Protein 6I4R (pdb70)

B-factor: mean 33.24, std 13.09, range [15.34, 131.92]

Radius of gyration: 30.03 Å; Cα contacts (8 Å, |Δi|>4): 2431; chains: 2; bounding box: 61×95×76 Å

GO terms:
  GO:0045254 pyruvate dehydrogenase complex (C, IDA)
  GO:0004148 dihydrolipoyl dehydrogenase (NADH) activity (F, IDA)
  GO:0006086 pyruvate decarboxylation to acetyl-CoA (P, IC)
  GO:0005634 nucleus (C, IDA)
  GO:0005739 mitochondrion (C, IDA)
  GO:0045252 oxoglutarate dehydrogenase complex (C, IDA)
  GO:0006086 pyruvate decarboxylation to acetyl-CoA (P, IDA)
  GO:0004148 dihydrolipoyl dehydrogenase (NADH) activity (F, EXP)
  GO:0005739 mitochondrion (C, TAS)
  GO:0004148 dihydrolipoyl dehydrogenase (NADH) activity (F, TAS)
  GO:0160157 branched-chain alpha-ketoacid dehydrogenase complex (C, IDA)
  GO:0160167 oxoadipate dehydrogenase complex (C, IDA)
  GO:0120552 branched-chain alpha-keto acid decarboxylation to branched-chain acyl-CoA (P, IDA)
  GO:0004148 dihydrolipoyl dehydrogenase (NADH) activity (F, IMP)
  GO:0019477 L-lysine catabolic process (P, IMP)
  GO:0120551 2-oxoglutarate decarboxylation to succinyl-CoA (P, IMP)
  GO:0005739 mitochondrion (C, HTP)
  GO:0005759 mitochondrial matrix (C, TAS)
  GO:0005515 protein binding (F, IPI)
  GO:0005654 nucleoplasm (C, IDA)

Sequence (953 aa):
QPIDADVTVIGSGPGGYVAAIKAAQLGFKTVCIEKNETLGGTCCLLNVGCCIPSKALLNNNSHYYHMMAHGKDFASRGIEMSEVRLNLDKMMEQKSTAVKALTGGIAHHLFKQNKVVHVNGYGKITGKNQVTATKADGGTQVIDTKNILIATGSEVTPFPGITIDEDTIVSSTGALSLKKVPEKMVVIGAGVIGVVELGSVWQRLGADVTAVEFLGHVGGVGIDMMEISKNFQRILQKQGFKFKLNTKVTGATKKSDGKIDVSIEAASGGKAEVITCDVLLVCCIGRRPFTKNLGLEELGIELDPRGRIPVNTRFQTKIPNIYAIGDVVAGPMLAHKAEDDEGIICVEGMAGGAVHIDYNCVPSVIYTHPEVAWVGKSEEQLKEEGIEYKVGKFPFAANSRAKTNADTDGMMVKILGQKSTDRVLGAHILGPGAGEMVNEAALALEEYGASCEDIIARVCCHAHPTLSEAFGEANLAASFGKSSINFVLFQGPGADQPIDDADVTVIGSGPGGYVAAIKAAQLGFKTVCIEKNETLGGTCCLLNVGCCIPSKALLNNSHYYHMMAHGKDFASRGIEMSEVRLNLDKMMEQKSTAVKALTGGIAHLFKQNKVVHVNGYGKITGKNQVTATKADGGTQVIDTKNILIATGSEVTPFPGITIDEDTIVSSTGALSLKKVPEKMVVIGAGVIGVELGSVWQRLGADVTAVEFLGHVGGVGIDMMEISKNFQRRILQKQGFKFKLNTKVTGATKKSDGKIDVSIEAASGGKAEVITCDVLLVCCIGRRPFTKNLGLEELGIELDPRGRIPVNTRFQTKIPNIYAIGDVVAGPMLAHKAEDDEGIICVEGMAGGAVHHIDYNCVPSVIYTHPEVAWVGKSEEQLKEEGIEYKVGKFPFAANSRAKTNNADTDGMMVKILGQKSTDRVLGAHILGPGAGEMVNEAALALEYGASCEDIIARVCHAHPTLSEAFGEANLAASFGKSSINF

Nearest PDB structures (foldseek):
  6i4r-assembly1_A  TM=1.002E+00  e=0.000E+00  Homo sapiens
  6i4p-assembly1_A  TM=1.002E+00  e=3.011E-103  Homo sapiens
  6i4t-assembly1_A  TM=1.001E+00  e=1.750E-102  Homo sapiens
  6i4s-assembly1_A  TM=1.002E+00  e=5.998E-102  Homo sapiens
  6i4u-assembly1_A  TM=1.001E+00  e=1.939E-101  Homo sapiens

InterPro domains:
  IPR001100 Pyridine nucleotide-disulphide oxidoreductase, class I [PIRSF000350] (37-497)
  IPR004099 Pyridine nucleotide-disulphide oxidoreductase, dimerisation domain [PF02852] (389-497)
  IPR006258 Dihydrolipoamide dehydrogenase [TIGR01350] (42-502)
  IPR012999 Pyridine nucleotide-disulphide oxidoreductase, class I, active site [PS00076] (77-87)
  IPR016156 FAD/NAD-linked reductase, dimerisation domain superfamily [G3DSA:3.30.390.30] (386-509)
  IPR016156 FAD/NAD-linked reductase, dimerisation domain superfamily [SSF55424] (385-501)
  IPR023753 FAD/NAD(P)-binding domain [PF07992] (43-370)
  IPR036188 FAD/NAD(P)-binding domain superfamily [G3DSA:3.50.50.60] (43-371)
  IPR036188 FAD/NAD(P)-binding domain superfamily [G3DSA:3.50.50.60] (188-313)
  IPR036188 FAD/NAD(P)-binding domain superfamily [SSF51905] (39-408)
  IPR050151 Class-I pyridine nucleotide-disulfide oxidoreductase [PTHR22912] (41-503)

Solvent-accessible surface area: 36906 Å² total; per-residue (Å²): 201,82,38,99,8,36,0,0,0,9,11,1,12,21,5,0,23,0,0,0,0,3,0,20,26,61,65,42,104,2,0,0,1,14,101,74,172,63,6,1,16,48,10,12,42,55,16,26,2,4,9,19,0,0,4,29,0,0,30,31,19,79,27,4,104,33,184,33,0,53,48,9,0,0,72,36,76,74,19,137,47,50,20,104,68,0,24,88,19,16,59,85,4,22,162,42,24,11,42,30,9,33,99,13,3,155,80,19,162,10,60,84,10,76,6,75,5,89,3,65,25,102,66,57,0,22,0,59,90,122,130,48,35,89,34,44,0,50,5,137,25,0,0,0,11,30,20,15,60,35,32,66,32,116,84,10,96,46,68,82,102,33,0,0,4,13,56,11,0,6,59,18,175,161,42,5,135,65,0,0,0,7,5,1,21,46,71,1,0,5,2,0,1,0,0,36,26,10,60,6,61,1,12,0,2,26,109,95,40,36,0,1,24,146,35,8,1,76,50,3,1,124,31,0,33,184,33,0,81,192,58,33,1,96,27,66,34,85,16,84,11,71,19,22,84,92,69,133,104,40,79,0,37,0,42,3,52,24,25,119,49,44,162,79,65,90,22,46,1,34,15,0,0,1,18,74,34,60,101,20,38,22,137,100,4,10,12,168,152,41,33,7,137,79,38,146,168,19,41,1,76,48,77,98,116,10,44,7,150,29,77,18,0,15,0,1,3,29,0,5,50,32,47,74,57,14,10,1,9,34,24,0,0,20,10,0,0,23,15,33,61,70,36,71,10,151,43,70,89,55,4,12,0,25,16,0,19,2,49,2,23,0,1,19,2,15,50,3,30,62,66,0,134,149,91,62,50,127,31,50,60,2,94,3,30,0,57,24,4,22,35,0,66,1,31,58,36,44,56,13,39,0,2,0,0,0,58,122,96,80,24,123,8,31,0,0,1,0,0,0,14,24,0,0,34,10,0,1,8,1,0,1,0,21,73,83,25,1,24,0,78,54,0,23,110,5,7,13,0,30,1,0,16,3,27,0,0,6,18,0,0,26,16,6,35,83,56,110,5,3,33,129,146,55,106,22,4,74,65,31,81,131,105,24,93,7,36,0,0,0,9,10,0,12,22,4,1,26,0,0,0,0,4,0,20,26,57,65,41,93,2,0,0,2,13,100,74,170,59,5,2,17,49,9,12,43,54,16,25,2,5,9,21,0,0,6,30,0,0,32,46,19,95,14,3,106,32,182,39,0,54,48,3,0,0,75,40,73,75,20,140,47,49,20,105,68,0,24,88,18,16,61,86,2,22,163,42,24,12,41,29,8,52,113,12,5,133,84,19,139,1,17,26,0,36,7,70,5,98,6,66,24,127,70,65,0,24,0,66,9,106,92,57,25,73,1,54,0,89,2,141,25,0,0,0,11,30,20,15,34,39,31,73,32,117,81,12,96,48,65,80,103,38,4,0,4,13,55,11,0,6,58,17,174,160,42,4,133,88,2,4,0,8,6,1,23,48,72,1,0,5,3,0,1,0,0,35,25,10,60,6,58,0,21,0,2,26,114,94,44,37,0,1,26,142,36,4,0,72,45,3,1,91,28,0,34,113,28,0,78,175,59,33,2,100,26,68,36,85,16,59,16,70,21,25,85,117,73,132,97,49,75,0,36,0,40,2,50,24,29,117,39,44,157,80,65,89,31,36,0,33,16,0,0,1,18,76,33,58,96,20,33,23,111,118,5,12,14,169,164,33,33,5,136,77,38,144,171,20,38,2,71,48,75,116,84,9,38,6,153,14,91,30,0,16,0,1,3,27,0,5,54,35,52,75,54,13,9,0,8,34,22,0,0,22,15,0,0,24,6,34,55,67,32,81,7,156,44,76,89,53,3,12,0,24,16,0,17,3,51,1,20,0,0,21,2,17,53,4,30,71,56,2,138,140,87,61,68,100,37,52,60,2,96,3,30,0,58,24,5,21,39,1,72,1,27,64,31,43,61,13,38,0,2,0,0,0,38,117,98,88,21,122,5,31,0,0,1,0,0,0,9,24,0,0,33,14,0,0,4,2,0,0,1,14,82,62,23,0,22,0,79,52,0,24,115,7,5,12,0,32,1,0,19,3,27,0,2,6,17,0,0,27,15,6,36,83,56,112,5,2,33,136

Structure (mmCIF, N/CA/C/O backbone):
data_6I4R
#
_entry.id   6I4R
#
_cell.length_a   118.380
_cell.length_b   169.641
_cell.length_c   62.009
_cell.angle_alpha   90.000
_cell.angle_beta   90.000
_cell.angle_gamma   90.000
#
_symmetry.space_group_name_H-M   'P 21 21 2'
#
loop_
_entity.id
_entity.type
_entity.pdbx_description
1 polymer 'Dihydrolipoyl dehydrogenase, mitochondrial'
2 non-polymer 'FLAVIN-ADENINE DINUCLEOTIDE'
3 non-polymer 'SULFATE ION'
4 non-polymer 2-[BIS-(2-HYDROXY-ETHYL)-AMINO]-2-HYDROXYMETHYL-PROPANE-1,3-DIOL
5 water water
#
loop_
_atom_site.group_PDB
_atom_site.id
_atom_site.type_symbol
_atom_site.label_atom_id
_atom_site.label_alt_id
_atom_site.label_comp_id
_atom_site.label_asym_id
_atom_site.label_entity_id
_atom_site.label_seq_id
_atom_site.pdbx_PDB_ins_code
_atom_site.Cartn_x
_atom_site.Cartn_y
_atom_site.Cartn_z
_atom_site.occupancy
_atom_site.B_iso_or_equiv
_atom_site.auth_seq_id
_atom_site.auth_comp_id
_atom_site.auth_asym_id
_atom_site.auth_atom_id
_atom_site.pdbx_PDB_model_num
ATOM 1 N N . GLN A 1 25 ? 42.332 33.838 39.743 1.00 78.06 3 GLN A N 1
ATOM 2 C CA . GLN A 1 25 ? 41.586 32.617 39.523 1.00 55.81 3 GLN A CA 1
ATOM 3 C C . GLN A 1 25 ? 42.176 31.576 38.567 1.00 36.32 3 GLN A C 1
ATOM 4 O O . GLN A 1 25 ? 41.459 30.662 38.147 1.00 41.74 3 GLN A O 1
ATOM 17 N N . PRO A 1 26 ? 43.458 31.673 38.219 1.00 42.95 4 PRO A N 1
ATOM 18 C CA . PRO A 1 26 ? 44.037 30.650 37.343 1.00 45.26 4 PRO A CA 1
ATOM 19 C C . PRO A 1 26 ? 44.181 29.314 38.052 1.00 37.82 4 PRO A C 1
ATOM 20 O O . PRO A 1 26 ? 44.296 29.242 39.279 1.00 49.36 4 PRO A O 1
ATOM 31 N N . ILE A 1 27 ? 44.177 28.250 37.248 1.00 30.38 5 ILE A N 1
ATOM 32 C CA . ILE A 1 27 ? 44.450 26.896 37.707 1.00 29.37 5 ILE A CA 1
ATOM 33 C C . ILE A 1 27 ? 45.890 26.603 37.323 1.00 30.22 5 ILE A C 1
ATOM 34 O O . ILE A 1 27 ? 46.351 27.015 36.250 1.00 34.25 5 ILE A O 1
ATOM 50 N N . ASP A 1 28 ? 46.613 25.922 38.200 1.00 32.16 6 ASP A N 1
ATOM 51 C CA . ASP A 1 28 ? 47.951 25.436 37.889 1.00 31.79 6 ASP A CA 1
ATOM 52 C C . ASP A 1 28 ? 47.849 23.945 37.596 1.00 32.27 6 ASP A C 1
ATOM 53 O O . ASP A 1 28 ? 47.109 23.227 38.273 1.00 37.46 6 ASP A O 1
ATOM 62 N N . ALA A 1 29 ? 48.566 23.482 36.571 1.00 26.03 7 ALA A N 1
ATOM 63 C CA . ALA A 1 29 ? 48.504 22.077 36.197 1.00 24.84 7 ALA A CA 1
ATOM 64 C C . ALA A 1 29 ? 49.860 21.593 35.708 1.00 26.05 7 ALA A C 1
ATOM 65 O O . ALA A 1 29 ? 50.710 22.383 35.289 1.00 26.09 7 ALA A O 1
ATOM 72 N N . ASP A 1 30 ? 50.055 20.267 35.779 1.00 24.42 8 ASP A N 1
ATOM 73 C CA . ASP A 1 30 ? 51.209 19.642 35.140 1.00 23.02 8 ASP A CA 1
ATOM 74 C C . ASP A 1 30 ? 50.925 19.310 33.678 1.00 23.17 8 ASP A C 1
ATOM 75 O O . ASP A 1 30 ? 51.803 19.452 32.821 1.00 23.52 8 ASP A O 1
ATOM 84 N N . VAL A 1 31 ? 49.719 18.827 33.385 1.00 22.34 9 VAL A N 1
ATOM 85 C CA . VAL A 1 31 ? 49.342 18.419 32.036 1.00 21.80 9 VAL A CA 1
ATOM 86 C C . VAL A 1 31 ? 47.947 18.956 31.752 1.00 23.37 9 VAL A C 1
ATOM 87 O O . VAL A 1 31 ? 47.010 18.686 32.512 1.00 24.31 9 VAL A O 1
ATOM 100 N N . THR A 1 32 ? 47.806 19.707 30.659 1.00 21.26 10 THR A N 1
ATOM 101 C CA . THR A 1 32 ? 46.514 20.212 30.212 1.00 18.83 10 THR A CA 1
ATOM 102 C C . THR A 1 32 ? 46.202 19.605 28.853 1.00 18.72 10 THR A C 1
ATOM 103 O O . THR A 1 32 ? 46.923 19.853 27.878 1.00 20.18 10 THR A O 1
ATOM 114 N N . VAL A 1 33 ? 45.126 18.827 28.792 1.00 20.74 11 VAL A N 1
ATOM 115 C CA . VAL A 1 33 ? 44.698 18.143 27.581 1.00 20.29 11 VAL A CA 1
ATOM 116 C C . VAL A 1 33 ? 43.574 18.943 26.942 1.00 19.46 11 VAL A C 1
ATOM 117 O O . VAL A 1 33 ? 42.561 19.232 27.592 1.00 20.55 11 VAL A O 1
ATOM 130 N N . ILE A 1 34 ? 43.737 19.280 25.666 1.00 17.01 12 ILE A N 1
ATOM 131 C CA . ILE A 1 34 ? 42.714 19.989 24.906 1.00 19.02 12 ILE A CA 1
ATOM 132 C C . ILE A 1 34 ? 41.980 18.965 24.041 1.00 20.42 12 ILE A C 1
ATOM 133 O O . ILE A 1 34 ? 42.514 18.489 23.037 1.00 19.82 12 ILE A O 1
ATOM 149 N N . GLY A 1 35 ? 40.757 18.634 24.418 1.00 19.56 13 GLY A N 1
ATOM 150 C CA . GLY A 1 35 ? 39.932 17.635 23.755 1.00 18.73 13 GLY A CA 1
ATOM 151 C C . GLY A 1 35 ? 39.691 16.410 24.622 1.00 21.08 13 GLY A C 1
ATOM 152 O O . GLY A 1 35 ? 40.587 15.951 25.341 1.00 18.70 13 GLY A O 1
ATOM 156 N N . SER A 1 36 ? 38.469 15.858 24.545 1.00 19.66 14 SER A N 1
ATOM 157 C CA . SER A 1 36 ? 38.091 14.713 25.369 1.00 18.44 14 SER A CA 1
ATOM 158 C C . SER A 1 36 ? 37.626 13.509 24.556 1.00 17.45 14 SER A C 1
ATOM 159 O O . SER A 1 36 ? 36.843 12.695 25.065 1.00 19.03 14 SER A O 1
ATOM 167 N N . GLY A 1 37 ? 38.088 13.358 23.320 1.00 18.54 15 GLY A N 1
ATOM 168 C CA . GLY A 1 37 ? 37.840 12.158 22.564 1.00 19.48 15 GLY A CA 1
ATOM 169 C C . GLY A 1 37 ? 38.679 10.991 23.046 1.00 18.55 15 GLY A C 1
ATOM 170 O O . GLY A 1 37 ? 39.379 11.074 24.063 1.00 20.02 15 GLY A O 1
ATOM 174 N N . PRO A 1 38 ? 38.626 9.881 22.310 1.00 17.40 16 PRO A N 1
ATOM 175 C CA . PRO A 1 38 ? 39.425 8.699 22.672 1.00 22.22 16 PRO A CA 1
ATOM 176 C C . PRO A 1 38 ? 40.866 9.004 23.053 1.00 22.64 16 PRO A C 1
ATOM 177 O O . PRO A 1 38 ? 41.386 8.443 24.021 1.00 22.38 16 PRO A O 1
ATOM 188 N N . GLY A 1 39 ? 41.523 9.893 22.312 1.00 18.79 17 GLY A N 1
ATOM 189 C CA . GLY A 1 39 ? 42.897 10.226 22.646 1.00 20.60 17 GLY A CA 1
ATOM 190 C C . GLY A 1 39 ? 43.000 11.067 23.907 1.00 19.74 17 GLY A C 1
ATOM 191 O O . GLY A 1 39 ? 43.741 10.731 24.833 1.00 18.47 17 GLY A O 1
ATOM 195 N N . GLY A 1 40 ? 42.226 12.152 23.972 1.00 19.08 18 GLY A N 1
ATOM 196 C CA . GLY A 1 40 ? 42.366 13.099 25.063 1.00 18.43 18 GLY A CA 1
ATOM 197 C C . GLY A 1 40 ? 41.850 12.588 26.393 1.00 17.60 18 GLY A C 1
ATOM 198 O O . GLY A 1 40 ? 42.486 12.805 27.430 1.00 18.22 18 GLY A O 1
ATOM 202 N N . TYR A 1 41 ? 40.678 11.940 26.408 1.00 17.93 19 TYR A N 1
ATOM 203 C CA . TYR A 1 41 ? 40.122 11.523 27.698 1.00 17.11 19 TYR A CA 1
ATOM 204 C C . TYR A 1 41 ? 40.959 10.400 28.310 1.00 17.58 19 TYR A C 1
ATOM 205 O O . TYR A 1 41 ? 41.177 10.371 29.526 1.00 19.59 19 TYR A O 1
ATOM 223 N N . VAL A 1 42 ? 41.474 9.493 27.478 1.00 18.53 20 VAL A N 1
ATOM 224 C CA . VAL A 1 42 ? 42.336 8.427 27.979 1.00 17.86 20 VAL A CA 1
ATOM 225 C C . VAL A 1 42 ? 43.682 8.985 28.434 1.00 17.87 20 VAL A C 1
ATOM 226 O O . VAL A 1 42 ? 44.201 8.603 29.491 1.00 18.66 20 VAL A O 1
ATOM 239 N N . ALA A 1 43 ? 44.275 9.883 27.643 1.00 18.85 21 ALA A N 1
ATOM 240 C CA . ALA A 1 43 ? 45.516 10.526 28.060 1.00 18.78 21 ALA A CA 1
ATOM 241 C C . ALA A 1 43 ? 45.339 11.235 29.398 1.00 17.71 21 ALA A C 1
ATOM 242 O O . ALA A 1 43 ? 46.224 11.183 30.255 1.00 19.09 21 ALA A O 1
ATOM 249 N N . ALA A 1 44 ? 44.205 11.912 29.595 1.00 18.08 22 ALA A N 1
ATOM 250 C CA . ALA A 1 44 ? 43.981 12.624 30.843 1.00 20.50 22 ALA A CA 1
ATOM 251 C C . ALA A 1 44 ? 43.916 11.653 32.015 1.00 18.37 22 ALA A C 1
ATOM 252 O O . ALA A 1 44 ? 44.539 11.881 33.053 1.00 20.74 22 ALA A O 1
ATOM 259 N N . ILE A 1 45 ? 43.171 10.553 31.864 1.00 19.02 23 ILE A N 1
ATOM 260 C CA . ILE A 1 45 ? 43.061 9.563 32.936 1.00 19.71 23 ILE A CA 1
ATOM 261 C C . ILE A 1 45 ? 44.424 8.968 33.249 1.00 18.29 23 ILE A C 1
ATOM 262 O O . ILE A 1 45 ? 44.816 8.850 34.412 1.00 20.67 23 ILE A O 1
ATOM 278 N N . LYS A 1 46 ? 45.167 8.577 32.214 1.00 19.23 24 LYS A N 1
ATOM 279 C CA . LYS A 1 46 ? 46.461 7.946 32.449 1.00 20.79 24 LYS A CA 1
ATOM 280 C C . LYS A 1 46 ? 47.443 8.920 33.083 1.00 21.02 24 LYS A C 1
ATOM 281 O O . LYS A 1 46 ? 48.192 8.554 33.994 1.00 22.20 24 LYS A O 1
ATOM 300 N N . ALA A 1 47 ? 47.444 10.171 32.632 1.00 20.61 25 ALA A N 1
ATOM 301 C CA . ALA A 1 47 ? 48.322 11.174 33.230 1.00 20.49 25 ALA A CA 1
ATOM 302 C C . ALA A 1 47 ? 48.050 11.322 34.719 1.00 19.61 25 ALA A C 1
ATOM 303 O O . ALA A 1 47 ? 48.978 11.345 35.535 1.00 23.43 25 ALA A O 1
ATOM 310 N N . ALA A 1 48 ? 46.773 11.394 35.093 1.00 20.24 26 ALA A N 1
ATOM 311 C CA . ALA A 1 48 ? 46.419 11.492 36.502 1.00 23.81 26 ALA A CA 1
ATOM 312 C C . ALA A 1 48 ? 46.868 10.251 37.262 1.00 23.26 26 ALA A C 1
ATOM 313 O O . ALA A 1 48 ? 47.357 10.352 38.391 1.00 24.37 26 ALA A O 1
ATOM 320 N N . GLN A 1 49 ? 46.727 9.070 36.650 1.00 23.81 27 GLN A N 1
ATOM 321 C CA . GLN A 1 49 ? 47.133 7.841 37.319 1.00 23.50 27 GLN A CA 1
ATOM 322 C C . GLN A 1 49 ? 48.641 7.770 37.505 1.00 24.16 27 GLN A C 1
ATOM 323 O O . GLN A 1 49 ? 49.119 7.076 38.408 1.00 28.71 27 GLN A O 1
ATOM 337 N N . LEU A 1 50 ? 49.400 8.463 36.660 1.00 24.25 28 LEU A N 1
ATOM 338 C CA . LEU A 1 50 ? 50.846 8.542 36.796 1.00 24.37 28 LEU A CA 1
ATOM 339 C C . LEU A 1 50 ? 51.284 9.629 37.775 1.00 26.89 28 LEU A C 1
ATOM 340 O O . LEU A 1 50 ? 52.487 9.766 38.018 1.00 32.25 28 LEU A O 1
ATOM 356 N N . GLY A 1 51 ? 50.351 10.413 38.320 1.00 26.74 29 GLY A N 1
ATOM 357 C CA . GLY A 1 51 ? 50.673 11.391 39.333 1.00 27.05 29 GLY A CA 1
ATOM 358 C C . GLY A 1 51 ? 50.699 12.830 38.874 1.00 27.82 29 GLY A C 1
ATOM 359 O O . GLY A 1 51 ? 51.009 13.707 39.679 1.00 29.11 29 GLY A O 1
ATOM 363 N N . PHE A 1 52 ? 50.377 13.101 37.619 1.00 24.17 30 PHE A N 1
ATOM 364 C CA . PHE A 1 52 ? 50.356 14.462 37.119 1.00 22.60 30 PHE A CA 1
ATOM 365 C C . PHE A 1 52 ? 49.064 15.148 37.553 1.00 23.40 30 PHE A C 1
ATOM 366 O O . PHE A 1 52 ? 47.989 14.544 37.516 1.00 24.34 30 PHE A O 1
ATOM 383 N N . LYS A 1 53 ? 49.166 16.415 37.960 1.00 23.98 31 LYS A N 1
ATOM 384 C CA . LYS A 1 53 ? 47.970 17.231 38.135 1.00 22.36 31 LYS A CA 1
ATOM 385 C C . LYS A 1 53 ? 47.412 17.573 36.757 1.00 24.83 31 LYS A C 1
ATOM 386 O O . LYS A 1 53 ? 48.069 18.258 35.968 1.00 24.18 31 LYS A O 1
ATOM 405 N N . THR A 1 54 ? 46.211 17.077 36.455 1.00 20.71 32 THR A N 1
ATOM 406 C CA . THR A 1 54 ? 45.724 17.004 35.084 1.00 20.56 32 THR A CA 1
ATOM 407 C C . THR A 1 54 ? 44.408 17.749 34.899 1.00 21.90 32 THR A C 1
ATOM 408 O O . THR A 1 54 ? 43.490 17.626 35.720 1.00 23.10 32 THR A O 1
ATOM 419 N N . VAL A 1 55 ? 44.336 18.506 33.798 1.00 22.48 33 VAL A N 1
ATOM 420 C CA . VAL A 1 55 ? 43.152 19.242 33.372 1.00 21.70 33 VAL A CA 1
ATOM 421 C C . VAL A 1 55 ? 42.785 18.783 31.968 1.00 21.65 33 VAL A C 1
ATOM 422 O O . VAL A 1 55 ? 43.670 18.574 31.132 1.00 22.42 33 VAL A O 1
ATOM 435 N N . CYS A 1 56 ? 41.487 18.618 31.712 1.00 21.44 34 CYS A N 1
ATOM 436 C CA . CYS A 1 56 ? 40.982 18.329 30.373 1.00 19.34 34 CYS A CA 1
ATOM 437 C C . CYS A 1 56 ? 39.940 19.375 29.989 1.00 19.70 34 CYS A C 1
ATOM 438 O O . CYS A 1 56 ? 38.966 19.583 30.716 1.00 20.83 34 CYS A O 1
ATOM 446 N N . ILE A 1 57 ? 40.155 20.032 28.849 1.00 20.41 35 ILE A N 1
ATOM 447 C CA . ILE A 1 57 ? 39.283 21.079 28.323 1.00 20.58 35 ILE A CA 1
ATOM 448 C C . ILE A 1 57 ? 38.469 20.489 27.179 1.00 23.51 35 ILE A C 1
ATOM 449 O O . ILE A 1 57 ? 39.030 19.851 26.278 1.00 22.47 35 ILE A O 1
ATOM 465 N N . GLU A 1 58 ? 37.152 20.699 27.204 1.00 20.60 36 GLU A N 1
ATOM 466 C CA . GLU A 1 58 ? 36.275 20.242 26.127 1.00 20.40 36 GLU A CA 1
ATOM 467 C C . GLU A 1 58 ? 35.250 21.319 25.793 1.00 21.04 36 GLU A C 1
ATOM 468 O O . GLU A 1 58 ? 34.603 21.853 26.697 1.00 22.19 36 GLU A O 1
ATOM 480 N N . LYS A 1 59 ? 35.078 21.616 24.496 1.00 21.27 37 LYS A N 1
ATOM 481 C CA . LYS A 1 59 ? 34.148 22.670 24.092 1.00 21.69 37 LYS A CA 1
ATOM 482 C C . LYS A 1 59 ? 32.705 22.182 23.990 1.00 22.02 37 LYS A C 1
ATOM 483 O O . LYS A 1 59 ? 31.776 22.983 24.138 1.00 26.71 37 LYS A O 1
ATOM 502 N N . ASN A 1 60 ? 32.487 20.898 23.718 1.00 21.24 38 ASN A N 1
ATOM 503 C CA . ASN A 1 60 ? 31.137 20.382 23.523 1.00 24.80 38 ASN A CA 1
ATOM 504 C C . ASN A 1 60 ? 30.467 20.096 24.873 1.00 26.56 38 ASN A C 1
ATOM 505 O O . ASN A 1 60 ? 31.108 20.083 25.926 1.00 24.77 38 ASN A O 1
ATOM 516 N N . GLU A 1 61 ? 29.158 19.821 24.824 1.00 28.10 39 GLU A N 1
ATOM 517 C CA . GLU A 1 61 ? 28.363 19.661 26.037 1.00 31.11 39 GLU A CA 1
ATOM 518 C C . GLU A 1 61 ? 28.641 18.356 26.770 1.00 26.11 39 GLU A C 1
ATOM 519 O O . GLU A 1 61 ? 28.370 18.269 27.975 1.00 30.31 39 GLU A O 1
ATOM 531 N N . THR A 1 62 ? 29.151 17.338 26.078 1.00 26.97 40 THR A N 1
ATOM 532 C CA . THR A 1 62 ? 29.516 16.080 26.708 1.00 24.35 40 THR A CA 1
ATOM 533 C C . THR A 1 62 ? 30.957 15.741 26.353 1.00 21.19 40 THR A C 1
ATOM 534 O O . THR A 1 62 ? 31.535 16.290 25.414 1.00 25.42 40 THR A O 1
ATOM 545 N N . LEU A 1 63 ? 31.523 14.813 27.116 1.00 22.29 41 LEU A N 1
ATOM 546 C CA . LEU A 1 63 ? 32.852 14.268 26.879 1.00 21.04 41 LEU A CA 1
ATOM 547 C C . LEU A 1 63 ? 32.765 13.101 25.895 1.00 24.71 41 LEU A C 1
ATOM 548 O O . LEU A 1 63 ? 31.685 12.591 25.596 1.00 22.67 41 LEU A O 1
ATOM 564 N N . GLY A 1 64 ? 33.922 12.685 25.379 1.00 20.57 42 GLY A N 1
ATOM 565 C CA . GLY A 1 64 ? 34.022 11.490 24.566 1.00 20.31 42 GLY A CA 1
ATOM 566 C C . GLY A 1 64 ? 34.278 11.730 23.098 1.00 19.73 42 GLY A C 1
ATOM 567 O O . GLY A 1 64 ? 34.533 10.761 22.367 1.00 21.07 42 GLY A O 1
ATOM 571 N N . GLY A 1 65 ? 34.213 12.970 22.642 1.00 20.00 43 GLY A N 1
ATOM 572 C CA . GLY A 1 65 ? 34.639 13.302 21.303 1.00 18.20 43 GLY A CA 1
ATOM 573 C C . GLY A 1 65 ? 33.763 12.751 20.189 1.00 18.17 43 GLY A C 1
ATOM 574 O O . GLY A 1 65 ? 32.590 12.421 20.359 1.00 19.94 43 GLY A O 1
ATOM 578 N N . THR A 1 66 ? 34.385 12.666 19.012 1.00 20.02 44 THR A N 1
ATOM 579 C CA . THR A 1 66 ? 33.690 12.203 17.820 1.00 18.33 44 THR A CA 1
ATOM 580 C C . THR A 1 66 ? 33.211 10.770 17.999 1.00 19.38 44 THR A C 1
ATOM 581 O O . THR A 1 66 ? 32.057 10.447 17.708 1.00 20.61 44 THR A O 1
ATOM 592 N N . CYS A 1 67 ? 34.079 9.910 18.522 1.00 19.80 45 CYS A N 1
ATOM 593 C CA A CYS A 1 67 ? 33.765 8.489 18.598 0.73 20.21 45 CYS A CA 1
ATOM 594 C CA B CYS A 1 67 ? 33.776 8.484 18.614 0.27 20.25 45 CYS A CA 1
ATOM 595 C C . CYS A 1 67 ? 32.506 8.247 19.411 1.00 22.93 45 CYS A C 1
ATOM 596 O O . CYS A 1 67 ? 31.593 7.558 18.955 1.00 21.06 45 CYS A O 1
ATOM 608 N N . LEU A 1 68 ? 32.417 8.810 20.614 1.00 20.77 46 LEU A N 1
ATOM 609 C CA A LEU A 1 68 ? 31.287 8.493 21.474 0.43 20.04 46 LEU A CA 1
ATOM 610 C CA B LEU A 1 68 ? 31.284 8.501 21.483 0.57 18.09 46 LEU A CA 1
ATOM 611 C C . LEU A 1 68 ? 30.013 9.203 21.029 1.00 21.32 46 LEU A C 1
ATOM 612 O O . LEU A 1 68 ? 28.924 8.626 21.089 1.00 22.96 46 LEU A O 1
ATOM 640 N N . ASN A 1 69 ? 30.121 10.441 20.559 1.00 20.30 47 ASN A N 1
ATOM 641 C CA . ASN A 1 69 ? 28.919 11.247 20.354 1.00 19.80 47 ASN A CA 1
ATOM 642 C C . ASN A 1 69 ? 28.342 11.187 18.943 1.00 19.95 47 ASN A C 1
ATOM 643 O O . ASN A 1 69 ? 27.117 11.214 18.796 1.00 24.47 47 ASN A O 1
ATOM 654 N N . VAL A 1 70 ? 29.175 11.107 17.903 1.00 21.43 48 VAL A N 1
ATOM 655 C CA . VAL A 1 70 ? 28.671 11.124 16.533 1.00 21.94 48 VAL A CA 1
ATOM 656 C C . VAL A 1 70 ? 29.433 10.133 15.663 1.00 22.18 48 VAL A C 1
ATOM 657 O O . VAL A 1 70 ? 29.492 10.281 14.439 1.00 22.90 48 VAL A O 1
ATOM 670 N N . GLY A 1 71 ? 30.027 9.118 16.283 1.00 20.18 49 GLY A N 1
ATOM 671 C CA . GLY A 1 71 ? 30.936 8.236 15.575 1.00 19.67 49 GLY A CA 1
ATOM 672 C C . GLY A 1 71 ? 30.758 6.754 15.830 1.00 19.84 49 GLY A C 1
ATOM 673 O O . GLY A 1 71 ? 29.698 6.188 15.539 1.00 21.70 49 GLY A O 1
ATOM 677 N N . CYS A 1 72 ? 31.805 6.131 16.384 1.00 19.73 50 CYS A N 1
ATOM 678 C CA A CYS A 1 72 ? 31.811 4.683 16.566 0.73 21.60 50 CYS A CA 1
ATOM 679 C CA B CYS A 1 72 ? 31.806 4.681 16.559 0.27 20.24 50 CYS A CA 1
ATOM 680 C C . CYS A 1 72 ? 30.553 4.204 17.276 1.00 21.05 50 CYS A C 1
ATOM 681 O O . CYS A 1 72 ? 29.906 3.238 16.846 1.00 20.59 50 CYS A O 1
ATOM 693 N N . ILE A 1 73 ? 30.205 4.841 18.387 1.00 19.58 51 ILE A N 1
ATOM 694 C CA . ILE A 1 73 ? 29.182 4.292 19.271 1.00 19.84 51 ILE A CA 1
ATOM 695 C C . ILE A 1 73 ? 27.801 4.341 18.633 1.00 19.51 51 ILE A C 1
ATOM 696 O O . ILE A 1 73 ? 27.153 3.297 18.528 1.00 20.40 51 ILE A O 1
ATOM 712 N N . PRO A 1 74 ? 27.300 5.497 18.197 1.00 18.93 52 PRO A N 1
ATOM 713 C CA . PRO A 1 74 ? 25.980 5.492 17.545 1.00 19.01 52 PRO A CA 1
ATOM 714 C C . PRO A 1 74 ? 25.938 4.667 16.267 1.00 20.64 52 PRO A C 1
ATOM 715 O O . PRO A 1 74 ? 24.915 4.025 15.998 1.00 21.82 52 PRO A O 1
ATOM 726 N N . SER A 1 75 ? 27.020 4.631 15.481 1.00 19.90 53 SER A N 1
ATOM 727 C CA . SER A 1 75 ? 27.013 3.810 14.272 1.00 19.25 53 SER A CA 1
ATOM 728 C C . SER A 1 75 ? 26.927 2.321 14.605 1.00 19.70 53 SER A C 1
ATOM 729 O O . SER A 1 75 ? 26.135 1.594 13.996 1.00 20.08 53 SER A O 1
ATOM 737 N N . LYS A 1 76 ? 27.712 1.845 15.575 1.00 19.44 54 LYS A N 1
ATOM 738 C CA . LYS A 1 76 ? 27.649 0.430 15.925 1.00 19.56 54 LYS A CA 1
ATOM 739 C C . LYS A 1 76 ? 26.292 0.055 16.528 1.00 19.38 54 LYS A C 1
ATOM 740 O O . LYS A 1 76 ? 25.805 -1.056 16.295 1.00 20.65 54 LYS A O 1
ATOM 759 N N . ALA A 1 77 ? 25.657 0.962 17.274 1.00 19.81 55 ALA A N 1
ATOM 760 C CA . ALA A 1 77 ? 24.334 0.679 17.822 1.00 19.36 55 ALA A CA 1
ATOM 761 C C . ALA A 1 77 ? 23.316 0.477 16.712 1.00 21.66 55 ALA A C 1
ATOM 762 O O . ALA A 1 77 ? 22.515 -0.459 16.765 1.00 21.82 55 ALA A O 1
ATOM 769 N N . LEU A 1 78 ? 23.326 1.346 15.700 1.00 20.29 56 LEU A N 1
ATOM 770 C CA . LEU A 1 78 ? 22.385 1.204 14.595 1.00 20.74 56 LEU A CA 1
ATOM 771 C C . LEU A 1 78 ? 22.718 0.004 13.725 1.00 19.27 56 LEU A C 1
ATOM 772 O O . LEU A 1 78 ? 21.808 -0.631 13.182 1.00 21.80 56 LEU A O 1
ATOM 788 N N . LEU A 1 79 ? 24.003 -0.332 13.580 1.00 19.89 57 LEU A N 1
ATOM 789 C CA . LEU A 1 79 ? 24.364 -1.544 12.847 1.00 19.65 57 LEU A CA 1
ATOM 790 C C . LEU A 1 79 ? 23.816 -2.786 13.557 1.00 23.29 57 LEU A C 1
ATOM 791 O O . LEU A 1 79 ? 23.241 -3.678 12.924 1.00 23.08 57 LEU A O 1
ATOM 807 N N . ASN A 1 80 ? 23.979 -2.850 14.881 1.00 21.17 58 ASN A N 1
ATOM 808 C CA A ASN A 1 80 ? 23.449 -3.973 15.650 0.49 20.16 58 ASN A CA 1
ATOM 809 C CA B ASN A 1 80 ? 23.457 -3.987 15.635 0.51 20.16 58 ASN A CA 1
ATOM 810 C C . ASN A 1 80 ? 21.943 -4.075 15.500 1.00 23.00 58 ASN A C 1
ATOM 811 O O . ASN A 1 80 ? 21.408 -5.130 15.150 1.00 22.98 58 ASN A O 1
ATOM 831 N N . ASN A 1 81 ? 21.237 -2.970 15.766 1.00 22.36 59 ASN A N 1
ATOM 832 C CA . ASN A 1 81 ? 19.780 -2.988 15.769 1.00 22.79 59 ASN A CA 1
ATOM 833 C C . ASN A 1 81 ? 19.224 -3.282 14.382 1.00 23.87 59 ASN A C 1
ATOM 834 O O . ASN A 1 81 ? 18.244 -4.024 14.246 1.00 25.45 59 ASN A O 1
ATOM 845 N N . SER A 1 82 ? 19.823 -2.698 13.342 1.00 23.05 60 SER A N 1
ATOM 846 C CA . SER A 1 82 ? 19.340 -2.936 11.986 1.00 22.49 60 SER A CA 1
ATOM 847 C C . SER A 1 82 ? 19.640 -4.358 11.520 1.00 22.22 60 SER A C 1
ATOM 848 O O . SER A 1 82 ? 18.865 -4.922 10.738 1.00 24.35 60 SER A O 1
ATOM 856 N N . HIS A 1 83 ? 20.748 -4.956 11.980 1.00 23.61 61 HIS A N 1
ATOM 857 C CA . HIS A 1 83 ? 21.004 -6.363 11.682 1.00 24.14 61 HIS A CA 1
ATOM 858 C C . HIS A 1 83 ? 19.923 -7.255 12.284 1.00 25.70 61 HIS A C 1
ATOM 859 O O . HIS A 1 83 ? 19.417 -8.168 11.624 1.00 25.63 61 HIS A O 1
ATOM 873 N N . TYR A 1 84 ? 19.571 -7.024 13.549 1.00 23.43 62 TYR A N 1
ATOM 874 C CA . TYR A 1 84 ? 18.540 -7.842 14.180 1.00 24.57 62 TYR A CA 1
ATOM 875 C C . TYR A 1 84 ? 17.176 -7.611 13.532 1.00 26.02 62 TYR A C 1
ATOM 876 O O . TYR A 1 84 ? 16.390 -8.554 13.382 1.00 27.82 62 TYR A O 1
ATOM 894 N N . TYR A 1 85 ? 16.883 -6.377 13.117 1.00 25.59 63 TYR A N 1
ATOM 895 C CA . TYR A 1 85 ? 15.658 -6.135 12.361 1.00 25.51 63 TYR A CA 1
ATOM 896 C C . TYR A 1 85 ? 15.631 -6.991 11.097 1.00 26.13 63 TYR A C 1
ATOM 897 O O . TYR A 1 85 ? 14.617 -7.626 10.781 1.00 27.99 63 TYR A O 1
ATOM 915 N N . HIS A 1 86 ? 16.754 -7.032 10.373 1.00 27.53 64 HIS A N 1
ATOM 916 C CA . HIS A 1 86 ? 16.866 -7.846 9.166 1.00 26.57 64 HIS A CA 1
ATOM 917 C C . HIS A 1 86 ? 16.692 -9.334 9.460 1.00 28.14 64 HIS A C 1
ATOM 918 O O . HIS A 1 86 ? 16.029 -10.042 8.696 1.00 30.61 64 HIS A O 1
ATOM 932 N N . MET A 1 87 ? 17.281 -9.830 10.555 1.00 28.34 65 MET A N 1
ATOM 933 C CA A MET A 1 87 ? 17.141 -11.250 10.867 0.67 27.28 65 MET A CA 1
ATOM 934 C CA B MET A 1 87 ? 17.141 -11.249 10.879 0.33 34.70 65 MET A CA 1
ATOM 935 C C . MET A 1 87 ? 15.686 -11.603 11.146 1.00 32.05 65 MET A C 1
ATOM 936 O O . MET A 1 87 ? 15.215 -12.675 10.748 1.00 31.36 65 MET A O 1
ATOM 963 N N . ALA A 1 88 ? 14.951 -10.715 11.824 1.00 28.52 66 ALA A N 1
ATOM 964 C CA . ALA A 1 88 ? 13.570 -10.983 12.208 1.00 29.64 66 ALA A CA 1
ATOM 965 C C . ALA A 1 88 ? 12.617 -10.791 11.036 1.00 32.08 66 ALA A C 1
ATOM 966 O O . ALA A 1 88 ? 11.719 -11.613 10.819 1.00 34.96 66 ALA A O 1
ATOM 973 N N . HIS A 1 89 ? 12.801 -9.704 10.279 1.00 31.92 67 HIS A N 1
ATOM 974 C CA . HIS A 1 89 ? 11.898 -9.320 9.199 1.00 34.35 67 HIS A CA 1
ATOM 975 C C . HIS A 1 89 ? 12.112 -10.156 7.948 1.00 36.22 67 HIS A C 1
ATOM 976 O O . HIS A 1 89 ? 11.163 -10.369 7.183 1.00 38.87 67 HIS A O 1
ATOM 990 N N . GLY A 1 90 ? 13.329 -10.653 7.741 1.00 35.31 68 GLY A N 1
ATOM 991 C CA . GLY A 1 90 ? 13.625 -11.454 6.574 1.00 37.26 68 GLY A CA 1
ATOM 992 C C . GLY A 1 90 ? 13.460 -12.935 6.836 1.00 35.10 68 GLY A C 1
ATOM 993 O O . GLY A 1 90 ? 12.549 -13.343 7.563 1.00 38.62 68 GLY A O 1
ATOM 997 N N . LYS A 1 91 ? 14.347 -13.748 6.259 1.00 37.67 69 LYS A N 1
ATOM 998 C CA . LYS A 1 91 ? 14.181 -15.194 6.277 1.00 35.52 69 LYS A CA 1
ATOM 999 C C . LYS A 1 91 ? 14.863 -15.882 7.454 1.00 35.68 69 LYS A C 1
ATOM 1000 O O . LYS A 1 91 ? 14.555 -17.046 7.732 1.00 36.03 69 LYS A O 1
ATOM 1019 N N . ASP A 1 92 ? 15.786 -15.210 8.143 1.00 34.27 70 ASP A N 1
ATOM 1020 C CA . ASP A 1 92 ? 16.693 -15.929 9.031 1.00 29.78 70 ASP A CA 1
ATOM 1021 C C . ASP A 1 92 ? 15.960 -16.571 10.204 1.00 30.66 70 ASP A C 1
ATOM 1022 O O . ASP A 1 92 ? 16.090 -17.778 10.446 1.00 32.78 70 ASP A O 1
ATOM 1031 N N . PHE A 1 93 ? 15.209 -15.778 10.971 1.00 29.94 71 PHE A N 1
ATOM 1032 C CA . PHE A 1 93 ? 14.585 -16.324 12.172 1.00 31.59 71 PHE A CA 1
ATOM 1033 C C . PHE A 1 93 ? 13.580 -17.415 11.822 1.00 32.41 71 PHE A C 1
ATOM 1034 O O . PHE A 1 93 ? 13.480 -18.424 12.529 1.00 31.64 71 PHE A O 1
ATOM 1051 N N . ALA A 1 94 ? 12.837 -17.240 10.728 1.00 36.33 72 ALA A N 1
ATOM 1052 C CA . ALA A 1 94 ? 11.887 -18.267 10.318 1.00 33.71 72 ALA A CA 1
ATOM 1053 C C . ALA A 1 94 ? 12.590 -19.596 10.071 1.00 36.28 72 ALA A C 1
ATOM 1054 O O . ALA A 1 94 ? 12.044 -20.661 10.384 1.00 36.05 72 ALA A O 1
ATOM 1061 N N . SER A 1 95 ? 13.810 -19.556 9.528 1.00 34.15 73 SER A N 1
ATOM 1062 C CA . SER A 1 95 ? 14.547 -20.782 9.244 1.00 34.01 73 SER A CA 1
ATOM 1063 C C . SER A 1 95 ? 14.991 -21.496 10.512 1.00 31.56 73 SER A C 1
ATOM 1064 O O . SER A 1 95 ? 15.342 -22.681 10.449 1.00 33.64 73 SER A O 1
ATOM 1072 N N . ARG A 1 96 ? 14.973 -20.807 11.652 1.00 32.19 74 ARG A N 1
ATOM 1073 C CA . ARG A 1 96 ? 15.363 -21.388 12.928 1.00 31.76 74 ARG A CA 1
ATOM 1074 C C . ARG A 1 96 ? 14.171 -21.784 13.785 1.00 32.17 74 ARG A C 1
ATOM 1075 O O . ARG A 1 96 ? 14.352 -22.133 14.956 1.00 34.08 74 ARG A O 1
ATOM 1096 N N . GLY A 1 97 ? 12.960 -21.702 13.249 1.00 32.15 75 GLY A N 1
ATOM 1097 C CA . GLY A 1 97 ? 11.782 -22.022 14.023 1.00 34.64 75 GLY A CA 1
ATOM 1098 C C . GLY A 1 97 ? 11.276 -20.915 14.913 1.00 33.98 75 GLY A C 1
ATOM 1099 O O . GLY A 1 97 ? 10.528 -21.187 15.854 1.00 33.94 75 GLY A O 1
ATOM 1103 N N . ILE A 1 98 ? 11.657 -19.677 14.649 1.00 32.37 76 ILE A N 1
ATOM 1104 C CA . ILE A 1 98 ? 11.202 -18.517 15.411 1.00 33.08 76 ILE A CA 1
ATOM 1105 C C . ILE A 1 98 ? 10.217 -17.793 14.500 1.00 33.37 76 ILE A C 1
ATOM 1106 O O . ILE A 1 98 ? 10.616 -17.069 13.580 1.00 33.15 76 ILE A O 1
ATOM 1122 N N . GLU A 1 99 ? 8.924 -18.001 14.733 1.00 35.45 77 GLU A N 1
ATOM 1123 C CA . GLU A 1 99 ? 7.885 -17.582 13.800 1.00 40.67 77 GLU A CA 1
ATOM 1124 C C . GLU A 1 99 ? 7.147 -16.373 14.348 1.00 42.07 77 GLU A C 1
ATOM 1125 O O . GLU A 1 99 ? 6.737 -16.361 15.511 1.00 42.02 77 GLU A O 1
ATOM 1137 N N . MET A 1 100 ? 6.986 -15.357 13.511 1.00 46.39 78 MET A N 1
ATOM 1138 C CA . MET A 1 100 ? 6.433 -14.087 13.957 1.00 63.00 78 MET A CA 1
ATOM 1139 C C . MET A 1 100 ? 5.456 -13.626 12.887 1.00 57.33 78 MET A C 1
ATOM 1140 O O . MET A 1 100 ? 5.758 -13.690 11.692 1.00 63.90 78 MET A O 1
ATOM 1154 N N . SER A 1 101 ? 4.276 -13.185 13.327 1.00 64.10 79 SER A N 1
ATOM 1155 C CA . SER A 1 101 ? 3.201 -12.861 12.394 1.00 90.19 79 SER A CA 1
ATOM 1156 C C . SER A 1 101 ? 3.515 -11.599 11.606 1.00 104.90 79 SER A C 1
ATOM 1157 O O . SER A 1 101 ? 3.401 -11.575 10.377 1.00 71.40 79 SER A O 1
ATOM 1165 N N . GLU A 1 102 ? 3.891 -10.538 12.302 1.00 43.82 80 GLU A N 1
ATOM 1166 C CA . GLU A 1 102 ? 4.189 -9.256 11.691 1.00 43.43 80 GLU A CA 1
ATOM 1167 C C . GLU A 1 102 ? 5.451 -8.757 12.371 1.00 50.44 80 GLU A C 1
ATOM 1168 O O . GLU A 1 102 ? 5.610 -8.922 13.582 1.00 64.44 80 GLU A O 1
ATOM 1180 N N . VAL A 1 103 ? 6.362 -8.193 11.589 1.00 38.23 81 VAL A N 1
ATOM 1181 C CA . VAL A 1 103 ? 7.544 -7.526 12.120 1.00 35.30 81 VAL A CA 1
ATOM 1182 C C . VAL A 1 103 ? 7.524 -6.100 11.590 1.00 37.46 81 VAL A C 1
ATOM 1183 O O . VAL A 1 103 ? 7.508 -5.886 10.371 1.00 40.20 81 VAL A O 1
ATOM 1196 N N . ARG A 1 104 ? 7.509 -5.133 12.501 1.00 35.36 82 ARG A N 1
ATOM 1197 C CA . ARG A 1 104 ? 7.416 -3.725 12.158 1.00 35.15 82 ARG A CA 1
ATOM 1198 C C . ARG A 1 104 ? 8.589 -2.972 12.768 1.00 33.76 82 ARG A C 1
ATOM 1199 O O . ARG A 1 104 ? 9.061 -3.302 13.863 1.00 33.53 82 ARG A O 1
ATOM 1220 N N . LEU A 1 105 ? 9.052 -1.955 12.050 1.00 33.51 83 LEU A N 1
ATOM 1221 C CA . LEU A 1 105 ? 10.101 -1.075 12.537 1.00 32.79 83 LEU A CA 1
ATOM 1222 C C . LEU A 1 105 ? 9.477 0.096 13.285 1.00 32.71 83 LEU A C 1
ATOM 1223 O O . LEU A 1 105 ? 8.550 0.736 12.780 1.00 35.05 83 LEU A O 1
ATOM 1239 N N . ASN A 1 106 ? 9.982 0.366 14.485 1.00 31.94 84 ASN A N 1
ATOM 1240 C CA . ASN A 1 106 ? 9.686 1.588 15.231 1.00 32.09 84 ASN A CA 1
ATOM 1241 C C . ASN A 1 106 ? 11.003 2.361 15.272 1.00 32.00 84 ASN A C 1
ATOM 1242 O O . ASN A 1 106 ? 11.841 2.139 16.145 1.00 29.97 84 ASN A O 1
ATOM 1253 N N . LEU A 1 107 ? 11.187 3.270 14.312 1.00 30.96 85 LEU A N 1
ATOM 1254 C CA . LEU A 1 107 ? 12.476 3.943 14.175 1.00 29.89 85 LEU A CA 1
ATOM 1255 C C . LEU A 1 107 ? 12.770 4.846 15.369 1.00 29.45 85 LEU A C 1
ATOM 1256 O O . LEU A 1 107 ? 13.928 4.968 15.784 1.00 28.42 85 LEU A O 1
ATOM 1272 N N . ASP A 1 108 ? 11.741 5.487 15.934 1.00 30.30 86 ASP A N 1
ATOM 1273 C CA . ASP A 1 108 ? 11.959 6.334 17.101 1.00 30.03 86 ASP A CA 1
ATOM 1274 C C . ASP A 1 108 ? 12.547 5.527 18.250 1.00 33.71 86 ASP A C 1
ATOM 1275 O O . ASP A 1 108 ? 13.468 5.986 18.937 1.00 30.48 86 ASP A O 1
ATOM 1284 N N . LYS A 1 109 ? 12.021 4.318 18.473 1.00 29.69 87 LYS A N 1
ATOM 1285 C CA . LYS A 1 109 ? 12.517 3.470 19.551 1.00 29.15 87 LYS A CA 1
ATOM 1286 C C . LYS A 1 109 ? 13.923 2.962 19.254 1.00 27.92 87 LYS A C 1
ATOM 1287 O O . LYS A 1 109 ? 14.766 2.888 20.157 1.00 28.01 87 LYS A O 1
ATOM 1306 N N . MET A 1 110 ? 14.197 2.607 17.997 1.00 27.76 88 MET A N 1
ATOM 1307 C CA . MET A 1 110 ? 15.538 2.173 17.629 1.00 26.70 88 MET A CA 1
ATOM 1308 C C . MET A 1 110 ? 16.554 3.276 17.883 1.00 25.96 88 MET A C 1
ATOM 1309 O O . MET A 1 110 ? 17.661 3.011 18.358 1.00 25.08 88 MET A O 1
ATOM 1323 N N . MET A 1 111 ? 16.201 4.519 17.547 1.00 26.35 89 MET A N 1
ATOM 1324 C CA . MET A 1 111 ? 17.066 5.663 17.812 1.00 25.78 89 MET A CA 1
ATOM 1325 C C . MET A 1 111 ? 17.195 5.931 19.305 1.00 26.91 89 MET A C 1
ATOM 1326 O O . MET A 1 111 ? 18.239 6.403 19.759 1.00 25.12 89 MET A O 1
ATOM 1340 N N . GLU A 1 112 ? 16.154 5.633 20.082 1.00 26.72 90 GLU A N 1
ATOM 1341 C CA . GLU A 1 112 ? 16.240 5.791 21.529 1.00 28.20 90 GLU A CA 1
ATOM 1342 C C . GLU A 1 112 ? 17.259 4.830 22.131 1.00 25.50 90 GLU A C 1
ATOM 1343 O O . GLU A 1 112 ? 18.023 5.216 23.022 1.00 26.94 90 GLU A O 1
ATOM 1355 N N . GLN A 1 113 ? 17.296 3.578 21.662 1.00 26.15 91 GLN A N 1
ATOM 1356 C CA . GLN A 1 113 ? 18.292 2.640 22.172 1.00 25.42 91 GLN A CA 1
ATOM 1357 C C . GLN A 1 113 ? 19.699 3.160 21.900 1.00 26.51 91 GLN A C 1
ATOM 1358 O O . GLN A 1 113 ? 20.569 3.114 22.777 1.00 24.89 91 GLN A O 1
ATOM 1372 N N . LYS A 1 114 ? 19.931 3.679 20.691 1.00 23.48 92 LYS A N 1
ATOM 1373 C CA . LYS A 1 114 ? 21.204 4.306 20.351 1.00 24.83 92 LYS A CA 1
ATOM 1374 C C . LYS A 1 114 ? 21.547 5.423 21.332 1.00 25.00 92 LYS A C 1
ATOM 1375 O O . LYS A 1 114 ? 22.646 5.458 21.896 1.00 24.72 92 LYS A O 1
ATOM 1394 N N . SER A 1 115 ? 20.606 6.342 21.552 1.00 25.69 93 SER A N 1
ATOM 1395 C CA . SER A 1 115 ? 20.869 7.505 22.396 1.00 23.81 93 SER A CA 1
ATOM 1396 C C . SER A 1 115 ? 21.124 7.110 23.848 1.00 27.44 93 SER A C 1
ATOM 1397 O O . SER A 1 115 ? 21.941 7.735 24.535 1.00 27.42 93 SER A O 1
ATOM 1405 N N . THR A 1 116 ? 20.421 6.089 24.340 1.00 27.07 94 THR A N 1
ATOM 1406 C CA . THR A 1 116 ? 20.631 5.620 25.709 1.00 28.03 94 THR A CA 1
ATOM 1407 C C . THR A 1 116 ? 22.056 5.127 25.907 1.00 28.75 94 THR A C 1
ATOM 1408 O O . THR A 1 116 ? 22.681 5.403 26.938 1.00 26.89 94 THR A O 1
ATOM 1419 N N . ALA A 1 117 ? 22.585 4.388 24.929 1.00 25.07 95 ALA A N 1
ATOM 1420 C CA . ALA A 1 117 ? 23.956 3.903 25.019 1.00 26.86 95 ALA A CA 1
ATOM 1421 C C . ALA A 1 117 ? 24.948 5.056 25.016 1.00 23.78 95 ALA A C 1
ATOM 1422 O O . ALA A 1 117 ? 25.912 5.055 25.790 1.00 26.83 95 ALA A O 1
ATOM 1429 N N . VAL A 1 118 ? 24.733 6.050 24.149 1.00 23.83 96 VAL A N 1
ATOM 1430 C CA . VAL A 1 118 ? 25.644 7.190 24.096 1.00 23.07 96 VAL A CA 1
ATOM 1431 C C . VAL A 1 118 ? 25.624 7.938 25.425 1.00 26.18 96 VAL A C 1
ATOM 1432 O O . VAL A 1 118 ? 26.676 8.300 25.971 1.00 24.98 96 VAL A O 1
ATOM 1445 N N . LYS A 1 119 ? 24.423 8.180 25.969 1.00 25.87 97 LYS A N 1
ATOM 1446 C CA . LYS A 1 119 ? 24.318 8.912 27.228 1.00 23.63 97 LYS A CA 1
ATOM 1447 C C . LYS A 1 119 ? 25.030 8.181 28.361 1.00 26.59 97 LYS A C 1
ATOM 1448 O O . LYS A 1 119 ? 25.723 8.804 29.170 1.00 27.79 97 LYS A O 1
ATOM 1467 N N . ALA A 1 120 ? 24.857 6.863 28.450 1.00 26.87 98 ALA A N 1
ATOM 1468 C CA . ALA A 1 120 ? 25.491 6.105 29.525 1.00 25.39 98 ALA A CA 1
ATOM 1469 C C . ALA A 1 120 ? 27.007 6.192 29.441 1.00 24.53 98 ALA A C 1
ATOM 1470 O O . ALA A 1 120 ? 27.688 6.349 30.461 1.00 29.68 98 ALA A O 1
ATOM 1477 N N . LEU A 1 121 ? 27.557 6.077 28.233 1.00 23.88 99 LEU A N 1
ATOM 1478 C CA . LEU A 1 121 ? 29.005 6.062 28.088 1.00 22.53 99 LEU A CA 1
ATOM 1479 C C . LEU A 1 121 ? 29.597 7.453 28.278 1.00 22.90 99 LEU A C 1
ATOM 1480 O O . LEU A 1 121 ? 30.685 7.585 28.849 1.00 23.43 99 LEU A O 1
ATOM 1496 N N . THR A 1 122 ? 28.894 8.506 27.835 1.00 25.56 100 THR A N 1
ATOM 1497 C CA . THR A 1 122 ? 29.397 9.855 28.091 1.00 24.67 100 THR A CA 1
ATOM 1498 C C . THR A 1 122 ? 29.371 10.178 29.582 1.00 23.69 100 THR A C 1
ATOM 1499 O O . THR A 1 122 ? 30.310 10.791 30.104 1.00 26.20 100 THR A O 1
ATOM 1510 N N . GLY A 1 123 ? 28.313 9.770 30.288 1.00 25.91 101 GLY A N 1
ATOM 1511 C CA . GLY A 1 123 ? 28.304 9.914 31.733 1.00 28.90 101 GLY A CA 1
ATOM 1512 C C . GLY A 1 123 ? 29.391 9.099 32.409 1.00 29.96 101 GLY A C 1
ATOM 1513 O O . GLY A 1 123 ? 29.927 9.504 33.446 1.00 29.66 101 GLY A O 1
ATOM 1517 N N . GLY A 1 124 ? 29.735 7.947 31.833 1.00 25.21 102 GLY A N 1
ATOM 1518 C CA . GLY A 1 124 ? 30.814 7.146 32.387 1.00 26.81 102 GLY A CA 1
ATOM 1519 C C . GLY A 1 124 ? 32.147 7.869 32.369 1.00 25.90 102 GLY A C 1
ATOM 1520 O O . GLY A 1 124 ? 32.941 7.754 33.306 1.00 25.45 102 GLY A O 1
ATOM 1524 N N . ILE A 1 125 ? 32.422 8.613 31.294 1.00 24.86 103 ILE A N 1
ATOM 1525 C CA . ILE A 1 125 ? 33.669 9.370 31.229 1.00 20.96 103 ILE A CA 1
ATOM 1526 C C . ILE A 1 125 ? 33.689 10.453 32.300 1.00 24.85 103 ILE A C 1
ATOM 1527 O O . ILE A 1 125 ? 34.709 10.661 32.974 1.00 24.13 103 ILE A O 1
ATOM 1543 N N . ALA A 1 126 ? 32.564 11.153 32.485 1.00 24.93 104 ALA A N 1
ATOM 1544 C CA . ALA A 1 126 ? 32.519 12.162 33.535 1.00 22.35 104 ALA A CA 1
ATOM 1545 C C . ALA A 1 126 ? 32.816 11.531 34.888 1.00 25.12 104 ALA A C 1
ATOM 1546 O O . ALA A 1 126 ? 33.525 12.120 35.717 1.00 26.29 104 ALA A O 1
ATOM 1553 N N . HIS A 1 127 ? 32.307 10.321 35.128 1.00 23.04 105 HIS A N 1
ATOM 1554 C CA A HIS A 1 127 ? 32.596 9.705 36.414 0.64 22.99 105 HIS A CA 1
ATOM 1555 C CA B HIS A 1 127 ? 32.580 9.689 36.410 0.36 22.99 105 HIS A CA 1
ATOM 1556 C C . HIS A 1 127 ? 34.067 9.337 36.535 1.00 23.39 105 HIS A C 1
ATOM 1557 O O . HIS A 1 127 ? 34.669 9.498 37.606 1.00 24.85 105 HIS A O 1
ATOM 1581 N N . LEU A 1 128 ? 34.664 8.821 35.457 1.00 23.04 106 LEU A N 1
ATOM 1582 C CA . LEU A 1 128 ? 36.066 8.415 35.488 1.00 21.23 106 LEU A CA 1
ATOM 1583 C C . LEU A 1 128 ? 36.981 9.605 35.743 1.00 21.53 106 LEU A C 1
ATOM 1584 O O . LEU A 1 128 ? 38.001 9.473 36.426 1.00 24.03 106 LEU A O 1
ATOM 1600 N N . PHE A 1 129 ? 36.647 10.769 35.187 1.00 22.67 107 PHE A N 1
ATOM 1601 C CA . PHE A 1 129 ? 37.417 11.973 35.481 1.00 24.64 107 PHE A CA 1
ATOM 1602 C C . PHE A 1 129 ? 37.366 12.297 36.976 1.00 22.82 107 PHE A C 1
ATOM 1603 O O . PHE A 1 129 ? 38.396 12.589 37.592 1.00 25.07 107 PHE A O 1
ATOM 1620 N N . LYS A 1 130 ? 36.178 12.218 37.589 1.00 23.42 108 LYS A N 1
ATOM 1621 C CA . LYS A 1 130 ? 36.070 12.468 39.027 1.00 24.47 108 LYS A CA 1
ATOM 1622 C C . LYS A 1 130 ? 36.846 11.429 39.828 1.00 24.71 108 LYS A C 1
ATOM 1623 O O . LYS A 1 130 ? 37.561 11.774 40.774 1.00 26.95 108 LYS A O 1
ATOM 1642 N N . GLN A 1 131 ? 36.728 10.150 39.452 1.00 24.30 109 GLN A N 1
ATOM 1643 C CA . GLN A 1 131 ? 37.409 9.080 40.180 1.00 24.59 109 GLN A CA 1
ATOM 1644 C C . GLN A 1 131 ? 38.921 9.254 40.149 1.00 23.88 109 GLN A C 1
ATOM 1645 O O . GLN A 1 131 ? 39.613 8.898 41.108 1.00 27.75 109 GLN A O 1
ATOM 1659 N N . ASN A 1 132 ? 39.458 9.764 39.043 1.00 24.74 110 ASN A N 1
ATOM 1660 C CA . ASN A 1 132 ? 40.899 9.922 38.870 1.00 24.55 110 ASN A CA 1
ATOM 1661 C C . ASN A 1 132 ? 41.392 11.342 39.138 1.00 31.75 110 ASN A C 1
ATOM 1662 O O . ASN A 1 132 ? 42.568 11.634 38.904 1.00 28.10 110 ASN A O 1
ATOM 1673 N N . LYS A 1 133 ? 40.520 12.230 39.606 1.00 25.21 111 LYS A N 1
ATOM 1674 C CA . LYS A 1 133 ? 40.880 13.600 39.972 1.00 25.63 111 LYS A CA 1
ATOM 1675 C C . LYS A 1 133 ? 41.303 14.443 38.770 1.00 26.32 111 LYS A C 1
ATOM 1676 O O . LYS A 1 133 ? 42.102 15.372 38.907 1.00 28.39 111 LYS A O 1
ATOM 1695 N N . VAL A 1 134 ? 40.768 14.140 37.590 1.00 25.60 112 VAL A N 1
ATOM 1696 C CA . VAL A 1 134 ? 40.958 14.994 36.417 1.00 23.43 112 VAL A CA 1
ATOM 1697 C C . VAL A 1 134 ? 40.010 16.179 36.528 1.00 22.49 112 VAL A C 1
ATOM 1698 O O . VAL A 1 134 ? 38.805 15.996 36.727 1.00 27.04 112 VAL A O 1
ATOM 1711 N N . VAL A 1 135 ? 40.543 17.391 36.397 1.00 24.27 113 VAL A N 1
ATOM 1712 C CA . VAL A 1 135 ? 39.709 18.591 36.417 1.00 25.65 113 VAL A CA 1
ATOM 1713 C C . VAL A 1 135 ? 39.158 18.835 35.016 1.00 22.44 113 VAL A C 1
ATOM 1714 O O . VAL A 1 135 ? 39.920 18.946 34.048 1.00 25.48 113 VAL A O 1
ATOM 1727 N N . HIS A 1 136 ? 37.832 18.942 34.910 1.00 24.37 114 HIS A N 1
ATOM 1728 C CA . HIS A 1 136 ? 37.148 19.158 33.636 1.00 21.78 114 HIS A CA 1
ATOM 1729 C C . HIS A 1 136 ? 36.776 20.631 33.492 1.00 24.69 114 HIS A C 1
ATOM 1730 O O . HIS A 1 136 ? 36.038 21.169 34.321 1.00 26.76 114 HIS A O 1
ATOM 1744 N N . VAL A 1 137 ? 37.312 21.279 32.455 1.00 22.28 115 VAL A N 1
ATOM 1745 C CA . VAL A 1 137 ? 36.999 22.667 32.108 1.00 25.15 115 VAL A CA 1
ATOM 1746 C C . VAL A 1 137 ? 36.179 22.672 30.823 1.00 21.18 115 VAL A C 1
ATOM 1747 O O . VAL A 1 137 ? 36.615 22.132 29.801 1.00 22.28 115 VAL A O 1
ATOM 1760 N N . ASN A 1 138 ? 34.995 23.277 30.868 1.00 25.58 116 ASN A N 1
ATOM 1761 C CA . ASN A 1 138 ? 34.088 23.342 29.719 1.00 27.73 116 ASN A CA 1
ATOM 1762 C C . ASN A 1 138 ? 34.306 24.673 28.996 1.00 29.68 116 ASN A C 1
ATOM 1763 O O . ASN A 1 138 ? 34.046 25.742 29.563 1.00 43.18 116 ASN A O 1
ATOM 1774 N N . GLY A 1 139 ? 34.845 24.606 27.781 1.00 20.78 117 GLY A N 1
ATOM 1775 C CA . GLY A 1 139 ? 35.099 25.805 27.008 1.00 22.48 117 GLY A CA 1
ATOM 1776 C C . GLY A 1 139 ? 35.959 25.503 25.805 1.00 22.98 117 GLY A C 1
ATOM 1777 O O . GLY A 1 139 ? 36.449 24.389 25.626 1.00 23.43 117 GLY A O 1
ATOM 1781 N N . TYR A 1 140 ? 36.160 26.540 24.993 1.00 23.71 118 TYR A N 1
ATOM 1782 C CA . TYR A 1 140 ? 36.985 26.453 23.791 1.00 21.84 118 TYR A CA 1
ATOM 1783 C C . TYR A 1 140 ? 38.414 26.822 24.175 1.00 21.25 118 TYR A C 1
ATOM 1784 O O . TYR A 1 140 ? 38.691 27.966 24.560 1.00 22.87 118 TYR A O 1
ATOM 1802 N N . GLY A 1 141 ? 39.321 25.853 24.073 1.00 21.81 119 GLY A N 1
ATOM 1803 C CA . GLY A 1 141 ? 40.699 26.080 24.482 1.00 22.16 119 GLY A CA 1
ATOM 1804 C C . GLY A 1 141 ? 41.532 26.704 23.372 1.00 23.34 119 GLY A C 1
ATOM 1805 O O . GLY A 1 141 ? 41.440 26.328 22.201 1.00 23.09 119 GLY A O 1
ATOM 1809 N N . LYS A 1 142 ? 42.331 27.695 23.757 1.00 22.80 120 LYS A N 1
ATOM 1810 C CA . LYS A 1 142 ? 43.308 28.327 22.883 1.00 21.56 120 LYS A CA 1
ATOM 1811 C C . LYS A 1 142 ? 44.617 28.393 23.651 1.00 20.73 120 LYS A C 1
ATOM 1812 O O . LYS A 1 142 ? 44.630 28.781 24.824 1.00 24.12 120 LYS A O 1
ATOM 1831 N N . ILE A 1 143 ? 45.710 27.985 23.012 1.00 22.04 121 ILE A N 1
ATOM 1832 C CA . ILE A 1 143 ? 47.019 28.108 23.647 1.00 20.22 121 ILE A CA 1
ATOM 1833 C C . ILE A 1 143 ? 47.432 29.573 23.595 1.00 24.31 121 ILE A C 1
ATOM 1834 O O . ILE A 1 143 ? 47.597 30.138 22.512 1.00 25.91 121 ILE A O 1
ATOM 1850 N N . THR A 1 144 ? 47.600 30.193 24.761 1.00 21.96 122 THR A N 1
ATOM 1851 C CA . THR A 1 144 ? 47.878 31.620 24.850 1.00 21.95 122 THR A CA 1
ATOM 1852 C C . THR A 1 144 ? 49.285 31.923 25.342 1.00 24.69 122 THR A C 1
ATOM 1853 O O . THR A 1 144 ? 49.622 33.096 25.519 1.00 27.80 122 THR A O 1
ATOM 1864 N N . GLY A 1 145 ? 50.106 30.897 25.549 1.00 24.08 123 GLY A N 1
ATOM 1865 C CA . GLY A 1 145 ? 51.522 31.023 25.848 1.00 24.63 123 GLY A CA 1
ATOM 1866 C C . GLY A 1 145 ? 52.116 29.628 25.862 1.00 24.23 123 GLY A C 1
ATOM 1867 O O . GLY A 1 145 ? 51.399 28.623 25.840 1.00 22.60 123 GLY A O 1
ATOM 1871 N N . LYS A 1 146 ? 53.451 29.573 25.889 1.00 25.86 124 LYS A N 1
ATOM 1872 C CA . LYS A 1 146 ? 54.131 28.277 25.892 1.00 26.40 124 LYS A CA 1
ATOM 1873 C C . LYS A 1 146 ? 53.681 27.416 27.063 1.00 23.12 124 LYS A C 1
ATOM 1874 O O . LYS A 1 146 ? 53.657 26.183 26.958 1.00 23.17 124 LYS A O 1
ATOM 1893 N N . ASN A 1 147 ? 53.298 28.048 28.171 1.00 25.72 125 ASN A N 1
ATOM 1894 C CA . ASN A 1 147 ? 52.843 27.346 29.364 1.00 22.86 125 ASN A CA 1
ATOM 1895 C C . ASN A 1 147 ? 51.452 27.796 29.796 1.00 22.91 125 ASN A C 1
ATOM 1896 O O . ASN A 1 147 ? 51.151 27.839 30.993 1.00 23.75 125 ASN A O 1
ATOM 1907 N N . GLN A 1 148 ? 50.582 28.118 28.838 1.00 24.16 126 GLN A N 1
ATOM 1908 C CA . GLN A 1 148 ? 49.270 28.635 29.194 1.00 22.91 126 GLN A CA 1
ATOM 1909 C C . GLN A 1 148 ? 48.216 28.266 28.164 1.00 22.82 126 GLN A C 1
ATOM 1910 O O . GLN A 1 148 ? 48.440 28.409 26.959 1.00 23.62 126 GLN A O 1
ATOM 1924 N N . VAL A 1 149 ? 47.070 27.796 28.652 1.00 21.65 127 VAL A N 1
ATOM 1925 C CA . VAL A 1 149 ? 45.880 27.585 27.838 1.00 20.85 127 VAL A CA 1
ATOM 1926 C C . VAL A 1 149 ? 44.754 28.408 28.448 1.00 24.73 127 VAL A C 1
ATOM 1927 O O . VAL A 1 149 ? 44.580 28.421 29.672 1.00 24.77 127 VAL A O 1
ATOM 1940 N N . THR A 1 150 ? 44.015 29.119 27.607 1.00 23.97 128 THR A N 1
ATOM 1941 C CA . THR A 1 150 ? 42.843 29.873 28.038 1.00 23.59 128 THR A CA 1
ATOM 1942 C C . THR A 1 150 ? 41.603 29.253 27.411 1.00 23.94 128 THR A C 1
ATOM 1943 O O . THR A 1 150 ? 41.530 29.103 26.185 1.00 22.90 128 THR A O 1
ATOM 1954 N N . ALA A 1 151 ? 40.644 28.883 28.255 1.00 23.56 129 ALA A N 1
ATOM 1955 C CA . ALA A 1 151 ? 39.372 28.345 27.799 1.00 21.66 129 ALA A CA 1
ATOM 1956 C C . ALA A 1 151 ? 38.323 29.444 27.869 1.00 24.60 129 ALA A C 1
ATOM 1957 O O . ALA A 1 151 ? 38.144 30.071 28.917 1.00 27.65 129 ALA A O 1
ATOM 1964 N N . THR A 1 152 ? 37.631 29.671 26.761 1.00 24.43 130 THR A N 1
ATOM 1965 C CA . THR A 1 152 ? 36.536 30.625 26.708 1.00 25.02 130 THR A CA 1
ATOM 1966 C C . THR A 1 152 ? 35.218 29.869 26.668 1.00 26.05 130 THR A C 1
ATOM 1967 O O . THR A 1 152 ? 35.003 29.030 25.789 1.00 27.24 130 THR A O 1
ATOM 1978 N N . LYS A 1 153 ? 34.326 30.198 27.587 1.00 28.13 131 LYS A N 1
ATOM 1979 C CA . LYS A 1 153 ? 33.072 29.477 27.691 1.00 30.16 131 LYS A CA 1
ATOM 1980 C C . LYS A 1 153 ? 32.058 30.147 26.775 1.00 32.76 131 LYS A C 1
ATOM 1981 O O . LYS A 1 153 ? 32.320 31.190 26.176 1.00 33.05 131 LYS A O 1
ATOM 2000 N N . ALA A 1 154 ? 30.902 29.506 26.628 1.00 34.61 132 ALA A N 1
ATOM 2001 C CA . ALA A 1 154 ? 29.923 29.985 25.665 1.00 33.61 132 ALA A CA 1
ATOM 2002 C C . ALA A 1 154 ? 29.462 31.401 25.986 1.00 34.09 132 ALA A C 1
ATOM 2003 O O . ALA A 1 154 ? 29.136 32.161 25.067 1.00 44.04 132 ALA A O 1
ATOM 2010 N N . ASP A 1 155 ? 29.446 31.787 27.266 1.00 39.31 133 ASP A N 1
ATOM 2011 C CA . ASP A 1 155 ? 29.011 33.128 27.636 1.00 38.15 133 ASP A CA 1
ATOM 2012 C C . ASP A 1 155 ? 30.152 34.145 27.614 1.00 43.97 133 ASP A C 1
ATOM 2013 O O . ASP A 1 155 ? 29.949 35.294 28.015 1.00 39.30 133 ASP A O 1
ATOM 2022 N N . GLY A 1 156 ? 31.339 33.750 27.164 1.00 37.83 134 GLY A N 1
ATOM 2023 C CA . GLY A 1 156 ? 32.466 34.648 27.094 1.00 33.02 134 GLY A CA 1
ATOM 2024 C C . GLY A 1 156 ? 33.383 34.663 28.296 1.00 32.65 134 GLY A C 1
ATOM 2025 O O . GLY A 1 156 ? 34.465 35.259 28.215 1.00 32.37 134 GLY A O 1
ATOM 2029 N N . GLY A 1 157 ? 33.000 34.046 29.409 1.00 33.22 135 GLY A N 1
ATOM 2030 C CA . GLY A 1 157 ? 33.909 33.974 30.534 1.00 32.48 135 GLY A CA 1
ATOM 2031 C C . GLY A 1 157 ? 35.127 33.141 30.189 1.00 31.16 135 GLY A C 1
ATOM 2032 O O . GLY A 1 157 ? 35.068 32.231 29.363 1.00 32.91 135 GLY A O 1
ATOM 2036 N N . THR A 1 158 ? 36.224 33.417 30.881 1.00 31.57 136 THR A N 1
ATOM 2037 C CA . THR A 1 158 ? 37.486 32.765 30.592 1.00 28.83 136 THR A CA 1
ATOM 2038 C C . THR A 1 158 ? 38.001 32.047 31.830 1.00 30.88 136 THR A C 1
ATOM 2039 O O . THR A 1 158 ? 37.740 32.457 32.965 1.00 31.82 136 THR A O 1
ATOM 2050 N N . GLN A 1 159 ? 38.750 30.976 31.587 1.00 28.81 137 GLN A N 1
ATOM 2051 C CA . GLN A 1 159 ? 39.442 30.229 32.626 1.00 27.50 137 GLN A CA 1
ATOM 2052 C C . GLN A 1 159 ? 40.850 30.000 32.102 1.00 26.48 137 GLN A C 1
ATOM 2053 O O . GLN A 1 159 ? 41.032 29.378 31.049 1.00 26.96 137 GLN A O 1
ATOM 2067 N N . VAL A 1 160 ? 41.832 30.497 32.833 1.00 28.02 138 VAL A N 1
ATOM 2068 C CA . VAL A 1 160 ? 43.240 30.394 32.472 1.00 28.64 138 VAL A CA 1
ATOM 2069 C C . VAL A 1 160 ? 43.836 29.215 33.218 1.00 26.81 138 VAL A C 1
ATOM 2070 O O . VAL A 1 160 ? 43.553 29.014 34.406 1.00 27.38 138 VAL A O 1
ATOM 2083 N N . ILE A 1 161 ? 44.618 28.404 32.509 1.00 24.65 139 ILE A N 1
ATOM 2084 C CA . ILE A 1 161 ? 45.371 27.308 33.104 1.00 24.00 139 ILE A CA 1
ATOM 2085 C C . ILE A 1 161 ? 46.849 27.527 32.800 1.00 22.86 139 ILE A C 1
ATOM 2086 O O . ILE A 1 161 ? 47.254 27.537 31.630 1.00 26.11 139 ILE A O 1
ATOM 2102 N N . ASP A 1 162 ? 47.645 27.721 33.849 1.00 25.01 140 ASP A N 1
ATOM 2103 C CA . ASP A 1 162 ? 49.100 27.783 33.748 1.00 24.11 140 ASP A CA 1
ATOM 2104 C C . ASP A 1 162 ? 49.632 26.369 33.939 1.00 24.54 140 ASP A C 1
ATOM 2105 O O . ASP A 1 162 ? 49.328 25.720 34.947 1.00 26.55 140 ASP A O 1
ATOM 2114 N N . THR A 1 163 ? 50.368 25.867 32.947 1.00 22.22 141 THR A N 1
ATOM 2115 C CA . THR A 1 163 ? 50.593 24.432 32.848 1.00 21.98 141 THR A CA 1
ATOM 2116 C C . THR A 1 163 ? 51.978 24.097 32.321 1.00 25.99 141 THR A C 1
ATOM 2117 O O . THR A 1 163 ? 52.485 24.763 31.415 1.00 24.26 141 THR A O 1
ATOM 2128 N N . LYS A 1 164 ? 52.586 23.054 32.893 1.00 22.81 142 LYS A N 1
ATOM 2129 C CA . LYS A 1 164 ? 53.909 22.646 32.432 1.00 22.36 142 LYS A CA 1
ATOM 2130 C C . LYS A 1 164 ? 53.851 22.082 31.017 1.00 23.09 142 LYS A C 1
ATOM 2131 O O . LYS A 1 164 ? 54.632 22.490 30.145 1.00 24.07 142 LYS A O 1
ATOM 2150 N N . ASN A 1 165 ? 52.914 21.166 30.762 1.00 21.81 143 ASN A N 1
ATOM 2151 C CA . ASN A 1 165 ? 52.785 20.523 29.462 1.00 20.27 143 ASN A CA 1
ATOM 2152 C C . ASN A 1 165 ? 51.390 20.739 28.896 1.00 19.26 143 ASN A C 1
ATOM 2153 O O . ASN A 1 165 ? 50.413 20.861 29.643 1.00 21.43 143 ASN A O 1
ATOM 2164 N N . ILE A 1 166 ? 51.313 20.784 27.567 1.00 20.16 144 ILE A N 1
ATOM 2165 C CA . ILE A 1 166 ? 50.057 20.906 26.843 1.00 20.18 144 ILE A CA 1
ATOM 2166 C C . ILE A 1 166 ? 49.953 19.728 25.888 1.00 21.27 144 ILE A C 1
ATOM 2167 O O . ILE A 1 166 ? 50.905 19.434 25.157 1.00 19.79 144 ILE A O 1
ATOM 2183 N N . LEU A 1 167 ? 48.798 19.061 25.893 1.00 19.50 145 LEU A N 1
ATOM 2184 C CA . LEU A 1 167 ? 48.542 17.934 25.003 1.00 18.16 145 LEU A CA 1
ATOM 2185 C C . LEU A 1 167 ? 47.371 18.283 24.100 1.00 16.25 145 LEU A C 1
ATOM 2186 O O . LEU A 1 167 ? 46.231 18.373 24.561 1.00 18.87 145 LEU A O 1
ATOM 2202 N N . ILE A 1 168 ? 47.662 18.460 22.815 1.00 17.61 146 ILE A N 1
ATOM 2203 C CA . ILE A 1 168 ? 46.652 18.769 21.813 1.00 18.23 146 ILE A CA 1
ATOM 2204 C C . ILE A 1 168 ? 46.011 17.468 21.348 1.00 17.22 146 ILE A C 1
ATOM 2205 O O . ILE A 1 168 ? 46.673 16.619 20.750 1.00 18.32 146 ILE A O 1
ATOM 2221 N N . ALA A 1 169 ? 44.712 17.331 21.584 1.00 16.97 147 ALA A N 1
ATOM 2222 C CA . ALA A 1 169 ? 43.946 16.167 21.150 1.00 18.65 147 ALA A CA 1
ATOM 2223 C C . ALA A 1 169 ? 42.627 16.638 20.549 1.00 18.19 147 ALA A C 1
ATOM 2224 O O . ALA A 1 169 ? 41.548 16.159 20.895 1.00 18.40 147 ALA A O 1
ATOM 2231 N N . THR A 1 170 ? 42.714 17.584 19.625 1.00 16.77 148 THR A N 1
ATOM 2232 C CA . THR A 1 170 ? 41.550 18.280 19.093 1.00 17.23 148 THR A CA 1
ATOM 2233 C C . THR A 1 170 ? 40.861 17.538 17.952 1.00 19.05 148 THR A C 1
ATOM 2234 O O . THR A 1 170 ? 39.815 18.005 17.481 1.00 19.23 148 THR A O 1
ATOM 2245 N N . GLY A 1 171 ? 41.388 16.403 17.508 1.00 17.33 149 GLY A N 1
ATOM 2246 C CA . GLY A 1 171 ? 40.618 15.505 16.680 1.00 18.00 149 GLY A CA 1
ATOM 2247 C C . GLY A 1 171 ? 40.402 15.894 15.238 1.00 17.46 149 GLY A C 1
ATOM 2248 O O . GLY A 1 171 ? 41.298 16.450 14.598 1.00 18.30 149 GLY A O 1
ATOM 2252 N N . SER A 1 172 ? 39.212 15.605 14.720 1.00 18.65 150 SER A N 1
ATOM 2253 C CA . SER A 1 172 ? 38.927 15.735 13.301 1.00 16.36 150 SER A CA 1
ATOM 2254 C C . SER A 1 172 ? 37.554 16.347 13.072 1.00 19.16 150 SER A C 1
ATOM 2255 O O . SER A 1 172 ? 36.769 16.545 14.002 1.00 20.47 150 SER A O 1
ATOM 2263 N N . GLU A 1 173 ? 37.280 16.635 11.798 1.00 21.00 151 GLU A N 1
ATOM 2264 C CA . GLU A 1 173 ? 35.984 17.097 11.315 1.00 20.93 151 GLU A CA 1
ATOM 2265 C C . GLU A 1 173 ? 35.729 16.423 9.970 1.00 21.12 151 GLU A C 1
ATOM 2266 O O . GLU A 1 173 ? 36.621 15.797 9.387 1.00 20.89 151 GLU A O 1
ATOM 2278 N N . VAL A 1 174 ? 34.490 16.535 9.486 1.00 19.55 152 VAL A N 1
ATOM 2279 C CA . VAL A 1 174 ? 34.142 16.025 8.163 1.00 19.59 152 VAL A CA 1
ATOM 2280 C C . VAL A 1 174 ? 34.851 16.829 7.083 1.00 20.56 152 VAL A C 1
ATOM 2281 O O . VAL A 1 174 ? 34.936 18.065 7.154 1.00 21.05 152 VAL A O 1
ATOM 2294 N N . THR A 1 175 ? 35.338 16.135 6.056 1.00 21.46 153 THR A N 1
ATOM 2295 C CA . THR A 1 175 ? 35.905 16.810 4.896 1.00 22.13 153 THR A CA 1
ATOM 2296 C C . THR A 1 175 ? 34.782 17.251 3.966 1.00 22.59 153 THR A C 1
ATOM 2297 O O . THR A 1 175 ? 34.015 16.399 3.499 1.00 23.67 153 THR A O 1
ATOM 2308 N N . PRO A 1 176 ? 34.645 18.541 3.678 1.00 23.57 154 PRO A N 1
ATOM 2309 C CA . PRO A 1 176 ? 33.566 18.983 2.789 1.00 22.56 154 PRO A CA 1
ATOM 2310 C C . PRO A 1 176 ? 33.835 18.591 1.344 1.00 23.83 154 PRO A C 1
ATOM 2311 O O . PRO A 1 176 ? 34.979 18.460 0.907 1.00 27.79 154 PRO A O 1
ATOM 2322 N N . PHE A 1 177 ? 32.749 18.482 0.582 1.00 25.90 155 PHE A N 1
ATOM 2323 C CA . PHE A 1 177 ? 32.823 18.193 -0.842 1.00 26.58 155 PHE A CA 1
ATOM 2324 C C . PHE A 1 177 ? 32.676 19.507 -1.584 1.00 29.11 155 PHE A C 1
ATOM 2325 O O . PHE A 1 177 ? 31.643 20.176 -1.435 1.00 28.27 155 PHE A O 1
ATOM 2342 N N . PRO A 1 178 ? 33.671 19.925 -2.364 1.00 32.42 156 PRO A N 1
ATOM 2343 C CA . PRO A 1 178 ? 33.617 21.262 -2.967 1.00 33.36 156 PRO A CA 1
ATOM 2344 C C . PRO A 1 178 ? 32.367 21.445 -3.815 1.00 30.36 156 PRO A C 1
ATOM 2345 O O . PRO A 1 178 ? 32.061 20.635 -4.691 1.00 33.44 156 PRO A O 1
ATOM 2356 N N . GLY A 1 179 ? 31.644 22.530 -3.542 1.00 30.80 157 GLY A N 1
ATOM 2357 C CA . GLY A 1 179 ? 30.451 22.876 -4.282 1.00 30.14 157 GLY A CA 1
ATOM 2358 C C . GLY A 1 179 ? 29.160 22.269 -3.775 1.00 29.89 157 GLY A C 1
ATOM 2359 O O . GLY A 1 179 ? 28.087 22.630 -4.278 1.00 33.71 157 GLY A O 1
ATOM 2363 N N . ILE A 1 180 ? 29.220 21.370 -2.797 1.00 28.49 158 ILE A N 1
ATOM 2364 C CA . ILE A 1 180 ? 28.035 20.779 -2.175 1.00 26.61 158 ILE A CA 1
ATOM 2365 C C . ILE A 1 180 ? 28.019 21.195 -0.710 1.00 30.68 158 ILE A C 1
ATOM 2366 O O . ILE A 1 180 ? 28.970 20.910 0.030 1.00 35.90 158 ILE A O 1
ATOM 2382 N N . THR A 1 181 ? 26.968 21.896 -0.300 1.00 30.35 159 THR A N 1
ATOM 2383 C CA . THR A 1 181 ? 26.840 22.355 1.079 1.00 27.69 159 THR A CA 1
ATOM 2384 C C . THR A 1 181 ? 26.003 21.387 1.908 1.00 26.59 159 THR A C 1
ATOM 2385 O O . THR A 1 181 ? 24.805 21.215 1.658 1.00 29.04 159 THR A O 1
ATOM 2396 N N . ILE A 1 182 ? 26.640 20.790 2.914 1.00 26.75 160 ILE A N 1
ATOM 2397 C CA . ILE A 1 182 ? 25.946 19.965 3.890 1.00 24.22 160 ILE A CA 1
ATOM 2398 C C . ILE A 1 182 ? 25.110 20.865 4.787 1.00 27.54 160 ILE A C 1
ATOM 2399 O O . ILE A 1 182 ? 25.609 21.865 5.316 1.00 29.50 160 ILE A O 1
ATOM 2415 N N . ASP A 1 183 ? 23.816 20.552 4.917 1.00 25.10 161 ASP A N 1
ATOM 2416 C CA . ASP A 1 183 ? 22.945 21.278 5.837 1.00 25.91 161 ASP A CA 1
ATOM 2417 C C . ASP A 1 183 ? 22.354 20.405 6.942 1.00 28.75 161 ASP A C 1
ATOM 2418 O O . ASP A 1 183 ? 21.613 20.922 7.788 1.00 28.86 161 ASP A O 1
ATOM 2427 N N . GLU A 1 184 ? 22.679 19.109 6.975 1.00 23.53 162 GLU A N 1
ATOM 2428 C CA . GLU A 1 184 ? 22.127 18.138 7.925 1.00 24.08 162 GLU A CA 1
ATOM 2429 C C . GLU A 1 184 ? 20.600 18.048 7.858 1.00 28.61 162 GLU A C 1
ATOM 2430 O O . GLU A 1 184 ? 19.958 17.611 8.822 1.00 29.96 162 GLU A O 1
ATOM 2442 N N . ASP A 1 185 ? 20.017 18.439 6.716 1.00 26.48 163 ASP A N 1
ATOM 2443 C CA . ASP A 1 185 ? 18.589 18.287 6.480 1.00 26.29 163 ASP A CA 1
ATOM 2444 C C . ASP A 1 185 ? 18.436 17.241 5.376 1.00 27.72 163 ASP A C 1
ATOM 2445 O O . ASP A 1 185 ? 18.310 16.037 5.683 1.00 27.57 163 ASP A O 1
ATOM 2454 N N . THR A 1 186 ? 18.476 17.627 4.102 1.00 29.57 164 THR A N 1
ATOM 2455 C CA . THR A 1 186 ? 18.472 16.636 3.033 1.00 27.97 164 THR A CA 1
ATOM 2456 C C . THR A 1 186 ? 19.875 16.268 2.548 1.00 26.24 164 THR A C 1
ATOM 2457 O O . THR A 1 186 ? 20.052 15.183 1.980 1.00 27.42 164 THR A O 1
ATOM 2468 N N . ILE A 1 187 ? 20.872 17.124 2.755 1.00 26.23 165 ILE A N 1
ATOM 2469 C CA . ILE A 1 187 ? 22.267 16.778 2.480 1.00 22.72 165 ILE A CA 1
ATOM 2470 C C . ILE A 1 187 ? 22.987 16.677 3.821 1.00 24.84 165 ILE A C 1
ATOM 2471 O O . ILE A 1 187 ? 23.204 17.689 4.503 1.00 24.86 165 ILE A O 1
ATOM 2487 N N . VAL A 1 188 ? 23.350 15.453 4.201 1.00 23.07 166 VAL A N 1
ATOM 2488 C CA . VAL A 1 188 ? 23.817 15.169 5.551 1.00 22.11 166 VAL A CA 1
ATOM 2489 C C . VAL A 1 188 ? 25.263 14.695 5.527 1.00 23.55 166 VAL A C 1
ATOM 2490 O O . VAL A 1 188 ? 25.746 14.151 4.529 1.00 23.38 166 VAL A O 1
ATOM 2503 N N . SER A 1 189 ? 25.961 14.931 6.640 1.00 21.71 167 SER A N 1
ATOM 2504 C CA . SER A 1 189 ? 27.182 14.204 6.943 1.00 21.47 167 SER A CA 1
ATOM 2505 C C . SER A 1 189 ? 26.803 12.946 7.722 1.00 18.95 167 SER A C 1
ATOM 2506 O O . SER A 1 189 ? 25.624 12.663 7.946 1.00 20.93 167 SER A O 1
ATOM 2514 N N . SER A 1 190 ? 27.812 12.191 8.163 1.00 21.57 168 SER A N 1
ATOM 2515 C CA . SER A 1 190 ? 27.554 11.054 9.036 1.00 19.77 168 SER A CA 1
ATOM 2516 C C . SER A 1 190 ? 26.740 11.458 10.260 1.00 19.37 168 SER A C 1
ATOM 2517 O O . SER A 1 190 ? 25.951 10.657 10.767 1.00 20.91 168 SER A O 1
ATOM 2525 N N . THR A 1 191 ? 26.912 12.682 10.756 1.00 19.70 169 THR A N 1
ATOM 2526 C CA . THR A 1 191 ? 26.143 13.105 11.922 1.00 20.43 169 THR A CA 1
ATOM 2527 C C . THR A 1 191 ? 24.651 13.117 11.611 1.00 23.48 169 THR A C 1
ATOM 2528 O O . THR A 1 191 ? 23.850 12.551 12.358 1.00 22.81 169 THR A O 1
ATOM 2539 N N . GLY A 1 192 ? 24.258 13.745 10.504 1.00 21.94 170 GLY A N 1
ATOM 2540 C CA . GLY A 1 192 ? 22.853 13.752 10.130 1.00 19.90 170 GLY A CA 1
ATOM 2541 C C . GLY A 1 192 ? 22.327 12.363 9.811 1.00 19.90 170 GLY A C 1
ATOM 2542 O O . GLY A 1 192 ? 21.193 12.021 10.157 1.00 23.44 170 GLY A O 1
ATOM 2546 N N . ALA A 1 193 ? 23.155 11.539 9.163 1.00 21.49 171 ALA A N 1
ATOM 2547 C CA . ALA A 1 193 ? 22.731 10.196 8.777 1.00 22.55 171 ALA A CA 1
ATOM 2548 C C . ALA A 1 193 ? 22.449 9.308 9.983 1.00 22.71 171 ALA A C 1
ATOM 2549 O O . ALA A 1 193 ? 21.654 8.364 9.880 1.00 23.56 171 ALA A O 1
ATOM 2556 N N . LEU A 1 194 ? 23.104 9.567 11.121 1.00 21.54 172 LEU A N 1
ATOM 2557 C CA . LEU A 1 194 ? 22.888 8.779 12.328 1.00 22.95 172 LEU A CA 1
ATOM 2558 C C . LEU A 1 194 ? 21.596 9.131 13.058 1.00 21.68 172 LEU A C 1
ATOM 2559 O O . LEU A 1 194 ? 21.225 8.412 13.992 1.00 21.85 172 LEU A O 1
ATOM 2575 N N . SER A 1 195 ? 20.906 10.203 12.656 1.00 20.84 173 SER A N 1
ATOM 2576 C CA . SER A 1 195 ? 19.722 10.664 13.375 1.00 23.20 173 SER A CA 1
ATOM 2577 C C . SER A 1 195 ? 18.545 10.992 12.455 1.00 26.46 173 SER A C 1
ATOM 2578 O O . SER A 1 195 ? 17.649 11.738 12.860 1.00 27.15 173 SER A O 1
ATOM 2586 N N . LEU A 1 196 ? 18.513 10.459 11.234 1.00 24.07 174 LEU A N 1
ATOM 2587 C CA . LEU A 1 196 ? 17.373 10.708 10.356 1.00 25.52 174 LEU A CA 1
ATOM 2588 C C . LEU A 1 196 ? 16.078 10.334 11.069 1.00 27.13 174 LEU A C 1
ATOM 2589 O O . LEU A 1 196 ? 16.019 9.344 11.803 1.00 27.70 174 LEU A O 1
ATOM 2605 N N . LYS A 1 197 ? 15.033 11.125 10.840 1.00 28.28 175 LYS A N 1
ATOM 2606 C CA . LYS A 1 197 ? 13.759 10.936 11.525 1.00 30.74 175 LYS A CA 1
ATOM 2607 C C . LYS A 1 197 ? 12.838 9.945 10.820 1.00 33.61 175 LYS A C 1
ATOM 2608 O O . LYS A 1 197 ? 11.843 9.516 11.414 1.00 36.83 175 LYS A O 1
ATOM 2627 N N . LYS A 1 198 ? 13.128 9.588 9.574 1.00 29.86 176 LYS A N 1
ATOM 2628 C CA . LYS A 1 198 ? 12.354 8.588 8.856 1.00 27.10 176 LYS A CA 1
ATOM 2629 C C . LYS A 1 198 ? 13.296 7.875 7.901 1.00 26.04 176 LYS A C 1
ATOM 2630 O O . LYS A 1 198 ? 14.350 8.398 7.536 1.00 25.30 176 LYS A O 1
ATOM 2649 N N . VAL A 1 199 ? 12.914 6.668 7.506 1.00 27.02 177 VAL A N 1
ATOM 2650 C CA . VAL A 1 199 ? 13.701 5.921 6.529 1.00 28.56 177 VAL A CA 1
ATOM 2651 C C . VAL A 1 199 ? 13.532 6.618 5.182 1.00 25.97 177 VAL A C 1
ATOM 2652 O O . VAL A 1 199 ? 12.398 6.740 4.698 1.00 29.05 177 VAL A O 1
ATOM 2665 N N . PRO A 1 200 ? 14.605 7.086 4.539 1.00 26.49 178 PRO A N 1
ATOM 2666 C CA . PRO A 1 200 ? 14.431 7.722 3.226 1.00 31.92 178 PRO A CA 1
ATOM 2667 C C . PRO A 1 200 ? 14.029 6.698 2.177 1.00 30.16 178 PRO A C 1
ATOM 2668 O O . PRO A 1 200 ? 14.466 5.546 2.211 1.00 30.97 178 PRO A O 1
ATOM 2679 N N . GLU A 1 201 ? 13.181 7.118 1.236 1.00 30.14 179 GLU A N 1
ATOM 2680 C CA . GLU A 1 201 ? 12.819 6.219 0.145 1.00 27.78 179 GLU A CA 1
ATOM 2681 C C . GLU A 1 201 ? 14.043 5.897 -0.704 1.00 33.09 179 GLU A C 1
ATOM 2682 O O . GLU A 1 201 ? 14.287 4.737 -1.046 1.00 30.27 179 GLU A O 1
ATOM 2694 N N . LYS A 1 202 ? 14.836 6.915 -1.043 1.00 28.96 180 LYS A N 1
ATOM 2695 C CA . LYS A 1 202 ? 16.059 6.713 -1.812 1.00 28.79 180 LYS A CA 1
ATOM 2696 C C . LYS A 1 202 ? 17.184 7.543 -1.218 1.00 27.97 180 LYS A C 1
ATOM 2697 O O . LYS A 1 202 ? 16.997 8.725 -0.918 1.00 30.12 180 LYS A O 1
ATOM 2716 N N . MET A 1 203 ? 18.351 6.923 -1.068 1.00 26.41 181 MET A N 1
ATOM 2717 C CA . MET A 1 203 ? 19.532 7.574 -0.511 1.00 26.88 181 MET A CA 1
ATOM 2718 C C . MET A 1 203 ? 20.740 7.316 -1.397 1.00 30.60 181 MET A C 1
ATOM 2719 O O . MET A 1 203 ? 20.954 6.194 -1.869 1.00 28.54 181 MET A O 1
ATOM 2733 N N . VAL A 1 204 ? 21.520 8.365 -1.623 1.00 25.60 182 VAL A N 1
ATOM 2734 C CA . VAL A 1 204 ? 22.799 8.273 -2.312 1.00 25.73 182 VAL A CA 1
ATOM 2735 C C . VAL A 1 204 ? 23.902 8.605 -1.316 1.00 25.29 182 VAL A C 1
ATOM 2736 O O . VAL A 1 204 ? 23.769 9.534 -0.511 1.00 24.20 182 VAL A O 1
ATOM 2749 N N . VAL A 1 205 ? 24.965 7.808 -1.339 1.00 23.11 183 VAL A N 1
ATOM 2750 C CA . VAL A 1 205 ? 26.124 7.983 -0.472 1.00 21.68 183 VAL A CA 1
ATOM 2751 C C . VAL A 1 205 ? 27.312 8.339 -1.358 1.00 26.04 183 VAL A C 1
ATOM 2752 O O . VAL A 1 205 ? 27.661 7.581 -2.272 1.00 25.56 183 VAL A O 1
ATOM 2765 N N . ILE A 1 206 ? 27.940 9.483 -1.094 1.00 21.94 184 ILE A N 1
ATOM 2766 C CA . ILE A 1 206 ? 29.178 9.850 -1.778 1.00 23.31 184 ILE A CA 1
ATOM 2767 C C . ILE A 1 206 ? 30.345 9.340 -0.943 1.00 22.15 184 ILE A C 1
ATOM 2768 O O . ILE A 1 206 ? 30.615 9.866 0.140 1.00 23.61 184 ILE A O 1
ATOM 2784 N N . GLY A 1 207 ? 31.027 8.313 -1.447 1.00 23.47 185 GLY A N 1
ATOM 2785 C CA . GLY A 1 207 ? 32.172 7.743 -0.760 1.00 23.59 185 GLY A CA 1
ATOM 2786 C C . GLY A 1 207 ? 31.869 6.348 -0.263 1.00 28.41 185 GLY A C 1
ATOM 2787 O O . GLY A 1 207 ? 31.014 6.181 0.612 1.00 26.82 185 GLY A O 1
ATOM 2791 N N . ALA A 1 208 ? 32.544 5.338 -0.809 1.00 24.13 186 ALA A N 1
ATOM 2792 C CA . ALA A 1 208 ? 32.332 3.953 -0.389 1.00 24.81 186 ALA A CA 1
ATOM 2793 C C . ALA A 1 208 ? 33.439 3.442 0.532 1.00 19.90 186 ALA A C 1
ATOM 2794 O O . ALA A 1 208 ? 33.858 2.290 0.437 1.00 23.47 186 ALA A O 1
ATOM 2801 N N . GLY A 1 209 ? 33.930 4.298 1.420 1.00 21.56 187 GLY A N 1
ATOM 2802 C CA . GLY A 1 209 ? 34.821 3.888 2.480 1.00 24.13 187 GLY A CA 1
ATOM 2803 C C . GLY A 1 209 ? 34.071 3.241 3.633 1.00 20.21 187 GLY A C 1
ATOM 2804 O O . GLY A 1 209 ? 32.890 2.904 3.545 1.00 23.40 187 GLY A O 1
ATOM 2808 N N . VAL A 1 210 ? 34.789 3.086 4.748 1.00 20.42 188 VAL A N 1
ATOM 2809 C CA . VAL A 1 210 ? 34.245 2.357 5.892 1.00 22.45 188 VAL A CA 1
ATOM 2810 C C . VAL A 1 210 ? 32.962 3.016 6.396 1.00 17.92 188 VAL A C 1
ATOM 2811 O O . VAL A 1 210 ? 31.936 2.352 6.579 1.00 21.17 188 VAL A O 1
ATOM 2824 N N . ILE A 1 211 ? 33.000 4.328 6.635 1.00 19.61 189 ILE A N 1
ATOM 2825 C CA . ILE A 1 211 ? 31.828 5.024 7.165 1.00 19.32 189 ILE A CA 1
ATOM 2826 C C . ILE A 1 211 ? 30.662 4.940 6.190 1.00 20.77 189 ILE A C 1
ATOM 2827 O O . ILE A 1 211 ? 29.520 4.682 6.588 1.00 22.55 189 ILE A O 1
ATOM 2843 N N . GLY A 1 212 ? 30.928 5.160 4.903 1.00 22.83 190 GLY A N 1
ATOM 2844 C CA . GLY A 1 212 ? 29.864 5.136 3.917 1.00 23.80 190 GLY A CA 1
ATOM 2845 C C . GLY A 1 212 ? 29.210 3.779 3.763 1.00 23.97 190 GLY A C 1
ATOM 2846 O O . GLY A 1 212 ? 27.989 3.688 3.607 1.00 24.05 190 GLY A O 1
ATOM 2850 N N . VAL A 1 213 ? 30.000 2.702 3.788 1.00 24.15 191 VAL A N 1
ATOM 2851 C CA A VAL A 1 213 ? 29.399 1.381 3.638 0.50 22.45 191 VAL A CA 1
ATOM 2852 C CA B VAL A 1 213 ? 29.425 1.370 3.652 0.50 23.91 191 VAL A CA 1
ATOM 2853 C C . VAL A 1 213 ? 28.626 1.002 4.896 1.00 20.64 191 VAL A C 1
ATOM 2854 O O . VAL A 1 213 ? 27.560 0.381 4.812 1.00 23.99 191 VAL A O 1
ATOM 2879 N N . GLU A 1 214 ? 29.117 1.392 6.080 1.00 19.53 192 GLU A N 1
ATOM 2880 C CA . GLU A 1 214 ? 28.381 1.092 7.306 1.00 18.02 192 GLU A CA 1
ATOM 2881 C C . GLU A 1 214 ? 27.034 1.811 7.318 1.00 21.64 192 GLU A C 1
ATOM 2882 O O . GLU A 1 214 ? 25.991 1.194 7.559 1.00 20.41 192 GLU A O 1
ATOM 2894 N N . LEU A 1 215 ? 27.031 3.124 7.068 1.00 19.59 193 LEU A N 1
ATOM 2895 C CA . LEU A 1 215 ? 25.776 3.870 7.163 1.00 20.14 193 LEU A CA 1
ATOM 2896 C C . LEU A 1 215 ? 24.832 3.520 6.015 1.00 18.85 193 LEU A C 1
ATOM 2897 O O . LEU A 1 215 ? 23.607 3.473 6.193 1.00 22.37 193 LEU A O 1
ATOM 2913 N N . GLY A 1 216 ? 25.379 3.273 4.825 1.00 20.48 194 GLY A N 1
ATOM 2914 C CA . GLY A 1 216 ? 24.547 2.797 3.736 1.00 22.32 194 GLY A CA 1
ATOM 2915 C C . GLY A 1 216 ? 23.862 1.484 4.061 1.00 21.96 194 GLY A C 1
ATOM 2916 O O . GLY A 1 216 ? 22.673 1.305 3.785 1.00 23.90 194 GLY A O 1
ATOM 2920 N N . SER A 1 217 ? 24.592 0.560 4.684 1.00 22.86 195 SER A N 1
ATOM 2921 C CA . SER A 1 217 ? 24.011 -0.738 5.004 1.00 22.88 195 SER A CA 1
ATOM 2922 C C . SER A 1 217 ? 22.906 -0.609 6.045 1.00 22.88 195 SER A C 1
ATOM 2923 O O . SER A 1 217 ? 21.864 -1.262 5.925 1.00 23.71 195 SER A O 1
ATOM 2931 N N . VAL A 1 218 ? 23.109 0.237 7.061 1.00 21.79 196 VAL A N 1
ATOM 2932 C CA . VAL A 1 218 ? 22.060 0.496 8.046 1.00 19.78 196 VAL A CA 1
ATOM 2933 C C . VAL A 1 218 ? 20.751 0.852 7.348 1.00 19.73 196 VAL A C 1
ATOM 2934 O O . VAL A 1 218 ? 19.712 0.218 7.563 1.00 22.94 196 VAL A O 1
ATOM 2947 N N . TRP A 1 219 ? 20.773 1.900 6.519 1.00 19.85 197 TRP A N 1
ATOM 2948 C CA . TRP A 1 219 ? 19.537 2.414 5.917 1.00 22.06 197 TRP A CA 1
ATOM 2949 C C . TRP A 1 219 ? 18.980 1.452 4.873 1.00 23.04 197 TRP A C 1
ATOM 2950 O O . TRP A 1 219 ? 17.759 1.335 4.741 1.00 25.99 197 TRP A O 1
ATOM 2971 N N . GLN A 1 220 ? 19.844 0.710 4.173 1.00 24.29 198 GLN A N 1
ATOM 2972 C CA . GLN A 1 220 ? 19.367 -0.326 3.258 1.00 24.38 198 GLN A CA 1
ATOM 2973 C C . GLN A 1 220 ? 18.574 -1.396 4.001 1.00 24.06 198 GLN A C 1
ATOM 2974 O O . GLN A 1 220 ? 17.508 -1.821 3.538 1.00 25.98 198 GLN A O 1
ATOM 2988 N N . ARG A 1 221 ? 19.080 -1.849 5.152 1.00 24.29 199 ARG A N 1
ATOM 2989 C CA . ARG A 1 221 ? 18.366 -2.857 5.928 1.00 24.54 199 ARG A CA 1
ATOM 2990 C C . ARG A 1 221 ? 17.008 -2.346 6.394 1.00 25.29 199 ARG A C 1
ATOM 2991 O O . ARG A 1 221 ? 16.037 -3.109 6.461 1.00 30.53 199 ARG A O 1
ATOM 3012 N N . LEU A 1 222 ? 16.925 -1.066 6.737 1.00 25.45 200 LEU A N 1
ATOM 3013 C CA . LEU A 1 222 ? 15.699 -0.487 7.270 1.00 30.03 200 LEU A CA 1
ATOM 3014 C C . LEU A 1 222 ? 14.689 -0.121 6.190 1.00 30.27 200 LEU A C 1
ATOM 3015 O O . LEU A 1 222 ? 13.566 0.273 6.531 1.00 31.02 200 LEU A O 1
ATOM 3031 N N . GLY A 1 223 ? 15.047 -0.248 4.911 1.00 26.64 201 GLY A N 1
ATOM 3032 C CA . GLY A 1 223 ? 14.069 -0.121 3.849 1.00 28.23 201 GLY A CA 1
ATOM 3033 C C . GLY A 1 223 ? 14.409 0.853 2.741 1.00 31.47 201 GLY A C 1
ATOM 3034 O O . GLY A 1 223 ? 13.673 0.948 1.753 1.00 33.24 201 GLY A O 1
ATOM 3038 N N . ALA A 1 224 ? 15.525 1.564 2.864 1.00 28.95 202 ALA A N 1
ATOM 3039 C CA . ALA A 1 224 ? 15.885 2.561 1.864 1.00 27.88 202 ALA A CA 1
ATOM 3040 C C . ALA A 1 224 ? 16.514 1.905 0.638 1.00 29.05 202 ALA A C 1
ATOM 3041 O O . ALA A 1 224 ? 17.177 0.869 0.727 1.00 29.63 202 ALA A O 1
ATOM 3048 N N . ASP A 1 225 ? 16.295 2.530 -0.516 1.00 32.25 203 ASP A N 1
ATOM 3049 C CA . ASP A 1 225 ? 16.982 2.193 -1.760 1.00 27.67 203 ASP A CA 1
ATOM 3050 C C . ASP A 1 225 ? 18.299 2.961 -1.747 1.00 29.63 203 ASP A C 1
ATOM 3051 O O . ASP A 1 225 ? 18.304 4.194 -1.812 1.00 30.87 203 ASP A O 1
ATOM 3060 N N . VAL A 1 226 ? 19.413 2.235 -1.645 1.00 28.22 204 VAL A N 1
ATOM 3061 C CA . VAL A 1 226 ? 20.714 2.838 -1.369 1.00 24.42 204 VAL A CA 1
ATOM 3062 C C . VAL A 1 226 ? 21.688 2.567 -2.504 1.00 25.38 204 VAL A C 1
ATOM 3063 O O . VAL A 1 226 ? 21.851 1.419 -2.933 1.00 26.94 204 VAL A O 1
ATOM 3076 N N . THR A 1 227 ? 22.378 3.622 -2.942 1.00 27.59 205 THR A N 1
ATOM 3077 C CA . THR A 1 227 ? 23.482 3.538 -3.887 1.00 27.94 205 THR A CA 1
ATOM 3078 C C . THR A 1 227 ? 24.651 4.347 -3.348 1.00 25.23 205 THR A C 1
ATOM 3079 O O . THR A 1 227 ? 24.472 5.505 -2.967 1.00 25.74 205 THR A O 1
ATOM 3090 N N . ALA A 1 228 ? 25.842 3.756 -3.340 1.00 25.55 206 ALA A N 1
ATOM 3091 C CA . ALA A 1 228 ? 27.061 4.479 -3.002 1.00 24.85 206 ALA A CA 1
ATOM 3092 C C . ALA A 1 228 ? 27.848 4.757 -4.277 1.00 26.17 206 ALA A C 1
ATOM 3093 O O . ALA A 1 228 ? 28.035 3.859 -5.106 1.00 27.79 206 ALA A O 1
ATOM 3100 N N . VAL A 1 229 ? 28.309 5.997 -4.419 1.00 23.44 207 VAL A N 1
ATOM 3101 C CA . VAL A 1 229 ? 29.076 6.455 -5.574 1.00 23.99 207 VAL A CA 1
ATOM 3102 C C . VAL A 1 229 ? 30.503 6.708 -5.113 1.00 27.73 207 VAL A C 1
ATOM 3103 O O . VAL A 1 229 ? 30.721 7.422 -4.127 1.00 28.65 207 VAL A O 1
ATOM 3116 N N . GLU A 1 230 ? 31.473 6.124 -5.822 1.00 28.48 208 GLU A N 1
ATOM 3117 C CA . GLU A 1 230 ? 32.869 6.143 -5.393 1.00 25.17 208 GLU A CA 1
ATOM 3118 C C . GLU A 1 230 ? 33.779 6.386 -6.587 1.00 28.67 208 GLU A C 1
ATOM 3119 O O . GLU A 1 230 ? 33.639 5.732 -7.624 1.00 28.12 208 GLU A O 1
ATOM 3131 N N . PHE A 1 231 ? 34.722 7.317 -6.420 1.00 27.67 209 PHE A N 1
ATOM 3132 C CA . PHE A 1 231 ? 35.649 7.675 -7.491 1.00 27.52 209 PHE A CA 1
ATOM 3133 C C . PHE A 1 231 ? 36.640 6.553 -7.780 1.00 30.83 209 PHE A C 1
ATOM 3134 O O . PHE A 1 231 ? 37.033 6.347 -8.932 1.00 35.85 209 PHE A O 1
ATOM 3151 N N . LEU A 1 232 ? 37.074 5.832 -6.749 1.00 29.51 210 LEU A N 1
ATOM 3152 C CA . LEU A 1 232 ? 38.030 4.752 -6.929 1.00 29.63 210 LEU A CA 1
ATOM 3153 C C . LEU A 1 232 ? 37.305 3.481 -7.373 1.00 32.88 210 LEU A C 1
ATOM 3154 O O . LEU A 1 232 ? 36.078 3.445 -7.506 1.00 30.44 210 LEU A O 1
ATOM 3170 N N . GLY A 1 233 ? 38.076 2.422 -7.604 1.00 30.63 211 GLY A N 1
ATOM 3171 C CA . GLY A 1 233 ? 37.559 1.179 -8.134 1.00 32.11 211 GLY A CA 1
ATOM 3172 C C . GLY A 1 233 ? 37.262 0.090 -7.131 1.00 29.04 211 GLY A C 1
ATOM 3173 O O . GLY A 1 233 ? 37.059 -1.060 -7.542 1.00 31.77 211 GLY A O 1
ATOM 3177 N N . HIS A 1 234 ? 37.214 0.403 -5.838 1.00 28.93 212 HIS A N 1
ATOM 3178 C CA . HIS A 1 234 ? 36.939 -0.602 -4.822 1.00 29.28 212 HIS A CA 1
ATOM 3179 C C . HIS A 1 234 ? 36.284 0.060 -3.618 1.00 27.63 212 HIS A C 1
ATOM 3180 O O . HIS A 1 234 ? 36.348 1.279 -3.444 1.00 26.62 212 HIS A O 1
ATOM 3195 N N . VAL A 1 235 ? 35.647 -0.771 -2.777 1.00 25.63 213 VAL A N 1
ATOM 3196 C CA . VAL A 1 235 ? 34.988 -0.308 -1.559 1.00 27.49 213 VAL A CA 1
ATOM 3197 C C . VAL A 1 235 ? 35.831 -0.665 -0.342 1.00 26.42 213 VAL A C 1
ATOM 3198 O O . VAL A 1 235 ? 36.595 -1.636 -0.344 1.00 26.97 213 VAL A O 1
ATOM 3211 N N . GLY A 1 236 ? 35.685 0.139 0.714 1.00 26.76 214 GLY A N 1
ATOM 3212 C CA . GLY A 1 236 ? 36.288 -0.153 1.997 1.00 27.97 214 GLY A CA 1
ATOM 3213 C C . GLY A 1 236 ? 37.474 0.706 2.357 1.00 26.53 214 GLY A C 1
ATOM 3214 O O . GLY A 1 236 ? 38.066 0.496 3.423 1.00 26.86 214 GLY A O 1
ATOM 3218 N N . GLY A 1 237 ? 37.839 1.659 1.526 1.00 26.41 215 GLY A N 1
ATOM 3219 C CA . GLY A 1 237 ? 38.838 2.627 1.914 1.00 27.46 215 GLY A CA 1
ATOM 3220 C C . GLY A 1 237 ? 40.261 2.184 1.658 1.00 32.89 215 GLY A C 1
ATOM 3221 O O . GLY A 1 237 ? 40.559 1.189 0.985 1.00 28.36 215 GLY A O 1
ATOM 3225 N N . VAL A 1 238 ? 41.167 2.982 2.225 1.00 29.51 216 VAL A N 1
ATOM 3226 C CA . VAL A 1 238 ? 42.586 2.799 1.989 1.00 30.04 216 VAL A CA 1
ATOM 3227 C C . VAL A 1 238 ? 43.091 1.592 2.758 1.00 30.92 216 VAL A C 1
ATOM 3228 O O . VAL A 1 238 ? 42.727 1.366 3.919 1.00 36.49 216 VAL A O 1
ATOM 3241 N N . GLY A 1 239 ? 43.925 0.797 2.096 1.00 33.94 217 GLY A N 1
ATOM 3242 C CA . GLY A 1 239 ? 44.637 -0.267 2.752 1.00 38.01 217 GLY A CA 1
ATOM 3243 C C . GLY A 1 239 ? 43.932 -1.607 2.777 1.00 28.22 217 GLY A C 1
ATOM 3244 O O . GLY A 1 239 ? 44.580 -2.620 3.078 1.00 28.74 217 GLY A O 1
ATOM 3248 N N . ILE A 1 240 ? 42.636 -1.658 2.464 1.00 25.65 218 ILE A N 1
ATOM 3249 C CA . ILE A 1 240 ? 41.944 -2.937 2.387 1.00 24.11 218 ILE A CA 1
ATOM 3250 C C . ILE A 1 240 ? 42.546 -3.782 1.274 1.00 25.29 218 ILE A C 1
ATOM 3251 O O . ILE A 1 240 ? 42.891 -3.275 0.198 1.00 26.88 218 ILE A O 1
ATOM 3267 N N . ASP A 1 241 ? 42.700 -5.077 1.542 1.00 22.42 219 ASP A N 1
ATOM 3268 C CA . ASP A 1 241 ? 43.171 -6.006 0.520 1.00 21.45 219 ASP A CA 1
ATOM 3269 C C . ASP A 1 241 ? 42.161 -6.072 -0.624 1.00 23.88 219 ASP A C 1
ATOM 3270 O O . ASP A 1 241 ? 40.949 -6.105 -0.396 1.00 25.47 219 ASP A O 1
ATOM 3279 N N . MET A 1 242 ? 42.667 -6.102 -1.865 1.00 26.68 220 MET A N 1
ATOM 3280 C CA A MET A 1 242 ? 41.769 -5.963 -3.007 0.39 38.25 220 MET A CA 1
ATOM 3281 C CA B MET A 1 242 ? 41.799 -5.981 -3.037 0.61 22.94 220 MET A CA 1
ATOM 3282 C C . MET A 1 242 ? 40.890 -7.198 -3.190 1.00 30.44 220 MET A C 1
ATOM 3283 O O . MET A 1 242 ? 39.711 -7.064 -3.532 1.00 28.20 220 MET A O 1
ATOM 3310 N N . GLU A 1 243 ? 41.425 -8.403 -2.967 1.00 28.50 221 GLU A N 1
ATOM 3311 C CA . GLU A 1 243 ? 40.590 -9.601 -3.069 1.00 28.26 221 GLU A CA 1
ATOM 3312 C C . GLU A 1 243 ? 39.465 -9.566 -2.038 1.00 28.30 221 GLU A C 1
ATOM 3313 O O . GLU A 1 243 ? 38.297 -9.817 -2.361 1.00 27.11 221 GLU A O 1
ATOM 3325 N N . ILE A 1 244 ? 39.806 -9.256 -0.787 1.00 25.19 222 ILE A N 1
ATOM 3326 C CA . ILE A 1 244 ? 38.801 -9.095 0.260 1.00 23.42 222 ILE A CA 1
ATOM 3327 C C . ILE A 1 244 ? 37.755 -8.063 -0.154 1.00 28.26 222 ILE A C 1
ATOM 3328 O O . ILE A 1 244 ? 36.547 -8.290 -0.015 1.00 25.87 222 ILE A O 1
ATOM 3344 N N . SER A 1 245 ? 38.206 -6.919 -0.676 1.00 23.04 223 SER A N 1
ATOM 3345 C CA . SER A 1 245 ? 37.282 -5.846 -1.038 1.00 21.39 223 SER A CA 1
ATOM 3346 C C . SER A 1 245 ? 36.317 -6.272 -2.138 1.00 26.50 223 SER A C 1
ATOM 3347 O O . SER A 1 245 ? 35.124 -5.950 -2.086 1.00 26.69 223 SER A O 1
ATOM 3355 N N . LYS A 1 246 ? 36.812 -6.977 -3.156 1.00 26.11 224 LYS A N 1
ATOM 3356 C CA . LYS A 1 246 ? 35.937 -7.423 -4.238 1.00 26.85 224 LYS A CA 1
ATOM 3357 C C . LYS A 1 246 ? 34.897 -8.419 -3.736 1.00 25.60 224 LYS A C 1
ATOM 3358 O O . LYS A 1 246 ? 33.719 -8.339 -4.107 1.00 30.01 224 LYS A O 1
ATOM 3377 N N . ASN A 1 247 ? 35.310 -9.372 -2.894 1.00 26.16 225 ASN A N 1
ATOM 3378 C CA . ASN A 1 247 ? 34.359 -10.361 -2.389 1.00 25.89 225 ASN A CA 1
ATOM 3379 C C . ASN A 1 247 ? 33.333 -9.710 -1.466 1.00 25.96 225 ASN A C 1
ATOM 3380 O O . ASN A 1 247 ? 32.158 -10.092 -1.462 1.00 29.16 225 ASN A O 1
ATOM 3391 N N . PHE A 1 248 ? 33.767 -8.726 -0.679 1.00 24.90 226 PHE A N 1
ATOM 3392 C CA . PHE A 1 248 ? 32.876 -7.978 0.204 1.00 23.91 226 PHE A CA 1
ATOM 3393 C C . PHE A 1 248 ? 31.823 -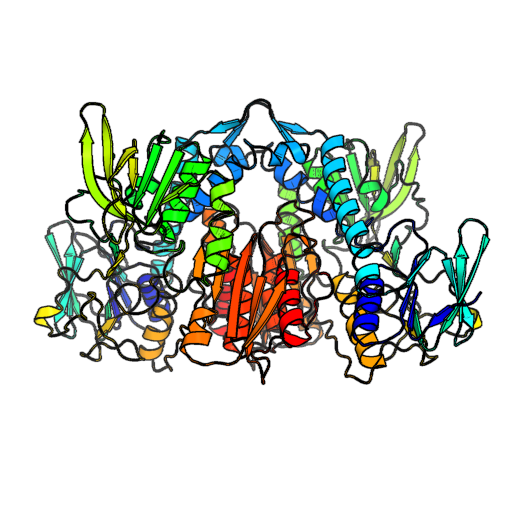7.236 -0.600 1.00 26.17 226 PHE A C 1
ATOM 3394 O O . PHE A 1 248 ? 30.625 -7.325 -0.307 1.00 24.81 226 PHE A O 1
ATOM 3411 N N . GLN A 1 249 ? 32.253 -6.514 -1.636 1.00 24.56 227 GLN A N 1
ATOM 3412 C CA . GLN A 1 249 ? 31.310 -5.806 -2.489 1.00 25.52 227 GLN A CA 1
ATOM 3413 C C . GLN A 1 249 ? 30.272 -6.751 -3.082 1.00 25.97 227 GLN A C 1
ATOM 3414 O O . GLN A 1 249 ? 29.088 -6.411 -3.151 1.00 28.00 227 GLN A O 1
ATOM 3428 N N . ARG A 1 250 ? 30.694 -7.929 -3.543 1.00 28.51 228 ARG A N 1
ATOM 3429 C CA . ARG A 1 250 ? 29.748 -8.856 -4.155 1.00 31.98 228 ARG A CA 1
ATOM 3430 C C . ARG A 1 250 ? 28.693 -9.297 -3.151 1.00 27.31 228 ARG A C 1
ATOM 3431 O O . ARG A 1 250 ? 27.508 -9.398 -3.489 1.00 30.24 228 ARG A O 1
ATOM 3452 N N . ILE A 1 251 ? 29.101 -9.539 -1.904 1.00 28.49 229 ILE A N 1
ATOM 3453 C CA . ILE A 1 251 ? 28.143 -9.937 -0.878 1.00 27.11 229 ILE A CA 1
ATOM 3454 C C . ILE A 1 251 ? 27.160 -8.805 -0.595 1.00 25.97 229 ILE A C 1
ATOM 3455 O O . ILE A 1 251 ? 25.949 -9.030 -0.483 1.00 27.96 229 ILE A O 1
ATOM 3471 N N . LEU A 1 252 ? 27.659 -7.571 -0.486 1.00 25.80 230 LEU A N 1
ATOM 3472 C CA . LEU A 1 252 ? 26.780 -6.437 -0.214 1.00 25.69 230 LEU A CA 1
ATOM 3473 C C . LEU A 1 252 ? 25.795 -6.214 -1.356 1.00 28.96 230 LEU A C 1
ATOM 3474 O O . LEU A 1 252 ? 24.626 -5.887 -1.123 1.00 27.22 230 LEU A O 1
ATOM 3490 N N . GLN A 1 253 ? 26.247 -6.381 -2.599 1.00 27.98 231 GLN A N 1
ATOM 3491 C CA . GLN A 1 253 ? 25.338 -6.247 -3.733 1.00 30.94 231 GLN A CA 1
ATOM 3492 C C . GLN A 1 253 ? 24.218 -7.280 -3.676 1.00 30.72 231 GLN A C 1
ATOM 3493 O O . GLN A 1 253 ? 23.066 -6.966 -3.991 1.00 32.75 231 GLN A O 1
ATOM 3507 N N . LYS A 1 254 ? 24.527 -8.515 -3.277 1.00 31.46 232 LYS A N 1
ATOM 3508 C CA . LYS A 1 254 ? 23.471 -9.518 -3.163 1.00 30.71 232 LYS A CA 1
ATOM 3509 C C . LYS A 1 254 ? 22.467 -9.148 -2.077 1.00 31.75 232 LYS A C 1
ATOM 3510 O O . LYS A 1 254 ? 21.290 -9.521 -2.169 1.00 37.59 232 LYS A O 1
ATOM 3529 N N . GLN A 1 255 ? 22.907 -8.406 -1.055 1.00 29.50 233 GLN A N 1
ATOM 3530 C CA . GLN A 1 255 ? 21.998 -7.910 -0.029 1.00 29.23 233 GLN A CA 1
ATOM 3531 C C . GLN A 1 255 ? 21.066 -6.823 -0.553 1.00 33.27 233 GLN A C 1
ATOM 3532 O O . GLN A 1 255 ? 20.000 -6.605 0.036 1.00 36.79 233 GLN A O 1
ATOM 3546 N N . GLY A 1 256 ? 21.441 -6.139 -1.633 1.00 29.19 234 GLY A N 1
ATOM 3547 C CA . GLY A 1 256 ? 20.644 -5.056 -2.189 1.00 29.51 234 GLY A CA 1
ATOM 3548 C C . GLY A 1 256 ? 21.331 -3.702 -2.209 1.00 32.03 234 GLY A C 1
ATOM 3549 O O . GLY A 1 256 ? 20.760 -2.747 -2.752 1.00 32.76 234 GLY A O 1
ATOM 3553 N N . PHE A 1 257 ? 22.541 -3.587 -1.668 1.00 27.65 235 PHE A N 1
ATOM 3554 C CA . PHE A 1 257 ? 23.308 -2.345 -1.647 1.00 26.90 235 PHE A CA 1
ATOM 3555 C C . PHE A 1 257 ? 23.924 -2.149 -3.025 1.00 30.42 235 PHE A C 1
ATOM 3556 O O . PHE A 1 257 ? 24.712 -2.985 -3.478 1.00 32.30 235 PHE A O 1
ATOM 3573 N N . LYS A 1 258 ? 23.563 -1.069 -3.702 1.00 27.07 236 LYS A N 1
ATOM 3574 C CA . LYS A 1 258 ? 24.074 -0.824 -5.041 1.00 29.93 236 LYS A CA 1
ATOM 3575 C C . LYS A 1 258 ? 25.294 0.089 -4.998 1.00 27.95 236 LYS A C 1
ATOM 3576 O O . LYS A 1 258 ? 25.437 0.927 -4.102 1.00 27.35 236 LYS A O 1
ATOM 3595 N N . PHE A 1 259 ? 26.173 -0.077 -5.991 1.00 28.74 237 PHE A N 1
ATOM 3596 C CA . PHE A 1 259 ? 27.404 0.695 -6.077 1.00 27.75 237 PHE A CA 1
ATOM 3597 C C . PHE A 1 259 ? 27.615 1.213 -7.491 1.00 31.26 237 PHE A C 1
ATOM 3598 O O . PHE A 1 259 ? 27.362 0.506 -8.468 1.00 32.66 237 PHE A O 1
ATOM 3615 N N . LYS A 1 260 ? 28.088 2.449 -7.590 1.00 29.26 238 LYS A N 1
ATOM 3616 C CA . LYS A 1 260 ? 28.619 3.016 -8.831 1.00 31.24 238 LYS A CA 1
ATOM 3617 C C . LYS A 1 260 ? 30.081 3.365 -8.550 1.00 31.78 238 LYS A C 1
ATOM 3618 O O . LYS A 1 260 ? 30.390 4.452 -8.057 1.00 30.78 238 LYS A O 1
ATOM 3637 N N . LEU A 1 261 ? 30.983 2.439 -8.857 1.00 32.17 239 LEU A N 1
ATOM 3638 C CA . LEU A 1 261 ? 32.407 2.662 -8.662 1.00 29.82 239 LEU A CA 1
ATOM 3639 C C . LEU A 1 261 ? 32.988 3.364 -9.886 1.00 29.22 239 LEU A C 1
ATOM 3640 O O . LEU A 1 261 ? 32.332 3.508 -10.917 1.00 32.03 239 LEU A O 1
ATOM 3656 N N . ASN A 1 262 ? 34.232 3.821 -9.758 1.00 30.41 240 ASN A N 1
ATOM 3657 C CA . ASN A 1 262 ? 34.900 4.530 -10.849 1.00 28.57 240 ASN A CA 1
ATOM 3658 C C . ASN A 1 262 ? 34.010 5.649 -11.384 1.00 30.81 240 ASN A C 1
ATOM 3659 O O . ASN A 1 262 ? 33.882 5.850 -12.592 1.00 33.20 240 ASN A O 1
ATOM 3670 N N . THR A 1 263 ? 33.383 6.382 -10.468 1.00 29.35 241 THR A N 1
ATOM 3671 C CA . THR A 1 263 ? 32.378 7.381 -10.805 1.00 30.02 241 THR A CA 1
ATOM 3672 C C . THR A 1 263 ? 32.649 8.648 -10.007 1.00 32.30 241 THR A C 1
ATOM 3673 O O . THR A 1 263 ? 32.891 8.588 -8.796 1.00 28.46 241 THR A O 1
ATOM 3684 N N . LYS A 1 264 ? 32.583 9.791 -10.686 1.00 31.17 242 LYS A N 1
ATOM 3685 C CA . LYS A 1 264 ? 32.807 11.094 -10.081 1.00 29.24 242 LYS A CA 1
ATOM 3686 C C . LYS A 1 264 ? 31.476 11.814 -9.918 1.00 29.07 242 LYS A C 1
ATOM 3687 O O . LYS A 1 264 ? 30.609 11.736 -10.794 1.00 34.99 242 LYS A O 1
ATOM 3706 N N . VAL A 1 265 ? 31.317 12.521 -8.800 1.00 30.28 243 VAL A N 1
ATOM 3707 C CA . VAL A 1 265 ? 30.182 13.416 -8.615 1.00 29.56 243 VAL A CA 1
ATOM 3708 C C . VAL A 1 265 ? 30.627 14.816 -9.007 1.00 34.28 243 VAL A C 1
ATOM 3709 O O . VAL A 1 265 ? 31.647 15.311 -8.514 1.00 33.85 243 VAL A O 1
ATOM 3722 N N . THR A 1 266 ? 29.874 15.459 -9.895 1.00 31.23 244 THR A N 1
ATOM 3723 C CA . THR A 1 266 ? 30.217 16.818 -10.287 1.00 33.27 244 THR A CA 1
ATOM 3724 C C . THR A 1 266 ? 29.414 17.871 -9.538 1.00 36.34 244 THR A C 1
ATOM 3725 O O . THR A 1 266 ? 29.815 19.037 -9.527 1.00 41.13 244 THR A O 1
ATOM 3736 N N . GLY A 1 267 ? 28.330 17.487 -8.881 1.00 31.77 245 GLY A N 1
ATOM 3737 C CA . GLY A 1 267 ? 27.521 18.450 -8.170 1.00 29.46 245 GLY A CA 1
ATOM 3738 C C . GLY A 1 267 ? 26.213 17.836 -7.739 1.00 30.59 245 GLY A C 1
ATOM 3739 O O . GLY A 1 267 ? 25.855 16.720 -8.125 1.00 29.80 245 GLY A O 1
ATOM 3743 N N . ALA A 1 268 ? 25.499 18.597 -6.917 1.00 29.07 246 ALA A N 1
ATOM 3744 C CA . ALA A 1 268 ? 24.188 18.192 -6.439 1.00 28.80 246 ALA A CA 1
ATOM 3745 C C . ALA A 1 268 ? 23.362 19.448 -6.232 1.00 27.99 246 ALA A C 1
ATOM 3746 O O . ALA A 1 268 ? 23.855 20.440 -5.686 1.00 34.97 246 ALA A O 1
ATOM 3753 N N . THR A 1 269 ? 22.087 19.369 -6.599 1.00 28.10 247 THR A N 1
ATOM 3754 C CA . THR A 1 269 ? 21.194 20.517 -6.569 1.00 27.89 247 THR A CA 1
ATOM 3755 C C . THR A 1 269 ? 20.056 20.209 -5.611 1.00 30.34 247 THR A C 1
ATOM 3756 O O . THR A 1 269 ? 19.370 19.189 -5.763 1.00 32.55 247 THR A O 1
ATOM 3767 N N . LYS A 1 270 ? 19.866 21.086 -4.625 1.00 30.44 248 LYS A N 1
ATOM 3768 C CA . LYS A 1 270 ? 18.704 21.025 -3.748 1.00 30.95 248 LYS A CA 1
ATOM 3769 C C . LYS A 1 270 ? 17.519 21.610 -4.508 1.00 32.23 248 LYS A C 1
ATOM 3770 O O . LYS A 1 270 ? 17.565 22.766 -4.947 1.00 32.00 248 LYS A O 1
ATOM 3789 N N . LYS A 1 271 ? 16.459 20.823 -4.648 1.00 32.84 249 LYS A N 1
ATOM 3790 C CA . LYS A 1 271 ? 15.360 21.159 -5.538 1.00 35.82 249 LYS A CA 1
ATOM 3791 C C . LYS A 1 271 ? 14.199 21.747 -4.750 1.00 34.17 249 LYS A C 1
ATOM 3792 O O . LYS A 1 271 ? 14.097 21.589 -3.531 1.00 38.09 249 LYS A O 1
ATOM 3811 N N . SER A 1 272 ? 13.309 22.427 -5.473 1.00 40.79 250 SER A N 1
ATOM 3812 C CA . SER A 1 272 ? 12.188 23.093 -4.824 1.00 40.54 250 SER A CA 1
ATOM 3813 C C . SER A 1 272 ? 11.242 22.097 -4.169 1.00 41.55 250 SER A C 1
ATOM 3814 O O . SER A 1 272 ? 10.624 22.412 -3.144 1.00 46.61 250 SER A O 1
ATOM 3822 N N . ASP A 1 273 ? 11.138 20.886 -4.718 1.00 42.03 251 ASP A N 1
ATOM 3823 C CA . ASP A 1 273 ? 10.273 19.858 -4.149 1.00 43.21 251 ASP A CA 1
ATOM 3824 C C . ASP A 1 273 ? 10.950 19.070 -3.033 1.00 44.45 251 ASP A C 1
ATOM 3825 O O . ASP A 1 273 ? 10.410 18.047 -2.600 1.00 47.12 251 ASP A O 1
ATOM 3834 N N . GLY A 1 274 ? 12.117 19.516 -2.571 1.00 36.72 252 GLY A N 1
ATOM 3835 C CA . GLY A 1 274 ? 12.795 18.884 -1.462 1.00 31.27 252 GLY A CA 1
ATOM 3836 C C . GLY A 1 274 ? 13.719 17.748 -1.822 1.00 32.97 252 GLY A C 1
ATOM 3837 O O . GLY A 1 274 ? 14.458 17.281 -0.949 1.00 35.15 252 GLY A O 1
ATOM 3841 N N . LYS A 1 275 ? 13.688 17.261 -3.058 1.00 32.88 253 LYS A N 1
ATOM 3842 C CA . LYS A 1 275 ? 14.588 16.189 -3.456 1.00 32.56 253 LYS A CA 1
ATOM 3843 C C . LYS A 1 275 ? 15.926 16.764 -3.919 1.00 27.54 253 LYS A C 1
ATOM 3844 O O . LYS A 1 275 ? 16.150 17.977 -3.924 1.00 29.67 253 LYS A O 1
ATOM 3863 N N . ILE A 1 276 ? 16.837 15.871 -4.292 1.00 31.84 254 ILE A N 1
ATOM 3864 C CA . ILE A 1 276 ? 18.201 16.229 -4.658 1.00 29.47 254 ILE A CA 1
ATOM 3865 C C . ILE A 1 276 ? 18.511 15.581 -5.998 1.00 30.18 254 ILE A C 1
ATOM 3866 O O . ILE A 1 276 ? 18.274 14.381 -6.176 1.00 32.00 254 ILE A O 1
ATOM 3882 N N . ASP A 1 277 ? 19.012 16.372 -6.944 1.00 31.87 255 ASP A N 1
ATOM 3883 C CA . ASP A 1 277 ? 19.525 15.851 -8.207 1.00 32.40 255 ASP A CA 1
ATOM 3884 C C . ASP A 1 277 ? 21.049 15.817 -8.133 1.00 33.16 255 ASP A C 1
ATOM 3885 O O . ASP A 1 277 ? 21.688 16.867 -7.966 1.00 32.79 255 ASP A O 1
ATOM 3894 N N . VAL A 1 278 ? 21.627 14.623 -8.285 1.00 31.60 256 VAL A N 1
ATOM 3895 C CA . VAL A 1 278 ? 23.069 14.419 -8.188 1.00 30.23 256 VAL A CA 1
ATOM 3896 C C . VAL A 1 278 ? 23.615 14.170 -9.587 1.00 32.54 256 VAL A C 1
ATOM 3897 O O . VAL A 1 278 ? 23.198 13.218 -10.258 1.00 36.14 256 VAL A O 1
ATOM 3910 N N . SER A 1 279 ? 24.546 15.018 -10.027 1.00 32.21 257 SER A N 1
ATOM 3911 C CA . SER A 1 279 ? 25.185 14.851 -11.326 1.00 29.82 257 SER A CA 1
ATOM 3912 C C . SER A 1 279 ? 26.450 14.014 -11.171 1.00 33.86 257 SER A C 1
ATOM 3913 O O . SER A 1 279 ? 27.313 14.328 -10.343 1.00 30.47 257 SER A O 1
ATOM 3921 N N . ILE A 1 280 ? 26.558 12.958 -11.981 1.00 32.33 258 ILE A N 1
ATOM 3922 C CA . ILE A 1 280 ? 27.682 12.034 -11.926 1.00 29.65 258 ILE A CA 1
ATOM 3923 C C . ILE A 1 280 ? 28.230 11.833 -13.335 1.00 31.26 258 ILE A C 1
ATOM 3924 O O . ILE A 1 280 ? 27.560 12.103 -14.334 1.00 35.91 258 ILE A O 1
ATOM 3940 N N . GLU A 1 281 ? 29.468 11.345 -13.397 1.00 34.46 259 GLU A N 1
ATOM 3941 C CA . GLU A 1 281 ? 30.141 11.037 -14.649 1.00 33.83 259 GLU A CA 1
ATOM 3942 C C . GLU A 1 281 ? 31.103 9.892 -14.371 1.00 33.18 259 GLU A C 1
ATOM 3943 O O . GLU A 1 281 ? 31.477 9.649 -13.219 1.00 33.45 259 GLU A O 1
ATOM 3955 N N . ALA A 1 282 ? 31.519 9.190 -15.424 1.00 40.47 260 ALA A N 1
ATOM 3956 C CA . ALA A 1 282 ? 32.586 8.214 -15.242 1.00 40.63 260 ALA A CA 1
ATOM 3957 C C . ALA A 1 282 ? 33.835 8.921 -14.729 1.00 39.23 260 ALA A C 1
ATOM 3958 O O . ALA A 1 282 ? 34.123 10.057 -15.112 1.00 35.60 260 ALA A O 1
ATOM 3965 N N . ALA A 1 283 ? 34.578 8.247 -13.849 1.00 31.93 261 ALA A N 1
ATOM 3966 C CA . ALA A 1 283 ? 35.757 8.872 -13.262 1.00 30.36 261 ALA A CA 1
ATOM 3967 C C . ALA A 1 283 ? 36.784 9.230 -14.329 1.00 39.00 261 ALA A C 1
ATOM 3968 O O . ALA A 1 283 ? 37.502 10.228 -14.188 1.00 37.14 261 ALA A O 1
ATOM 3975 N N . SER A 1 284 ? 36.859 8.438 -15.405 1.00 35.86 262 SER A N 1
ATOM 3976 C CA . SER A 1 284 ? 37.789 8.679 -16.501 1.00 41.50 262 SER A CA 1
ATOM 3977 C C . SER A 1 284 ? 37.246 9.647 -17.543 1.00 39.32 262 SER A C 1
ATOM 3978 O O . SER A 1 284 ? 38.002 10.066 -18.430 1.00 44.08 262 SER A O 1
ATOM 3986 N N . GLY A 1 285 ? 35.964 10.000 -17.462 1.00 39.86 263 GLY A N 1
ATOM 3987 C CA . GLY A 1 285 ? 35.373 10.961 -18.370 1.00 36.01 263 GLY A CA 1
ATOM 3988 C C . GLY A 1 285 ? 34.156 10.439 -19.106 1.00 42.74 263 GLY A C 1
ATOM 3989 O O . GLY A 1 285 ? 34.110 9.270 -19.500 1.00 46.20 263 GLY A O 1
ATOM 3993 N N . GLY A 1 286 ? 33.165 11.301 -19.300 1.00 42.46 264 GLY A N 1
ATOM 3994 C CA . GLY A 1 286 ? 31.996 10.933 -20.062 1.00 44.04 264 GLY A CA 1
ATOM 3995 C C . GLY A 1 286 ? 30.914 10.292 -19.221 1.00 43.48 264 GLY A C 1
ATOM 3996 O O . GLY A 1 286 ? 30.919 10.315 -17.989 1.00 37.18 264 GLY A O 1
ATOM 4000 N N . LYS A 1 287 ? 29.948 9.717 -19.930 1.00 53.39 265 LYS A N 1
ATOM 4001 C CA . LYS A 1 287 ? 28.841 8.989 -19.317 1.00 44.67 265 LYS A CA 1
ATOM 4002 C C . LYS A 1 287 ? 28.161 9.822 -18.235 1.00 42.85 265 LYS A C 1
ATOM 4003 O O . LYS A 1 287 ? 27.942 9.370 -17.110 1.00 41.60 265 LYS A O 1
ATOM 4022 N N . ALA A 1 288 ? 27.835 11.062 -18.577 1.00 42.16 266 ALA A N 1
ATOM 4023 C CA . ALA A 1 288 ? 27.164 11.931 -17.622 1.00 45.90 266 ALA A CA 1
ATOM 4024 C C . ALA A 1 288 ? 25.726 11.467 -17.421 1.00 41.44 266 ALA A C 1
ATOM 4025 O O . ALA A 1 288 ? 25.033 11.096 -18.375 1.00 44.03 266 ALA A O 1
ATOM 4032 N N . GLU A 1 289 ? 25.292 11.448 -16.164 1.00 39.36 267 GLU A N 1
ATOM 4033 C CA . GLU A 1 289 ? 23.902 11.156 -15.849 1.00 40.77 267 GLU A CA 1
ATOM 4034 C C . GLU A 1 289 ? 23.522 11.895 -14.575 1.00 38.78 267 GLU A C 1
ATOM 4035 O O . GLU A 1 289 ? 24.375 12.401 -13.840 1.00 31.72 267 GLU A O 1
ATOM 4047 N N . VAL A 1 290 ? 22.220 11.927 -14.311 1.00 41.30 268 VAL A N 1
ATOM 4048 C CA . VAL A 1 290 ? 21.656 12.544 -13.120 1.00 37.72 268 VAL A CA 1
ATOM 4049 C C . VAL A 1 290 ? 20.821 11.501 -12.398 1.00 34.41 268 VAL A C 1
ATOM 4050 O O . VAL A 1 290 ? 19.959 10.857 -13.009 1.00 41.40 268 VAL A O 1
ATOM 4063 N N . ILE A 1 291 ? 21.061 11.348 -11.102 1.00 34.13 269 ILE A N 1
ATOM 4064 C CA . ILE A 1 291 ? 20.260 10.475 -10.255 1.00 38.64 269 ILE A CA 1
ATOM 4065 C C . ILE A 1 291 ? 19.630 11.311 -9.151 1.00 44.07 269 ILE A C 1
ATOM 4066 O O . ILE A 1 291 ? 20.250 12.248 -8.635 1.00 41.12 269 ILE A O 1
ATOM 4082 N N . THR A 1 292 ? 18.389 10.980 -8.807 1.00 32.28 270 THR A N 1
ATOM 4083 C CA . THR A 1 292 ? 17.596 11.739 -7.852 1.00 30.63 270 THR A CA 1
ATOM 4084 C C . THR A 1 292 ? 17.464 10.924 -6.575 1.00 36.77 270 THR A C 1
ATOM 4085 O O . THR A 1 292 ? 17.404 9.690 -6.617 1.00 34.78 270 THR A O 1
ATOM 4096 N N . CYS A 1 293 ? 17.457 11.616 -5.439 1.00 28.91 271 CYS A N 1
ATOM 4097 C CA . CYS A 1 293 ? 17.323 10.949 -4.154 1.00 27.92 271 CYS A CA 1
ATOM 4098 C C . CYS A 1 293 ? 16.630 11.875 -3.168 1.00 30.70 271 CYS A C 1
ATOM 4099 O O . CYS A 1 293 ? 16.435 13.063 -3.425 1.00 28.01 271 CYS A O 1
ATOM 4107 N N . ASP A 1 294 ? 16.251 11.303 -2.029 1.00 28.95 272 ASP A N 1
ATOM 4108 C CA . ASP A 1 294 ? 15.634 12.051 -0.943 1.00 29.23 272 ASP A CA 1
ATOM 4109 C C . ASP A 1 294 ? 16.663 12.537 0.064 1.00 28.33 272 ASP A C 1
ATOM 4110 O O . ASP A 1 294 ? 16.489 13.612 0.645 1.00 29.76 272 ASP A O 1
ATOM 4119 N N . VAL A 1 295 ? 17.731 11.763 0.266 1.00 24.81 273 VAL A N 1
ATOM 4120 C CA . VAL A 1 295 ? 18.815 12.115 1.174 1.00 23.78 273 VAL A CA 1
ATOM 4121 C C . VAL A 1 295 ? 20.140 11.819 0.484 1.00 25.44 273 VAL A C 1
ATOM 4122 O O . VAL A 1 295 ? 20.299 10.779 -0.168 1.00 25.00 273 VAL A O 1
ATOM 4135 N N . LEU A 1 296 ? 21.080 12.750 0.616 1.00 23.74 274 LEU A N 1
ATOM 4136 C CA . LEU A 1 296 ? 22.438 12.613 0.110 1.00 22.14 274 LEU A CA 1
ATOM 4137 C C . LEU A 1 296 ? 23.375 12.641 1.309 1.00 23.68 274 LEU A C 1
ATOM 4138 O O . LEU A 1 296 ? 23.406 13.628 2.048 1.00 23.91 274 LEU A O 1
ATOM 4154 N N . LEU A 1 297 ? 24.114 11.557 1.518 1.00 23.45 275 LEU A N 1
ATOM 4155 C CA . LEU A 1 297 ? 25.112 11.463 2.578 1.00 19.76 275 LEU A CA 1
ATOM 4156 C C . LEU A 1 297 ? 26.484 11.688 1.951 1.00 25.72 275 LEU A C 1
ATOM 4157 O O . LEU A 1 297 ? 26.881 10.964 1.030 1.00 25.01 275 LEU A O 1
ATOM 4173 N N . VAL A 1 298 ? 27.186 12.705 2.430 1.00 23.09 276 VAL A N 1
ATOM 4174 C CA . VAL A 1 298 ? 28.496 13.093 1.914 1.00 22.27 276 VAL A CA 1
ATOM 4175 C C . VAL A 1 298 ? 29.538 12.568 2.895 1.00 24.50 276 VAL A C 1
ATOM 4176 O O . VAL A 1 298 ? 29.667 13.084 4.011 1.00 24.99 276 VAL A O 1
ATOM 4189 N N . CYS A 1 299 ? 30.313 11.563 2.475 1.00 22.31 277 CYS A N 1
ATOM 4190 C CA A CYS A 1 299 ? 31.296 10.938 3.382 0.70 22.61 277 CYS A CA 1
ATOM 4191 C CA B CYS A 1 299 ? 31.242 10.849 3.327 0.30 23.38 277 CYS A CA 1
ATOM 4192 C C . CYS A 1 299 ? 32.539 10.539 2.580 1.00 22.21 277 CYS A C 1
ATOM 4193 O O . CYS A 1 299 ? 32.921 9.383 2.426 1.00 24.78 277 CYS A O 1
ATOM 4208 N N . ILE A 1 300 ? 33.234 11.578 2.102 1.00 23.48 278 ILE A N 1
ATOM 4209 C CA . ILE A 1 300 ? 34.451 11.392 1.316 1.00 24.14 278 ILE A CA 1
ATOM 4210 C C . ILE A 1 300 ? 35.716 11.407 2.163 1.00 27.28 278 ILE A C 1
ATOM 4211 O O . ILE A 1 300 ? 36.804 11.124 1.632 1.00 38.01 278 ILE A O 1
ATOM 4227 N N . GLY A 1 301 ? 35.618 11.727 3.445 1.00 27.38 279 GLY A N 1
ATOM 4228 C CA . GLY A 1 301 ? 36.773 11.689 4.316 1.00 26.52 279 GLY A CA 1
ATOM 4229 C C . GLY A 1 301 ? 36.557 12.528 5.556 1.00 24.22 279 GLY A C 1
ATOM 4230 O O . GLY A 1 301 ? 35.518 13.157 5.741 1.00 22.64 279 GLY A O 1
ATOM 4234 N N . ARG A 1 302 ? 37.571 12.490 6.418 1.00 23.92 280 ARG A N 1
ATOM 4235 C CA . ARG A 1 302 ? 37.675 13.350 7.587 1.00 23.31 280 ARG A CA 1
ATOM 4236 C C . ARG A 1 302 ? 39.079 13.938 7.603 1.00 21.56 280 ARG A C 1
ATOM 4237 O O . ARG A 1 302 ? 40.005 13.392 7.000 1.00 25.38 280 ARG A O 1
ATOM 4258 N N . ARG A 1 303 ? 39.241 15.048 8.308 1.00 19.96 281 ARG A N 1
ATOM 4259 C CA . ARG A 1 303 ? 40.496 15.780 8.280 1.00 20.65 281 ARG A CA 1
ATOM 4260 C C . ARG A 1 303 ? 40.794 16.374 9.644 1.00 21.08 281 ARG A C 1
ATOM 4261 O O . ARG A 1 303 ? 39.882 16.588 10.451 1.00 22.56 281 ARG A O 1
ATOM 4282 N N . PRO A 1 304 ? 42.071 16.633 9.937 1.00 23.63 282 PRO A N 1
ATOM 4283 C CA . PRO A 1 304 ? 42.436 17.131 11.271 1.00 20.52 282 PRO A CA 1
ATOM 4284 C C . PRO A 1 304 ? 41.837 18.500 11.569 1.00 21.58 282 PRO A C 1
ATOM 4285 O O . PRO A 1 304 ? 41.742 19.364 10.696 1.00 23.44 282 PRO A O 1
ATOM 4296 N N . PHE A 1 305 ? 41.457 18.700 12.830 1.00 18.96 283 PHE A N 1
ATOM 4297 C CA . PHE A 1 305 ? 40.826 19.934 13.292 1.00 19.55 283 PHE A CA 1
ATOM 4298 C C . PHE A 1 305 ? 41.739 20.651 14.280 1.00 20.30 283 PHE A C 1
ATOM 4299 O O . PHE A 1 305 ? 42.028 20.121 15.362 1.00 20.54 283 PHE A O 1
ATOM 4316 N N . THR A 1 306 ? 42.162 21.875 13.909 1.00 20.59 284 THR A N 1
ATOM 4317 C CA . THR A 1 306 ? 43.028 22.687 14.755 1.00 25.27 284 THR A CA 1
ATOM 4318 C C . THR A 1 306 ? 42.576 24.145 14.804 1.00 25.19 284 THR A C 1
ATOM 4319 O O . THR A 1 306 ? 43.377 25.019 15.149 1.00 24.40 284 THR A O 1
ATOM 4330 N N . LYS A 1 307 ? 41.319 24.426 14.474 1.00 22.41 285 LYS A N 1
ATOM 4331 C CA . LYS A 1 307 ? 40.876 25.798 14.258 1.00 23.18 285 LYS A CA 1
ATOM 4332 C C . LYS A 1 307 ? 40.999 26.633 15.527 1.00 24.56 285 LYS A C 1
ATOM 4333 O O . LYS A 1 307 ? 40.579 26.215 16.609 1.00 25.07 285 LYS A O 1
ATOM 4352 N N . ASN A 1 308 ? 41.617 27.806 15.386 1.00 23.27 286 ASN A N 1
ATOM 4353 C CA . ASN A 1 308 ? 41.644 28.829 16.442 1.00 25.36 286 ASN A CA 1
ATOM 4354 C C . ASN A 1 308 ? 42.253 28.299 17.736 1.00 23.67 286 ASN A C 1
ATOM 4355 O O . ASN A 1 308 ? 41.845 28.658 18.843 1.00 25.57 286 ASN A O 1
ATOM 4366 N N . LEU A 1 309 ? 43.261 27.453 17.579 1.00 24.39 287 LEU A N 1
ATOM 4367 C CA . LEU A 1 309 ? 43.994 26.855 18.682 1.00 21.26 287 LEU A CA 1
ATOM 4368 C C . LEU A 1 309 ? 45.204 27.674 19.114 1.00 21.86 287 LEU A C 1
ATOM 4369 O O . LEU A 1 309 ? 45.749 27.412 20.188 1.00 23.22 287 LEU A O 1
ATOM 4385 N N . GLY A 1 310 ? 45.614 28.666 18.336 1.00 21.89 288 GLY A N 1
ATOM 4386 C CA . GLY A 1 310 ? 46.782 29.463 18.654 1.00 26.82 288 GLY A CA 1
ATOM 4387 C C . GLY A 1 310 ? 48.075 29.001 18.022 1.00 26.99 288 GLY A C 1
ATOM 4388 O O . GLY A 1 310 ? 49.141 29.500 18.399 1.00 25.08 288 GLY A O 1
ATOM 4392 N N . LEU A 1 311 ? 48.019 28.076 17.063 1.00 23.13 289 LEU A N 1
ATOM 4393 C CA . LEU A 1 311 ? 49.244 27.492 16.531 1.00 21.79 289 LEU A CA 1
ATOM 4394 C C . LEU A 1 311 ? 50.055 28.503 15.720 1.00 23.46 289 LEU A C 1
ATOM 4395 O O . LEU A 1 311 ? 51.285 28.529 15.826 1.00 26.05 289 LEU A O 1
ATOM 4411 N N . GLU A 1 312 ? 49.402 29.330 14.893 1.00 24.21 290 GLU A N 1
ATOM 4412 C CA . GLU A 1 312 ? 50.163 30.244 14.046 1.00 26.84 290 GLU A CA 1
ATOM 4413 C C . GLU A 1 312 ? 51.000 31.202 14.889 1.00 31.89 290 GLU A C 1
ATOM 4414 O O . GLU A 1 312 ? 52.171 31.452 14.582 1.00 31.04 290 GLU A O 1
ATOM 4426 N N . GLU A 1 313 ? 50.416 31.745 15.958 1.00 26.29 291 GLU A N 1
ATOM 4427 C CA . GLU A 1 313 ? 51.129 32.686 16.812 1.00 30.54 291 GLU A CA 1
ATOM 4428 C C . GLU A 1 313 ? 52.305 32.030 17.525 1.00 27.46 291 GLU A C 1
ATOM 4429 O O . GLU A 1 313 ? 53.285 32.716 17.847 1.00 31.76 291 GLU A O 1
ATOM 4441 N N . LEU A 1 314 ? 52.219 30.724 17.800 1.00 25.57 292 LEU A N 1
ATOM 4442 C CA . LEU A 1 314 ? 53.318 29.992 18.413 1.00 26.89 292 LEU A CA 1
ATOM 4443 C C . LEU A 1 314 ? 54.391 29.581 17.417 1.00 26.91 292 LEU A C 1
ATOM 4444 O O . LEU A 1 314 ? 55.490 29.189 17.831 1.00 32.26 292 LEU A O 1
ATOM 4460 N N . GLY A 1 315 ? 54.081 29.615 16.125 1.00 25.96 293 GLY A N 1
ATOM 4461 C CA . GLY A 1 315 ? 54.986 29.147 15.098 1.00 27.88 293 GLY A CA 1
ATOM 4462 C C . GLY A 1 315 ? 54.911 27.673 14.779 1.00 26.53 293 GLY A C 1
ATOM 4463 O O . GLY A 1 315 ? 55.805 27.162 14.091 1.00 30.84 293 GLY A O 1
ATOM 4467 N N . ILE A 1 316 ? 53.863 26.984 15.224 1.00 24.69 294 ILE A N 1
ATOM 4468 C CA . ILE A 1 316 ? 53.669 25.564 14.940 1.00 24.04 294 ILE A CA 1
ATOM 4469 C C . ILE A 1 316 ? 52.943 25.459 13.603 1.00 28.71 294 ILE A C 1
ATOM 4470 O O . ILE A 1 316 ? 51.735 25.698 13.513 1.00 32.84 294 ILE A O 1
ATOM 4486 N N . GLU A 1 317 ? 53.687 25.096 12.565 1.00 25.78 295 GLU A N 1
ATOM 4487 C CA . GLU A 1 317 ? 53.143 24.968 11.227 1.00 23.22 295 GLU A CA 1
ATOM 4488 C C . GLU A 1 317 ? 52.546 23.586 11.021 1.00 25.40 295 GLU A C 1
ATOM 4489 O O . GLU A 1 317 ? 52.953 22.608 11.651 1.00 26.75 295 GLU A O 1
ATOM 4501 N N . LEU A 1 318 ? 51.549 23.525 10.150 1.00 24.79 296 LEU A N 1
ATOM 4502 C CA . LEU A 1 318 ? 50.900 22.272 9.799 1.00 20.75 296 LEU A CA 1
ATOM 4503 C C . LEU A 1 318 ? 51.543 21.685 8.545 1.00 21.48 296 LEU A C 1
ATOM 4504 O O . LEU A 1 318 ? 52.164 22.391 7.756 1.00 25.54 296 LEU A O 1
ATOM 4520 N N . ASP A 1 319 ? 51.393 20.375 8.367 1.00 21.68 297 ASP A N 1
ATOM 4521 C CA . ASP A 1 319 ? 51.801 19.728 7.119 1.00 22.67 297 ASP A CA 1
ATOM 4522 C C . ASP A 1 319 ? 50.747 20.008 6.057 1.00 25.63 297 ASP A C 1
ATOM 4523 O O . ASP A 1 319 ? 49.706 20.610 6.337 1.00 25.80 297 ASP A O 1
ATOM 4532 N N . PRO A 1 320 ? 51.013 19.642 4.802 1.00 30.92 298 PRO A N 1
ATOM 4533 C CA . PRO A 1 320 ? 50.086 20.032 3.725 1.00 28.40 298 PRO A CA 1
ATOM 4534 C C . PRO A 1 320 ? 48.698 19.439 3.865 1.00 33.98 298 PRO A C 1
ATOM 4535 O O . PRO A 1 320 ? 47.753 19.966 3.262 1.00 33.64 298 PRO A O 1
ATOM 4546 N N . ARG A 1 321 ? 48.542 18.363 4.635 1.00 27.40 299 ARG A N 1
ATOM 4547 C CA . ARG A 1 321 ? 47.236 17.763 4.866 1.00 26.98 299 ARG A CA 1
ATOM 4548 C C . ARG A 1 321 ? 46.586 18.246 6.158 1.00 24.92 299 ARG A C 1
ATOM 4549 O O . ARG A 1 321 ? 45.544 17.711 6.551 1.00 27.20 299 ARG A O 1
ATOM 4570 N N . GLY A 1 322 ? 47.177 19.233 6.830 1.00 25.10 300 GLY A N 1
ATOM 4571 C CA . GLY A 1 322 ? 46.583 19.812 8.013 1.00 26.02 300 GLY A CA 1
ATOM 4572 C C . GLY A 1 322 ? 46.955 19.167 9.328 1.00 21.84 300 GLY A C 1
ATOM 4573 O O . GLY A 1 322 ? 46.412 19.568 10.369 1.00 22.54 300 GLY A O 1
ATOM 4577 N N . ARG A 1 323 ? 47.851 18.184 9.324 1.00 21.21 301 ARG A N 1
ATOM 4578 C CA . ARG A 1 323 ? 48.261 17.526 10.558 1.00 20.65 301 ARG A CA 1
ATOM 4579 C C . ARG A 1 323 ? 49.373 18.315 11.247 1.00 20.26 301 ARG A C 1
ATOM 4580 O O . ARG A 1 323 ? 50.122 19.059 10.610 1.00 21.76 301 ARG A O 1
ATOM 4601 N N . ILE A 1 324 ? 49.481 18.136 12.559 1.00 20.35 302 ILE A N 1
ATOM 4602 C CA . ILE A 1 324 ? 50.554 18.734 13.346 1.00 20.14 302 ILE A CA 1
ATOM 4603 C C . ILE A 1 324 ? 51.744 17.772 13.307 1.00 22.09 302 ILE A C 1
ATOM 4604 O O . ILE A 1 324 ? 51.598 16.620 13.752 1.00 20.94 302 ILE A O 1
ATOM 4620 N N . PRO A 1 325 ? 52.902 18.185 12.795 1.00 20.10 303 PRO A N 1
ATOM 4621 C CA . PRO A 1 325 ? 54.068 17.291 12.825 1.00 20.10 303 PRO A CA 1
ATOM 4622 C C . PRO A 1 325 ? 54.570 17.094 14.248 1.00 20.74 303 PRO A C 1
ATOM 4623 O O . PRO A 1 325 ? 54.692 18.051 15.015 1.00 20.94 303 PRO A O 1
ATOM 4634 N N . VAL A 1 326 ? 54.885 15.841 14.594 1.00 19.82 304 VAL A N 1
ATOM 4635 C CA . VAL A 1 326 ? 55.378 15.510 15.928 1.00 20.23 304 VAL A CA 1
ATOM 4636 C C . VAL A 1 326 ? 56.529 14.512 15.821 1.00 19.46 304 VAL A C 1
ATOM 4637 O O . VAL A 1 326 ? 56.695 13.824 14.810 1.00 21.03 304 VAL A O 1
ATOM 4650 N N . ASN A 1 327 ? 57.324 14.434 16.899 1.00 18.97 305 ASN A N 1
ATOM 4651 C CA . ASN A 1 327 ? 58.463 13.524 16.978 1.00 18.15 305 ASN A CA 1
ATOM 4652 C C . ASN A 1 327 ? 58.009 12.212 17.626 1.00 19.23 305 ASN A C 1
ATOM 4653 O O . ASN A 1 327 ? 56.814 11.975 17.816 1.00 19.38 305 ASN A O 1
ATOM 4664 N N . THR A 1 328 ? 58.948 11.314 17.949 1.00 18.85 306 THR A N 1
ATOM 4665 C CA . THR A 1 328 ? 58.543 9.995 18.430 1.00 19.03 306 THR A CA 1
ATOM 4666 C C . THR A 1 328 ? 58.007 9.997 19.857 1.00 20.71 306 THR A C 1
ATOM 4667 O O . THR A 1 328 ? 57.469 8.976 20.292 1.00 21.68 306 THR A O 1
ATOM 4678 N N . ARG A 1 329 ? 58.157 11.098 20.593 1.00 19.36 307 ARG A N 1
ATOM 4679 C CA . ARG A 1 329 ? 57.508 11.291 21.888 1.00 18.89 307 ARG A CA 1
ATOM 4680 C C . ARG A 1 329 ? 56.218 12.101 21.755 1.00 17.93 307 ARG A C 1
ATOM 4681 O O . ARG A 1 329 ? 55.628 12.493 22.767 1.00 19.57 307 ARG A O 1
ATOM 4702 N N . PHE A 1 330 ? 55.781 12.362 20.515 1.00 18.79 308 PHE A N 1
ATOM 4703 C CA . PHE A 1 330 ? 54.605 13.165 20.194 1.00 18.48 308 PHE A CA 1
ATOM 4704 C C . PHE A 1 330 ? 54.775 14.636 20.544 1.00 20.14 308 PHE A C 1
ATOM 4705 O O . PHE A 1 330 ? 53.789 15.358 20.675 1.00 20.91 308 PHE A O 1
ATOM 4722 N N . GLN A 1 331 ? 56.018 15.101 20.664 1.00 18.73 309 GLN A N 1
ATOM 4723 C CA . GLN A 1 331 ? 56.272 16.512 20.874 1.00 19.04 309 GLN A CA 1
ATOM 4724 C C . GLN A 1 331 ? 56.190 17.276 19.552 1.00 19.94 309 GLN A C 1
ATOM 4725 O O . GLN A 1 331 ? 56.715 16.819 18.527 1.00 19.85 309 GLN A O 1
ATOM 4739 N N . THR A 1 332 ? 55.522 18.434 19.577 1.00 19.18 310 THR A N 1
ATOM 4740 C CA . THR A 1 332 ? 55.658 19.398 18.494 1.00 19.50 310 THR A CA 1
ATOM 4741 C C . THR A 1 332 ? 57.050 20.041 18.551 1.00 20.11 310 THR A C 1
ATOM 4742 O O . THR A 1 332 ? 57.887 19.700 19.388 1.00 21.70 310 THR A O 1
ATOM 4753 N N . LYS A 1 333 ? 57.298 21.006 17.665 1.00 20.53 311 LYS A N 1
ATOM 4754 C CA . LYS A 1 333 ? 58.578 21.714 17.686 1.00 22.55 311 LYS A CA 1
ATOM 4755 C C . LYS A 1 333 ? 58.791 22.497 18.980 1.00 21.58 311 LYS A C 1
ATOM 4756 O O . LYS A 1 333 ? 59.937 22.837 19.298 1.00 26.63 311 LYS A O 1
ATOM 4775 N N . ILE A 1 334 ? 57.730 22.778 19.731 1.00 22.15 312 ILE A N 1
ATOM 4776 C CA . ILE A 1 334 ? 57.849 23.321 21.086 1.00 21.34 312 ILE A CA 1
ATOM 4777 C C . ILE A 1 334 ? 57.730 22.145 22.037 1.00 22.54 312 ILE A C 1
ATOM 4778 O O . ILE A 1 334 ? 56.650 21.532 22.126 1.00 21.39 312 ILE A O 1
ATOM 4794 N N . PRO A 1 335 ? 58.806 21.748 22.739 1.00 21.03 313 PRO A N 1
ATOM 4795 C CA . PRO A 1 335 ? 58.893 20.371 23.251 1.00 21.43 313 PRO A CA 1
ATOM 4796 C C . PRO A 1 335 ? 58.001 20.050 24.443 1.00 21.13 313 PRO A C 1
ATOM 4797 O O . PRO A 1 335 ? 57.908 18.867 24.799 1.00 21.83 313 PRO A O 1
ATOM 4808 N N . ASN A 1 336 ? 57.372 21.035 25.077 1.00 20.65 314 ASN A N 1
ATOM 4809 C CA . ASN A 1 336 ? 56.400 20.769 26.126 1.00 20.92 314 ASN A CA 1
ATOM 4810 C C . ASN A 1 336 ? 54.975 20.784 25.593 1.00 19.89 314 ASN A C 1
ATOM 4811 O O . ASN A 1 336 ? 54.027 20.627 26.370 1.00 21.85 314 ASN A O 1
ATOM 4822 N N . ILE A 1 337 ? 54.809 20.960 24.282 1.00 19.69 315 ILE A N 1
ATOM 4823 C CA . ILE A 1 337 ? 53.508 20.941 23.618 1.00 20.39 315 ILE A CA 1
ATOM 4824 C C . ILE A 1 337 ? 53.481 19.722 22.703 1.00 19.93 315 ILE A C 1
ATOM 4825 O O . ILE A 1 337 ? 54.350 19.568 21.831 1.00 19.84 315 ILE A O 1
ATOM 4841 N N . TYR A 1 338 ? 52.479 18.862 22.909 1.00 18.58 316 TYR A N 1
ATOM 4842 C CA . TYR A 1 338 ? 52.370 17.551 22.292 1.00 18.23 316 TYR A CA 1
ATOM 4843 C C . TYR A 1 338 ? 51.085 17.480 21.472 1.00 18.14 316 TYR A C 1
ATOM 4844 O O . TYR A 1 338 ? 50.186 18.301 21.630 1.00 18.02 316 TYR A O 1
ATOM 4862 N N . ALA A 1 339 ? 51.002 16.491 20.582 1.00 17.87 317 ALA A N 1
ATOM 4863 C CA . ALA A 1 339 ? 49.773 16.240 19.829 1.00 17.49 317 ALA A CA 1
ATOM 4864 C C . ALA A 1 339 ? 49.626 14.748 19.520 1.00 17.17 317 ALA A C 1
ATOM 4865 O O . ALA A 1 339 ? 50.616 14.064 19.241 1.00 19.40 317 ALA A O 1
ATOM 4872 N N . ILE A 1 340 ? 48.379 14.252 19.562 1.00 17.23 318 ILE A N 1
ATOM 4873 C CA . ILE A 1 340 ? 48.064 12.832 19.375 1.00 16.67 318 ILE A CA 1
ATOM 4874 C C . ILE A 1 340 ? 46.735 12.691 18.637 1.00 19.06 318 ILE A C 1
ATOM 4875 O O . ILE A 1 340 ? 45.950 13.631 18.531 1.00 19.21 318 ILE A O 1
ATOM 4891 N N . GLY A 1 341 ? 46.477 11.482 18.145 1.00 19.30 319 GLY A N 1
ATOM 4892 C CA . GLY A 1 341 ? 45.155 11.151 17.633 1.00 18.64 319 GLY A CA 1
ATOM 4893 C C . GLY A 1 341 ? 44.906 11.604 16.205 1.00 18.59 319 GLY A C 1
ATOM 4894 O O . GLY A 1 341 ? 45.812 11.638 15.370 1.00 18.50 319 GLY A O 1
ATOM 4898 N N . ASP A 1 342 ? 43.640 11.938 15.926 1.00 18.75 320 ASP A N 1
ATOM 4899 C CA . ASP A 1 342 ? 43.231 12.304 14.576 1.00 17.00 320 ASP A CA 1
ATOM 4900 C C . ASP A 1 342 ? 43.890 13.594 14.084 1.00 19.17 320 ASP A C 1
ATOM 4901 O O . ASP A 1 342 ? 43.812 13.889 12.891 1.00 20.71 320 ASP A O 1
ATOM 4910 N N . VAL A 1 343 ? 44.524 14.379 14.967 1.00 18.50 321 VAL A N 1
ATOM 4911 C CA . VAL A 1 343 ? 45.201 15.620 14.567 1.00 20.38 321 VAL A CA 1
ATOM 4912 C C . VAL A 1 343 ? 46.619 15.378 14.086 1.00 19.50 321 VAL A C 1
ATOM 4913 O O . VAL A 1 343 ? 47.218 16.289 13.511 1.00 21.36 321 VAL A O 1
ATOM 4926 N N . VAL A 1 344 ? 47.151 14.166 14.256 1.00 19.19 322 VAL A N 1
ATOM 4927 C CA . VAL A 1 344 ? 48.475 13.821 13.735 1.00 20.58 322 VAL A CA 1
ATOM 4928 C C . VAL A 1 344 ? 48.379 12.687 12.714 1.00 20.89 322 VAL A C 1
ATOM 4929 O O . VAL A 1 344 ? 47.298 12.136 12.480 1.00 21.64 322 VAL A O 1
ATOM 4942 N N . ALA A 1 345 ? 49.511 12.337 12.102 1.00 22.15 323 ALA A N 1
ATOM 4943 C CA . ALA A 1 345 ? 49.574 11.334 11.052 1.00 21.47 323 ALA A CA 1
ATOM 4944 C C . ALA A 1 345 ? 49.230 9.947 11.599 1.00 24.01 323 ALA A C 1
ATOM 4945 O O . ALA A 1 345 ? 49.229 9.701 12.812 1.00 20.82 323 ALA A O 1
ATOM 4952 N N . GLY A 1 346 ? 48.957 9.026 10.676 1.00 23.32 324 GLY A N 1
ATOM 4953 C CA . GLY A 1 346 ? 48.584 7.681 11.023 1.00 23.04 324 GLY A CA 1
ATOM 4954 C C . GLY A 1 346 ? 47.104 7.408 10.840 1.00 21.65 324 GLY A C 1
ATOM 4955 O O . GLY A 1 346 ? 46.319 8.297 10.508 1.00 21.94 324 GLY A O 1
ATOM 4959 N N . PRO A 1 347 ? 46.697 6.157 11.048 1.00 19.17 325 PRO A N 1
ATOM 4960 C CA . PRO A 1 347 ? 45.289 5.790 10.832 1.00 18.82 325 PRO A CA 1
ATOM 4961 C C . PRO A 1 347 ? 44.363 6.558 11.766 1.00 19.76 325 PRO A C 1
ATOM 4962 O O . PRO A 1 347 ? 44.588 6.620 12.978 1.00 20.29 325 PRO A O 1
ATOM 4973 N N . MET A 1 348 ? 43.287 7.106 11.197 1.00 19.48 326 MET A N 1
ATOM 4974 C CA . MET A 1 348 ? 42.333 7.913 11.956 1.00 18.79 326 MET A CA 1
ATOM 4975 C C . MET A 1 348 ? 41.303 6.971 12.575 1.00 18.91 326 MET A C 1
ATOM 4976 O O . MET A 1 348 ? 40.195 6.781 12.069 1.00 22.71 326 MET A O 1
ATOM 4990 N N . LEU A 1 349 ? 41.702 6.361 13.702 1.00 19.28 327 LEU A N 1
ATOM 4991 C CA . LEU A 1 349 ? 40.923 5.340 14.392 1.00 18.69 327 LEU A CA 1
ATOM 4992 C C . LEU A 1 349 ? 40.983 5.596 15.893 1.00 18.03 327 LEU A C 1
ATOM 4993 O O . LEU A 1 349 ? 41.962 6.149 16.405 1.00 19.53 327 LEU A O 1
ATOM 5009 N N . ALA A 1 350 ? 39.929 5.163 16.594 1.00 17.45 328 ALA A N 1
ATOM 5010 C CA . ALA A 1 350 ? 39.794 5.447 18.021 1.00 16.95 328 ALA A CA 1
ATOM 5011 C C . ALA A 1 350 ? 40.862 4.741 18.860 1.00 18.69 328 ALA A C 1
ATOM 5012 O O . ALA A 1 350 ? 41.419 5.333 19.791 1.00 19.13 328 ALA A O 1
ATOM 5019 N N . HIS A 1 351 ? 41.127 3.458 18.590 1.00 18.28 329 HIS A N 1
ATOM 5020 C CA . HIS A 1 351 ? 42.127 2.734 19.382 1.00 16.50 329 HIS A CA 1
ATOM 5021 C C . HIS A 1 351 ? 43.541 3.240 19.107 1.00 16.90 329 HIS A C 1
ATOM 5022 O O . HIS A 1 351 ? 44.408 3.162 19.984 1.00 19.07 329 HIS A O 1
ATOM 5036 N N . LYS A 1 352 ? 43.793 3.756 17.901 1.00 18.21 330 LYS A N 1
ATOM 5037 C CA . LYS A 1 352 ? 45.073 4.398 17.612 1.00 17.22 330 LYS A CA 1
ATOM 5038 C C . LYS A 1 352 ? 45.248 5.662 18.451 1.00 19.02 330 LYS A C 1
ATOM 5039 O O . LYS A 1 352 ? 46.291 5.860 19.084 1.00 17.60 330 LYS A O 1
ATOM 5058 N N . ALA A 1 353 ? 44.214 6.511 18.498 1.00 17.61 331 ALA A N 1
ATOM 5059 C CA . ALA A 1 353 ? 44.294 7.730 19.296 1.00 16.43 331 ALA A CA 1
ATOM 5060 C C . ALA A 1 353 ? 44.486 7.411 20.771 1.00 18.58 331 ALA A C 1
ATOM 5061 O O . ALA A 1 353 ? 45.299 8.051 21.450 1.00 18.65 331 ALA A O 1
ATOM 5068 N N . GLU A 1 354 ? 43.744 6.430 21.284 1.00 17.31 332 GLU A N 1
ATOM 5069 C CA . GLU A 1 354 ? 43.871 6.038 22.682 1.00 17.09 332 GLU A CA 1
ATOM 5070 C C . GLU A 1 354 ? 45.291 5.603 23.020 1.00 18.14 332 GLU A C 1
ATOM 5071 O O . GLU A 1 354 ? 45.861 6.031 24.028 1.00 19.51 332 GLU A O 1
ATOM 5083 N N . ASP A 1 355 ? 45.876 4.744 22.197 1.00 18.19 333 ASP A N 1
ATOM 5084 C CA A ASP A 1 355 ? 47.212 4.249 22.503 0.72 20.43 333 ASP A CA 1
ATOM 5085 C CA B ASP A 1 355 ? 47.212 4.245 22.487 0.28 20.59 333 ASP A CA 1
ATOM 5086 C C . ASP A 1 355 ? 48.247 5.359 22.401 1.00 19.49 333 ASP A C 1
ATOM 5087 O O . ASP A 1 355 ? 49.186 5.400 23.198 1.00 19.82 333 ASP A O 1
ATOM 5102 N N . GLU A 1 356 ? 48.083 6.281 21.444 1.00 17.14 334 GLU A N 1
ATOM 5103 C CA . GLU A 1 356 ? 48.980 7.431 21.386 1.00 18.79 334 GLU A CA 1
ATOM 5104 C C . GLU A 1 356 ? 48.873 8.279 22.652 1.00 20.79 334 GLU A C 1
ATOM 5105 O O . GLU A 1 356 ? 49.890 8.757 23.179 1.00 19.24 334 GLU A O 1
ATOM 5117 N N . GLY A 1 357 ? 47.651 8.478 23.161 1.00 19.47 335 GLY A N 1
ATOM 5118 C CA . GLY A 1 357 ? 47.492 9.233 24.396 1.00 19.51 335 GLY A CA 1
ATOM 5119 C C . GLY A 1 357 ? 48.218 8.588 25.565 1.00 20.17 335 GLY A C 1
ATOM 5120 O O . GLY A 1 357 ? 48.905 9.261 26.339 1.00 21.94 335 GLY A O 1
ATOM 5124 N N . ILE A 1 358 ? 48.066 7.270 25.711 1.00 18.63 336 ILE A N 1
ATOM 5125 C CA . ILE A 1 358 ? 48.714 6.559 26.810 1.00 19.27 336 ILE A CA 1
ATOM 5126 C C . ILE A 1 358 ? 50.229 6.692 26.721 1.00 19.64 336 ILE A C 1
ATOM 5127 O O . ILE A 1 358 ? 50.897 7.072 27.692 1.00 20.28 336 ILE A O 1
ATOM 5143 N N . ILE A 1 359 ? 50.804 6.355 25.563 1.00 19.38 337 ILE A N 1
ATOM 5144 C CA . ILE A 1 359 ? 52.264 6.349 25.471 1.00 19.13 337 ILE A CA 1
ATOM 5145 C C . ILE A 1 359 ? 52.836 7.761 25.532 1.00 18.36 337 ILE A C 1
ATOM 5146 O O . ILE A 1 359 ? 53.952 7.964 26.024 1.00 20.31 337 ILE A O 1
ATOM 5162 N N . CYS A 1 360 ? 52.098 8.755 25.042 1.00 18.11 338 CYS A N 1
ATOM 5163 C CA . CYS A 1 360 ? 52.581 10.126 25.132 1.00 21.05 338 CYS A CA 1
ATOM 5164 C C . CYS A 1 360 ? 52.771 10.541 26.586 1.00 19.61 338 CYS A C 1
ATOM 5165 O O . CYS A 1 360 ? 53.824 11.067 26.957 1.00 19.55 338 CYS A O 1
ATOM 5173 N N . VAL A 1 361 ? 51.773 10.291 27.436 1.00 18.54 339 VAL A N 1
ATOM 5174 C CA . VAL A 1 361 ? 51.912 10.687 28.833 1.00 21.23 339 VAL A CA 1
ATOM 5175 C C . VAL A 1 361 ? 52.922 9.804 29.572 1.00 18.97 339 VAL A C 1
ATOM 5176 O O . VAL A 1 361 ? 53.606 10.280 30.485 1.00 21.00 339 VAL A O 1
ATOM 5189 N N . GLU A 1 362 ? 53.056 8.528 29.196 1.00 20.50 340 GLU A N 1
ATOM 5190 C CA . GLU A 1 362 ? 54.116 7.699 29.773 1.00 20.23 340 GLU A CA 1
ATOM 5191 C C . GLU A 1 362 ? 55.492 8.259 29.427 1.00 20.51 340 GLU A C 1
ATOM 5192 O O . GLU A 1 362 ? 56.410 8.227 30.252 1.00 23.09 340 GLU A O 1
ATOM 5204 N N . GLY A 1 363 ? 55.649 8.773 28.205 1.00 21.42 341 GLY A N 1
ATOM 5205 C CA . GLY A 1 363 ? 56.886 9.438 27.830 1.00 19.60 341 GLY A CA 1
ATOM 5206 C C . GLY A 1 363 ? 57.148 10.711 28.612 1.00 20.98 341 GLY A C 1
ATOM 5207 O O . GLY A 1 363 ? 58.298 11.005 28.954 1.00 22.20 341 GLY A O 1
ATOM 5211 N N . MET A 1 364 ? 56.099 11.505 28.870 1.00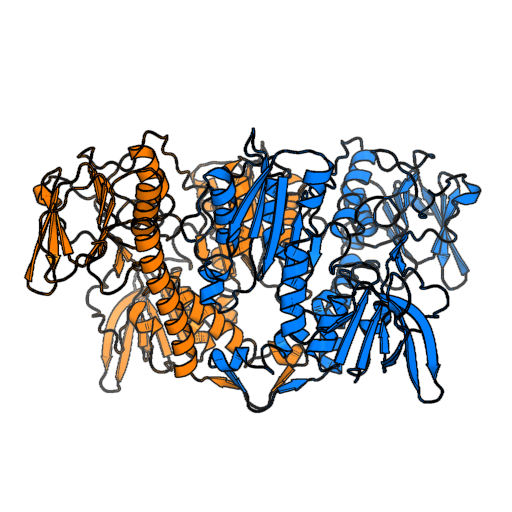 21.24 342 MET A N 1
ATOM 5212 C CA . MET A 1 364 ? 56.281 12.692 29.692 1.00 20.18 342 MET A CA 1
ATOM 5213 C C . MET A 1 364 ? 56.874 12.337 31.047 1.00 21.57 342 MET A C 1
ATOM 5214 O O . MET A 1 364 ? 57.625 13.129 31.627 1.00 25.52 342 MET A O 1
ATOM 5228 N N . ALA A 1 365 ? 56.532 11.165 31.568 1.00 22.49 343 ALA A N 1
ATOM 5229 C CA . ALA A 1 365 ? 57.033 10.686 32.847 1.00 21.66 343 ALA A CA 1
ATOM 5230 C C . ALA A 1 365 ? 58.384 9.995 32.726 1.00 29.48 343 ALA A C 1
ATOM 5231 O O . ALA A 1 365 ? 58.882 9.463 33.725 1.00 30.14 343 ALA A O 1
ATOM 5238 N N . GLY A 1 366 ? 58.966 9.961 31.528 1.00 22.53 344 GLY A N 1
ATOM 5239 C CA . GLY A 1 366 ? 60.312 9.475 31.327 1.00 24.42 344 GLY A CA 1
ATOM 5240 C C . GLY A 1 366 ? 60.413 8.104 30.699 1.00 25.86 344 GLY A C 1
ATOM 5241 O O . GLY A 1 366 ? 61.535 7.628 30.462 1.00 26.40 344 GLY A O 1
ATOM 5245 N N . GLY A 1 367 ? 59.285 7.468 30.405 1.00 23.41 345 GLY A N 1
ATOM 5246 C CA . GLY A 1 367 ? 59.288 6.115 29.898 1.00 22.97 345 GLY A CA 1
ATOM 5247 C C . GLY A 1 367 ? 59.403 6.033 28.389 1.00 25.78 345 GLY A C 1
ATOM 5248 O O . GLY A 1 367 ? 59.353 7.030 27.675 1.00 23.73 345 GLY A O 1
ATOM 5252 N N . ALA A 1 368 ? 59.514 4.798 27.910 1.00 27.73 346 ALA A N 1
ATOM 5253 C CA . ALA A 1 368 ? 59.580 4.534 26.484 1.00 21.15 346 ALA A CA 1
ATOM 5254 C C . ALA A 1 368 ? 58.231 4.802 25.822 1.00 24.58 346 ALA A C 1
ATOM 5255 O O . ALA A 1 368 ? 57.176 4.763 26.458 1.00 27.38 346 ALA A O 1
ATOM 5262 N N . VAL A 1 369 ? 58.284 5.061 24.516 1.00 24.56 347 VAL A N 1
ATOM 5263 C CA . VAL A 1 369 ? 57.117 5.432 23.722 1.00 22.64 347 VAL A CA 1
ATOM 5264 C C . VAL A 1 369 ? 57.120 4.623 22.432 1.00 29.45 347 VAL A C 1
ATOM 5265 O O . VAL A 1 369 ? 57.923 4.895 21.527 1.00 27.04 347 VAL A O 1
ATOM 5278 N N . HIS A 1 370 ? 56.194 3.667 22.320 1.00 28.46 348 HIS A N 1
ATOM 5279 C CA . HIS A 1 370 ? 56.152 2.801 21.148 1.00 26.04 348 HIS A CA 1
ATOM 5280 C C . HIS A 1 370 ? 54.729 2.513 20.695 1.00 21.81 348 HIS A C 1
ATOM 5281 O O . HIS A 1 370 ? 53.895 2.087 21.493 1.00 26.91 348 HIS A O 1
ATOM 5295 N N . ILE A 1 371 ? 54.469 2.748 19.410 1.00 27.28 349 ILE A N 1
ATOM 5296 C CA . ILE A 1 371 ? 53.289 2.243 18.711 1.00 27.97 349 ILE A CA 1
ATOM 5297 C C . ILE A 1 371 ? 53.739 1.805 17.317 1.00 24.23 349 ILE A C 1
ATOM 5298 O O . ILE A 1 371 ? 54.576 2.462 16.688 1.00 28.40 349 ILE A O 1
ATOM 5314 N N . ASP A 1 372 ? 53.223 0.669 16.868 1.00 27.55 350 ASP A N 1
ATOM 5315 C CA . ASP A 1 372 ? 53.524 0.091 15.556 1.00 25.41 350 ASP A CA 1
ATOM 5316 C C . ASP A 1 372 ? 52.230 0.157 14.749 1.00 22.33 350 ASP A C 1
ATOM 5317 O O . ASP A 1 372 ? 51.318 -0.641 14.959 1.00 25.21 350 ASP A O 1
ATOM 5326 N N . TYR A 1 373 ? 52.156 1.102 13.812 1.00 26.49 351 TYR A N 1
ATOM 5327 C CA . TYR A 1 373 ? 50.928 1.275 13.039 1.00 23.96 351 TYR A CA 1
ATOM 5328 C C . TYR A 1 373 ? 50.635 0.061 12.162 1.00 24.42 351 TYR A C 1
ATOM 5329 O O . TYR A 1 373 ? 49.478 -0.151 11.788 1.00 25.63 351 TYR A O 1
ATOM 5347 N N . ASN A 1 374 ? 51.643 -0.761 11.856 1.00 22.77 352 ASN A N 1
ATOM 5348 C CA . ASN A 1 374 ? 51.405 -2.010 11.138 1.00 22.76 352 ASN A CA 1
ATOM 5349 C C . ASN A 1 374 ? 50.645 -3.030 11.977 1.00 23.52 352 ASN A C 1
ATOM 5350 O O . ASN A 1 374 ? 50.095 -3.982 11.419 1.00 25.48 352 ASN A O 1
ATOM 5361 N N . CYS A 1 375 ? 50.570 -2.830 13.290 1.00 22.93 353 CYS A N 1
ATOM 5362 C CA . CYS A 1 375 ? 49.850 -3.725 14.184 1.00 23.10 353 CYS A CA 1
ATOM 5363 C C . CYS A 1 375 ? 48.521 -3.139 14.655 1.00 20.49 353 CYS A C 1
ATOM 5364 O O . CYS A 1 375 ? 47.888 -3.700 15.556 1.00 20.73 353 CYS A O 1
ATOM 5372 N N . VAL A 1 376 ? 48.078 -2.037 14.052 1.00 20.95 354 VAL A N 1
ATOM 5373 C CA . VAL A 1 376 ? 46.815 -1.405 14.398 1.00 21.30 354 VAL A CA 1
ATOM 5374 C C . VAL A 1 376 ? 45.734 -1.997 13.490 1.00 19.33 354 VAL A C 1
ATOM 5375 O O . VAL A 1 376 ? 45.806 -1.807 12.271 1.00 20.95 354 VAL A O 1
ATOM 5388 N N . PRO A 1 377 ? 44.732 -2.680 14.034 1.00 18.03 355 PRO A N 1
ATOM 5389 C CA . PRO A 1 377 ? 43.711 -3.307 13.184 1.00 21.66 355 PRO A CA 1
ATOM 5390 C C . PRO A 1 377 ? 42.677 -2.313 12.673 1.00 19.79 355 PRO A C 1
ATOM 5391 O O . PRO A 1 377 ? 42.469 -1.240 13.237 1.00 20.77 355 PRO A O 1
ATOM 5402 N N . SER A 1 378 ? 42.021 -2.706 11.579 1.00 20.04 356 SER A N 1
ATOM 5403 C CA . SER A 1 378 ? 40.874 -1.998 11.032 1.00 19.08 356 SER A CA 1
ATOM 5404 C C . SER A 1 378 ? 39.669 -2.929 11.021 1.00 19.81 356 SER A C 1
ATOM 5405 O O . SER A 1 378 ? 39.803 -4.114 10.716 1.00 20.32 356 SER A O 1
ATOM 5413 N N . VAL A 1 379 ? 38.486 -2.384 11.311 1.00 20.29 357 VAL A N 1
ATOM 5414 C CA . VAL A 1 379 ? 37.257 -3.168 11.331 1.00 19.37 357 VAL A CA 1
ATOM 5415 C C . VAL A 1 379 ? 36.137 -2.423 10.621 1.00 19.25 357 VAL A C 1
ATOM 5416 O O . VAL A 1 379 ? 35.966 -1.213 10.802 1.00 20.03 357 VAL A O 1
ATOM 5429 N N . ILE A 1 380 ? 35.343 -3.165 9.850 1.00 19.01 358 ILE A N 1
ATOM 5430 C CA . ILE A 1 380 ? 34.096 -2.689 9.257 1.00 19.87 358 ILE A CA 1
ATOM 5431 C C . ILE A 1 380 ? 32.985 -3.536 9.868 1.00 20.13 358 ILE A C 1
ATOM 5432 O O . ILE A 1 380 ? 33.004 -4.769 9.736 1.00 19.78 358 ILE A O 1
ATOM 5448 N N . TYR A 1 381 ? 32.012 -2.886 10.518 1.00 18.18 359 TYR A N 1
ATOM 5449 C CA . TYR A 1 381 ? 31.038 -3.583 11.353 1.00 20.09 359 TYR A CA 1
ATOM 5450 C C . TYR A 1 381 ? 29.727 -3.881 10.620 1.00 21.69 359 TYR A C 1
ATOM 5451 O O . TYR A 1 381 ? 28.659 -3.945 11.242 1.00 21.40 359 TYR A O 1
ATOM 5469 N N . THR A 1 382 ? 29.799 -4.073 9.306 1.00 20.60 360 THR A N 1
ATOM 5470 C CA . THR A 1 382 ? 28.696 -4.615 8.527 1.00 19.64 360 THR A CA 1
ATOM 5471 C C . THR A 1 382 ? 28.456 -6.076 8.916 1.00 21.27 360 THR A C 1
ATOM 5472 O O . THR A 1 382 ? 29.084 -6.617 9.824 1.00 21.61 360 THR A O 1
ATOM 5483 N N . HIS A 1 383 ? 27.509 -6.715 8.239 1.00 21.93 361 HIS A N 1
ATOM 5484 C CA . HIS A 1 383 ? 27.313 -8.162 8.332 1.00 23.18 361 HIS A CA 1
ATOM 5485 C C . HIS A 1 383 ? 27.273 -8.701 6.908 1.00 21.63 361 HIS A C 1
ATOM 5486 O O . HIS A 1 383 ? 26.276 -8.481 6.193 1.00 27.16 361 HIS A O 1
ATOM 5500 N N . PRO A 1 384 ? 28.314 -9.416 6.452 1.00 25.11 362 PRO A N 1
ATOM 5501 C CA . PRO A 1 384 ? 29.495 -9.834 7.222 1.00 23.35 362 PRO A CA 1
ATOM 5502 C C . PRO A 1 384 ? 30.407 -8.676 7.631 1.00 21.79 362 PRO A C 1
ATOM 5503 O O . PRO A 1 384 ? 30.415 -7.625 6.997 1.00 22.91 362 PRO A O 1
ATOM 5514 N N . GLU A 1 385 ? 31.148 -8.891 8.713 1.00 21.64 363 GLU A N 1
ATOM 5515 C CA . GLU A 1 385 ? 32.174 -7.951 9.121 1.00 19.89 363 GLU A CA 1
ATOM 5516 C C . GLU A 1 385 ? 33.412 -8.127 8.241 1.00 20.92 363 GLU A C 1
ATOM 5517 O O . GLU A 1 385 ? 33.594 -9.137 7.559 1.00 21.58 363 GLU A O 1
ATOM 5529 N N . VAL A 1 386 ? 34.253 -7.100 8.238 1.00 18.57 364 VAL A N 1
ATOM 5530 C CA . VAL A 1 386 ? 35.563 -7.139 7.597 1.00 19.20 364 VAL A CA 1
ATOM 5531 C C . VAL A 1 386 ? 36.580 -6.623 8.606 1.00 21.08 364 VAL A C 1
ATOM 5532 O O . VAL A 1 386 ? 36.313 -5.648 9.321 1.00 20.66 364 VAL A O 1
ATOM 5545 N N . ALA A 1 387 ? 37.725 -7.293 8.705 1.00 18.39 365 ALA A N 1
ATOM 5546 C CA . ALA A 1 387 ? 38.763 -6.798 9.596 1.00 18.95 365 ALA A CA 1
ATOM 5547 C C . ALA A 1 387 ? 40.129 -7.240 9.094 1.00 19.95 365 ALA A C 1
ATOM 5548 O O . ALA A 1 387 ? 40.266 -8.303 8.478 1.00 20.64 365 ALA A O 1
ATOM 5555 N N . TRP A 1 388 ? 41.133 -6.392 9.335 1.00 17.84 366 TRP A N 1
ATOM 5556 C CA . TRP A 1 388 ? 42.474 -6.738 8.888 1.00 18.67 366 TRP A CA 1
ATOM 5557 C C . TRP A 1 388 ? 43.532 -6.031 9.720 1.00 21.20 366 TRP A C 1
ATOM 5558 O O . TRP A 1 388 ? 43.270 -5.026 10.375 1.00 20.17 366 TRP A O 1
ATOM 5579 N N . VAL A 1 389 ? 44.741 -6.590 9.683 1.00 20.46 367 VAL A N 1
ATOM 5580 C CA . VAL A 1 389 ? 45.908 -6.023 10.351 1.00 17.84 367 VAL A CA 1
ATOM 5581 C C . VAL A 1 389 ? 47.153 -6.477 9.590 1.00 21.48 367 VAL A C 1
ATOM 5582 O O . VAL A 1 389 ? 47.180 -7.555 8.982 1.00 21.20 367 VAL A O 1
ATOM 5595 N N . GLY A 1 390 ? 48.179 -5.623 9.597 1.00 20.00 368 GLY A N 1
ATOM 5596 C CA . GLY A 1 390 ? 49.368 -5.888 8.802 1.00 21.03 368 GLY A CA 1
ATOM 5597 C C . GLY A 1 390 ? 49.220 -5.443 7.351 1.00 22.50 368 GLY A C 1
ATOM 5598 O O . GLY A 1 390 ? 48.487 -4.501 7.031 1.00 26.39 368 GLY A O 1
ATOM 5602 N N . LYS A 1 391 ? 49.901 -6.169 6.457 1.00 22.02 369 LYS A N 1
ATOM 5603 C CA . LYS A 1 391 ? 50.024 -5.777 5.058 1.00 23.79 369 LYS A CA 1
ATOM 5604 C C . LYS A 1 391 ? 49.045 -6.524 4.159 1.00 23.98 369 LYS A C 1
ATOM 5605 O O . LYS A 1 391 ? 48.781 -7.709 4.366 1.00 22.80 369 LYS A O 1
ATOM 5624 N N . SER A 1 392 ? 48.533 -5.823 3.144 1.00 22.29 370 SER A N 1
ATOM 5625 C CA . SER A 1 392 ? 47.738 -6.427 2.085 1.00 24.32 370 SER A CA 1
ATOM 5626 C C . SER A 1 392 ? 48.650 -7.043 1.023 1.00 24.26 370 SER A C 1
ATOM 5627 O O . SER A 1 392 ? 49.864 -6.825 1.008 1.00 24.23 370 SER A O 1
ATOM 5635 N N . GLU A 1 393 ? 48.049 -7.809 0.105 1.00 25.30 371 GLU A N 1
ATOM 5636 C CA . GLU A 1 393 ? 48.829 -8.354 -1.002 1.00 25.81 371 GLU A CA 1
ATOM 5637 C C . GLU A 1 393 ? 49.424 -7.245 -1.854 1.00 27.31 371 GLU A C 1
ATOM 5638 O O . GLU A 1 393 ? 50.564 -7.349 -2.320 1.00 30.67 371 GLU A O 1
ATOM 5650 N N . GLU A 1 394 ? 48.658 -6.179 -2.081 1.00 29.36 372 GLU A N 1
ATOM 5651 C CA . GLU A 1 394 ? 49.150 -5.084 -2.905 1.00 32.91 372 GLU A CA 1
ATOM 5652 C C . GLU A 1 394 ? 50.343 -4.400 -2.251 1.00 30.08 372 GLU A C 1
ATOM 5653 O O . GLU A 1 394 ? 51.305 -4.025 -2.934 1.00 34.34 372 GLU A O 1
ATOM 5665 N N . GLN A 1 395 ? 50.309 -4.244 -0.926 1.00 29.62 373 GLN A N 1
ATOM 5666 C CA . GLN A 1 395 ? 51.438 -3.633 -0.238 1.00 27.07 373 GLN A CA 1
ATOM 5667 C C . GLN A 1 395 ? 52.684 -4.503 -0.339 1.00 38.29 373 GLN A C 1
ATOM 5668 O O . GLN A 1 395 ? 53.784 -3.996 -0.582 1.00 34.68 373 GLN A O 1
ATOM 5682 N N . LEU A 1 396 ? 52.543 -5.810 -0.128 1.00 29.42 374 LEU A N 1
ATOM 5683 C CA . LEU A 1 396 ? 53.704 -6.689 -0.215 1.00 29.69 374 LEU A CA 1
ATOM 5684 C C . LEU A 1 396 ? 54.305 -6.663 -1.615 1.00 36.39 374 LEU A C 1
ATOM 5685 O O . LEU A 1 396 ? 55.531 -6.652 -1.769 1.00 36.97 374 LEU A O 1
ATOM 5701 N N . LYS A 1 397 ? 53.459 -6.647 -2.650 1.00 37.60 375 LYS A N 1
ATOM 5702 C CA . LYS A 1 397 ? 53.975 -6.609 -4.013 1.00 37.55 375 LYS A CA 1
ATOM 5703 C C . LYS A 1 397 ? 54.755 -5.326 -4.270 1.00 40.09 375 LYS A C 1
ATOM 5704 O O . LYS A 1 397 ? 55.814 -5.351 -4.909 1.00 39.95 375 LYS A O 1
ATOM 5723 N N . GLU A 1 398 ? 54.242 -4.187 -3.793 1.00 36.86 376 GLU A N 1
ATOM 5724 C CA . GLU A 1 398 ? 54.931 -2.928 -4.026 1.00 39.78 376 GLU A CA 1
ATOM 5725 C C . GLU A 1 398 ? 56.270 -2.890 -3.303 1.00 60.21 376 GLU A C 1
ATOM 5726 O O . GLU A 1 398 ? 57.235 -2.307 -3.813 1.00 44.25 376 GLU A O 1
ATOM 5738 N N . GLU A 1 399 ? 56.357 -3.531 -2.136 1.00 38.78 377 GLU A N 1
ATOM 5739 C CA . GLU A 1 399 ? 57.593 -3.572 -1.369 1.00 40.79 377 GLU A CA 1
ATOM 5740 C C . GLU A 1 399 ? 58.536 -4.673 -1.840 1.00 42.71 377 GLU A C 1
ATOM 5741 O O . GLU A 1 399 ? 59.668 -4.744 -1.351 1.00 44.85 377 GLU A O 1
ATOM 5753 N N . GLY A 1 400 ? 58.110 -5.507 -2.787 1.00 39.89 378 GLY A N 1
ATOM 5754 C CA . GLY A 1 400 ? 58.971 -6.546 -3.317 1.00 39.38 378 GLY A CA 1
ATOM 5755 C C . GLY A 1 400 ? 59.214 -7.716 -2.387 1.00 40.23 378 GLY A C 1
ATOM 5756 O O . GLY A 1 400 ? 60.238 -8.395 -2.512 1.00 46.12 378 GLY A O 1
ATOM 5760 N N . ILE A 1 401 ? 58.288 -7.987 -1.475 1.00 42.66 379 ILE A N 1
ATOM 5761 C CA . ILE A 1 401 ? 58.444 -9.043 -0.482 1.00 41.13 379 ILE A CA 1
ATOM 5762 C C . ILE A 1 401 ? 57.926 -10.355 -1.056 1.00 40.94 379 ILE A C 1
ATOM 5763 O O . ILE A 1 401 ? 56.833 -10.405 -1.636 1.00 55.21 379 ILE A O 1
ATOM 5779 N N . GLU A 1 402 ? 58.720 -11.416 -0.910 1.00 38.06 380 GLU A N 1
ATOM 5780 C CA . GLU A 1 402 ? 58.317 -12.742 -1.360 1.00 39.20 380 GLU A CA 1
ATOM 5781 C C . GLU A 1 402 ? 57.474 -13.400 -0.278 1.00 50.81 380 GLU A C 1
ATOM 5782 O O . GLU A 1 402 ? 57.978 -13.705 0.808 1.00 43.25 380 GLU A O 1
ATOM 5794 N N . TYR A 1 403 ? 56.212 -13.679 -0.591 1.00 37.69 381 TYR A N 1
ATOM 5795 C CA . TYR A 1 403 ? 55.259 -14.141 0.407 1.00 31.02 381 TYR A CA 1
ATOM 5796 C C . TYR A 1 403 ? 54.474 -15.328 -0.138 1.00 30.68 381 TYR A C 1
ATOM 5797 O O . TYR A 1 403 ? 54.493 -15.634 -1.335 1.00 35.44 381 TYR A O 1
ATOM 5815 N N . LYS A 1 404 ? 53.796 -16.004 0.782 1.00 28.97 382 LYS A N 1
ATOM 5816 C CA . LYS A 1 404 ? 52.904 -17.109 0.481 1.00 26.44 382 LYS A CA 1
ATOM 5817 C C . LYS A 1 404 ? 51.541 -16.802 1.080 1.00 26.16 382 LYS A C 1
ATOM 5818 O O . LYS A 1 404 ? 51.391 -15.910 1.917 1.00 28.26 382 LYS A O 1
ATOM 5837 N N . VAL A 1 405 ? 50.538 -17.544 0.618 1.00 26.21 383 VAL A N 1
ATOM 5838 C CA . VAL A 1 405 ? 49.143 -17.265 0.936 1.00 24.71 383 VAL A CA 1
ATOM 5839 C C . VAL A 1 405 ? 48.487 -18.517 1.500 1.00 24.06 383 VAL A C 1
ATOM 5840 O O . VAL A 1 405 ? 48.660 -19.613 0.957 1.00 27.00 383 VAL A O 1
ATOM 5853 N N . GLY A 1 406 ? 47.729 -18.354 2.577 1.00 21.97 384 GLY A N 1
ATOM 5854 C CA . GLY A 1 406 ? 46.830 -19.383 3.058 1.00 23.30 384 GLY A CA 1
ATOM 5855 C C . GLY A 1 406 ? 45.412 -18.858 3.184 1.00 25.71 384 GLY A C 1
ATOM 5856 O O . GLY A 1 406 ? 45.202 -17.760 3.714 1.00 23.55 384 GLY A O 1
ATOM 5860 N N . LYS A 1 407 ? 44.428 -19.621 2.702 1.00 24.12 385 LYS A N 1
ATOM 5861 C CA . LYS A 1 407 ? 43.033 -19.211 2.778 1.00 23.62 385 LYS A CA 1
ATOM 5862 C C . LYS A 1 407 ? 42.194 -20.333 3.371 1.00 23.56 385 LYS A C 1
ATOM 5863 O O . LYS A 1 407 ? 42.452 -21.508 3.109 1.00 26.05 385 LYS A O 1
ATOM 5882 N N . PHE A 1 408 ? 41.166 -19.963 4.147 1.00 21.59 386 PHE A N 1
ATOM 5883 C CA . PHE A 1 408 ? 40.219 -20.938 4.666 1.00 22.21 386 PHE A CA 1
ATOM 5884 C C . PHE A 1 408 ? 38.820 -20.335 4.672 1.00 22.90 386 PHE A C 1
ATOM 5885 O O . PHE A 1 408 ? 38.608 -19.278 5.278 1.00 21.64 386 PHE A O 1
ATOM 5902 N N . PRO A 1 409 ? 37.840 -20.978 4.036 1.00 20.31 387 PRO A N 1
ATOM 5903 C CA . PRO A 1 409 ? 36.494 -20.392 3.963 1.00 21.03 387 PRO A CA 1
ATOM 5904 C C . PRO A 1 409 ? 35.648 -20.710 5.188 1.00 24.18 387 PRO A C 1
ATOM 5905 O O . PRO A 1 409 ? 35.712 -21.808 5.747 1.00 22.45 387 PRO A O 1
ATOM 5916 N N . PHE A 1 410 ? 34.825 -19.739 5.598 1.00 22.24 388 PHE A N 1
ATOM 5917 C CA . PHE A 1 410 ? 33.940 -19.976 6.737 1.00 20.90 388 PHE A CA 1
ATOM 5918 C C . PHE A 1 410 ? 32.913 -21.070 6.461 1.00 21.81 388 PHE A C 1
ATOM 5919 O O . PHE A 1 410 ? 32.404 -21.676 7.408 1.00 22.71 388 PHE A O 1
ATOM 5936 N N . ALA A 1 411 ? 32.620 -21.365 5.194 1.00 21.99 389 ALA A N 1
ATOM 5937 C CA . ALA A 1 411 ? 31.720 -22.468 4.881 1.00 23.99 389 ALA A CA 1
ATOM 5938 C C . ALA A 1 411 ? 32.239 -23.803 5.400 1.00 24.36 389 ALA A C 1
ATOM 5939 O O . ALA A 1 411 ? 31.451 -24.730 5.579 1.00 28.04 389 ALA A O 1
ATOM 5946 N N . ALA A 1 412 ? 33.537 -23.921 5.653 1.00 21.30 390 ALA A N 1
ATOM 5947 C CA . ALA A 1 412 ? 34.122 -25.150 6.171 1.00 22.41 390 ALA A CA 1
ATOM 5948 C C . ALA A 1 412 ? 34.377 -25.101 7.675 1.00 21.76 390 ALA A C 1
ATOM 5949 O O . ALA A 1 412 ? 34.905 -26.065 8.232 1.00 23.19 390 ALA A O 1
ATOM 5956 N N . ASN A 1 413 ? 34.014 -24.005 8.337 1.00 21.35 391 ASN A N 1
ATOM 5957 C CA . ASN A 1 413 ? 34.203 -23.844 9.777 1.00 21.26 391 ASN A CA 1
ATOM 5958 C C . ASN A 1 413 ? 32.976 -24.360 10.517 1.00 20.97 391 ASN A C 1
ATOM 5959 O O . ASN A 1 413 ? 31.841 -24.053 10.139 1.00 22.79 391 ASN A O 1
ATOM 5970 N N . SER A 1 414 ? 33.206 -25.124 11.588 1.00 21.67 392 SER A N 1
ATOM 5971 C CA . SER A 1 414 ? 32.092 -25.802 12.246 1.00 21.17 392 SER A CA 1
ATOM 5972 C C . SER A 1 414 ? 31.153 -24.824 12.952 1.00 21.47 392 SER A C 1
ATOM 5973 O O . SER A 1 414 ? 29.931 -25.017 12.937 1.00 24.23 392 SER A O 1
ATOM 5981 N N . ARG A 1 415 ? 31.691 -23.789 13.610 1.00 21.89 393 ARG A N 1
ATOM 5982 C CA . ARG A 1 415 ? 30.804 -22.856 14.306 1.00 21.99 393 ARG A CA 1
ATOM 5983 C C . ARG A 1 415 ? 29.966 -22.053 13.318 1.00 21.75 393 ARG A C 1
ATOM 5984 O O . ARG A 1 415 ? 28.758 -21.877 13.515 1.00 23.58 393 ARG A O 1
ATOM 6005 N N . ALA A 1 416 ? 30.593 -21.569 12.244 1.00 22.41 394 ALA A N 1
ATOM 6006 C CA . ALA A 1 416 ? 29.860 -20.835 11.224 1.00 22.39 394 ALA A CA 1
ATOM 6007 C C . ALA A 1 416 ? 28.767 -21.700 10.605 1.00 25.11 394 ALA A C 1
ATOM 6008 O O . ALA A 1 416 ? 27.639 -21.237 10.413 1.00 24.01 394 ALA A O 1
ATOM 6015 N N . LYS A 1 417 ? 29.075 -22.960 10.293 1.00 21.67 395 LYS A N 1
ATOM 6016 C CA . LYS A 1 417 ? 28.077 -23.840 9.688 1.00 23.11 395 LYS A CA 1
ATOM 6017 C C . LYS A 1 417 ? 26.958 -24.154 10.674 1.00 23.82 395 LYS A C 1
ATOM 6018 O O . LYS A 1 417 ? 25.782 -24.185 10.299 1.00 27.44 395 LYS A O 1
ATOM 6037 N N . THR A 1 418 ? 27.305 -24.371 11.944 1.00 24.15 396 THR A N 1
ATOM 6038 C CA . THR A 1 418 ? 26.292 -24.646 12.956 1.00 25.80 396 THR A CA 1
ATOM 6039 C C . THR A 1 418 ? 25.351 -23.465 13.118 1.00 26.46 396 THR A C 1
ATOM 6040 O O . THR A 1 418 ? 24.151 -23.643 13.364 1.00 28.44 396 THR A O 1
ATOM 6051 N N . ASN A 1 419 ? 25.886 -22.250 12.998 1.00 27.69 397 ASN A N 1
ATOM 6052 C CA . ASN A 1 419 ? 25.092 -21.040 13.115 1.00 26.26 397 ASN A CA 1
ATOM 6053 C C . ASN A 1 419 ? 24.366 -20.688 11.821 1.00 27.58 397 ASN A C 1
ATOM 6054 O O . ASN A 1 419 ? 23.556 -19.755 11.819 1.00 31.26 397 ASN A O 1
ATOM 6065 N N . ALA A 1 420 ? 24.645 -21.410 10.734 1.00 26.34 398 ALA A N 1
ATOM 6066 C CA . ALA A 1 420 ? 24.111 -21.108 9.405 1.00 26.72 398 ALA A CA 1
ATOM 6067 C C . ALA A 1 420 ? 24.427 -19.671 8.989 1.00 33.49 398 ALA A C 1
ATOM 6068 O O . ALA A 1 420 ? 23.556 -18.911 8.565 1.00 33.51 398 ALA A O 1
ATOM 6075 N N . ASP A 1 421 ? 25.708 -19.307 9.107 1.00 27.11 399 ASP A N 1
ATOM 6076 C CA . ASP A 1 421 ? 26.205 -17.960 8.834 1.00 31.02 399 ASP A CA 1
ATOM 6077 C C . ASP A 1 421 ? 27.626 -18.136 8.290 1.00 23.97 399 ASP A C 1
ATOM 6078 O O . ASP A 1 421 ? 28.610 -18.073 9.028 1.00 26.40 399 ASP A O 1
ATOM 6087 N N . THR A 1 422 ? 27.733 -18.375 6.976 1.00 28.84 400 THR A N 1
ATOM 6088 C CA . THR A 1 422 ? 28.963 -18.921 6.405 1.00 32.18 400 THR A CA 1
ATOM 6089 C C . THR A 1 422 ? 29.618 -18.063 5.318 1.00 29.05 400 THR A C 1
ATOM 6090 O O . THR A 1 422 ? 30.494 -18.566 4.605 1.00 29.57 400 THR A O 1
ATOM 6101 N N . ASP A 1 423 ? 29.258 -16.785 5.181 1.00 28.82 401 ASP A N 1
ATOM 6102 C CA . ASP A 1 423 ? 29.919 -15.941 4.191 1.00 33.29 401 ASP A CA 1
ATOM 6103 C C . ASP A 1 423 ? 31.410 -15.803 4.519 1.00 22.18 401 ASP A C 1
ATOM 6104 O O . ASP A 1 423 ? 31.787 -15.663 5.686 1.00 27.98 401 ASP A O 1
ATOM 6113 N N . GLY A 1 424 ? 32.258 -15.769 3.495 1.00 23.14 402 GLY A N 1
ATOM 6114 C CA . GLY A 1 424 ? 33.606 -15.210 3.631 1.00 22.66 402 GLY A CA 1
ATOM 6115 C C . GLY A 1 424 ? 34.736 -16.194 3.880 1.00 21.69 402 GLY A C 1
ATOM 6116 O O . GLY A 1 424 ? 34.615 -17.402 3.673 1.00 23.61 402 GLY A O 1
ATOM 6120 N N . MET A 1 425 ? 35.874 -15.642 4.327 1.00 21.06 403 MET A N 1
ATOM 6121 C CA A MET A 1 425 ? 37.075 -16.444 4.527 0.30 22.61 403 MET A CA 1
ATOM 6122 C CA B MET A 1 425 ? 37.092 -16.426 4.492 0.70 22.00 403 MET A CA 1
ATOM 6123 C C . MET A 1 425 ? 38.085 -15.682 5.368 1.00 20.07 403 MET A C 1
ATOM 6124 O O . MET A 1 425 ? 37.936 -14.484 5.632 1.00 20.22 403 MET A O 1
ATOM 6151 N N . VAL A 1 426 ? 39.113 -16.415 5.813 1.00 22.08 404 VAL A N 1
ATOM 6152 C CA . VAL A 1 426 ? 40.312 -15.850 6.425 1.00 19.07 404 VAL A CA 1
ATOM 6153 C C . VAL A 1 426 ? 41.437 -15.997 5.407 1.00 22.59 404 VAL A C 1
ATOM 6154 O O . VAL A 1 426 ? 41.614 -17.077 4.832 1.00 21.96 404 VAL A O 1
ATOM 6167 N N . LYS A 1 427 ? 42.188 -14.921 5.173 1.00 20.16 405 LYS A N 1
ATOM 6168 C CA . LYS A 1 427 ? 43.347 -14.935 4.285 1.00 20.78 405 LYS A CA 1
ATOM 6169 C C . LYS A 1 427 ? 44.583 -14.488 5.058 1.00 21.92 405 LYS A C 1
ATOM 6170 O O . LYS A 1 427 ? 44.593 -13.399 5.644 1.00 21.78 405 LYS A O 1
ATOM 6189 N N . ILE A 1 428 ? 45.624 -15.321 5.041 1.00 22.09 406 ILE A N 1
ATOM 6190 C CA . ILE A 1 428 ? 46.884 -15.052 5.730 1.00 22.73 406 ILE A CA 1
ATOM 6191 C C . ILE A 1 428 ? 47.988 -14.896 4.691 1.00 20.83 406 ILE A C 1
ATOM 6192 O O . ILE A 1 428 ? 48.092 -15.704 3.763 1.00 23.71 406 ILE A O 1
ATOM 6208 N N . LEU A 1 429 ? 48.822 -13.876 4.860 1.00 21.77 407 LEU A N 1
ATOM 6209 C CA . LEU A 1 429 ? 50.023 -13.662 4.054 1.00 21.36 407 LEU A CA 1
ATOM 6210 C C . LEU A 1 429 ? 51.232 -13.909 4.954 1.00 22.93 407 LEU A C 1
ATOM 6211 O O . LEU A 1 429 ? 51.339 -13.314 6.029 1.00 22.29 407 LEU A O 1
ATOM 6227 N N . GLY A 1 430 ? 52.123 -14.802 4.525 1.00 25.97 408 GLY A N 1
ATOM 6228 C CA . GLY A 1 430 ? 53.303 -15.146 5.301 1.00 26.93 408 GLY A CA 1
ATOM 6229 C C . GLY A 1 430 ? 54.591 -14.993 4.511 1.00 26.50 408 GLY A C 1
ATOM 6230 O O . GLY A 1 430 ? 54.593 -15.071 3.282 1.00 28.82 408 GLY A O 1
ATOM 6234 N N . GLN A 1 431 ? 55.685 -14.719 5.229 1.00 26.30 409 GLN A N 1
ATOM 6235 C CA . GLN A 1 431 ? 56.999 -14.591 4.598 1.00 28.07 409 GLN A CA 1
ATOM 6236 C C . GLN A 1 431 ? 57.577 -15.964 4.253 1.00 32.52 409 GLN A C 1
ATOM 6237 O O . GLN A 1 431 ? 57.585 -16.870 5.090 1.00 31.81 409 GLN A O 1
ATOM 6251 N N . LYS A 1 432 ? 58.084 -16.107 3.025 1.00 33.90 410 LYS A N 1
ATOM 6252 C CA . LYS A 1 432 ? 58.534 -17.411 2.554 1.00 33.02 410 LYS A CA 1
ATOM 6253 C C . LYS A 1 432 ? 59.738 -17.919 3.338 1.00 30.72 410 LYS A C 1
ATOM 6254 O O . LYS A 1 432 ? 59.822 -19.112 3.646 1.00 35.34 410 LYS A O 1
ATOM 6273 N N . SER A 1 433 ? 60.687 -17.045 3.665 1.00 34.71 411 SER A N 1
ATOM 6274 C CA . SER A 1 433 ? 61.949 -17.526 4.215 1.00 39.86 411 SER A CA 1
ATOM 6275 C C . SER A 1 433 ? 61.838 -17.897 5.685 1.00 42.25 411 SER A C 1
ATOM 6276 O O . SER A 1 433 ? 62.571 -18.777 6.151 1.00 42.75 411 SER A O 1
ATOM 6284 N N . THR A 1 434 ? 60.966 -17.222 6.429 1.00 31.98 412 THR A N 1
ATOM 6285 C CA . THR A 1 434 ? 60.897 -17.353 7.874 1.00 31.71 412 THR A CA 1
ATOM 6286 C C . THR A 1 434 ? 59.551 -17.813 8.420 1.00 31.48 412 THR A C 1
ATOM 6287 O O . THR A 1 434 ? 59.441 -18.028 9.634 1.00 31.05 412 THR A O 1
ATOM 6298 N N . ASP A 1 435 ? 58.512 -17.894 7.593 1.00 29.18 413 ASP A N 1
ATOM 6299 C CA . ASP A 1 435 ? 57.158 -18.233 8.025 1.00 25.87 413 ASP A CA 1
ATOM 6300 C C . ASP A 1 435 ? 56.516 -17.138 8.873 1.00 25.56 413 ASP A C 1
ATOM 6301 O O . ASP A 1 435 ? 55.503 -17.399 9.533 1.00 25.56 413 ASP A O 1
ATOM 6310 N N . ARG A 1 436 ? 57.070 -15.931 8.882 1.00 24.56 414 ARG A N 1
ATOM 6311 C CA . ARG A 1 436 ? 56.487 -14.846 9.663 1.00 24.88 414 ARG A CA 1
ATOM 6312 C C . ARG A 1 436 ? 55.136 -14.424 9.101 1.00 22.68 414 ARG A C 1
ATOM 6313 O O . ARG A 1 436 ? 54.987 -14.256 7.888 1.00 25.75 414 ARG A O 1
ATOM 6334 N N . VAL A 1 437 ? 54.151 -14.240 9.979 1.00 21.86 415 VAL A N 1
ATOM 6335 C CA . VAL A 1 437 ? 52.876 -13.665 9.561 1.00 21.09 415 VAL A CA 1
ATOM 6336 C C . VAL A 1 437 ? 53.111 -12.212 9.161 1.00 23.24 415 VAL A C 1
ATOM 6337 O O . VAL A 1 437 ? 53.611 -11.415 9.959 1.00 26.24 415 VAL A O 1
ATOM 6350 N N . LEU A 1 438 ? 52.730 -11.853 7.937 1.00 20.77 416 LEU A N 1
ATOM 6351 C CA . LEU A 1 438 ? 52.876 -10.481 7.463 1.00 20.10 416 LEU A CA 1
ATOM 6352 C C . LEU A 1 438 ? 51.560 -9.721 7.421 1.00 20.80 416 LEU A C 1
ATOM 6353 O O . LEU A 1 438 ? 51.568 -8.495 7.506 1.00 22.58 416 LEU A O 1
ATOM 6369 N N . GLY A 1 439 ? 50.433 -10.425 7.293 1.00 21.74 417 GLY A N 1
ATOM 6370 C CA . GLY A 1 439 ? 49.132 -9.786 7.274 1.00 22.67 417 GLY A CA 1
ATOM 6371 C C . GLY A 1 439 ? 48.006 -10.787 7.425 1.00 19.94 417 GLY A C 1
ATOM 6372 O O . GLY A 1 439 ? 48.115 -11.936 6.991 1.00 21.46 417 GLY A O 1
ATOM 6376 N N . ALA A 1 440 ? 46.914 -10.349 8.046 1.00 19.93 418 ALA A N 1
ATOM 6377 C CA . ALA A 1 440 ? 45.743 -11.178 8.286 1.00 19.01 418 ALA A CA 1
ATOM 6378 C C . ALA A 1 440 ? 44.505 -10.407 7.855 1.00 19.38 418 ALA A C 1
ATOM 6379 O O . ALA A 1 440 ? 44.335 -9.244 8.228 1.00 19.94 418 ALA A O 1
ATOM 6386 N N . HIS A 1 441 ? 43.630 -11.063 7.094 1.00 20.92 419 HIS A N 1
ATOM 6387 C CA . HIS A 1 441 ? 42.480 -10.408 6.473 1.00 20.76 419 HIS A CA 1
ATOM 6388 C C . HIS A 1 441 ? 41.270 -11.315 6.620 1.00 22.22 419 HIS A C 1
ATOM 6389 O O . HIS A 1 441 ? 41.302 -12.475 6.197 1.00 23.04 419 HIS A O 1
ATOM 6403 N N . ILE A 1 442 ? 40.211 -10.791 7.231 1.00 19.05 420 ILE A N 1
ATOM 6404 C CA . ILE A 1 442 ? 39.062 -11.593 7.628 1.00 19.25 420 ILE A CA 1
ATOM 6405 C C . ILE A 1 442 ? 37.796 -10.954 7.078 1.00 22.41 420 ILE A C 1
ATOM 6406 O O . ILE A 1 442 ? 37.515 -9.781 7.357 1.00 21.13 420 ILE A O 1
ATOM 6422 N N . LEU A 1 443 ? 37.020 -11.732 6.324 1.00 20.36 421 LEU A N 1
ATOM 6423 C CA . LEU A 1 443 ? 35.713 -11.334 5.810 1.00 19.75 421 LEU A CA 1
ATOM 6424 C C . LEU A 1 443 ? 34.731 -12.403 6.267 1.00 22.92 421 LEU A C 1
ATOM 6425 O O . LEU A 1 443 ? 34.857 -13.569 5.872 1.00 22.06 421 LEU A O 1
ATOM 6441 N N . GLY A 1 444 ? 33.794 -12.034 7.137 1.00 21.91 422 GLY A N 1
ATOM 6442 C CA . GLY A 1 444 ? 32.853 -13.006 7.622 1.00 23.37 422 GLY A CA 1
ATOM 6443 C C . GLY A 1 444 ? 32.419 -12.799 9.051 1.00 22.52 422 GLY A C 1
ATOM 6444 O O . GLY A 1 444 ? 32.674 -11.761 9.664 1.00 23.05 422 GLY A O 1
ATOM 6448 N N . PRO A 1 445 ? 31.734 -13.798 9.607 1.00 26.22 423 PRO A N 1
ATOM 6449 C CA . PRO A 1 445 ? 31.268 -13.687 10.994 1.00 31.40 423 PRO A CA 1
ATOM 6450 C C . PRO A 1 445 ? 32.429 -13.500 11.960 1.00 22.61 423 PRO A C 1
ATOM 6451 O O . PRO A 1 445 ? 33.476 -14.139 11.839 1.00 25.97 423 PRO A O 1
ATOM 6462 N N . GLY A 1 446 ? 32.232 -12.603 12.921 1.00 25.60 424 GLY A N 1
ATOM 6463 C CA . GLY A 1 446 ? 33.159 -12.448 14.021 1.00 20.43 424 GLY A CA 1
ATOM 6464 C C . GLY A 1 446 ? 34.484 -11.811 13.676 1.00 19.26 424 GLY A C 1
ATOM 6465 O O . GLY A 1 446 ? 35.404 -11.864 14.492 1.00 19.15 424 GLY A O 1
ATOM 6469 N N . ALA A 1 447 ? 34.614 -11.215 12.490 1.00 19.21 425 ALA A N 1
ATOM 6470 C CA . ALA A 1 447 ? 35.896 -10.671 12.055 1.00 17.48 425 ALA A CA 1
ATOM 6471 C C . ALA A 1 447 ? 36.429 -9.626 13.029 1.00 18.90 425 ALA A C 1
ATOM 6472 O O . ALA A 1 447 ? 37.639 -9.566 13.279 1.00 18.97 425 ALA A O 1
ATOM 6479 N N . GLY A 1 448 ? 35.546 -8.772 13.559 1.00 17.36 426 GLY A N 1
ATOM 6480 C CA . GLY A 1 448 ? 35.994 -7.686 14.415 1.00 20.76 426 GLY A CA 1
ATOM 6481 C C . GLY A 1 448 ? 36.658 -8.159 15.694 1.00 19.19 426 GLY A C 1
ATOM 6482 O O . GLY A 1 448 ? 37.651 -7.571 16.139 1.00 20.67 426 GLY A O 1
ATOM 6486 N N . GLU A 1 449 ? 36.117 -9.212 16.319 1.00 17.92 427 GLU A N 1
ATOM 6487 C CA . GLU A 1 449 ? 36.775 -9.737 17.508 1.00 18.65 427 GLU A CA 1
ATOM 6488 C C . GLU A 1 449 ? 38.000 -10.572 17.132 1.00 16.93 427 GLU A C 1
ATOM 6489 O O . GLU A 1 449 ? 39.016 -10.539 17.838 1.00 18.01 427 GLU A O 1
ATOM 6501 N N . MET A 1 450 ? 37.918 -11.320 16.026 1.00 16.42 428 MET A N 1
ATOM 6502 C CA . MET A 1 450 ? 38.992 -12.230 15.645 1.00 16.97 428 MET A CA 1
ATOM 6503 C C . MET A 1 450 ? 40.282 -11.488 15.319 1.00 19.50 428 MET A C 1
ATOM 6504 O O . MET A 1 450 ? 41.373 -12.015 15.554 1.00 18.47 428 MET A O 1
ATOM 6518 N N . VAL A 1 451 ? 40.184 -10.275 14.769 1.00 17.53 429 VAL A N 1
ATOM 6519 C CA . VAL A 1 451 ? 41.373 -9.537 14.367 1.00 18.50 429 VAL A CA 1
ATOM 6520 C C . VAL A 1 451 ? 42.268 -9.207 15.552 1.00 17.18 429 VAL A C 1
ATOM 6521 O O . VAL A 1 451 ? 43.450 -8.894 15.366 1.00 20.10 429 VAL A O 1
ATOM 6534 N N . ASN A 1 452 ? 41.737 -9.259 16.775 1.00 17.86 430 ASN A N 1
ATOM 6535 C CA . ASN A 1 452 ? 42.562 -8.937 17.931 1.00 18.25 430 ASN A CA 1
ATOM 6536 C C . ASN A 1 452 ? 43.523 -10.066 18.277 1.00 17.79 430 ASN A C 1
ATOM 6537 O O . ASN A 1 452 ? 44.652 -9.805 18.712 1.00 18.75 430 ASN A O 1
ATOM 6548 N N . GLU A 1 453 ? 43.121 -11.323 18.054 1.00 18.37 431 GLU A N 1
ATOM 6549 C CA . GLU A 1 453 ? 44.093 -12.408 18.128 1.00 20.46 431 GLU A CA 1
ATOM 6550 C C . GLU A 1 453 ? 45.195 -12.193 17.095 1.00 18.23 431 GLU A C 1
ATOM 6551 O O . GLU A 1 453 ? 46.381 -12.400 17.382 1.00 19.26 431 GLU A O 1
ATOM 6563 N N . ALA A 1 454 ? 44.822 -11.751 15.887 1.00 16.99 432 ALA A N 1
ATOM 6564 C CA . ALA A 1 454 ? 45.814 -11.452 14.854 1.00 16.13 432 ALA A CA 1
ATOM 6565 C C . ALA A 1 454 ? 46.733 -10.303 15.265 1.00 18.30 432 ALA A C 1
ATOM 6566 O O . ALA A 1 454 ? 47.932 -10.330 14.971 1.00 20.36 432 ALA A O 1
ATOM 6573 N N . ALA A 1 455 ? 46.182 -9.264 15.906 1.00 18.76 433 ALA A N 1
ATOM 6574 C CA . ALA A 1 455 ? 47.014 -8.144 16.342 1.00 18.58 433 ALA A CA 1
ATOM 6575 C C . ALA A 1 455 ? 48.051 -8.590 17.369 1.00 19.24 433 ALA A C 1
ATOM 6576 O O . ALA A 1 455 ? 49.208 -8.160 17.319 1.00 20.57 433 ALA A O 1
ATOM 6583 N N . LEU A 1 456 ? 47.656 -9.444 18.315 1.00 18.65 434 LEU A N 1
ATOM 6584 C CA . LEU A 1 456 ? 48.622 -10.010 19.252 1.00 19.30 434 LEU A CA 1
ATOM 6585 C C . LEU A 1 456 ? 49.692 -10.796 18.511 1.00 19.49 434 LEU A C 1
ATOM 6586 O O . LEU A 1 456 ? 50.878 -10.703 18.833 1.00 19.67 434 LEU A O 1
ATOM 6602 N N . ALA A 1 457 ? 49.287 -11.583 17.518 1.00 17.78 435 ALA A N 1
ATOM 6603 C CA . ALA A 1 457 ? 50.240 -12.371 16.750 1.00 19.26 435 ALA A CA 1
ATOM 6604 C C . ALA A 1 457 ? 51.255 -11.476 16.049 1.00 20.85 435 ALA A C 1
ATOM 6605 O O . ALA A 1 457 ? 52.462 -11.735 16.107 1.00 20.44 435 ALA A O 1
ATOM 6612 N N . LEU A 1 458 ? 50.790 -10.399 15.405 1.00 19.43 436 LEU A N 1
ATOM 6613 C CA . LEU A 1 458 ? 51.718 -9.495 14.730 1.00 20.02 436 LEU A CA 1
ATOM 6614 C C . LEU A 1 458 ? 52.626 -8.788 15.734 1.00 18.97 436 LEU A C 1
ATOM 6615 O O . LEU A 1 458 ? 53.824 -8.624 15.481 1.00 22.36 436 LEU A O 1
ATOM 6631 N N . GLU A 1 459 ? 52.076 -8.337 16.867 1.00 19.22 437 GLU A N 1
ATOM 6632 C CA A GLU A 1 459 ? 52.912 -7.691 17.875 0.51 20.91 437 GLU A CA 1
ATOM 6633 C CA B GLU A 1 459 ? 52.910 -7.692 17.881 0.49 20.86 437 GLU A CA 1
ATOM 6634 C C . GLU A 1 459 ? 54.038 -8.614 18.328 1.00 19.31 437 GLU A C 1
ATOM 6635 O O . GLU A 1 459 ? 55.172 -8.169 18.527 1.00 21.25 437 GLU A O 1
ATOM 6655 N N . TYR A 1 460 ? 53.747 -9.907 18.500 1.00 19.50 438 TYR A N 1
ATOM 6656 C CA . TYR A 1 460 ? 54.727 -10.872 18.987 1.00 20.48 438 TYR A CA 1
ATOM 6657 C C . TYR A 1 460 ? 55.650 -11.405 17.898 1.00 21.54 438 TYR A C 1
ATOM 6658 O O . TYR A 1 460 ? 56.557 -12.170 18.220 1.00 20.88 438 TYR A O 1
ATOM 6676 N N . GLY A 1 461 ? 55.450 -11.030 16.639 1.00 19.73 439 GLY A N 1
ATOM 6677 C CA . GLY A 1 461 ? 56.262 -11.585 15.571 1.00 23.21 439 GLY A CA 1
ATOM 6678 C C . GLY A 1 461 ? 55.989 -13.050 15.310 1.00 22.84 439 GLY A C 1
ATOM 6679 O O . GLY A 1 461 ? 56.917 -13.809 14.995 1.00 23.12 439 GLY A O 1
ATOM 6683 N N . ALA A 1 462 ? 54.729 -13.458 15.406 1.00 21.32 440 ALA A N 1
ATOM 6684 C CA . ALA A 1 462 ? 54.373 -14.861 15.303 1.00 19.52 440 ALA A CA 1
ATOM 6685 C C . ALA A 1 462 ? 54.653 -15.411 13.914 1.00 22.59 440 ALA A C 1
ATOM 6686 O O . ALA A 1 462 ? 54.594 -14.695 12.913 1.00 21.67 440 ALA A O 1
ATOM 6693 N N . SER A 1 463 ? 54.907 -16.711 13.858 1.00 20.63 441 SER A N 1
ATOM 6694 C CA . SER A 1 463 ? 54.958 -17.427 12.599 1.00 20.81 441 SER A CA 1
ATOM 6695 C C . SER A 1 463 ? 53.577 -18.008 12.324 1.00 21.07 441 SER A C 1
ATOM 6696 O O . SER A 1 463 ? 52.752 -18.159 13.228 1.00 20.93 441 SER A O 1
ATOM 6704 N N . CYS A 1 464 ? 53.332 -18.344 11.058 1.00 21.82 442 CYS A N 1
ATOM 6705 C CA . CYS A 1 464 ? 52.088 -19.017 10.702 1.00 21.15 442 CYS A CA 1
ATOM 6706 C C . CYS A 1 464 ? 51.949 -20.338 11.448 1.00 20.73 442 CYS A C 1
ATOM 6707 O O . CYS A 1 464 ? 50.851 -20.702 11.891 1.00 21.74 442 CYS A O 1
ATOM 6715 N N . GLU A 1 465 ? 53.057 -21.072 11.588 1.00 23.78 443 GLU A N 1
ATOM 6716 C CA . GLU A 1 465 ? 53.034 -22.326 12.331 1.00 23.58 443 GLU A CA 1
ATOM 6717 C C . GLU A 1 465 ? 52.610 -22.114 13.778 1.00 23.79 443 GLU A C 1
ATOM 6718 O O . GLU A 1 465 ? 51.857 -22.925 14.334 1.00 22.92 443 GLU A O 1
ATOM 6730 N N . ASP A 1 466 ? 53.115 -21.055 14.417 1.00 22.93 444 ASP A N 1
ATOM 6731 C CA . ASP A 1 466 ? 52.728 -20.776 15.796 1.00 21.10 444 ASP A CA 1
ATOM 6732 C C . ASP A 1 466 ? 51.207 -20.763 15.935 1.00 23.58 444 ASP A C 1
ATOM 6733 O O . ASP A 1 466 ? 50.638 -21.375 16.845 1.00 25.14 444 ASP A O 1
ATOM 6742 N N . ILE A 1 467 ? 50.533 -20.013 15.061 1.00 23.13 445 ILE A N 1
ATOM 6743 C CA A ILE A 1 467 ? 49.086 -19.864 15.169 0.44 22.96 445 ILE A CA 1
ATOM 6744 C CA B ILE A 1 467 ? 49.085 -19.862 15.158 0.56 22.80 445 ILE A CA 1
ATOM 6745 C C . ILE A 1 467 ? 48.389 -21.181 14.857 1.00 21.49 445 ILE A C 1
ATOM 6746 O O . ILE A 1 467 ? 47.400 -21.536 15.506 1.00 21.32 445 ILE A O 1
ATOM 6777 N N . ALA A 1 468 ? 48.901 -21.930 13.878 1.00 20.87 446 ALA A N 1
ATOM 6778 C CA . ALA A 1 468 ? 48.305 -23.217 13.553 1.00 24.35 446 ALA A CA 1
ATOM 6779 C C . ALA A 1 468 ? 48.321 -24.157 14.752 1.00 23.95 446 ALA A C 1
ATOM 6780 O O . ALA A 1 468 ? 47.418 -24.985 14.904 1.00 24.36 446 ALA A O 1
ATOM 6787 N N . ARG A 1 469 ? 49.331 -24.041 15.615 1.00 23.25 447 ARG A N 1
ATOM 6788 C CA . ARG A 1 469 ? 49.518 -24.953 16.738 1.00 23.00 447 ARG A CA 1
ATOM 6789 C C . ARG A 1 469 ? 48.848 -24.489 18.022 1.00 26.40 447 ARG A C 1
ATOM 6790 O O . ARG A 1 469 ? 48.851 -25.235 19.002 1.00 28.78 447 ARG A O 1
ATOM 6811 N N . VAL A 1 470 ? 48.224 -23.314 18.032 1.00 21.94 448 VAL A N 1
ATOM 6812 C CA . VAL A 1 470 ? 47.387 -22.933 19.159 1.00 24.11 448 VAL A CA 1
ATOM 6813 C C . VAL A 1 470 ? 46.202 -23.883 19.221 1.00 23.95 448 VAL A C 1
ATOM 6814 O O . VAL A 1 470 ? 45.620 -24.255 18.192 1.00 24.98 448 VAL A O 1
ATOM 6827 N N A CYS A 1 471 ? 45.819 -24.272 20.432 0.72 23.63 449 CYS A N 1
ATOM 6828 N N B CYS A 1 471 ? 45.859 -24.311 20.439 0.28 22.75 449 CYS A N 1
ATOM 6829 C CA A CYS A 1 471 ? 44.696 -25.194 20.602 0.72 23.93 449 CYS A CA 1
ATOM 6830 C CA B CYS A 1 471 ? 44.684 -25.149 20.674 0.28 21.15 449 CYS A CA 1
ATOM 6831 C C A CYS A 1 471 ? 43.377 -24.416 20.650 0.72 24.48 449 CYS A C 1
ATOM 6832 C C B CYS A 1 471 ? 43.453 -24.246 20.692 0.28 25.77 449 CYS A C 1
ATOM 6833 O O A CYS A 1 471 ? 42.688 -24.341 21.672 0.72 21.37 449 CYS A O 1
ATOM 6834 O O B CYS A 1 471 ? 42.899 -23.906 21.741 0.28 24.54 449 CYS A O 1
ATOM 6849 N N . HIS A 1 472 ? 43.027 -23.835 19.500 1.00 23.21 450 HIS A N 1
ATOM 6850 C CA . HIS A 1 472 ? 41.792 -23.064 19.387 1.00 21.39 450 HIS A CA 1
ATOM 6851 C C . HIS A 1 472 ? 40.604 -23.916 19.817 1.00 21.35 450 HIS A C 1
ATOM 6852 O O . HIS A 1 472 ? 40.479 -25.070 19.407 1.00 20.51 450 HIS A O 1
ATOM 6867 N N . ALA A 1 473 ? 39.722 -23.344 20.632 1.00 22.35 451 ALA A N 1
ATOM 6868 C CA . ALA A 1 473 ? 38.580 -24.102 21.121 1.00 20.57 451 ALA A CA 1
ATOM 6869 C C . ALA A 1 473 ? 37.687 -24.535 19.964 1.00 20.04 451 ALA A C 1
ATOM 6870 O O . ALA A 1 473 ? 37.539 -23.829 18.969 1.00 20.85 451 ALA A O 1
ATOM 6877 N N . HIS A 1 474 ? 37.087 -25.709 20.109 1.00 21.06 452 HIS A N 1
ATOM 6878 C CA . HIS A 1 474 ? 36.156 -26.242 19.123 1.00 20.83 452 HIS A CA 1
ATOM 6879 C C . HIS A 1 474 ? 34.763 -26.319 19.718 1.00 29.13 452 HIS A C 1
ATOM 6880 O O . HIS A 1 474 ? 34.608 -26.836 20.833 1.00 31.99 452 HIS A O 1
ATOM 6894 N N . PRO A 1 475 ? 33.725 -25.824 19.027 1.00 23.77 453 PRO A N 1
ATOM 6895 C CA . PRO A 1 475 ? 33.748 -25.149 17.727 1.00 21.16 453 PRO A CA 1
ATOM 6896 C C . PRO A 1 475 ? 33.823 -23.632 17.909 1.00 21.09 453 PRO A C 1
ATOM 6897 O O . PRO A 1 475 ? 32.992 -23.086 18.635 1.00 23.93 453 PRO A O 1
ATOM 6908 N N . THR A 1 476 ? 34.808 -22.968 17.306 1.00 20.04 454 THR A N 1
ATOM 6909 C CA . THR A 1 476 ? 34.850 -21.514 17.316 1.00 18.25 454 THR A CA 1
ATOM 6910 C C . THR A 1 476 ? 35.237 -21.003 15.929 1.00 20.02 454 THR A C 1
ATOM 6911 O O . THR A 1 476 ? 35.846 -21.716 15.122 1.00 19.91 454 THR A O 1
ATOM 6922 N N . LEU A 1 477 ? 34.854 -19.752 15.655 1.00 18.38 455 LEU A N 1
ATOM 6923 C CA . LEU A 1 477 ? 35.269 -19.097 14.421 1.00 19.17 455 LEU A CA 1
ATOM 6924 C C . LEU A 1 477 ? 36.786 -18.981 14.356 1.00 17.35 455 LEU A C 1
ATOM 6925 O O . LEU A 1 477 ? 37.366 -19.023 13.266 1.00 19.44 455 LEU A O 1
ATOM 6941 N N . SER A 1 478 ? 37.441 -18.844 15.519 1.00 19.23 456 SER A N 1
ATOM 6942 C CA . SER A 1 478 ? 38.896 -18.719 15.569 1.00 20.40 456 SER A CA 1
ATOM 6943 C C . SER A 1 478 ? 39.598 -19.902 14.916 1.00 18.89 456 SER A C 1
ATOM 6944 O O . SER A 1 478 ? 40.727 -19.756 14.439 1.00 19.32 456 SER A O 1
ATOM 6952 N N . GLU A 1 479 ? 38.948 -21.066 14.861 1.00 20.24 457 GLU A N 1
ATOM 6953 C CA . GLU A 1 479 ? 39.566 -22.208 14.206 1.00 20.08 457 GLU A CA 1
ATOM 6954 C C . GLU A 1 479 ? 39.871 -21.917 12.741 1.00 19.25 457 GLU A C 1
ATOM 6955 O O . GLU A 1 479 ? 40.819 -22.481 12.185 1.00 20.83 457 GLU A O 1
ATOM 6967 N N . ALA A 1 480 ? 39.084 -21.050 12.096 1.00 20.28 458 ALA A N 1
ATOM 6968 C CA . ALA A 1 480 ? 39.370 -20.686 10.711 1.00 20.28 458 ALA A CA 1
ATOM 6969 C C . ALA A 1 480 ? 40.661 -19.880 10.596 1.00 19.59 458 ALA A C 1
ATOM 6970 O O . ALA A 1 480 ? 41.380 -20.003 9.600 1.00 19.23 458 ALA A O 1
ATOM 6977 N N . PHE A 1 481 ? 40.956 -19.045 11.597 1.00 19.82 459 PHE A N 1
ATOM 6978 C CA . PHE A 1 481 ? 42.231 -18.334 11.669 1.00 19.00 459 PHE A CA 1
ATOM 6979 C C . PHE A 1 481 ? 43.382 -19.323 11.812 1.00 20.77 459 PHE A C 1
ATOM 6980 O O . PHE A 1 481 ? 44.387 -19.219 11.102 1.00 19.90 459 PHE A O 1
ATOM 6997 N N . GLY A 1 482 ? 43.227 -20.324 12.680 1.00 19.43 460 GLY A N 1
ATOM 6998 C CA . GLY A 1 482 ? 44.223 -21.379 12.768 1.00 18.05 460 GLY A CA 1
ATOM 6999 C C . GLY A 1 482 ? 44.417 -22.125 11.462 1.00 20.14 460 GLY A C 1
ATOM 7000 O O . GLY A 1 482 ? 45.548 -22.393 11.052 1.00 21.00 460 GLY A O 1
ATOM 7004 N N . GLU A 1 483 ? 43.314 -22.481 10.795 1.00 21.25 461 GLU A N 1
ATOM 7005 C CA . GLU A 1 483 ? 43.401 -23.272 9.572 1.00 22.38 461 GLU A CA 1
ATOM 7006 C C . GLU A 1 483 ? 44.052 -22.498 8.431 1.00 18.83 461 GLU A C 1
ATOM 7007 O O . GLU A 1 483 ? 44.776 -23.084 7.619 1.00 21.15 461 GLU A O 1
ATOM 7019 N N . ALA A 1 484 ? 43.765 -21.203 8.312 1.00 18.99 462 ALA A N 1
ATOM 7020 C CA . ALA A 1 484 ? 44.377 -20.414 7.250 1.00 21.54 462 ALA A CA 1
ATOM 7021 C C . ALA A 1 484 ? 45.873 -20.274 7.481 1.00 19.02 462 ALA A C 1
ATOM 7022 O O . ALA A 1 484 ? 46.658 -20.309 6.528 1.00 21.94 462 ALA A O 1
ATOM 7029 N N . ASN A 1 485 ? 46.291 -20.150 8.743 1.00 20.65 463 ASN A N 1
ATOM 7030 C CA . ASN A 1 485 ? 47.716 -20.145 9.059 1.00 19.76 463 ASN A CA 1
ATOM 7031 C C . ASN A 1 485 ? 48.359 -21.503 8.785 1.00 20.24 463 ASN A C 1
ATOM 7032 O O . ASN A 1 485 ? 49.505 -21.566 8.325 1.00 23.13 463 ASN A O 1
ATOM 7043 N N . LEU A 1 486 ? 47.648 -22.598 9.067 1.00 20.53 464 LEU A N 1
ATOM 7044 C CA . LEU A 1 486 ? 48.167 -23.923 8.738 1.00 23.44 464 LEU A CA 1
ATOM 7045 C C . LEU A 1 486 ? 48.367 -24.079 7.240 1.00 22.36 464 LEU A C 1
ATOM 7046 O O . LEU A 1 486 ? 49.395 -24.601 6.801 1.00 24.03 464 LEU A O 1
ATOM 7062 N N . ALA A 1 487 ? 47.406 -23.617 6.440 1.00 21.68 465 ALA A N 1
ATOM 7063 C CA . ALA A 1 487 ? 47.564 -23.656 4.993 1.00 25.00 465 ALA A CA 1
ATOM 7064 C C . ALA A 1 487 ? 48.784 -22.859 4.548 1.00 22.82 465 ALA A C 1
ATOM 7065 O O . ALA A 1 487 ? 49.529 -23.299 3.663 1.00 26.12 465 ALA A O 1
ATOM 7072 N N . ALA A 1 488 ? 49.005 -21.681 5.144 1.00 23.04 466 ALA A N 1
ATOM 7073 C CA . ALA A 1 488 ? 50.158 -20.871 4.759 1.00 24.97 466 ALA A CA 1
ATOM 7074 C C . ALA A 1 488 ? 51.473 -21.538 5.155 1.00 29.60 466 ALA A C 1
ATOM 7075 O O . ALA A 1 488 ? 52.458 -21.476 4.404 1.00 31.10 466 ALA A O 1
ATOM 7082 N N . SER A 1 489 ? 51.505 -22.190 6.324 1.00 26.51 467 SER A N 1
ATOM 7083 C CA . SER A 1 489 ? 52.744 -22.747 6.855 1.00 26.06 467 SER A CA 1
ATOM 7084 C C . SER A 1 489 ? 53.082 -24.090 6.220 1.00 28.98 467 SER A C 1
ATOM 7085 O O . SER A 1 489 ? 54.206 -24.303 5.755 1.00 30.60 467 SER A O 1
ATOM 7093 N N . PHE A 1 490 ? 52.124 -25.013 6.221 1.00 26.37 468 PHE A N 1
ATOM 7094 C CA . PHE A 1 490 ? 52.339 -26.386 5.786 1.00 27.01 468 PHE A CA 1
ATOM 7095 C C . PHE A 1 490 ? 51.924 -26.614 4.344 1.00 25.13 468 PHE A C 1
ATOM 7096 O O . PHE A 1 490 ? 52.446 -27.533 3.707 1.00 30.09 468 PHE A O 1
ATOM 7113 N N . GLY A 1 491 ? 51.020 -25.790 3.815 1.00 27.85 469 GLY A N 1
ATOM 7114 C CA . GLY A 1 491 ? 50.547 -25.906 2.456 1.00 25.16 469 GLY A CA 1
ATOM 7115 C C . GLY A 1 491 ? 49.116 -26.380 2.338 1.00 31.39 469 GLY A C 1
ATOM 7116 O O . GLY A 1 491 ? 48.492 -26.170 1.285 1.00 33.90 469 GLY A O 1
ATOM 7120 N N . LYS A 1 492 ? 48.579 -27.010 3.384 1.00 27.57 470 LYS A N 1
ATOM 7121 C CA . LYS A 1 492 ? 47.247 -27.586 3.346 1.00 27.73 470 LYS A CA 1
ATOM 7122 C C . LYS A 1 492 ? 46.603 -27.435 4.717 1.00 25.65 470 LYS A C 1
ATOM 7123 O O . LYS A 1 492 ? 47.265 -27.641 5.738 1.00 26.19 470 LYS A O 1
ATOM 7142 N N . SER A 1 493 ? 45.315 -27.100 4.738 1.00 23.32 471 SER A N 1
ATOM 7143 C CA A SER A 1 493 ? 44.526 -27.136 5.957 0.57 21.51 471 SER A CA 1
ATOM 7144 C CA B SER A 1 493 ? 44.559 -27.144 5.978 0.43 21.13 471 SER A CA 1
ATOM 7145 C C . SER A 1 493 ? 44.044 -28.566 6.218 1.00 22.03 471 SER A C 1
ATOM 7146 O O . SER A 1 493 ? 44.231 -29.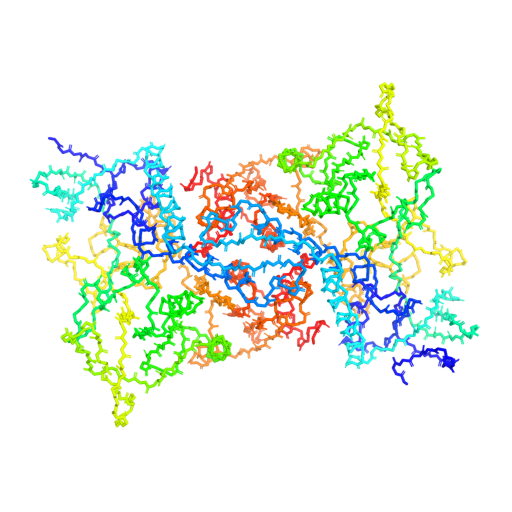477 5.401 1.00 25.20 471 SER A O 1
ATOM 7161 N N . ILE A 1 494 ? 43.394 -28.759 7.370 1.00 25.50 472 ILE A N 1
ATOM 7162 C CA . ILE A 1 494 ? 42.775 -30.046 7.687 1.00 23.27 472 ILE A CA 1
ATOM 7163 C C . ILE A 1 494 ? 41.395 -30.158 7.042 1.00 25.39 472 ILE A C 1
ATOM 7164 O O . ILE A 1 494 ? 41.066 -31.163 6.408 1.00 23.48 472 ILE A O 1
ATOM 7180 N N . ASN A 1 495 ? 40.550 -29.149 7.231 1.00 24.51 473 ASN A N 1
ATOM 7181 C CA . ASN A 1 495 ? 39.127 -29.245 6.931 1.00 24.22 473 ASN A CA 1
ATOM 7182 C C . ASN A 1 495 ? 38.736 -28.596 5.611 1.00 25.00 473 ASN A C 1
ATOM 7183 O O . ASN A 1 495 ? 37.539 -28.435 5.345 1.00 25.49 473 ASN A O 1
ATOM 7194 N N . PHE A 1 496 ? 39.705 -28.250 4.772 1.00 24.06 474 PHE A N 1
ATOM 7195 C CA . PHE A 1 496 ? 39.406 -27.792 3.425 1.00 24.76 474 PHE A CA 1
ATOM 7196 C C . PHE A 1 496 ? 40.553 -28.188 2.499 1.00 34.37 474 PHE A C 1
ATOM 7197 O O . PHE A 1 496 ? 41.684 -28.393 2.940 1.00 41.63 474 PHE A O 1
ATOM 7215 N N . VAL B 1 16 ? 39.887 -48.971 -3.746 1.00 60.76 -6 VAL B N 1
ATOM 7216 C CA . VAL B 1 16 ? 38.657 -48.149 -3.497 1.00 38.00 -6 VAL B CA 1
ATOM 7217 C C . VAL B 1 16 ? 38.798 -47.488 -2.137 1.00 49.79 -6 VAL B C 1
ATOM 7218 O O . VAL B 1 16 ? 39.341 -48.075 -1.203 1.00 42.63 -6 VAL B O 1
ATOM 7231 N N . LEU B 1 17 ? 38.296 -46.266 -2.027 1.00 36.57 -5 LEU B N 1
ATOM 7232 C CA . LEU B 1 17 ? 38.456 -45.484 -0.813 1.00 30.28 -5 LEU B CA 1
ATOM 7233 C C . LEU B 1 17 ? 37.330 -45.688 0.188 1.00 31.77 -5 LEU B C 1
ATOM 7234 O O . LEU B 1 17 ? 37.390 -45.119 1.284 1.00 31.27 -5 LEU B O 1
ATOM 7250 N N . PHE B 1 18 ? 36.309 -46.471 -0.154 1.00 30.80 -4 PHE B N 1
ATOM 7251 C CA . PHE B 1 18 ? 35.270 -46.842 0.796 1.00 30.42 -4 PHE B CA 1
ATOM 7252 C C . PHE B 1 18 ? 35.149 -48.357 0.810 1.00 31.23 -4 PHE B C 1
ATOM 7253 O O . PHE B 1 18 ? 34.881 -48.967 -0.227 1.00 34.28 -4 PHE B O 1
ATOM 7270 N N . GLN B 1 19 ? 35.336 -48.957 1.981 1.00 28.92 -3 GLN B N 1
ATOM 7271 C CA . GLN B 1 19 ? 35.311 -50.405 2.157 1.00 28.69 -3 GLN B CA 1
ATOM 7272 C C . GLN B 1 19 ? 34.190 -50.741 3.133 1.00 29.12 -3 GLN B C 1
ATOM 7273 O O . GLN B 1 19 ? 34.406 -50.803 4.344 1.00 29.11 -3 GLN B O 1
ATOM 7287 N N . GLY B 1 20 ? 32.991 -50.953 2.598 1.00 33.49 -2 GLY B N 1
ATOM 7288 C CA . GLY B 1 20 ? 31.843 -51.294 3.400 1.00 34.25 -2 GLY B CA 1
ATOM 7289 C C . GLY B 1 20 ? 31.501 -52.764 3.285 1.00 32.61 -2 GLY B C 1
ATOM 7290 O O . GLY B 1 20 ? 32.335 -53.588 2.892 1.00 35.02 -2 GLY B O 1
ATOM 7294 N N . PRO B 1 21 ? 30.269 -53.128 3.642 1.00 34.68 -1 PRO B N 1
ATOM 7295 C CA . PRO B 1 21 ? 29.854 -54.531 3.512 1.00 32.50 -1 PRO B CA 1
ATOM 7296 C C . PRO B 1 21 ? 30.110 -55.044 2.104 1.00 33.13 -1 PRO B C 1
ATOM 7297 O O . PRO B 1 21 ? 29.833 -54.365 1.115 1.00 39.78 -1 PRO B O 1
ATOM 7308 N N . GLY B 1 22 ? 30.659 -56.248 2.021 1.00 37.81 0 GLY B N 1
ATOM 7309 C CA . GLY B 1 22 ? 30.994 -56.852 0.754 1.00 35.12 0 GLY B CA 1
ATOM 7310 C C . GLY B 1 22 ? 32.420 -56.632 0.298 1.00 37.92 0 GLY B C 1
ATOM 7311 O O . GLY B 1 22 ? 32.901 -57.378 -0.562 1.00 38.45 0 GLY B O 1
ATOM 7315 N N . ALA B 1 23 ? 33.108 -55.631 0.838 1.00 33.90 1 ALA B N 1
ATOM 7316 C CA . ALA B 1 23 ? 34.504 -55.369 0.498 1.00 32.18 1 ALA B CA 1
ATOM 7317 C C . ALA B 1 23 ? 35.342 -55.990 1.609 1.00 31.37 1 ALA B C 1
ATOM 7318 O O . ALA B 1 23 ? 35.442 -55.431 2.704 1.00 33.50 1 ALA B O 1
ATOM 7325 N N . ASP B 1 24 ? 35.943 -57.152 1.335 1.00 31.89 2 ASP B N 1
ATOM 7326 C CA . ASP B 1 24 ? 36.592 -57.915 2.395 1.00 34.80 2 ASP B CA 1
ATOM 7327 C C . ASP B 1 24 ? 37.979 -58.425 2.015 1.00 33.42 2 ASP B C 1
ATOM 7328 O O . ASP B 1 24 ? 38.472 -59.362 2.644 1.00 34.46 2 ASP B O 1
ATOM 7337 N N . GLN B 1 25 ? 38.635 -57.816 1.024 1.00 33.89 3 GLN B N 1
ATOM 7338 C CA . GLN B 1 25 ? 39.998 -58.211 0.705 1.00 32.47 3 GLN B CA 1
ATOM 7339 C C . GLN B 1 25 ? 40.965 -57.669 1.754 1.00 33.06 3 GLN B C 1
ATOM 7340 O O . GLN B 1 25 ? 40.733 -56.598 2.326 1.00 30.32 3 GLN B O 1
ATOM 7354 N N . PRO B 1 26 ? 42.080 -58.359 1.999 1.00 30.79 4 PRO B N 1
ATOM 7355 C CA . PRO B 1 26 ? 43.039 -57.837 2.980 1.00 30.37 4 PRO B CA 1
ATOM 7356 C C . PRO B 1 26 ? 43.648 -56.535 2.477 1.00 30.93 4 PRO B C 1
ATOM 7357 O O . PRO B 1 26 ? 43.933 -56.376 1.286 1.00 38.59 4 PRO B O 1
ATOM 7368 N N . ILE B 1 27 ? 43.844 -55.600 3.412 1.00 34.00 5 ILE B N 1
ATOM 7369 C CA . ILE B 1 27 ? 44.475 -54.310 3.156 1.00 29.82 5 ILE B CA 1
ATOM 7370 C C . ILE B 1 27 ? 45.794 -54.199 3.905 1.00 30.76 5 ILE B C 1
ATOM 7371 O O . ILE B 1 27 ? 45.958 -54.745 5.001 1.00 33.93 5 ILE B O 1
ATOM 7387 N N . ASP B 1 28 ? 46.728 -53.450 3.323 1.00 32.10 6 ASP B N 1
ATOM 7388 C CA A ASP B 1 28 ? 47.964 -53.068 3.989 0.44 34.76 6 ASP B CA 1
ATOM 7389 C CA B ASP B 1 28 ? 47.968 -53.067 3.986 0.56 34.51 6 ASP B CA 1
ATOM 7390 C C . ASP B 1 28 ? 47.956 -51.564 4.227 1.00 36.99 6 ASP B C 1
ATOM 7391 O O . ASP B 1 28 ? 47.451 -50.799 3.398 1.00 34.93 6 ASP B O 1
ATOM 7407 N N . ALA B 1 29 ? 48.521 -51.139 5.358 1.00 28.66 7 ALA B N 1
ATOM 7408 C CA . ALA B 1 29 ? 48.531 -49.722 5.693 1.00 27.24 7 ALA B CA 1
ATOM 7409 C C . ALA B 1 29 ? 49.759 -49.380 6.519 1.00 31.07 7 ALA B C 1
ATOM 7410 O O . ALA B 1 29 ? 50.350 -50.242 7.165 1.00 29.67 7 ALA B O 1
ATOM 7417 N N . ASP B 1 30 ? 50.136 -48.093 6.486 1.00 28.62 8 ASP B N 1
ATOM 7418 C CA . ASP B 1 30 ? 51.142 -47.581 7.410 1.00 27.21 8 ASP B CA 1
ATOM 7419 C C . ASP B 1 30 ? 50.516 -47.174 8.742 1.00 28.58 8 ASP B C 1
ATOM 7420 O O . ASP B 1 30 ? 51.113 -47.386 9.805 1.00 26.55 8 ASP B O 1
ATOM 7429 N N . VAL B 1 31 ? 49.335 -46.555 8.698 1.00 24.56 9 VAL B N 1
ATOM 7430 C CA . VAL B 1 31 ? 48.648 -46.074 9.892 1.00 23.90 9 VAL B CA 1
ATOM 7431 C C . VAL B 1 31 ? 47.181 -46.467 9.788 1.00 25.07 9 VAL B C 1
ATOM 7432 O O . VAL B 1 31 ? 46.513 -46.123 8.806 1.00 27.52 9 VAL B O 1
ATOM 7445 N N . THR B 1 32 ? 46.677 -47.171 10.800 1.00 23.42 10 THR B N 1
ATOM 7446 C CA . THR B 1 32 ? 45.265 -47.518 10.893 1.00 23.83 10 THR B CA 1
ATOM 7447 C C . THR B 1 32 ? 44.686 -46.835 12.121 1.00 22.54 10 THR B C 1
ATOM 7448 O O . THR B 1 32 ? 45.102 -47.123 13.247 1.00 24.45 10 THR B O 1
ATOM 7459 N N . VAL B 1 33 ? 43.735 -45.934 11.896 1.00 23.89 11 VAL B N 1
ATOM 7460 C CA . VAL B 1 33 ? 43.086 -45.176 12.957 1.00 22.81 11 VAL B CA 1
ATOM 7461 C C . VAL B 1 33 ? 41.739 -45.821 13.247 1.00 21.93 11 VAL B C 1
ATOM 7462 O O . VAL B 1 33 ? 40.923 -46.005 12.335 1.00 23.42 11 VAL B O 1
ATOM 7475 N N . ILE B 1 34 ? 41.497 -46.148 14.515 1.00 21.91 12 ILE B N 1
ATOM 7476 C CA . ILE B 1 34 ? 40.229 -46.720 14.950 1.00 22.07 12 ILE B CA 1
ATOM 7477 C C . ILE B 1 34 ? 39.394 -45.619 15.594 1.00 23.06 12 ILE B C 1
ATOM 7478 O O . ILE B 1 34 ? 39.673 -45.188 16.716 1.00 22.17 12 ILE B O 1
ATOM 7494 N N . GLY B 1 35 ? 38.370 -45.167 14.886 1.00 21.76 13 GLY B N 1
ATOM 7495 C CA . GLY B 1 35 ? 37.486 -44.082 15.287 1.00 22.22 13 GLY B CA 1
ATOM 7496 C C . GLY B 1 35 ? 37.620 -42.856 14.398 1.00 21.27 13 GLY B C 1
ATOM 7497 O O . GLY B 1 35 ? 38.722 -42.497 13.968 1.00 21.16 13 GLY B O 1
ATOM 7501 N N . SER B 1 36 ? 36.481 -42.185 14.137 1.00 21.91 14 SER B N 1
ATOM 7502 C CA . SER B 1 36 ? 36.441 -41.019 13.258 1.00 21.23 14 SER B CA 1
ATOM 7503 C C . SER B 1 36 ? 35.915 -39.759 13.947 1.00 21.77 14 SER B C 1
ATOM 7504 O O . SER B 1 36 ? 35.397 -38.860 13.290 1.00 21.85 14 SER B O 1
ATOM 7512 N N . GLY B 1 37 ? 36.045 -39.665 15.262 1.00 20.68 15 GLY B N 1
ATOM 7513 C CA . GLY B 1 37 ? 35.742 -38.439 15.961 1.00 21.15 15 GLY B CA 1
ATOM 7514 C C . GLY B 1 37 ? 36.797 -37.373 15.731 1.00 20.46 15 GLY B C 1
ATOM 7515 O O . GLY B 1 37 ? 37.738 -37.559 14.951 1.00 21.44 15 GLY B O 1
ATOM 7519 N N . PRO B 1 38 ? 36.661 -36.227 16.425 1.00 20.39 16 PRO B N 1
ATOM 7520 C CA . PRO B 1 38 ? 37.639 -35.135 16.278 1.00 23.09 16 PRO B CA 1
ATOM 7521 C C . PRO B 1 38 ? 39.088 -35.587 16.297 1.00 24.54 16 PRO B C 1
ATOM 7522 O O . PRO B 1 38 ? 39.911 -35.080 15.530 1.00 27.62 16 PRO B O 1
ATOM 7533 N N . GLY B 1 39 ? 39.416 -36.519 17.187 1.00 21.35 17 GLY B N 1
ATOM 7534 C CA . GLY B 1 39 ? 40.782 -37.005 17.251 1.00 20.95 17 GLY B CA 1
ATOM 7535 C C . GLY B 1 39 ? 41.128 -37.887 16.066 1.00 21.59 17 GLY B C 1
ATOM 7536 O O . GLY B 1 39 ? 42.138 -37.671 15.387 1.00 21.87 17 GLY B O 1
ATOM 7540 N N . GLY B 1 40 ? 40.280 -38.881 15.789 1.00 21.13 18 GLY B N 1
ATOM 7541 C CA . GLY B 1 40 ? 40.608 -39.867 14.774 1.00 21.90 18 GLY B CA 1
ATOM 7542 C C . GLY B 1 40 ? 40.555 -39.337 13.354 1.00 21.41 18 GLY B C 1
ATOM 7543 O O . GLY B 1 40 ? 41.444 -39.628 12.548 1.00 21.14 18 GLY B O 1
ATOM 7547 N N . TYR B 1 41 ? 39.502 -38.590 13.005 1.00 20.66 19 TYR B N 1
ATOM 7548 C CA . TYR B 1 41 ? 39.380 -38.149 11.612 1.00 20.82 19 TYR B CA 1
ATOM 7549 C C . TYR B 1 41 ? 40.461 -37.129 11.265 1.00 20.84 19 TYR B C 1
ATOM 7550 O O . TYR B 1 41 ? 41.017 -37.154 10.159 1.00 21.49 19 TYR B O 1
ATOM 7568 N N . VAL B 1 42 ? 40.813 -36.261 12.217 1.00 21.19 20 VAL B N 1
ATOM 7569 C CA . VAL B 1 42 ? 41.888 -35.309 11.974 1.00 20.74 20 VAL B CA 1
ATOM 7570 C C . VAL B 1 42 ? 43.230 -36.027 11.894 1.00 23.73 20 VAL B C 1
ATOM 7571 O O . VAL B 1 42 ? 44.058 -35.728 11.024 1.00 21.47 20 VAL B O 1
ATOM 7584 N N . ALA B 1 43 ? 43.474 -36.979 12.795 1.00 21.74 21 ALA B N 1
ATOM 7585 C CA . ALA B 1 43 ? 44.702 -37.766 12.714 1.00 22.89 21 ALA B CA 1
ATOM 7586 C C . ALA B 1 43 ? 44.828 -38.463 11.365 1.00 21.44 21 ALA B C 1
ATOM 7587 O O . ALA B 1 43 ? 45.919 -38.519 10.783 1.00 22.87 21 ALA B O 1
ATOM 7594 N N . ALA B 1 44 ? 43.726 -39.024 10.862 1.00 21.40 22 ALA B N 1
ATOM 7595 C CA . ALA B 1 44 ? 43.774 -39.746 9.594 1.00 22.91 22 ALA B CA 1
ATOM 7596 C C . ALA B 1 44 ? 44.124 -38.811 8.441 1.00 22.12 22 ALA B C 1
ATOM 7597 O O . ALA B 1 44 ? 44.965 -39.136 7.597 1.00 24.13 22 ALA B O 1
ATOM 7604 N N . ILE B 1 45 ? 43.488 -37.638 8.391 1.00 22.58 23 ILE B N 1
ATOM 7605 C CA . ILE B 1 45 ? 43.786 -36.671 7.336 1.00 25.19 23 ILE B CA 1
ATOM 7606 C C . ILE B 1 45 ? 45.242 -36.232 7.420 1.00 23.15 23 ILE B C 1
ATOM 7607 O O . ILE B 1 45 ? 45.956 -36.2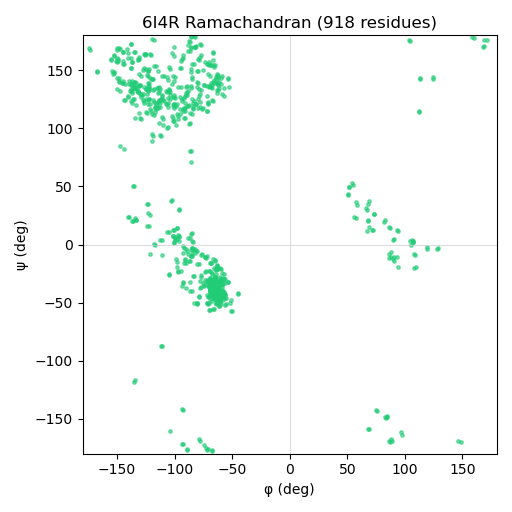00 6.414 1.00 23.44 23 ILE B O 1
ATOM 7623 N N . LYS B 1 46 ? 45.706 -35.877 8.620 1.00 23.14 24 LYS B N 1
ATOM 7624 C CA . LYS B 1 46 ? 47.077 -35.394 8.742 1.00 23.66 24 LYS B CA 1
ATOM 7625 C C . LYS B 1 46 ? 48.074 -36.490 8.391 1.00 23.02 24 LYS B C 1
ATOM 7626 O O . LYS B 1 46 ? 49.085 -36.227 7.735 1.00 25.11 24 LYS B O 1
ATOM 7645 N N . ALA B 1 47 ? 47.810 -37.723 8.824 1.00 23.02 25 ALA B N 1
ATOM 7646 C CA . ALA B 1 47 ? 48.691 -38.832 8.481 1.00 24.38 25 ALA B CA 1
ATOM 7647 C C . ALA B 1 47 ? 48.811 -38.988 6.970 1.00 26.60 25 ALA B C 1
ATOM 7648 O O . ALA B 1 47 ? 49.915 -39.172 6.447 1.00 26.26 25 ALA B O 1
ATOM 7655 N N . ALA B 1 48 ? 47.690 -38.921 6.249 1.00 23.68 26 ALA B N 1
ATOM 7656 C CA . ALA B 1 48 ? 47.748 -39.024 4.795 1.00 26.27 26 ALA B CA 1
ATOM 7657 C C . ALA B 1 48 ? 48.533 -37.863 4.196 1.00 26.36 26 ALA B C 1
ATOM 7658 O O . ALA B 1 48 ? 49.311 -38.054 3.257 1.00 27.03 26 ALA B O 1
ATOM 7665 N N . GLN B 1 49 ? 48.358 -36.654 4.740 1.00 25.55 27 GLN B N 1
ATOM 7666 C CA . GLN B 1 49 ? 49.077 -35.490 4.239 1.00 25.55 27 GLN B CA 1
ATOM 7667 C C . GLN B 1 49 ? 50.572 -35.579 4.509 1.00 30.23 27 GLN B C 1
ATOM 76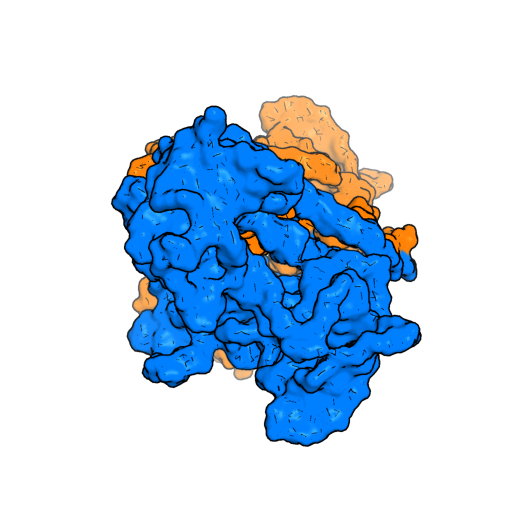68 O O . GLN B 1 49 ? 51.358 -34.952 3.789 1.00 31.09 27 GLN B O 1
ATOM 7682 N N . LEU B 1 50 ? 50.978 -36.338 5.528 1.00 27.61 28 LEU B N 1
ATOM 7683 C CA . LEU B 1 50 ? 52.392 -36.551 5.800 1.00 28.93 28 LEU B CA 1
ATOM 7684 C C . LEU B 1 50 ? 52.994 -37.676 4.961 1.00 30.26 28 LEU B C 1
ATOM 7685 O O . LEU B 1 50 ? 54.206 -37.907 5.046 1.00 34.06 28 LEU B O 1
ATOM 7701 N N . GLY B 1 51 ? 52.187 -38.378 4.161 1.00 29.38 29 GLY B N 1
ATOM 7702 C CA . GLY B 1 51 ? 52.679 -39.401 3.262 1.00 27.52 29 GLY B CA 1
ATOM 7703 C C . GLY B 1 51 ? 52.401 -40.828 3.684 1.00 29.66 29 GLY B C 1
ATOM 7704 O O . GLY B 1 51 ? 52.860 -41.752 3.001 1.00 34.16 29 GLY B O 1
ATOM 7708 N N . PHE B 1 52 ? 51.681 -41.046 4.782 1.00 25.92 30 PHE B N 1
ATOM 7709 C CA . PHE B 1 52 ? 51.355 -42.396 5.220 1.00 25.33 30 PHE B CA 1
ATOM 7710 C C . PHE B 1 52 ? 50.170 -42.950 4.433 1.00 26.78 30 PHE B C 1
ATOM 7711 O O . PHE B 1 52 ? 49.201 -42.237 4.166 1.00 27.20 30 PHE B O 1
ATOM 7728 N N . LYS B 1 53 ? 50.240 -44.236 4.077 1.00 27.99 31 LYS B N 1
ATOM 7729 C CA . LYS B 1 53 ? 49.057 -44.939 3.588 1.00 25.57 31 LYS B CA 1
ATOM 7730 C C . LYS B 1 53 ? 48.124 -45.156 4.774 1.00 28.04 31 LYS B C 1
ATOM 7731 O O . LYS B 1 53 ? 48.472 -45.878 5.715 1.00 28.16 31 LYS B O 1
ATOM 7750 N N . THR B 1 54 ? 46.950 -44.532 4.751 1.00 26.04 32 THR B N 1
ATOM 7751 C CA . THR B 1 54 ? 46.150 -44.373 5.958 1.00 24.99 32 THR B CA 1
ATOM 7752 C C . THR B 1 54 ? 44.758 -44.969 5.800 1.00 27.03 32 THR B C 1
ATOM 7753 O O . THR B 1 54 ? 44.103 -44.785 4.770 1.00 25.86 32 THR B O 1
ATOM 7764 N N . VAL B 1 55 ? 44.323 -45.686 6.839 1.00 25.13 33 VAL B N 1
ATOM 7765 C CA . VAL B 1 55 ? 42.988 -46.268 6.941 1.00 24.00 33 VAL B CA 1
ATOM 7766 C C . VAL B 1 55 ? 42.324 -45.733 8.204 1.00 23.92 33 VAL B C 1
ATOM 7767 O O . VAL B 1 55 ? 42.968 -45.629 9.253 1.00 24.84 33 VAL B O 1
ATOM 7780 N N . CYS B 1 56 ? 41.035 -45.407 8.104 1.00 23.31 34 CYS B N 1
ATOM 7781 C CA . CYS B 1 56 ? 40.229 -45.022 9.261 1.00 22.60 34 CYS B CA 1
ATOM 7782 C C . CYS B 1 56 ? 39.031 -45.959 9.337 1.00 23.43 34 CYS B C 1
ATOM 7783 O O . CYS B 1 56 ? 38.283 -46.094 8.366 1.00 24.05 34 CYS B O 1
ATOM 7791 N N . ILE B 1 57 ? 38.861 -46.615 10.481 1.00 22.79 35 ILE B N 1
ATOM 7792 C CA . ILE B 1 57 ? 37.771 -47.558 10.697 1.00 23.17 35 ILE B CA 1
ATOM 7793 C C . ILE B 1 57 ? 36.728 -46.876 11.569 1.00 24.30 35 ILE B C 1
ATOM 7794 O O . ILE B 1 57 ? 37.054 -46.339 12.635 1.00 24.19 35 ILE B O 1
ATOM 7810 N N . GLU B 1 58 ? 35.469 -46.908 11.135 1.00 23.32 36 GLU B N 1
ATOM 7811 C CA . GLU B 1 58 ? 34.375 -46.328 11.912 1.00 23.22 36 GLU B CA 1
ATOM 7812 C C . GLU B 1 58 ? 33.177 -47.269 11.881 1.00 23.90 36 GLU B C 1
ATOM 7813 O O . GLU B 1 58 ? 32.754 -47.708 10.805 1.00 24.47 36 GLU B O 1
ATOM 7825 N N . LYS B 1 59 ? 32.622 -47.565 13.066 1.00 23.97 37 LYS B N 1
ATOM 7826 C CA . LYS B 1 59 ? 31.512 -48.503 13.168 1.00 24.72 37 LYS B CA 1
ATOM 7827 C C . LYS B 1 59 ? 30.157 -47.860 12.885 1.00 25.40 37 LYS B C 1
ATOM 7828 O O . LYS B 1 59 ? 29.231 -48.555 12.452 1.00 27.62 37 LYS B O 1
ATOM 7847 N N . ASN B 1 60 ? 30.012 -46.561 13.130 1.00 25.13 38 ASN B N 1
ATOM 7848 C CA . ASN B 1 60 ? 28.723 -45.908 12.982 1.00 25.20 38 ASN B CA 1
ATOM 7849 C C . ASN B 1 60 ? 28.460 -45.552 11.517 1.00 25.18 38 ASN B C 1
ATOM 7850 O O . ASN B 1 60 ? 29.341 -45.640 10.656 1.00 28.25 38 ASN B O 1
ATOM 7861 N N . GLU B 1 61 ? 27.219 -45.128 11.243 1.00 31.24 39 GLU B N 1
ATOM 7862 C CA . GLU B 1 61 ? 26.793 -44.877 9.872 1.00 32.30 39 GLU B CA 1
ATOM 7863 C C . GLU B 1 61 ? 27.400 -43.607 9.288 1.00 28.32 39 GLU B C 1
ATOM 7864 O O . GLU B 1 61 ? 27.471 -43.477 8.058 1.00 29.69 39 GLU B O 1
ATOM 7876 N N . THR B 1 62 ? 27.803 -42.658 10.131 1.00 27.11 40 THR B N 1
ATOM 7877 C CA . THR B 1 62 ? 28.448 -41.445 9.666 1.00 28.90 40 THR B CA 1
ATOM 7878 C C . THR B 1 62 ? 29.774 -41.269 10.389 1.00 24.65 40 THR B C 1
ATOM 7879 O O . THR B 1 62 ? 30.031 -41.887 11.425 1.00 27.80 40 THR B O 1
ATOM 7890 N N . LEU B 1 63 ? 30.607 -40.398 9.825 1.00 26.07 41 LEU B N 1
ATOM 7891 C CA . LEU B 1 63 ? 31.877 -40.003 10.418 1.00 24.50 41 LEU B CA 1
ATOM 7892 C C . LEU B 1 63 ? 31.671 -38.816 11.360 1.00 24.50 41 LEU B C 1
ATOM 7893 O O . LEU B 1 63 ? 30.627 -38.164 11.364 1.00 26.64 41 LEU B O 1
ATOM 7909 N N . GLY B 1 64 ? 32.687 -38.542 12.172 1.00 23.84 42 GLY B N 1
ATOM 7910 C CA . GLY B 1 64 ? 32.720 -37.358 13.000 1.00 22.56 42 GLY B CA 1
ATOM 7911 C C . GLY B 1 64 ? 32.527 -37.598 14.479 1.00 22.95 42 GLY B C 1
ATOM 7912 O O . GLY B 1 64 ? 32.671 -36.651 15.262 1.00 22.10 42 GLY B O 1
ATOM 7916 N N . GLY B 1 65 ? 32.190 -38.811 14.881 1.00 21.82 43 GLY B N 1
ATOM 7917 C CA . GLY B 1 65 ? 32.181 -39.151 16.278 1.00 22.23 43 GLY B CA 1
ATOM 7918 C C . GLY B 1 65 ? 31.112 -38.465 17.116 1.00 21.22 43 GLY B C 1
ATOM 7919 O O . GLY B 1 65 ? 30.063 -38.023 16.635 1.00 21.93 43 GLY B O 1
ATOM 7923 N N . THR B 1 66 ? 31.395 -38.432 18.423 1.00 23.77 44 THR B N 1
ATOM 7924 C CA . THR B 1 66 ? 30.460 -37.868 19.389 1.00 22.00 44 THR B CA 1
ATOM 7925 C C . THR B 1 66 ? 30.220 -36.390 19.108 1.00 21.45 44 THR B C 1
ATOM 7926 O O . THR B 1 66 ? 29.077 -35.924 19.071 1.00 22.64 44 THR B O 1
ATOM 7937 N N . CYS B 1 67 ? 31.297 -35.641 18.883 1.00 21.57 45 CYS B N 1
ATOM 7938 C CA A CYS B 1 67 ? 31.176 -34.192 18.751 0.39 24.64 45 CYS B CA 1
ATOM 7939 C CA B CYS B 1 67 ? 31.193 -34.191 18.736 0.61 24.49 45 CYS B CA 1
ATOM 7940 C C . CYS B 1 67 ? 30.237 -33.810 17.613 1.00 22.78 45 CYS B C 1
ATOM 7941 O O . CYS B 1 67 ? 29.325 -33.009 17.802 1.00 22.86 45 CYS B O 1
ATOM 7953 N N . LEU B 1 68 ? 30.424 -34.384 16.430 1.00 21.05 46 LEU B N 1
ATOM 7954 C CA A LEU B 1 68 ? 29.625 -33.957 15.285 0.57 22.66 46 LEU B CA 1
ATOM 7955 C CA B LEU B 1 68 ? 29.624 -33.956 15.286 0.43 23.59 46 LEU B CA 1
ATOM 7956 C C . LEU B 1 68 ? 28.202 -34.494 15.360 1.00 24.86 46 LEU B C 1
ATOM 7957 O O . LEU B 1 68 ? 27.244 -33.777 15.060 1.00 23.28 46 LEU B O 1
ATOM 7985 N N . ASN B 1 69 ? 28.029 -35.736 15.792 1.00 22.64 47 ASN B N 1
ATOM 7986 C CA . ASN B 1 69 ? 26.731 -36.395 15.656 1.00 22.25 47 ASN B CA 1
ATOM 7987 C C . ASN B 1 69 ? 25.785 -36.209 16.840 1.00 24.77 47 ASN B C 1
ATOM 7988 O O . ASN B 1 69 ? 24.575 -36.067 16.630 1.00 25.51 47 ASN B O 1
ATOM 7999 N N . VAL B 1 70 ? 26.294 -36.193 18.069 1.00 23.49 48 VAL B N 1
ATOM 8000 C CA . VAL B 1 70 ? 25.435 -36.102 19.247 1.00 24.46 48 VAL B CA 1
ATOM 8001 C C . VAL B 1 70 ? 26.046 -35.201 20.315 1.00 23.24 48 VAL B C 1
ATOM 8002 O O . VAL B 1 70 ? 25.716 -35.314 21.500 1.00 24.88 48 VAL B O 1
ATOM 8015 N N . GLY B 1 71 ? 26.926 -34.294 19.907 1.00 21.77 49 GLY B N 1
ATOM 8016 C CA . GLY B 1 71 ? 27.701 -33.528 20.861 1.00 22.23 49 GLY B CA 1
ATOM 8017 C C . GLY B 1 71 ? 27.790 -32.043 20.601 1.00 21.02 49 GLY B C 1
ATOM 8018 O O . GLY B 1 71 ? 26.771 -31.345 20.609 1.00 21.24 49 GLY B O 1
ATOM 8022 N N . CYS B 1 72 ? 29.008 -31.560 20.343 1.00 20.75 50 CYS B N 1
ATOM 8023 C CA A CYS B 1 72 ? 29.228 -30.122 20.237 0.39 20.42 50 CYS B CA 1
ATOM 8024 C CA B CYS B 1 72 ? 29.239 -30.122 20.231 0.61 20.42 50 CYS B CA 1
ATOM 8025 C C . CYS B 1 72 ? 28.328 -29.489 19.190 1.00 20.50 50 CYS B C 1
ATOM 8026 O O . CYS B 1 72 ? 27.745 -28.425 19.422 1.00 20.84 50 CYS B O 1
ATOM 8038 N N . ILE B 1 73 ? 28.191 -30.121 18.030 1.00 21.34 51 ILE B N 1
ATOM 8039 C CA . ILE B 1 73 ? 27.528 -29.468 16.904 1.00 21.21 51 ILE B CA 1
ATOM 8040 C C . ILE B 1 73 ? 26.032 -29.321 17.145 1.00 21.41 51 ILE B C 1
ATOM 8041 O O . ILE B 1 73 ? 25.520 -28.195 17.088 1.00 21.51 51 ILE B O 1
ATOM 8057 N N . PRO B 1 74 ? 25.284 -30.390 17.414 1.00 21.52 52 PRO B N 1
ATOM 8058 C CA . PRO B 1 74 ? 23.851 -30.179 17.692 1.00 22.02 52 PRO B CA 1
ATOM 8059 C C . PRO B 1 74 ? 23.592 -29.324 18.925 1.00 21.96 52 PRO B C 1
ATOM 8060 O O . PRO B 1 74 ? 22.641 -28.528 18.918 1.00 22.62 52 PRO B O 1
ATOM 8071 N N . SER B 1 75 ? 24.416 -29.428 19.976 1.00 21.67 53 SER B N 1
ATOM 8072 C CA . SER B 1 75 ? 24.178 -28.607 21.162 1.00 21.73 53 SER B CA 1
ATOM 8073 C C . SER B 1 75 ? 24.375 -27.121 20.865 1.00 21.49 53 SER B C 1
ATOM 8074 O O . SER B 1 75 ? 23.562 -26.289 21.285 1.00 21.73 53 SER B O 1
ATOM 8082 N N . LYS B 1 76 ? 25.449 -26.760 20.150 1.00 21.08 54 LYS B N 1
ATOM 8083 C CA . LYS B 1 76 ? 25.667 -25.352 19.839 1.00 20.94 54 LYS B CA 1
ATOM 8084 C C . LYS B 1 76 ? 24.584 -24.808 18.907 1.00 21.29 54 LYS B C 1
ATOM 8085 O O . LYS B 1 76 ? 24.214 -23.634 19.015 1.00 21.32 54 LYS B O 1
ATOM 8104 N N . ALA B 1 77 ? 24.059 -25.636 17.998 1.00 21.48 55 ALA B N 1
ATOM 8105 C CA . ALA B 1 77 ? 22.982 -25.176 17.129 1.00 23.52 55 ALA B CA 1
ATOM 8106 C C . ALA B 1 77 ? 21.750 -24.804 17.941 1.00 23.13 55 ALA B C 1
ATOM 8107 O O . ALA B 1 77 ? 21.131 -23.762 17.705 1.00 23.11 55 ALA B O 1
ATOM 8114 N N . LEU B 1 78 ? 21.381 -25.645 18.908 1.00 22.92 56 LEU B N 1
ATOM 8115 C CA . LEU B 1 78 ? 20.216 -25.356 19.738 1.00 22.94 56 LEU B CA 1
ATOM 8116 C C . LEU B 1 78 ? 20.479 -24.202 20.702 1.00 22.86 56 LEU B C 1
ATOM 8117 O O . LEU B 1 78 ? 19.554 -23.447 21.024 1.00 23.10 56 LEU B O 1
ATOM 8133 N N . LEU B 1 79 ? 21.716 -24.050 21.188 1.00 22.24 57 LEU B N 1
ATOM 8134 C CA . LEU B 1 79 ? 22.028 -22.896 22.025 1.00 22.15 57 LEU B CA 1
ATOM 8135 C C . LEU B 1 79 ? 21.874 -21.595 21.239 1.00 23.54 57 LEU B C 1
ATOM 8136 O O . LEU B 1 79 ? 21.301 -20.624 21.740 1.00 22.35 57 LEU B O 1
ATOM 8152 N N . ASN B 1 80 ? 22.373 -21.564 20.002 1.00 21.91 58 ASN B N 1
ATOM 8153 C CA . ASN B 1 80 ? 22.246 -20.384 19.151 1.00 21.99 58 ASN B CA 1
ATOM 8154 C C . ASN B 1 80 ? 20.779 -20.069 18.866 1.00 22.54 58 ASN B C 1
ATOM 8155 O O . ASN B 1 80 ? 20.330 -18.934 19.061 1.00 24.69 58 ASN B O 1
ATOM 8166 N N . ASN B 1 81 ? 20.001 -21.077 18.462 1.00 22.88 59 ASN B N 1
ATOM 8167 C CA . ASN B 1 81 ? 18.617 -20.830 18.067 1.00 23.54 59 ASN B CA 1
ATOM 8168 C C . ASN B 1 81 ? 17.757 -20.434 19.263 1.00 26.22 59 ASN B C 1
ATOM 8169 O O . ASN B 1 81 ? 16.903 -19.547 19.155 1.00 25.86 59 ASN B O 1
ATOM 8180 N N . SER B 1 82 ? 17.952 -21.096 20.409 1.00 24.98 60 SER B N 1
ATOM 8181 C CA . SER B 1 82 ? 17.163 -20.777 21.597 1.00 24.13 60 SER B CA 1
ATOM 8182 C C . SER B 1 82 ? 17.521 -19.405 22.158 1.00 23.94 60 SER B C 1
ATOM 8183 O O . SER B 1 82 ? 16.658 -18.729 22.722 1.00 26.36 60 SER B O 1
ATOM 8191 N N . HIS B 1 83 ? 18.775 -18.973 22.018 1.00 23.37 61 HIS B N 1
ATOM 8192 C CA . HIS B 1 83 ? 19.129 -17.613 22.410 1.00 26.06 61 HIS B CA 1
ATOM 8193 C C . HIS B 1 83 ? 18.359 -16.598 21.572 1.00 25.58 61 HIS B C 1
ATOM 8194 O O . HIS B 1 83 ? 17.795 -15.637 22.105 1.00 26.14 61 HIS B O 1
ATOM 8208 N N . TYR B 1 84 ? 18.304 -16.804 20.252 1.00 25.03 62 TYR B N 1
ATOM 8209 C CA . TYR B 1 84 ? 17.564 -15.874 19.403 1.00 24.74 62 TYR B CA 1
ATOM 8210 C C . TYR B 1 84 ? 16.068 -15.922 19.696 1.00 26.14 62 TYR B C 1
ATOM 8211 O O . TYR B 1 84 ? 15.385 -14.895 19.625 1.00 27.48 62 TYR B O 1
ATOM 8229 N N . TYR B 1 85 ? 15.532 -17.100 20.019 1.00 24.93 63 TYR B N 1
ATOM 8230 C CA . TYR B 1 85 ? 14.134 -17.166 20.439 1.00 25.68 63 TYR B CA 1
ATOM 8231 C C . TYR B 1 85 ? 13.896 -16.286 21.663 1.00 29.54 63 TYR B C 1
ATOM 8232 O O . TYR B 1 85 ? 12.922 -15.528 21.726 1.00 28.32 63 TYR B O 1
ATOM 8250 N N . HIS B 1 86 ? 14.794 -16.370 22.645 1.00 27.08 64 HIS B N 1
ATOM 8251 C CA . HIS B 1 86 ? 14.706 -15.536 23.838 1.00 30.20 64 HIS B CA 1
ATOM 8252 C C . HIS B 1 86 ? 14.786 -14.055 23.499 1.00 27.16 64 HIS B C 1
ATOM 8253 O O . HIS B 1 86 ? 14.007 -13.259 24.028 1.00 30.48 64 HIS B O 1
ATOM 8267 N N . MET B 1 87 ? 15.713 -13.663 22.623 1.00 26.74 65 MET B N 1
ATOM 8268 C CA A MET B 1 87 ? 15.824 -12.255 22.256 0.63 25.10 65 MET B CA 1
ATOM 8269 C CA B MET B 1 87 ? 15.820 -12.253 22.269 0.37 25.10 65 MET B CA 1
ATOM 8270 C C . MET B 1 87 ? 14.525 -11.748 21.645 1.00 29.15 65 MET B C 1
ATOM 8271 O O . MET B 1 87 ? 14.095 -10.619 21.915 1.00 29.15 65 MET B O 1
ATOM 8298 N N . ALA B 1 88 ? 13.884 -12.569 20.809 1.00 28.45 66 ALA B N 1
ATOM 8299 C CA . ALA B 1 88 ? 12.694 -12.144 20.079 1.00 31.15 66 ALA B CA 1
ATOM 8300 C C . ALA B 1 88 ? 11.452 -12.168 20.964 1.00 33.71 66 ALA B C 1
ATOM 8301 O O . ALA B 1 88 ? 10.655 -11.223 20.960 1.00 33.97 66 ALA B O 1
ATOM 8308 N N . HIS B 1 89 ? 11.282 -13.250 21.726 1.00 32.40 67 HIS B N 1
ATOM 8309 C CA . HIS B 1 89 ? 10.095 -13.490 22.537 1.00 32.66 67 HIS B CA 1
ATOM 8310 C C . HIS B 1 89 ? 10.095 -12.663 23.810 1.00 41.03 67 HIS B C 1
ATOM 8311 O O . HIS B 1 89 ? 9.021 -12.375 24.356 1.00 38.33 67 HIS B O 1
ATOM 8325 N N . GLY B 1 90 ? 11.274 -12.298 24.302 1.00 40.49 68 GLY B N 1
ATOM 8326 C CA . GLY B 1 90 ? 11.384 -11.517 25.513 1.00 34.84 68 GLY B CA 1
ATOM 8327 C C . GLY B 1 90 ? 11.466 -10.028 25.265 1.00 35.47 68 GLY B C 1
ATOM 8328 O O . GLY B 1 90 ? 10.816 -9.500 24.356 1.00 40.05 68 GLY B O 1
ATOM 8332 N N . LYS B 1 91 ? 12.290 -9.346 26.058 1.00 40.57 69 LYS B N 1
ATOM 8333 C CA . LYS B 1 91 ? 12.312 -7.892 26.052 1.00 41.34 69 LYS B CA 1
ATOM 8334 C C . LYS B 1 91 ? 13.305 -7.297 25.063 1.00 36.86 69 LYS B C 1
ATOM 8335 O O . LYS B 1 91 ? 13.222 -6.096 24.765 1.00 34.87 69 LYS B O 1
ATOM 8354 N N . ASP B 1 92 ? 14.250 -8.087 24.559 1.00 30.73 70 ASP B N 1
ATOM 8355 C CA . ASP B 1 92 ? 15.403 -7.506 23.877 1.00 30.91 70 ASP B CA 1
ATOM 8356 C C . ASP B 1 92 ? 15.018 -6.810 22.575 1.00 35.50 70 ASP B C 1
ATOM 8357 O O . ASP B 1 92 ? 15.343 -5.637 22.370 1.00 32.68 70 ASP B O 1
ATOM 8366 N N . PHE B 1 93 ? 14.351 -7.524 21.662 1.00 30.62 71 PHE B N 1
ATOM 8367 C CA . PHE B 1 93 ? 14.082 -6.945 20.350 1.00 30.14 71 PHE B CA 1
ATOM 8368 C C . PHE B 1 93 ? 13.166 -5.731 20.458 1.00 32.28 71 PHE B C 1
ATOM 8369 O O . PHE B 1 93 ? 13.373 -4.728 19.766 1.00 31.42 71 PHE B O 1
ATOM 8386 N N . ALA B 1 94 ? 12.163 -5.789 21.339 1.00 33.86 72 ALA B N 1
ATOM 8387 C CA . ALA B 1 94 ? 11.279 -4.641 21.526 1.00 30.63 72 ALA B CA 1
ATOM 8388 C C . ALA B 1 94 ? 12.054 -3.407 21.968 1.00 33.25 72 ALA B C 1
ATOM 8389 O O . ALA B 1 94 ? 11.705 -2.285 21.584 1.00 34.31 72 ALA B O 1
ATOM 8396 N N . SER B 1 95 ? 13.105 -3.589 22.769 1.00 33.88 73 SER B N 1
ATOM 8397 C CA . SER B 1 95 ? 13.888 -2.457 23.244 1.00 31.37 73 SER B CA 1
ATOM 8398 C C . SER B 1 95 ? 14.674 -1.792 22.124 1.00 30.89 73 SER B C 1
ATOM 8399 O O . SER B 1 95 ? 15.146 -0.665 22.298 1.00 33.92 73 SER B O 1
ATOM 8407 N N . ARG B 1 96 ? 14.832 -2.465 20.986 1.00 31.79 74 ARG B N 1
ATOM 8408 C CA . ARG B 1 96 ? 15.555 -1.919 19.849 1.00 30.05 74 ARG B CA 1
ATOM 8409 C C . ARG B 1 96 ? 14.633 -1.388 18.761 1.00 29.87 74 ARG B C 1
ATOM 8410 O O . ARG B 1 96 ? 15.110 -1.045 17.674 1.00 32.26 74 ARG B O 1
ATOM 8431 N N . GLY B 1 97 ? 13.329 -1.338 19.010 1.00 29.82 75 GLY B N 1
ATOM 8432 C CA . GLY B 1 97 ? 12.401 -0.884 18.002 1.00 37.52 75 GLY B CA 1
ATOM 8433 C C . GLY B 1 97 ? 11.987 -1.929 16.996 1.00 30.19 75 GLY B C 1
ATOM 8434 O O . GLY B 1 97 ? 11.529 -1.576 15.904 1.00 32.48 75 GLY B O 1
ATOM 8438 N N . ILE B 1 98 ? 12.132 -3.205 17.326 1.00 31.40 76 ILE B N 1
ATOM 8439 C CA . ILE B 1 98 ? 11.738 -4.302 16.453 1.00 31.55 76 ILE B CA 1
ATOM 8440 C C . ILE B 1 98 ? 10.459 -4.876 17.049 1.00 32.41 76 ILE B C 1
ATOM 8441 O O . ILE B 1 98 ? 10.496 -5.625 18.032 1.00 34.71 76 ILE B O 1
ATOM 8457 N N . GLU B 1 99 ? 9.318 -4.516 16.463 1.00 34.09 77 GLU B N 1
ATOM 8458 C CA . GLU B 1 99 ? 8.011 -4.777 17.052 1.00 40.33 77 GLU B CA 1
ATOM 8459 C C . GLU B 1 99 ? 7.332 -5.931 16.334 1.00 37.79 77 GLU B C 1
ATOM 8460 O O . GLU B 1 99 ? 7.300 -5.973 15.100 1.00 41.14 77 GLU B O 1
ATOM 8472 N N . MET B 1 100 ? 6.812 -6.873 17.112 1.00 46.26 78 MET B N 1
ATOM 8473 C CA . MET B 1 100 ? 6.270 -8.109 16.573 1.00 48.65 78 MET B CA 1
ATOM 8474 C C . MET B 1 100 ? 4.986 -8.417 17.322 1.00 52.36 78 MET B C 1
ATOM 8475 O O . MET B 1 100 ? 4.899 -8.200 18.533 1.00 52.91 78 MET B O 1
ATOM 8489 N N . SER B 1 101 ? 3.964 -8.840 16.579 1.00 49.86 79 SER B N 1
ATOM 8490 C CA . SER B 1 101 ? 2.668 -9.089 17.195 1.00 80.45 79 SER B CA 1
ATOM 8491 C C . SER B 1 101 ? 2.719 -10.339 18.063 1.00 87.32 79 SER B C 1
ATOM 8492 O O . SER B 1 101 ? 2.325 -10.317 19.233 1.00 72.70 79 SER B O 1
ATOM 8500 N N . GLU B 1 102 ? 3.206 -11.437 17.500 1.00 45.52 80 GLU B N 1
ATOM 8501 C CA . GLU B 1 102 ? 3.266 -12.729 18.164 1.00 48.87 80 GLU B CA 1
ATOM 8502 C C . GLU B 1 102 ? 4.598 -13.359 17.801 1.00 55.60 80 GLU B C 1
ATOM 8503 O O . GLU B 1 102 ? 5.067 -13.211 16.671 1.00 65.39 80 GLU B O 1
ATOM 8515 N N . VAL B 1 103 ? 5.228 -14.021 18.764 1.00 37.69 81 VAL B N 1
ATOM 8516 C CA . VAL B 1 103 ? 6.424 -14.819 18.514 1.00 37.48 81 VAL B CA 1
ATOM 8517 C C . VAL B 1 103 ? 6.095 -16.234 18.957 1.00 35.64 81 VAL B C 1
ATOM 8518 O O . VAL B 1 103 ? 5.741 -16.457 20.121 1.00 40.60 81 VAL B O 1
ATOM 8531 N N . ARG B 1 104 ? 6.193 -17.183 18.031 1.00 35.33 82 ARG B N 1
ATOM 8532 C CA . ARG B 1 104 ? 5.835 -18.565 18.311 1.00 36.39 82 ARG B CA 1
ATOM 8533 C C . ARG B 1 104 ? 7.020 -19.475 18.024 1.00 33.46 82 ARG B C 1
ATOM 8534 O O . ARG B 1 104 ? 7.785 -19.241 17.079 1.00 33.49 82 ARG B O 1
ATOM 8555 N N . LEU B 1 105 ? 7.154 -20.521 18.830 1.00 31.82 83 LEU B N 1
ATOM 8556 C CA . LEU B 1 105 ? 8.189 -21.520 18.630 1.00 36.38 83 LEU B CA 1
ATOM 8557 C C . LEU B 1 105 ? 7.668 -22.612 17.709 1.00 31.60 83 LEU B C 1
ATOM 8558 O O . LEU B 1 105 ? 6.584 -23.157 17.935 1.00 35.26 83 LEU B O 1
ATOM 8574 N N . ASN B 1 106 ? 8.438 -22.920 16.670 1.00 31.43 84 ASN B N 1
ATOM 8575 C CA . ASN B 1 106 ? 8.209 -24.093 15.832 1.00 31.84 84 ASN B CA 1
ATOM 8576 C C . ASN B 1 106 ? 9.380 -25.028 16.120 1.00 31.03 84 ASN B C 1
ATOM 8577 O O . ASN B 1 106 ? 10.444 -24.919 15.506 1.00 33.44 84 ASN B O 1
ATOM 8588 N N . LEU B 1 107 ? 9.181 -25.943 17.068 1.00 30.68 85 LEU B N 1
ATOM 8589 C CA . LEU B 1 107 ? 10.286 -26.780 17.518 1.00 31.92 85 LEU B CA 1
ATOM 8590 C C . LEU B 1 107 ? 10.756 -27.720 16.414 1.00 29.89 85 LEU B C 1
ATOM 8591 O O . LEU B 1 107 ? 11.962 -27.973 16.284 1.00 29.72 85 LEU B O 1
ATOM 8607 N N . ASP B 1 108 ? 9.828 -28.230 15.593 1.00 31.10 86 ASP B N 1
ATOM 8608 C CA . ASP B 1 108 ? 10.231 -29.100 14.491 1.00 34.30 86 ASP B CA 1
ATOM 8609 C C . ASP B 1 108 ? 11.189 -28.381 13.542 1.00 31.62 86 ASP B C 1
ATOM 8610 O O . ASP B 1 108 ? 12.183 -28.963 13.092 1.00 34.29 86 ASP B O 1
ATOM 8619 N N . LYS B 1 109 ? 10.907 -27.114 13.225 1.00 30.55 87 LYS B N 1
ATOM 8620 C CA . LYS B 1 109 ? 11.769 -26.367 12.319 1.00 30.03 87 LYS B CA 1
ATOM 8621 C C . LYS B 1 109 ? 13.113 -26.063 12.969 1.00 30.43 87 LYS B C 1
ATOM 8622 O O . LYS B 1 109 ? 14.154 -26.130 12.304 1.00 28.34 87 LYS B O 1
ATOM 8641 N N . MET B 1 110 ? 13.113 -25.722 14.264 1.00 28.17 88 MET B N 1
ATOM 8642 C CA . MET B 1 110 ? 14.369 -25.476 14.970 1.00 27.11 88 MET B CA 1
ATOM 8643 C C . MET B 1 110 ? 15.251 -26.720 14.976 1.00 27.92 88 MET B C 1
ATOM 8644 O O . MET B 1 110 ? 16.466 -26.633 14.774 1.00 26.89 88 MET B O 1
ATOM 8658 N N . MET B 1 111 ? 14.654 -27.886 15.216 1.00 27.82 89 MET B N 1
ATOM 8659 C CA . MET B 1 111 ? 15.397 -29.139 15.173 1.00 29.11 89 MET B CA 1
ATOM 8660 C C . MET B 1 111 ? 15.874 -29.455 13.763 1.00 27.02 89 MET B C 1
ATOM 8661 O O . MET B 1 111 ? 16.933 -30.072 13.587 1.00 28.96 89 MET B O 1
ATOM 8675 N N . GLU B 1 112 ? 15.112 -29.034 12.756 1.00 28.62 90 GLU B N 1
ATOM 8676 C CA . GLU B 1 112 ? 15.525 -29.238 11.376 1.00 28.99 90 GLU B CA 1
ATOM 8677 C C . GLU B 1 112 ? 16.785 -28.439 11.051 1.00 30.87 90 GLU B C 1
ATOM 8678 O O . GLU B 1 112 ? 17.678 -28.944 10.360 1.00 29.53 90 GLU B O 1
ATOM 8690 N N . GLN B 1 113 ? 16.886 -27.193 11.534 1.00 29.43 91 GLN B N 1
ATOM 8691 C CA . GLN B 1 113 ? 18.107 -26.420 11.305 1.00 28.07 91 GLN B CA 1
ATOM 8692 C C . GLN B 1 113 ? 19.315 -27.120 11.915 1.00 29.47 91 GLN B C 1
ATOM 8693 O O . GLN B 1 113 ? 20.388 -27.173 11.305 1.00 26.74 91 GLN B O 1
ATOM 8707 N N . LYS B 1 114 ? 19.159 -27.645 13.132 1.00 25.71 92 LYS B N 1
ATOM 8708 C CA . LYS B 1 114 ? 20.200 -28.441 13.775 1.00 24.16 92 LYS B CA 1
ATOM 8709 C C . LYS B 1 114 ? 20.612 -29.622 12.907 1.00 24.37 92 LYS B C 1
ATOM 8710 O O . LYS B 1 114 ? 21.802 -29.822 12.638 1.00 26.23 92 LYS B O 1
ATOM 8729 N N . SER B 1 115 ? 19.636 -30.411 12.453 1.00 27.00 93 SER B N 1
ATOM 8730 C CA . SER B 1 115 ? 19.945 -31.620 11.699 1.00 25.54 93 SER B CA 1
ATOM 8731 C C . SER B 1 115 ? 20.622 -31.297 10.375 1.00 27.49 93 SER B C 1
ATOM 8732 O O . SER B 1 115 ? 21.505 -32.038 9.926 1.00 28.80 93 SER B O 1
ATOM 8740 N N . THR B 1 116 ? 20.213 -30.201 9.729 1.00 27.26 94 THR B N 1
ATOM 8741 C CA . THR B 1 116 ? 20.836 -29.795 8.473 1.00 30.07 94 THR B CA 1
ATOM 8742 C C . THR B 1 116 ? 22.317 -29.506 8.663 1.00 29.74 94 THR B C 1
ATOM 8743 O O . THR B 1 116 ? 23.142 -29.883 7.823 1.00 28.59 94 THR B O 1
ATOM 8754 N N . ALA B 1 117 ? 22.674 -28.834 9.760 1.00 26.67 95 ALA B N 1
ATOM 8755 C CA . ALA B 1 117 ? 24.080 -28.538 10.013 1.00 25.28 95 ALA B CA 1
ATOM 8756 C C . ALA B 1 117 ? 24.880 -29.818 10.208 1.00 26.43 95 ALA B C 1
ATOM 8757 O O . ALA B 1 117 ? 25.979 -29.964 9.662 1.00 26.13 95 ALA B O 1
ATOM 8764 N N . VAL B 1 118 ? 24.340 -30.762 10.984 1.00 23.51 96 VAL B N 1
ATOM 8765 C CA . VAL B 1 118 ? 25.046 -32.012 11.246 1.00 24.50 96 VAL B CA 1
ATOM 8766 C C . VAL B 1 118 ? 25.265 -32.781 9.953 1.00 25.60 96 VAL B C 1
ATOM 8767 O O . VAL B 1 118 ? 26.361 -33.294 9.700 1.00 26.65 96 VAL B O 1
ATOM 8780 N N . LYS B 1 119 ? 24.232 -32.874 9.112 1.00 26.45 97 LYS B N 1
ATOM 8781 C CA . LYS B 1 119 ? 24.355 -33.635 7.873 1.00 27.64 97 LYS B CA 1
ATOM 8782 C C . LYS B 1 119 ? 25.431 -33.049 6.969 1.00 27.72 97 LYS B C 1
ATOM 8783 O O . LYS B 1 119 ? 26.220 -33.787 6.370 1.00 29.22 97 LYS B O 1
ATOM 8802 N N . ALA B 1 120 ? 25.470 -31.721 6.848 1.00 30.37 98 ALA B N 1
ATOM 8803 C CA . ALA B 1 120 ? 26.460 -31.079 5.990 1.00 24.96 98 ALA B CA 1
ATOM 8804 C C . ALA B 1 120 ? 27.874 -31.362 6.477 1.00 26.87 98 ALA B C 1
ATOM 8805 O O . ALA B 1 120 ? 28.778 -31.619 5.673 1.00 31.75 98 ALA B O 1
ATOM 8812 N N . LEU B 1 121 ? 28.090 -31.308 7.792 1.00 26.06 99 LEU B N 1
ATOM 8813 C CA . LEU B 1 121 ? 29.437 -31.481 8.319 1.00 23.46 99 LEU B CA 1
ATOM 8814 C C . LEU B 1 121 ? 29.876 -32.943 8.257 1.00 27.06 99 LEU B C 1
ATOM 8815 O O . LEU B 1 121 ? 31.054 -33.223 8.002 1.00 25.90 99 LEU B O 1
ATOM 8831 N N . THR B 1 122 ? 28.949 -33.894 8.463 1.00 26.40 100 THR B N 1
ATOM 8832 C CA . THR B 1 122 ? 29.322 -35.299 8.327 1.00 26.82 100 THR B CA 1
ATOM 8833 C C . THR B 1 122 ? 29.657 -35.639 6.880 1.00 29.76 100 THR B C 1
ATOM 8834 O O . THR B 1 122 ? 30.609 -36.385 6.616 1.00 30.31 100 THR B O 1
ATOM 8845 N N . GLY B 1 123 ? 28.879 -35.114 5.929 1.00 30.57 101 GLY B N 1
ATOM 8846 C CA . GLY B 1 123 ? 29.238 -35.280 4.533 1.00 33.84 101 GLY B CA 1
ATOM 8847 C C . GLY B 1 123 ? 30.558 -34.622 4.196 1.00 33.37 101 GLY B C 1
ATOM 8848 O O . GLY B 1 123 ? 31.298 -35.102 3.335 1.00 33.30 101 GLY B O 1
ATOM 8852 N N . GLY B 1 124 ? 30.875 -33.520 4.872 1.00 30.84 102 GLY B N 1
ATOM 8853 C CA . GLY B 1 124 ? 32.145 -32.859 4.641 1.00 26.88 102 GLY B CA 1
ATOM 8854 C C . GLY B 1 124 ? 33.334 -33.738 4.979 1.00 25.09 102 GLY B C 1
ATOM 8855 O O . GLY B 1 124 ? 34.333 -33.744 4.257 1.00 27.23 102 GLY B O 1
ATOM 8859 N N . ILE B 1 125 ? 33.240 -34.500 6.072 1.00 27.61 103 ILE B N 1
ATOM 8860 C CA . ILE B 1 125 ? 34.354 -35.372 6.428 1.00 24.23 103 ILE B CA 1
ATOM 8861 C C . ILE B 1 125 ? 34.550 -36.452 5.370 1.00 26.22 103 ILE B C 1
ATOM 8862 O O . ILE B 1 125 ? 35.686 -36.793 5.013 1.00 24.45 103 ILE B O 1
ATOM 8878 N N . ALA B 1 126 ? 33.454 -37.028 4.868 1.00 27.13 104 ALA B N 1
ATOM 8879 C CA . ALA B 1 126 ? 33.587 -38.029 3.816 1.00 26.87 104 ALA B CA 1
ATOM 8880 C C . ALA B 1 126 ? 34.328 -37.448 2.616 1.00 25.31 104 ALA B C 1
ATOM 8881 O O . ALA B 1 126 ? 35.203 -38.107 2.037 1.00 27.41 104 ALA B O 1
ATOM 8888 N N . HIS B 1 127 ? 33.998 -36.211 2.233 1.00 25.51 105 HIS B N 1
ATOM 8889 C CA . HIS B 1 127 ? 34.675 -35.579 1.106 1.00 26.13 105 HIS B CA 1
ATOM 8890 C C . HIS B 1 127 ? 36.156 -35.364 1.392 1.00 25.66 105 HIS B C 1
ATOM 8891 O O . HIS B 1 127 ? 36.997 -35.554 0.505 1.00 27.12 105 HIS B O 1
ATOM 8905 N N . LEU B 1 128 ? 36.494 -34.983 2.629 1.00 24.73 106 LEU B N 1
ATOM 8906 C CA . LEU B 1 128 ? 37.888 -34.739 2.990 1.00 24.36 106 LEU B CA 1
ATOM 8907 C C . LEU B 1 128 ? 38.696 -36.032 2.993 1.00 24.83 106 LEU B C 1
ATOM 8908 O O . LEU B 1 128 ? 39.869 -36.034 2.595 1.00 24.58 106 LEU B O 1
ATOM 8924 N N . PHE B 1 129 ? 38.098 -37.138 3.449 1.00 24.18 107 PHE B N 1
ATOM 8925 C CA . PHE B 1 129 ? 38.780 -38.423 3.362 1.00 24.29 107 PHE B CA 1
ATOM 8926 C C . PHE B 1 129 ? 39.070 -38.777 1.907 1.00 25.24 107 PHE B C 1
ATOM 8927 O O . PHE B 1 129 ? 40.171 -39.231 1.574 1.00 25.44 107 PHE B O 1
ATOM 8944 N N . LYS B 1 130 ? 38.091 -38.578 1.023 1.00 25.93 108 LYS B N 1
ATOM 8945 C CA . LYS B 1 130 ? 38.304 -38.854 -0.393 1.00 27.77 108 LYS B CA 1
ATOM 8946 C C . LYS B 1 130 ? 39.388 -37.952 -0.971 1.00 27.28 108 LYS B C 1
ATOM 8947 O O . LYS B 1 130 ? 40.264 -38.417 -1.707 1.00 29.09 108 LYS B O 1
ATOM 8966 N N . GLN B 1 131 ? 39.355 -36.662 -0.633 1.00 27.02 109 GLN B N 1
ATOM 8967 C CA . GLN B 1 131 ? 40.327 -35.706 -1.167 1.00 29.12 109 GLN B CA 1
ATOM 8968 C C . GLN B 1 131 ? 41.751 -36.058 -0.755 1.00 27.86 109 GLN B C 1
ATOM 8969 O O . GLN B 1 131 ? 42.694 -35.885 -1.539 1.00 29.02 109 GLN B O 1
ATOM 8983 N N . ASN B 1 132 ? 41.926 -36.579 0.459 1.00 26.98 110 ASN B N 1
ATOM 8984 C CA . ASN B 1 132 ? 43.244 -36.900 0.993 1.00 25.80 110 ASN B CA 1
ATOM 8985 C C . ASN B 1 132 ? 43.609 -38.374 0.837 1.00 31.16 110 ASN B C 1
ATOM 8986 O O . ASN B 1 132 ? 44.669 -38.796 1.315 1.00 27.35 110 ASN B O 1
ATOM 8997 N N . LYS B 1 133 ? 42.766 -39.161 0.167 1.00 27.37 111 LYS B N 1
ATOM 8998 C CA . LYS B 1 133 ? 43.043 -40.575 -0.097 1.00 29.22 111 LYS B CA 1
ATOM 8999 C C . LYS B 1 133 ? 43.081 -41.429 1.174 1.00 27.12 111 LYS B C 1
ATOM 9000 O O . LYS B 1 133 ? 43.835 -42.404 1.249 1.00 30.24 111 LYS B O 1
ATOM 9019 N N . VAL B 1 134 ? 42.290 -41.064 2.183 1.00 25.75 112 VAL B N 1
ATOM 9020 C CA . VAL B 1 134 ? 42.097 -41.904 3.359 1.00 25.35 112 VAL B CA 1
ATOM 9021 C C . VAL B 1 134 ? 41.120 -43.015 3.003 1.00 25.36 112 VAL B C 1
ATOM 9022 O O . VAL B 1 134 ? 40.038 -42.751 2.468 1.00 27.64 112 VAL B O 1
ATOM 9035 N N . VAL B 1 135 ? 41.491 -44.258 3.301 1.00 24.82 113 VAL B N 1
ATOM 9036 C CA . VAL B 1 135 ? 40.586 -45.382 3.084 1.00 26.96 113 VAL B CA 1
ATOM 9037 C C . VAL B 1 135 ? 39.657 -45.481 4.287 1.00 24.26 113 VAL B C 1
ATOM 9038 O O . VAL B 1 135 ? 40.112 -45.636 5.426 1.00 25.63 113 VAL B O 1
ATOM 9051 N N . HIS B 1 136 ? 38.354 -45.423 4.032 1.00 25.85 114 HIS B N 1
ATOM 9052 C CA . HIS B 1 136 ? 37.336 -45.506 5.070 1.00 24.44 114 HIS B CA 1
ATOM 9053 C C . HIS B 1 136 ? 36.775 -46.920 5.089 1.00 24.24 114 HIS B C 1
ATOM 9054 O O . HIS B 1 136 ? 36.168 -47.365 4.110 1.00 26.08 114 HIS B O 1
ATOM 9068 N N . VAL B 1 137 ? 36.960 -47.609 6.210 1.00 23.83 115 VAL B N 1
ATOM 9069 C CA . VAL B 1 137 ? 36.419 -48.947 6.431 1.00 24.19 115 VAL B CA 1
ATOM 9070 C C . VAL B 1 137 ? 35.262 -48.781 7.403 1.00 26.06 115 VAL B C 1
ATOM 9071 O O . VAL B 1 137 ? 35.449 -48.278 8.518 1.00 26.27 115 VAL B O 1
ATOM 9084 N N . ASN B 1 138 ? 34.070 -49.199 6.994 1.00 24.48 116 ASN B N 1
ATOM 9085 C CA . ASN B 1 138 ? 32.881 -49.084 7.831 1.00 25.99 116 ASN B CA 1
ATOM 9086 C C . ASN B 1 138 ? 32.687 -50.430 8.518 1.00 26.57 116 ASN B C 1
ATOM 9087 O O . ASN B 1 138 ? 32.258 -51.401 7.883 1.00 28.98 116 ASN B O 1
ATOM 9098 N N . GLY B 1 139 ? 32.953 -50.468 9.818 1.00 24.47 117 GLY B N 1
ATOM 9099 C CA . GLY B 1 139 ? 32.869 -51.700 10.575 1.00 26.16 117 GLY B CA 1
ATOM 9100 C C . GLY B 1 139 ? 33.431 -51.505 11.966 1.00 25.63 117 GLY B C 1
ATOM 9101 O O . GLY B 1 139 ? 33.913 -50.429 12.321 1.00 25.04 117 GLY B O 1
ATOM 9105 N N . TYR B 1 140 ? 33.319 -52.563 12.766 1.00 26.53 118 TYR B N 1
ATOM 9106 C CA . TYR B 1 140 ? 33.794 -52.560 14.147 1.00 24.62 118 TYR B CA 1
ATOM 9107 C C . TYR B 1 140 ? 35.223 -53.101 14.178 1.00 26.81 118 TYR B C 1
ATOM 9108 O O . TYR B 1 140 ? 35.457 -54.269 13.851 1.00 25.76 118 TYR B O 1
ATOM 9126 N N . GLY B 1 141 ? 36.174 -52.251 14.553 1.00 24.98 119 GLY B N 1
ATOM 9127 C CA . GLY B 1 141 ? 37.576 -52.632 14.573 1.00 26.99 119 GLY B CA 1
ATOM 9128 C C . GLY B 1 141 ? 37.978 -53.307 15.874 1.00 26.30 119 GLY B C 1
ATOM 9129 O O . GLY B 1 141 ? 37.634 -52.852 16.961 1.00 26.14 119 GLY B O 1
ATOM 9133 N N . LYS B 1 142 ? 38.720 -54.401 15.744 1.00 25.27 120 LYS B N 1
ATOM 9134 C CA . LYS B 1 142 ? 39.302 -55.101 16.882 1.00 25.98 120 LYS B CA 1
ATOM 9135 C C . LYS B 1 142 ? 40.768 -55.362 16.574 1.00 29.06 120 LYS B C 1
ATOM 9136 O O . LYS B 1 142 ? 41.097 -55.832 15.481 1.00 30.12 120 LYS B O 1
ATOM 9155 N N . ILE B 1 143 ? 41.650 -55.042 17.514 1.00 26.55 121 ILE B N 1
ATOM 9156 C CA . ILE B 1 143 ? 43.069 -55.329 17.327 1.00 27.17 121 ILE B CA 1
ATOM 9157 C C . ILE B 1 143 ? 43.293 -56.823 17.545 1.00 30.40 121 ILE B C 1
ATOM 9158 O O . ILE B 1 143 ? 43.062 -57.341 18.643 1.00 31.10 121 ILE B O 1
ATOM 9174 N N . THR B 1 144 ? 43.732 -57.518 16.492 1.00 29.57 122 THR B N 1
ATOM 9175 C CA . THR B 1 144 ? 43.894 -58.970 16.519 1.00 31.14 122 THR B CA 1
ATOM 9176 C C . THR B 1 144 ? 45.349 -59.421 16.436 1.00 31.30 122 THR B C 1
ATOM 9177 O O . THR B 1 144 ? 45.609 -60.626 16.399 1.00 32.56 122 THR B O 1
ATOM 9188 N N . GLY B 1 145 ? 46.294 -58.481 16.437 1.00 34.39 123 GLY B N 1
ATOM 9189 C CA . GLY B 1 145 ? 47.723 -58.737 16.534 1.00 34.04 123 GLY B CA 1
ATOM 9190 C C . GLY B 1 145 ? 48.431 -57.405 16.659 1.00 31.45 123 GLY B C 1
ATOM 9191 O O . GLY B 1 145 ? 47.835 -56.346 16.441 1.00 33.14 123 GLY B O 1
ATOM 9195 N N . LYS B 1 146 ? 49.721 -57.461 17.014 1.00 34.38 124 LYS B N 1
ATOM 9196 C CA . LYS B 1 146 ? 50.471 -56.220 17.205 1.00 37.33 124 LYS B CA 1
ATOM 9197 C C . LYS B 1 146 ? 50.469 -55.358 15.947 1.00 34.18 124 LYS B C 1
ATOM 9198 O O . LYS B 1 146 ? 50.565 -54.129 16.037 1.00 33.31 124 LYS B O 1
ATOM 9217 N N . ASN B 1 147 ? 50.376 -55.975 14.772 1.00 32.27 125 ASN B N 1
ATOM 9218 C CA . ASN B 1 147 ? 50.328 -55.250 13.508 1.00 30.42 125 ASN B CA 1
ATOM 9219 C C . ASN B 1 147 ? 49.076 -55.613 12.711 1.00 29.75 125 ASN B C 1
ATOM 9220 O O . ASN B 1 147 ? 49.102 -55.677 11.477 1.00 29.94 125 ASN B O 1
ATOM 9231 N N . GLN B 1 148 ? 47.961 -55.862 13.397 1.00 29.76 126 GLN B N 1
ATOM 9232 C CA . GLN B 1 148 ? 46.764 -56.300 12.690 1.00 28.90 126 GLN B CA 1
ATOM 9233 C C . GLN B 1 148 ? 45.488 -55.815 13.354 1.00 29.25 126 GLN B C 1
ATOM 9234 O O . GLN B 1 148 ? 45.308 -55.981 14.564 1.00 31.24 126 GLN B O 1
ATOM 9248 N N . VAL B 1 149 ? 44.594 -55.260 12.537 1.00 27.97 127 VAL B N 1
ATOM 9249 C CA . VAL B 1 149 ? 43.241 -54.907 12.943 1.00 26.42 127 VAL B CA 1
ATOM 9250 C C . VAL B 1 149 ? 42.273 -55.643 12.029 1.00 29.30 127 VAL B C 1
ATOM 9251 O O . VAL B 1 149 ? 42.458 -55.661 10.807 1.00 30.63 127 VAL B O 1
ATOM 9264 N N . THR B 1 150 ? 41.253 -56.255 12.623 1.00 27.85 128 THR B N 1
ATOM 9265 C CA . THR B 1 150 ? 40.198 -56.928 11.879 1.00 27.17 128 THR B CA 1
ATOM 9266 C C . THR B 1 150 ? 38.910 -56.140 12.070 1.00 28.90 128 THR B C 1
ATOM 9267 O O . THR B 1 150 ? 38.503 -55.874 13.206 1.00 29.27 128 THR B O 1
ATOM 9278 N N . ALA B 1 151 ? 38.285 -55.753 10.963 1.00 26.58 129 ALA B N 1
ATOM 9279 C CA . ALA B 1 151 ? 37.019 -55.032 10.983 1.00 25.76 129 ALA B CA 1
ATOM 9280 C C . ALA B 1 151 ? 35.874 -55.996 10.699 1.00 29.71 129 ALA B C 1
ATOM 9281 O O . ALA B 1 151 ? 35.907 -56.731 9.704 1.00 29.69 129 ALA B O 1
ATOM 9288 N N . THR B 1 152 ? 34.860 -55.982 11.563 1.00 27.79 130 THR B N 1
ATOM 9289 C CA . THR B 1 152 ? 33.653 -56.777 11.370 1.00 29.29 130 THR B CA 1
ATOM 9290 C C . THR B 1 152 ? 32.534 -55.860 10.894 1.00 28.77 130 THR B C 1
ATOM 9291 O O . THR B 1 152 ? 32.264 -54.832 11.517 1.00 28.28 130 THR B O 1
ATOM 9302 N N . LYS B 1 153 ? 31.926 -56.209 9.766 1.00 29.24 131 LYS B N 1
ATOM 9303 C CA . LYS B 1 153 ? 30.914 -55.384 9.125 1.00 32.08 131 LYS B CA 1
ATOM 9304 C C . LYS B 1 153 ? 29.491 -55.851 9.407 1.00 32.03 131 LYS B C 1
ATOM 9305 O O . LYS B 1 153 ? 29.244 -56.933 9.943 1.00 35.02 131 LYS B O 1
ATOM 9324 N N . ALA B 1 154 ? 28.545 -54.996 9.009 1.00 35.99 132 ALA B N 1
ATOM 9325 C CA . ALA B 1 154 ? 27.140 -55.200 9.340 1.00 32.42 132 ALA B CA 1
ATOM 9326 C C . ALA B 1 154 ? 26.594 -56.503 8.772 1.00 33.46 132 ALA B C 1
ATOM 9327 O O . ALA B 1 154 ? 25.631 -57.054 9.311 1.00 39.02 132 ALA B O 1
ATOM 9334 N N . ASP B 1 155 ? 27.156 -56.987 7.671 1.00 33.89 133 ASP B N 1
ATOM 9335 C CA . ASP B 1 155 ? 26.709 -58.226 7.047 1.00 35.27 133 ASP B CA 1
ATOM 9336 C C . ASP B 1 155 ? 27.382 -59.465 7.623 1.00 33.14 133 ASP B C 1
ATOM 9337 O O . ASP B 1 155 ? 27.147 -60.569 7.126 1.00 35.94 133 ASP B O 1
ATOM 9346 N N . GLY B 1 156 ? 28.182 -59.312 8.675 1.00 38.11 134 GLY B N 1
ATOM 9347 C CA . GLY B 1 156 ? 28.907 -60.413 9.259 1.00 39.44 134 GLY B CA 1
ATOM 9348 C C . GLY B 1 156 ? 30.279 -60.620 8.662 1.00 37.91 134 GLY B C 1
ATOM 9349 O O . GLY B 1 156 ? 31.069 -61.401 9.210 1.00 37.50 134 GLY B O 1
ATOM 9353 N N . GLY B 1 157 ? 30.578 -59.942 7.555 1.00 31.80 135 GLY B N 1
ATOM 9354 C CA . GLY B 1 157 ? 31.880 -60.047 6.931 1.00 31.61 135 GLY B CA 1
ATOM 9355 C C . GLY B 1 157 ? 33.005 -59.467 7.769 1.00 31.62 135 GLY B C 1
ATOM 9356 O O . GLY B 1 157 ? 32.804 -58.681 8.697 1.00 30.97 135 GLY B O 1
ATOM 9360 N N . THR B 1 158 ? 34.219 -59.928 7.466 1.00 30.78 136 THR B N 1
ATOM 9361 C CA . THR B 1 158 ? 35.433 -59.475 8.130 1.00 29.83 136 THR B CA 1
ATOM 9362 C C . THR B 1 158 ? 36.460 -59.021 7.101 1.00 29.64 136 THR B C 1
ATOM 9363 O O . THR B 1 158 ? 36.499 -59.519 5.973 1.00 35.26 136 THR B O 1
ATOM 9374 N N . GLN B 1 159 ? 37.292 -58.063 7.505 1.00 28.69 137 GLN B N 1
ATOM 9375 C CA . GLN B 1 159 ? 38.364 -57.549 6.660 1.00 30.22 137 GLN B CA 1
ATOM 9376 C C . GLN B 1 159 ? 39.603 -57.301 7.507 1.00 29.73 137 GLN B C 1
ATOM 9377 O O . GLN B 1 159 ? 39.523 -56.632 8.539 1.00 29.94 137 GLN B O 1
ATOM 9391 N N . VAL B 1 160 ? 40.734 -57.875 7.094 1.00 28.85 138 VAL B N 1
ATOM 9392 C CA . VAL B 1 160 ? 41.987 -57.769 7.837 1.00 30.77 138 VAL B CA 1
ATOM 9393 C C . VAL B 1 160 ? 42.809 -56.606 7.296 1.00 34.39 138 VAL B C 1
ATOM 9394 O O . VAL B 1 160 ? 42.964 -56.447 6.079 1.00 31.45 138 VAL B O 1
ATOM 9407 N N . ILE B 1 161 ? 43.375 -55.816 8.204 1.00 30.06 139 ILE B N 1
ATOM 9408 C CA . ILE B 1 161 ? 44.268 -54.716 7.857 1.00 27.27 139 ILE B CA 1
ATOM 9409 C C . ILE B 1 161 ? 45.607 -55.002 8.529 1.00 28.01 139 ILE B C 1
ATOM 9410 O O . ILE B 1 161 ? 45.702 -55.025 9.763 1.00 33.14 139 ILE B O 1
ATOM 9426 N N . ASP B 1 162 ? 46.634 -55.234 7.710 1.00 28.57 140 ASP B N 1
ATOM 9427 C CA . ASP B 1 162 ? 48.015 -55.403 8.153 1.00 30.34 140 ASP B CA 1
ATOM 9428 C C . ASP B 1 162 ? 48.650 -54.022 8.163 1.00 28.77 140 ASP B C 1
ATOM 9429 O O . ASP B 1 162 ? 48.742 -53.373 7.120 1.00 31.16 140 ASP B O 1
ATOM 9438 N N . THR B 1 163 ? 49.097 -53.572 9.327 1.00 28.58 141 THR B N 1
ATOM 9439 C CA . THR B 1 163 ? 49.382 -52.156 9.514 1.00 27.94 141 THR B CA 1
ATOM 9440 C C . THR B 1 163 ? 50.609 -51.975 10.393 1.00 29.07 141 THR B C 1
ATOM 9441 O O . THR B 1 163 ? 50.784 -52.690 11.382 1.00 31.07 141 THR B O 1
ATOM 9452 N N . LYS B 1 164 ? 51.466 -51.024 10.014 1.00 28.76 142 LYS B N 1
ATOM 9453 C CA . LYS B 1 164 ? 52.673 -50.764 10.793 1.00 31.21 142 LYS B CA 1
ATOM 9454 C C . LYS B 1 164 ? 52.335 -50.142 12.143 1.00 28.92 142 LYS B C 1
ATOM 9455 O O . LYS B 1 164 ? 52.878 -50.550 13.178 1.00 30.39 142 LYS B O 1
ATOM 9474 N N . ASN B 1 165 ? 51.463 -49.134 12.149 1.00 27.79 143 ASN B N 1
ATOM 9475 C CA . ASN B 1 165 ? 51.058 -48.456 13.370 1.00 27.23 143 ASN B CA 1
ATOM 9476 C C . ASN B 1 165 ? 49.544 -48.518 13.525 1.00 26.18 143 ASN B C 1
ATOM 9477 O O . ASN B 1 165 ? 48.806 -48.536 12.539 1.00 25.70 143 ASN B O 1
ATOM 9488 N N . ILE B 1 166 ? 49.090 -48.541 14.777 1.00 25.97 144 ILE B N 1
ATOM 9489 C CA . ILE B 1 166 ? 47.672 -48.496 15.117 1.00 25.10 144 ILE B CA 1
ATOM 9490 C C . ILE B 1 166 ? 47.453 -47.290 16.023 1.00 24.63 144 ILE B C 1
ATOM 9491 O O . ILE B 1 166 ? 48.222 -47.075 16.971 1.00 25.17 144 ILE B O 1
ATOM 9507 N N . LEU B 1 167 ? 46.418 -46.497 15.726 1.00 24.22 145 LEU B N 1
ATOM 9508 C CA . LEU B 1 167 ? 46.059 -45.343 16.545 1.00 24.38 145 LEU B CA 1
ATOM 9509 C C . LEU B 1 167 ? 44.644 -45.550 17.069 1.00 22.82 145 LEU B C 1
ATOM 9510 O O . LEU B 1 167 ? 43.681 -45.547 16.293 1.00 22.88 145 LEU B O 1
ATOM 9526 N N . ILE B 1 168 ? 44.525 -45.743 18.379 1.00 23.06 146 ILE B N 1
ATOM 9527 C CA . ILE B 1 168 ? 43.231 -45.923 19.027 1.00 22.75 146 ILE B CA 1
ATOM 9528 C C . ILE B 1 168 ? 42.624 -44.549 19.307 1.00 22.22 146 ILE B C 1
ATOM 9529 O O . ILE B 1 168 ? 43.204 -43.734 20.032 1.00 22.43 146 ILE B O 1
ATOM 9545 N N . ALA B 1 169 ? 41.454 -44.294 18.722 1.00 21.69 147 ALA B N 1
ATOM 9546 C CA . ALA B 1 169 ? 40.709 -43.056 18.934 1.00 21.86 147 ALA B CA 1
ATOM 9547 C C . ALA B 1 169 ? 39.232 -43.385 19.128 1.00 21.14 147 ALA B C 1
ATOM 9548 O O . ALA B 1 169 ? 38.347 -42.806 18.499 1.00 21.76 147 ALA B O 1
ATOM 9555 N N . THR B 1 170 ? 38.959 -44.323 20.029 1.00 21.49 148 THR B N 1
ATOM 9556 C CA . THR B 1 170 ? 37.623 -44.893 20.194 1.00 21.54 148 THR B CA 1
ATOM 9557 C C . THR B 1 170 ? 36.714 -44.070 21.102 1.00 23.39 148 THR B C 1
ATOM 9558 O O . THR B 1 170 ? 35.542 -44.419 21.244 1.00 22.28 148 THR B O 1
ATOM 9569 N N . GLY B 1 171 ? 37.203 -42.986 21.693 1.00 21.49 149 GLY B N 1
ATOM 9570 C CA . GLY B 1 171 ? 36.335 -41.989 22.283 1.00 21.49 149 GLY B CA 1
ATOM 9571 C C . GLY B 1 171 ? 35.693 -42.323 23.612 1.00 22.00 149 GLY B C 1
ATOM 9572 O O . GLY B 1 171 ? 36.315 -42.952 24.471 1.00 22.84 149 GLY B O 1
ATOM 9576 N N . SER B 1 172 ? 34.445 -41.888 23.791 1.00 22.06 150 SER B N 1
ATOM 9577 C CA . SER B 1 172 ? 33.781 -41.966 25.081 1.00 22.65 150 SER B CA 1
ATOM 9578 C C . SER B 1 172 ? 32.338 -42.420 24.920 1.00 22.89 150 SER B C 1
ATOM 9579 O O . SER B 1 172 ? 31.817 -42.547 23.810 1.00 22.60 150 SER B O 1
ATOM 9587 N N . GLU B 1 173 ? 31.704 -42.675 26.068 1.00 23.57 151 GLU B N 1
ATOM 9588 C CA . GLU B 1 173 ? 30.287 -42.993 26.170 1.00 24.05 151 GLU B CA 1
ATOM 9589 C C . GLU B 1 173 ? 29.723 -42.287 27.399 1.00 24.68 151 GLU B C 1
ATOM 9590 O O . GLU B 1 173 ? 30.465 -41.831 28.271 1.00 24.84 151 GLU B O 1
ATOM 9602 N N . VAL B 1 174 ? 28.393 -42.216 27.469 1.00 25.17 152 VAL B N 1
ATOM 9603 C CA . VAL B 1 174 ? 27.722 -41.673 28.644 1.00 25.97 152 VAL B CA 1
ATOM 9604 C C . VAL B 1 174 ? 27.974 -42.571 29.846 1.00 26.75 152 VAL B C 1
ATOM 9605 O O . VAL B 1 174 ? 27.930 -43.805 29.743 1.00 27.00 152 VAL B O 1
ATOM 9618 N N . THR B 1 175 ? 28.227 -41.953 31.002 1.00 24.87 153 THR B N 1
ATOM 9619 C CA . THR B 1 175 ? 28.369 -42.706 32.243 1.00 28.50 153 THR B CA 1
ATOM 9620 C C . THR B 1 175 ? 26.993 -43.035 32.807 1.00 25.82 153 THR B C 1
ATOM 9621 O O . THR B 1 175 ? 26.212 -42.117 33.081 1.00 29.29 153 THR B O 1
ATOM 9632 N N . PRO B 1 176 ? 26.657 -44.311 32.985 1.00 27.05 154 PRO B N 1
ATOM 9633 C CA . PRO B 1 176 ? 25.333 -44.665 33.511 1.00 29.75 154 PRO B CA 1
ATOM 9634 C C . PRO B 1 176 ? 25.191 -44.320 34.985 1.00 32.44 154 PRO B C 1
ATOM 9635 O O . PRO B 1 176 ? 26.167 -44.223 35.732 1.00 32.46 154 PRO B O 1
ATOM 9646 N N . PHE B 1 177 ? 23.938 -44.122 35.395 1.00 36.06 155 PHE B N 1
ATOM 9647 C CA . PHE B 1 177 ? 23.583 -43.873 36.788 1.00 32.60 155 PHE B CA 1
ATOM 9648 C C . PHE B 1 177 ? 22.932 -45.120 37.373 1.00 32.08 155 PHE B C 1
ATOM 9649 O O . PHE B 1 177 ? 21.848 -45.509 36.910 1.00 32.16 155 PHE B O 1
ATOM 9666 N N . PRO B 1 178 ? 23.507 -45.750 38.401 1.00 32.85 156 PRO B N 1
ATOM 9667 C CA . PRO B 1 178 ? 22.957 -47.027 38.882 1.00 37.14 156 PRO B CA 1
ATOM 9668 C C . PRO B 1 178 ? 21.503 -46.883 39.313 1.00 30.90 156 PRO B C 1
ATOM 9669 O O . PRO B 1 178 ? 21.149 -45.979 40.072 1.00 34.15 156 PRO B O 1
ATOM 9680 N N . GLY B 1 179 ? 20.654 -47.777 38.806 1.00 29.47 157 GLY B N 1
ATOM 9681 C CA . GLY B 1 179 ? 19.262 -47.812 39.194 1.00 31.37 157 GLY B CA 1
ATOM 9682 C C . GLY B 1 179 ? 18.339 -46.901 38.414 1.00 33.89 157 GLY B C 1
ATOM 9683 O O . GLY B 1 179 ? 17.121 -46.964 38.613 1.00 35.08 157 GLY B O 1
ATOM 9687 N N . ILE B 1 180 ? 18.868 -46.035 37.558 1.00 30.27 158 ILE B N 1
ATOM 9688 C CA . ILE B 1 180 ? 18.057 -45.176 36.698 1.00 27.56 158 ILE B CA 1
ATOM 9689 C C . ILE B 1 180 ? 18.380 -45.573 35.268 1.00 34.21 158 ILE B C 1
ATOM 9690 O O . ILE B 1 180 ? 19.493 -45.326 34.784 1.00 34.02 158 ILE B O 1
ATOM 9706 N N . THR B 1 181 ? 17.394 -46.123 34.567 1.00 33.53 159 THR B N 1
ATOM 9707 C CA . THR B 1 181 ? 17.619 -46.644 33.227 1.00 27.85 159 THR B CA 1
ATOM 9708 C C . THR B 1 181 ? 17.319 -45.552 32.213 1.00 29.23 159 THR B C 1
ATOM 9709 O O . THR B 1 181 ? 16.176 -45.090 32.115 1.00 29.50 159 THR B O 1
ATOM 9720 N N . ILE B 1 182 ? 18.338 -45.149 31.459 1.00 28.45 160 ILE B N 1
ATOM 9721 C CA . ILE B 1 182 ? 18.136 -44.227 30.351 1.00 25.73 160 ILE B CA 1
ATOM 9722 C C . ILE B 1 182 ? 17.404 -44.979 29.248 1.00 28.64 160 ILE B C 1
ATOM 9723 O O . ILE B 1 182 ? 17.881 -46.009 28.760 1.00 31.08 160 ILE B O 1
ATOM 9739 N N . ASP B 1 183 ? 16.241 -44.459 28.844 1.00 29.04 161 ASP B N 1
ATOM 9740 C CA . ASP B 1 183 ? 15.467 -45.044 27.753 1.00 29.69 161 ASP B CA 1
ATOM 9741 C C . ASP B 1 183 ? 15.310 -44.099 26.569 1.00 29.20 161 ASP B C 1
ATOM 9742 O O . ASP B 1 183 ? 14.727 -44.494 25.552 1.00 34.73 161 ASP B O 1
ATOM 9751 N N . GLU B 1 184 ? 15.860 -42.884 26.659 1.00 28.08 162 GLU B N 1
ATOM 9752 C CA . GLU B 1 184 ? 15.740 -41.842 25.638 1.00 32.90 162 GLU B CA 1
ATOM 9753 C C . GLU B 1 184 ? 14.279 -41.517 25.320 1.00 32.81 162 GLU B C 1
ATOM 9754 O O . GLU B 1 184 ? 13.967 -41.026 24.229 1.00 34.99 162 GLU B O 1
ATOM 9766 N N . ASP B 1 185 ? 13.380 -41.795 26.274 1.00 32.78 163 ASP B N 1
ATOM 9767 C CA . ASP B 1 185 ? 11.971 -41.457 26.148 1.00 33.69 163 ASP B CA 1
ATOM 9768 C C . ASP B 1 185 ? 11.705 -40.357 27.165 1.00 34.01 163 ASP B C 1
ATOM 9769 O O . ASP B 1 185 ? 11.810 -39.162 26.819 1.00 33.12 163 ASP B O 1
ATOM 9778 N N . THR B 1 186 ? 11.372 -40.682 28.414 1.00 35.26 164 THR B N 1
ATOM 9779 C CA . THR B 1 186 ? 11.283 -39.672 29.463 1.00 32.50 164 THR B CA 1
ATOM 9780 C C . THR B 1 186 ? 12.538 -39.581 30.330 1.00 31.94 164 THR B C 1
ATOM 9781 O O . THR B 1 186 ? 12.723 -38.571 31.018 1.00 29.31 164 THR B O 1
ATOM 9792 N N . ILE B 1 187 ? 13.382 -40.608 30.345 1.00 27.82 165 ILE B N 1
ATOM 9793 C CA . ILE B 1 187 ? 14.677 -40.559 31.015 1.00 27.69 165 ILE B CA 1
ATOM 9794 C C . ILE B 1 187 ? 15.732 -40.562 29.914 1.00 27.40 165 ILE B C 1
ATOM 9795 O O . ILE B 1 187 ? 15.958 -41.590 29.259 1.00 27.69 165 ILE B O 1
ATOM 9811 N N . VAL B 1 188 ? 16.383 -39.412 29.708 1.00 25.79 166 VAL B N 1
ATOM 9812 C CA . VAL B 1 188 ? 17.228 -39.211 28.536 1.00 25.61 166 VAL B CA 1
ATOM 9813 C C . VAL B 1 188 ? 18.675 -38.975 28.948 1.00 27.13 166 VAL B C 1
ATOM 9814 O O . VAL B 1 188 ? 18.965 -38.501 30.053 1.00 25.25 166 VAL B O 1
ATOM 9827 N N . SER B 1 189 ? 19.588 -39.318 28.032 1.00 23.90 167 SER B N 1
ATOM 9828 C CA . SER B 1 189 ? 20.951 -38.821 28.063 1.00 23.14 167 SER B CA 1
ATOM 9829 C C . SER B 1 189 ? 20.993 -37.517 27.264 1.00 23.23 167 SER B C 1
ATOM 9830 O O . SER B 1 189 ? 19.973 -37.037 26.760 1.00 25.03 167 SER B O 1
ATOM 9838 N N . SER B 1 190 ? 22.189 -36.940 27.119 1.00 22.98 168 SER B N 1
ATOM 9839 C CA . SER B 1 190 ? 22.337 -35.776 26.251 1.00 22.51 168 SER B CA 1
ATOM 9840 C C . SER B 1 190 ? 21.808 -36.050 24.847 1.00 22.38 168 SER B C 1
ATOM 9841 O O . SER B 1 190 ? 21.287 -35.140 24.195 1.00 24.40 168 SER B O 1
ATOM 9849 N N . THR B 1 191 ? 21.906 -37.292 24.369 1.00 22.87 169 THR B N 1
ATOM 9850 C CA . THR B 1 191 ? 21.421 -37.598 23.026 1.00 23.10 169 THR B CA 1
ATOM 9851 C C . THR B 1 191 ? 19.914 -37.402 22.929 1.00 25.29 169 THR B C 1
ATOM 9852 O O . THR B 1 191 ? 19.427 -36.715 22.026 1.00 26.50 169 THR B O 1
ATOM 9863 N N . GLY B 1 192 ? 19.157 -37.985 23.858 1.00 24.40 170 GLY B N 1
ATOM 9864 C CA . GLY B 1 192 ? 17.718 -37.786 23.840 1.00 25.45 170 GLY B CA 1
ATOM 9865 C C . GLY B 1 192 ? 17.335 -36.336 24.061 1.00 25.75 170 GLY B C 1
ATOM 9866 O O . GLY B 1 192 ? 16.396 -35.831 23.441 1.00 25.35 170 GLY B O 1
ATOM 9870 N N . ALA B 1 193 ? 18.067 -35.648 24.937 1.00 23.64 171 ALA B N 1
ATOM 9871 C CA . ALA B 1 193 ? 17.755 -34.258 25.242 1.00 23.13 171 ALA B CA 1
ATOM 9872 C C . ALA B 1 193 ? 17.929 -33.351 24.031 1.00 25.52 171 ALA B C 1
ATOM 9873 O O . ALA B 1 193 ? 17.273 -32.311 23.940 1.00 26.39 171 ALA B O 1
ATOM 9880 N N . LEU B 1 194 ? 18.814 -33.712 23.104 1.00 23.50 172 LEU B N 1
ATOM 9881 C CA . LEU B 1 194 ? 19.029 -32.909 21.909 1.00 24.23 172 LEU B CA 1
ATOM 9882 C C . LEU B 1 194 ? 17.916 -33.075 20.882 1.00 25.49 172 LEU B C 1
ATOM 9883 O O . LEU B 1 194 ? 17.887 -32.322 19.903 1.00 25.61 172 LEU B O 1
ATOM 9899 N N . SER B 1 195 ? 16.992 -34.022 21.091 1.00 26.93 173 SER B N 1
ATOM 9900 C CA . SER B 1 195 ? 15.963 -34.336 20.106 1.00 26.97 173 SER B CA 1
ATOM 9901 C C . SER B 1 195 ? 14.567 -34.473 20.713 1.00 29.73 173 SER B C 1
ATOM 9902 O O . SER B 1 195 ? 13.705 -35.119 20.112 1.00 32.17 173 SER B O 1
ATOM 9910 N N . LEU B 1 196 ? 14.316 -33.882 21.882 1.00 26.74 174 LEU B N 1
ATOM 9911 C CA . LEU B 1 196 ? 12.981 -33.939 22.460 1.00 27.10 174 LEU B CA 1
ATOM 9912 C C . LEU B 1 196 ? 11.951 -33.439 21.454 1.00 29.37 174 LEU B C 1
ATOM 9913 O O . LEU B 1 196 ? 12.200 -32.501 20.693 1.00 30.24 174 LEU B O 1
ATOM 9929 N N . LYS B 1 197 ? 10.782 -34.067 21.457 1.00 32.69 175 LYS B N 1
ATOM 9930 C CA . LYS B 1 197 ? 9.740 -33.749 20.487 1.00 31.86 175 LYS B CA 1
ATOM 9931 C C . LYS B 1 197 ? 8.827 -32.620 20.934 1.00 32.66 175 LYS B C 1
ATOM 9932 O O . LYS B 1 197 ? 8.068 -32.092 20.110 1.00 39.94 175 LYS B O 1
ATOM 9951 N N . LYS B 1 198 ? 8.868 -32.248 22.212 1.00 32.09 176 LYS B N 1
ATOM 9952 C CA . LYS B 1 198 ? 8.107 -31.115 22.720 1.00 34.29 176 LYS B CA 1
ATOM 9953 C C . LYS B 1 198 ? 8.876 -30.535 23.896 1.00 31.37 176 LYS B C 1
ATOM 9954 O O . LYS B 1 198 ? 9.713 -31.208 24.502 1.00 31.24 176 LYS B O 1
ATOM 9973 N N . VAL B 1 199 ? 8.605 -29.271 24.204 1.00 32.84 177 VAL B N 1
ATOM 9974 C CA . VAL B 1 199 ? 9.222 -28.627 25.362 1.00 30.05 177 VAL B CA 1
ATOM 9975 C C . VAL B 1 199 ? 8.597 -29.241 26.610 1.00 27.58 177 VAL B C 1
ATOM 9976 O O . VAL B 1 199 ? 7.367 -29.195 26.763 1.00 30.43 177 VAL B O 1
ATOM 9989 N N . PRO B 1 200 ? 9.375 -29.838 27.513 1.00 28.57 178 PRO B N 1
ATOM 9990 C CA . PRO B 1 200 ? 8.774 -30.397 28.733 1.00 31.77 178 PRO B CA 1
ATOM 9991 C C . PRO B 1 200 ? 8.317 -29.287 29.669 1.00 34.03 178 PRO B C 1
ATOM 9992 O O . PRO B 1 200 ? 8.920 -28.213 29.734 1.00 31.81 178 PRO B O 1
ATOM 10003 N N . GLU B 1 201 ? 7.226 -29.545 30.395 1.00 34.07 179 GLU B N 1
ATOM 10004 C CA . GLU B 1 201 ? 6.780 -28.573 31.387 1.00 33.81 179 GLU B CA 1
ATOM 10005 C C . GLU B 1 201 ? 7.821 -28.412 32.485 1.00 30.13 179 GLU B C 1
ATOM 10006 O O . GLU B 1 201 ? 8.173 -27.292 32.868 1.00 32.13 179 GLU B O 1
ATOM 10018 N N . LYS B 1 202 ? 8.332 -29.524 32.999 1.00 32.01 180 LYS B N 1
ATOM 10019 C CA . LYS B 1 202 ? 9.359 -29.515 34.030 1.00 31.37 180 LYS B CA 1
ATOM 10020 C C . LYS B 1 202 ? 10.443 -30.520 33.675 1.00 28.92 180 LYS B C 1
ATOM 10021 O O . LYS B 1 202 ? 10.150 -31.648 33.265 1.00 29.88 180 LYS B O 1
ATOM 10040 N N . MET B 1 203 ? 11.693 -30.103 33.834 1.00 29.53 181 MET B N 1
ATOM 10041 C CA . MET B 1 203 ? 12.837 -30.957 33.567 1.00 29.31 181 MET B CA 1
ATOM 10042 C C . MET B 1 203 ? 13.789 -30.913 34.750 1.00 27.73 181 MET B C 1
ATOM 10043 O O . MET B 1 203 ? 14.048 -29.848 35.314 1.00 28.60 181 MET B O 1
ATOM 10057 N N . VAL B 1 204 ? 14.301 -32.075 35.127 1.00 26.78 182 VAL B N 1
ATOM 10058 C CA . VAL B 1 204 ? 15.364 -32.190 36.116 1.00 29.39 182 VAL B CA 1
ATOM 10059 C C . VAL B 1 204 ? 16.613 -32.691 35.401 1.00 27.54 182 VAL B C 1
ATOM 10060 O O . VAL B 1 204 ? 16.547 -33.635 34.602 1.00 26.90 182 VAL B O 1
ATOM 10073 N N . VAL B 1 205 ? 17.744 -32.055 35.686 1.00 24.57 183 VAL B N 1
ATOM 10074 C CA . VAL B 1 205 ? 19.033 -32.421 35.123 1.00 24.70 183 VAL B CA 1
ATOM 10075 C C . VAL B 1 205 ? 19.888 -32.945 36.270 1.00 25.72 183 VAL B C 1
ATOM 10076 O O . VAL B 1 205 ? 20.109 -32.235 37.260 1.00 27.36 183 VAL B O 1
ATOM 10089 N N . ILE B 1 206 ? 20.359 -34.184 36.152 1.00 25.28 184 ILE B N 1
ATOM 10090 C CA . ILE B 1 206 ? 21.304 -34.735 37.118 1.00 24.74 184 ILE B CA 1
ATOM 10091 C C . ILE B 1 206 ? 22.705 -34.419 36.599 1.00 26.15 184 ILE B C 1
ATOM 10092 O O . ILE B 1 206 ? 23.166 -35.021 35.624 1.00 25.59 184 ILE B O 1
ATOM 10108 N N . GLY B 1 207 ? 23.388 -33.492 37.265 1.00 26.95 185 GLY B N 1
ATOM 10109 C CA . GLY B 1 207 ? 24.734 -33.086 36.890 1.00 26.90 185 GLY B CA 1
ATOM 10110 C C . GLY B 1 207 ? 24.768 -31.660 36.385 1.00 27.97 185 GLY B C 1
ATOM 10111 O O . GLY B 1 207 ? 24.179 -31.364 35.346 1.00 30.56 185 GLY B O 1
ATOM 10115 N N . ALA B 1 208 ? 25.437 -30.766 37.108 1.00 23.96 186 ALA B N 1
ATOM 10116 C CA . ALA B 1 208 ? 25.562 -29.363 36.707 1.00 25.87 186 ALA B CA 1
ATOM 10117 C C . ALA B 1 208 ? 26.931 -29.053 36.112 1.00 25.22 186 ALA B C 1
ATOM 10118 O O . ALA B 1 208 ? 27.490 -27.977 36.324 1.00 24.11 186 ALA B O 1
ATOM 10125 N N . GLY B 1 209 ? 27.480 -29.994 35.351 1.00 24.45 187 GLY B N 1
ATOM 10126 C CA . GLY B 1 209 ? 28.659 -29.745 34.554 1.00 24.49 187 GLY B CA 1
ATOM 10127 C C . GLY B 1 209 ? 28.315 -28.989 33.287 1.00 22.57 187 GLY B C 1
ATOM 10128 O O . GLY B 1 209 ? 27.205 -28.487 33.103 1.00 24.66 187 GLY B O 1
ATOM 10132 N N . VAL B 1 210 ? 29.298 -28.920 32.388 1.00 22.46 188 VAL B N 1
ATOM 10133 C CA . VAL B 1 210 ? 29.160 -28.107 31.180 1.00 22.77 188 VAL B CA 1
ATOM 10134 C C . VAL B 1 210 ? 27.984 -28.579 30.331 1.00 19.75 188 VAL B C 1
ATOM 10135 O O . VAL B 1 210 ? 27.153 -27.780 29.891 1.00 23.24 188 VAL B O 1
ATOM 10148 N N . ILE B 1 211 ? 27.912 -29.880 30.065 1.00 21.33 189 ILE B N 1
ATOM 10149 C CA . ILE B 1 211 ? 26.856 -30.416 29.207 1.00 21.96 189 ILE B CA 1
ATOM 10150 C C . ILE B 1 211 ? 25.488 -30.177 29.833 1.00 21.63 189 ILE B C 1
ATOM 10151 O O . ILE B 1 211 ? 24.553 -29.729 29.164 1.00 24.34 189 ILE B O 1
ATOM 10167 N N . GLY B 1 212 ? 25.353 -30.458 31.130 1.00 22.99 190 GLY B N 1
ATOM 10168 C CA . GLY B 1 212 ? 24.068 -30.289 31.788 1.00 24.86 190 GLY B CA 1
ATOM 10169 C C . GLY B 1 212 ? 23.602 -28.847 31.836 1.00 24.01 190 GLY B C 1
ATOM 10170 O O . GLY B 1 212 ? 22.412 -28.565 31.679 1.00 27.58 190 GLY B O 1
ATOM 10174 N N . VAL B 1 213 ? 24.524 -27.914 32.070 1.00 23.41 191 VAL B N 1
ATOM 10175 C CA . VAL B 1 213 ? 24.140 -26.508 32.126 1.00 21.83 191 VAL B CA 1
ATOM 10176 C C . VAL B 1 213 ? 23.732 -26.002 30.744 1.00 21.24 191 VAL B C 1
ATOM 10177 O O . VAL B 1 213 ? 22.769 -25.239 30.609 1.00 25.61 191 VAL B O 1
ATOM 10190 N N . GLU B 1 214 ? 24.446 -26.424 29.696 1.00 21.23 192 GLU B N 1
ATOM 10191 C CA . GLU B 1 214 ? 24.094 -26.015 28.339 1.00 19.85 192 GLU B CA 1
ATOM 10192 C C . GLU B 1 214 ? 22.711 -26.533 27.951 1.00 20.83 192 GLU B C 1
ATOM 10193 O O . GLU B 1 214 ? 21.861 -25.772 27.475 1.00 22.89 192 GLU B O 1
ATOM 10205 N N . LEU B 1 215 ? 22.465 -27.832 28.138 1.00 21.98 193 LEU B N 1
ATOM 10206 C CA . LEU B 1 215 ? 21.188 -28.402 27.715 1.00 20.96 193 LEU B CA 1
ATOM 10207 C C . LEU B 1 215 ? 20.040 -27.916 28.595 1.00 20.43 193 LEU B C 1
ATOM 10208 O O . LEU B 1 215 ? 18.931 -27.684 28.102 1.00 24.01 193 LEU B O 1
ATOM 10224 N N . GLY B 1 216 ? 20.285 -27.739 29.894 1.00 21.61 194 GLY B N 1
ATOM 10225 C CA . GLY B 1 216 ? 19.271 -27.144 30.748 1.00 24.85 194 GLY B CA 1
ATOM 10226 C C . GLY B 1 216 ? 18.885 -25.744 30.314 1.00 22.27 194 GLY B C 1
ATOM 10227 O O . GLY B 1 216 ? 17.708 -25.375 30.347 1.00 24.93 194 GLY B O 1
ATOM 10231 N N . SER B 1 217 ? 19.873 -24.938 29.920 1.00 24.35 195 SER B N 1
ATOM 10232 C CA . SER B 1 217 ? 19.590 -23.569 29.504 1.00 22.65 195 SER B CA 1
ATOM 10233 C C . SER B 1 217 ? 18.799 -23.542 28.201 1.00 24.91 195 SER B C 1
ATOM 10234 O O . SER B 1 217 ? 17.873 -22.736 28.050 1.00 24.38 195 SER B O 1
ATOM 10242 N N . VAL B 1 218 ? 19.144 -24.416 27.248 1.00 23.19 196 VAL B N 1
ATOM 10243 C CA . VAL B 1 218 ? 18.359 -24.532 26.018 1.00 23.40 196 VAL B CA 1
ATOM 10244 C C . VAL B 1 218 ? 16.880 -24.685 26.345 1.00 23.96 196 VAL B C 1
ATOM 10245 O O . VAL B 1 218 ? 16.038 -23.898 25.908 1.00 24.52 196 VAL B O 1
ATOM 10258 N N . TRP B 1 219 ? 16.543 -25.708 27.124 1.00 23.36 197 TRP B N 1
ATOM 10259 C CA . TRP B 1 219 ? 15.138 -26.021 27.379 1.00 23.11 197 TRP B CA 1
ATOM 10260 C C . TRP B 1 219 ? 14.482 -24.970 28.265 1.00 26.33 197 TRP B C 1
ATOM 10261 O O . TRP B 1 219 ? 13.291 -24.690 28.102 1.00 26.71 197 TRP B O 1
ATOM 10282 N N . GLN B 1 220 ? 15.243 -24.343 29.165 1.00 25.03 198 GLN B N 1
ATOM 10283 C CA . GLN B 1 220 ? 14.702 -23.245 29.962 1.00 25.49 198 GLN B CA 1
ATOM 10284 C C . GLN B 1 220 ? 14.255 -22.091 29.072 1.00 28.52 198 GLN B C 1
ATOM 10285 O O . GLN B 1 220 ? 13.154 -21.556 29.238 1.00 28.66 198 GLN B O 1
ATOM 10299 N N . ARG B 1 221 ? 15.089 -21.709 28.103 1.00 25.30 199 ARG B N 1
ATOM 10300 C CA . ARG B 1 221 ? 14.724 -20.629 27.197 1.00 26.08 199 ARG B CA 1
ATOM 10301 C C . ARG B 1 221 ? 13.481 -20.970 26.391 1.00 29.46 199 ARG B C 1
ATOM 10302 O O . ARG B 1 221 ? 12.690 -20.082 26.063 1.00 30.68 199 ARG B O 1
ATOM 10323 N N . LEU B 1 222 ? 13.316 -22.230 26.021 1.00 28.75 200 LEU B N 1
ATOM 10324 C CA . LEU B 1 222 ? 12.187 -22.634 25.193 1.00 28.96 200 LEU B CA 1
ATOM 10325 C C . LEU B 1 222 ? 10.904 -22.812 25.999 1.00 29.60 200 LEU B C 1
ATOM 10326 O O . LEU B 1 222 ? 9.845 -23.028 25.396 1.00 32.87 200 LEU B O 1
ATOM 10342 N N . GLY B 1 223 ? 10.963 -22.705 27.333 1.00 29.29 201 GLY B N 1
ATOM 10343 C CA . GLY B 1 223 ? 9.760 -22.649 28.141 1.00 32.73 201 GLY B CA 1
ATOM 10344 C C . GLY B 1 223 ? 9.677 -23.612 29.305 1.00 32.88 201 GLY B C 1
ATOM 10345 O O . GLY B 1 223 ? 8.701 -23.583 30.062 1.00 33.25 201 GLY B O 1
ATOM 10349 N N . ALA B 1 224 ? 10.675 -24.477 29.459 1.00 28.59 202 ALA B N 1
ATOM 10350 C CA . ALA B 1 224 ? 10.637 -25.466 30.521 1.00 29.63 202 ALA B CA 1
ATOM 10351 C C . ALA B 1 224 ? 11.054 -24.868 31.858 1.00 29.58 202 ALA B C 1
ATOM 10352 O O . ALA B 1 224 ? 11.862 -23.941 31.929 1.00 29.67 202 ALA B O 1
ATOM 10359 N N . ASP B 1 225 ? 10.485 -25.416 32.924 1.00 31.29 203 ASP B N 1
ATOM 10360 C CA . ASP B 1 225 ? 10.926 -25.162 34.294 1.00 28.20 203 ASP B CA 1
ATOM 10361 C C . ASP B 1 225 ? 12.040 -26.163 34.592 1.00 29.17 203 ASP B C 1
ATOM 10362 O O . ASP B 1 225 ? 11.794 -27.374 34.632 1.00 32.24 203 ASP B O 1
ATOM 10371 N N . VAL B 1 226 ? 13.269 -25.671 34.777 1.00 28.90 204 VAL B N 1
ATOM 10372 C CA . VAL B 1 226 ? 14.449 -26.533 34.832 1.00 26.32 204 VAL B CA 1
ATOM 10373 C C . VAL B 1 226 ? 15.130 -26.421 36.192 1.00 30.51 204 VAL B C 1
ATOM 10374 O O . VAL B 1 226 ? 15.368 -25.311 36.687 1.00 29.51 204 VAL B O 1
ATOM 10387 N N . THR B 1 227 ? 15.485 -27.575 36.763 1.00 27.35 205 THR B N 1
ATOM 10388 C CA . THR B 1 227 ? 16.299 -27.670 37.973 1.00 28.20 205 THR B CA 1
ATOM 10389 C C . THR B 1 227 ? 17.436 -28.654 37.729 1.00 27.57 205 THR B C 1
ATOM 10390 O O . THR B 1 227 ? 17.198 -29.774 37.266 1.00 28.74 205 THR B O 1
ATOM 10401 N N . 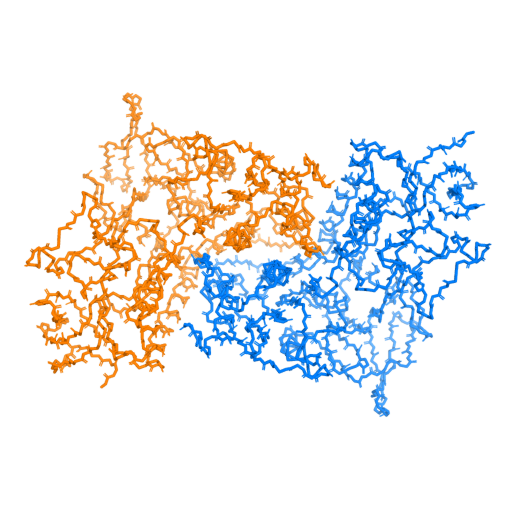ALA B 1 228 ? 18.666 -28.237 38.031 1.00 26.50 206 ALA B N 1
ATOM 10402 C CA . ALA B 1 228 ? 19.824 -29.122 37.982 1.00 24.64 206 ALA B CA 1
ATOM 10403 C C . ALA B 1 228 ? 20.237 -29.507 39.399 1.00 33.10 206 ALA B C 1
ATOM 10404 O O . ALA B 1 228 ? 20.341 -28.644 40.280 1.00 29.23 206 ALA B O 1
ATOM 10411 N N . VAL B 1 229 ? 20.469 -30.801 39.607 1.00 25.94 207 VAL B N 1
ATOM 10412 C CA . VAL B 1 229 ? 20.864 -31.359 40.894 1.00 27.35 207 VAL B CA 1
ATOM 10413 C C . VAL B 1 229 ? 22.307 -31.824 40.769 1.00 28.21 207 VAL B C 1
ATOM 10414 O O . VAL B 1 229 ? 22.637 -32.594 39.859 1.00 32.78 207 VAL B O 1
ATOM 10427 N N . GLU B 1 230 ? 23.160 -31.373 41.689 1.00 27.39 208 GLU B N 1
ATOM 10428 C CA . GLU B 1 230 ? 24.594 -31.606 41.580 1.00 26.75 208 GLU B CA 1
ATOM 10429 C C . GLU B 1 230 ? 25.149 -32.002 42.936 1.00 30.49 208 GLU B C 1
ATOM 10430 O O . GLU B 1 230 ? 24.853 -31.360 43.948 1.00 29.15 208 GLU B O 1
ATOM 10442 N N . PHE B 1 231 ? 25.948 -33.068 42.941 1.00 28.01 209 PHE B N 1
ATOM 10443 C CA . PHE B 1 231 ? 26.532 -33.579 44.176 1.00 31.49 209 PHE B CA 1
ATOM 10444 C C . PHE B 1 231 ? 27.580 -32.627 44.737 1.00 31.77 209 PHE B C 1
ATOM 10445 O O . PHE B 1 231 ? 27.719 -32.501 45.958 1.00 34.29 209 PHE B O 1
ATOM 10462 N N . LEU B 1 232 ? 28.339 -31.967 43.869 1.00 31.33 210 LEU B N 1
ATOM 10463 C CA . LEU B 1 232 ? 29.370 -31.050 44.329 1.00 34.21 210 LEU B CA 1
ATOM 10464 C C . LEU B 1 232 ? 28.762 -29.680 44.636 1.00 33.81 210 LEU B C 1
ATOM 10465 O O . LEU B 1 232 ? 27.562 -29.443 44.456 1.00 30.79 210 LEU B O 1
ATOM 10481 N N . GLY B 1 233 ? 29.611 -28.756 45.083 1.00 29.45 211 GLY B N 1
ATOM 10482 C CA . GLY B 1 233 ? 29.183 -27.453 45.547 1.00 29.79 211 GLY B CA 1
ATOM 10483 C C . GLY B 1 233 ? 29.282 -26.320 44.555 1.00 28.93 211 GLY B C 1
ATOM 10484 O O . GLY B 1 233 ? 29.178 -25.156 44.967 1.00 32.10 211 GLY B O 1
ATOM 10488 N N . HIS B 1 234 ? 29.476 -26.606 43.269 1.00 29.25 212 HIS B N 1
ATOM 10489 C CA . HIS B 1 234 ? 29.575 -25.548 42.274 1.00 27.40 212 HIS B CA 1
ATOM 10490 C C . HIS B 1 234 ? 29.127 -26.080 40.924 1.00 27.59 212 HIS B C 1
ATOM 10491 O O . HIS B 1 234 ? 29.043 -27.291 40.710 1.00 26.84 212 HIS B O 1
ATOM 10506 N N . VAL B 1 235 ? 28.838 -25.147 40.008 1.00 26.69 213 VAL B N 1
ATOM 10507 C CA . VAL B 1 235 ? 28.436 -25.499 38.653 1.00 27.64 213 VAL B CA 1
ATOM 10508 C C . VAL B 1 235 ? 29.600 -25.260 37.695 1.00 27.04 213 VAL B C 1
ATOM 10509 O O . VAL B 1 235 ? 30.443 -24.382 37.899 1.00 27.39 213 VAL B O 1
ATOM 10522 N N . GLY B 1 236 ? 29.627 -26.049 36.623 1.00 25.60 214 GLY B N 1
ATOM 10523 C CA . GLY B 1 236 ? 30.560 -25.861 35.532 1.00 25.50 214 GLY B CA 1
ATOM 10524 C C . GLY B 1 236 ? 31.681 -26.875 35.446 1.00 26.20 214 GLY B C 1
ATOM 10525 O O . GLY B 1 236 ? 32.554 -26.726 34.581 1.00 27.05 214 GLY B O 1
ATOM 10529 N N . GLY B 1 237 ? 31.710 -27.882 36.307 1.00 27.84 215 GLY B N 1
ATOM 10530 C CA . GLY B 1 237 ? 32.661 -28.968 36.161 1.00 26.77 215 GLY B CA 1
ATOM 10531 C C . GLY B 1 237 ? 34.002 -28.700 36.815 1.00 30.29 215 GLY B C 1
ATOM 10532 O O . GLY B 1 237 ? 34.205 -27.738 37.559 1.00 27.13 215 GLY B O 1
ATOM 10536 N N . VAL B 1 238 ? 34.945 -29.592 36.514 1.00 30.87 216 VAL B N 1
ATOM 10537 C CA . VAL B 1 238 ? 36.244 -29.555 37.169 1.00 33.07 216 VAL B CA 1
ATOM 10538 C C . VAL B 1 238 ? 37.075 -28.410 36.615 1.00 28.88 216 VAL B C 1
ATOM 10539 O O . VAL B 1 238 ? 37.108 -28.167 35.402 1.00 30.47 216 VAL B O 1
ATOM 10552 N N . GLY B 1 239 ? 37.758 -27.699 37.506 1.00 33.03 217 GLY B N 1
ATOM 10553 C CA . GLY B 1 239 ? 38.750 -26.736 37.097 1.00 30.54 217 GLY B CA 1
ATOM 10554 C C . GLY B 1 239 ? 38.250 -25.327 36.867 1.00 25.78 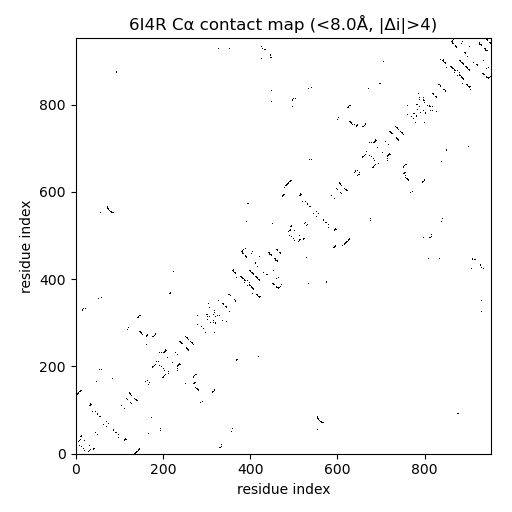217 GLY B C 1
ATOM 10555 O O . GLY B 1 239 ? 39.074 -24.415 36.708 1.00 29.49 217 GLY B O 1
ATOM 10559 N N . ILE B 1 240 ? 36.934 -25.116 36.802 1.00 26.25 218 ILE B N 1
ATOM 10560 C CA . ILE B 1 240 ? 36.411 -23.761 36.683 1.00 22.50 218 ILE B CA 1
ATOM 10561 C C . ILE B 1 240 ? 36.805 -22.970 37.923 1.00 22.16 218 ILE B C 1
ATOM 10562 O O . ILE B 1 240 ? 36.786 -23.484 39.048 1.00 25.40 218 ILE B O 1
ATOM 10578 N N . ASP B 1 241 ? 37.206 -21.721 37.718 1.00 22.67 219 ASP B N 1
ATOM 10579 C CA . ASP B 1 241 ? 37.511 -20.838 38.838 1.00 22.86 219 ASP B CA 1
ATOM 10580 C C . ASP B 1 241 ? 36.259 -20.634 39.685 1.00 23.10 219 ASP B C 1
ATOM 10581 O O . ASP B 1 241 ? 35.162 -20.444 39.156 1.00 26.58 219 ASP B O 1
ATOM 10590 N N . MET B 1 242 ? 36.426 -20.673 41.015 1.00 24.64 220 MET B N 1
ATOM 10591 C CA A MET B 1 242 ? 35.281 -20.679 41.925 0.58 21.91 220 MET B CA 1
ATOM 10592 C CA B MET B 1 242 ? 35.256 -20.692 41.887 0.42 35.89 220 MET B CA 1
ATOM 10593 C C . MET B 1 242 ? 34.524 -19.354 41.881 1.00 28.36 220 MET B C 1
ATOM 10594 O O . MET B 1 242 ? 33.288 -19.331 41.930 1.00 28.64 220 MET B O 1
ATOM 10621 N N . GLU B 1 243 ? 35.246 -18.228 41.822 1.00 26.47 221 GLU B N 1
ATOM 10622 C CA . GLU B 1 243 ? 34.560 -16.938 41.730 1.00 27.53 221 GLU B CA 1
ATOM 10623 C C . GLU B 1 243 ? 33.734 -16.871 40.446 1.00 24.55 221 GLU B C 1
ATOM 10624 O O . GLU B 1 243 ? 32.561 -16.477 40.462 1.00 26.80 221 GLU B O 1
ATOM 10636 N N . ILE B 1 244 ? 34.343 -17.250 39.318 1.00 25.46 222 ILE B N 1
ATOM 10637 C CA . ILE B 1 244 ? 33.630 -17.309 38.042 1.00 23.00 222 ILE B CA 1
ATOM 10638 C C . ILE B 1 244 ? 32.399 -18.208 38.155 1.00 23.05 222 ILE B C 1
ATOM 10639 O O . ILE B 1 244 ? 31.306 -17.851 37.702 1.00 24.48 222 ILE B O 1
ATOM 10655 N N . SER B 1 245 ? 32.560 -19.390 38.760 1.00 22.03 223 SER B N 1
ATOM 10656 C CA . SER B 1 245 ? 31.451 -20.336 38.856 1.00 23.59 223 SER B CA 1
ATOM 10657 C C . SER B 1 245 ? 30.297 -19.762 39.673 1.00 26.69 223 SER B C 1
ATOM 10658 O O . SER B 1 245 ? 29.127 -19.896 39.292 1.00 26.72 223 SER B O 1
ATOM 10666 N N . LYS B 1 246 ? 30.608 -19.129 40.806 1.00 24.61 224 LYS B N 1
ATOM 10667 C CA . LYS B 1 246 ? 29.580 -18.533 41.656 1.00 27.18 224 LYS B CA 1
ATOM 10668 C C . LYS B 1 246 ? 28.854 -17.403 40.942 1.00 27.63 224 LYS B C 1
ATOM 10669 O O . LYS B 1 246 ? 27.623 -17.316 41.008 1.00 28.83 224 LYS B O 1
ATOM 10688 N N . ASN B 1 247 ? 29.588 -16.534 40.239 1.00 24.87 225 ASN B N 1
ATOM 10689 C CA . ASN B 1 247 ? 28.927 -15.441 39.531 1.00 25.46 225 ASN B CA 1
ATOM 10690 C C . ASN B 1 247 ? 28.087 -15.971 38.370 1.00 26.35 225 ASN B C 1
ATOM 10691 O O . ASN B 1 247 ? 27.002 -15.446 38.090 1.00 26.80 225 ASN B O 1
ATOM 10702 N N . PHE B 1 248 ? 28.574 -17.015 37.689 1.00 25.87 226 PHE B N 1
ATOM 10703 C CA . PHE B 1 248 ? 27.832 -17.647 36.597 1.00 27.47 226 PHE B CA 1
ATOM 10704 C C . PHE B 1 248 ? 26.523 -18.238 37.100 1.00 26.44 226 PHE B C 1
ATOM 10705 O O . PHE B 1 248 ? 25.462 -18.025 36.505 1.00 24.45 226 PHE B O 1
ATOM 10722 N N . GLN B 1 249 ? 26.583 -18.989 38.199 1.00 24.91 227 GLN B N 1
ATOM 10723 C CA . GLN B 1 249 ? 25.377 -19.559 38.784 1.00 26.17 227 GLN B CA 1
ATOM 10724 C C . GLN B 1 249 ? 24.349 -18.484 39.111 1.00 27.51 227 GLN B C 1
ATOM 10725 O O . GLN B 1 249 ? 23.157 -18.664 38.844 1.00 25.64 227 GLN B O 1
ATOM 10739 N N . ARG B 1 250 ? 24.778 -17.360 39.695 1.00 26.41 228 ARG B N 1
ATOM 10740 C CA A ARG B 1 250 ? 23.819 -16.318 40.046 0.55 25.81 228 ARG B CA 1
ATOM 10741 C CA B ARG B 1 250 ? 23.837 -16.297 40.045 0.45 27.30 228 ARG B CA 1
ATOM 10742 C C . ARG B 1 250 ? 23.140 -15.752 38.805 1.00 25.28 228 ARG B C 1
ATOM 10743 O O . ARG B 1 250 ? 21.938 -15.471 38.826 1.00 30.46 228 ARG B O 1
ATOM 10784 N N . ILE B 1 251 ? 23.888 -15.586 37.715 1.00 27.40 229 ILE B N 1
ATOM 10785 C CA . ILE B 1 251 ? 23.297 -15.078 36.481 1.00 27.58 229 ILE B CA 1
ATOM 10786 C C . ILE B 1 251 ? 22.276 -16.069 35.931 1.00 26.40 229 ILE B C 1
ATOM 10787 O O . ILE B 1 251 ? 21.182 -15.678 35.506 1.00 29.15 229 ILE B O 1
ATOM 10803 N N . LEU B 1 252 ? 22.610 -17.364 35.941 1.00 25.11 230 LEU B N 1
ATOM 10804 C CA . LEU B 1 252 ? 21.677 -18.370 35.449 1.00 24.21 230 LEU B CA 1
ATOM 10805 C C . LEU B 1 252 ? 20.422 -18.438 36.315 1.00 25.09 230 LEU B C 1
ATOM 10806 O O . LEU B 1 252 ? 19.318 -18.637 35.800 1.00 27.74 230 LEU B O 1
ATOM 10822 N N . GLN B 1 253 ? 20.570 -18.299 37.636 1.00 26.96 231 GLN B N 1
ATOM 10823 C CA . GLN B 1 253 ? 19.404 -18.289 38.515 1.00 28.57 231 GLN B CA 1
ATOM 10824 C C . GLN B 1 253 ? 18.481 -17.121 38.199 1.00 29.26 231 GLN B C 1
ATOM 10825 O O . GLN B 1 253 ? 17.256 -17.271 38.216 1.00 31.44 231 GLN B O 1
ATOM 10839 N N . LYS B 1 254 ? 19.047 -15.947 37.911 1.00 30.52 232 LYS B N 1
ATOM 10840 C CA . LYS B 1 254 ? 18.210 -14.810 37.547 1.00 31.30 232 LYS B CA 1
ATOM 10841 C C . LYS B 1 254 ? 17.488 -15.052 36.226 1.00 30.35 232 LYS B C 1
ATOM 10842 O O . LYS B 1 254 ? 16.394 -14.517 36.010 1.00 34.97 232 LYS B O 1
ATOM 10861 N N . GLN B 1 255 ? 18.084 -15.845 35.330 1.00 30.89 233 GLN B N 1
ATOM 10862 C CA . GLN B 1 255 ? 17.408 -16.221 34.094 1.00 28.63 233 GLN B CA 1
ATOM 10863 C C . GLN B 1 255 ? 16.240 -17.168 34.345 1.00 32.61 233 GLN B C 1
ATOM 10864 O O . GLN B 1 255 ? 15.329 -17.240 33.513 1.00 36.31 233 GLN B O 1
ATOM 10878 N N . GLY B 1 256 ? 16.239 -17.884 35.470 1.00 28.87 234 GLY B N 1
ATOM 10879 C CA . GLY B 1 256 ? 15.183 -18.824 35.809 1.00 30.15 234 GLY B CA 1
ATOM 10880 C C . GLY B 1 256 ? 15.636 -20.268 35.984 1.00 29.11 234 GLY B C 1
ATOM 10881 O O . GLY B 1 256 ? 14.799 -21.130 36.283 1.00 29.45 234 GLY B O 1
ATOM 10885 N N . PHE B 1 257 ? 16.917 -20.561 35.773 1.00 30.44 235 PHE B N 1
ATOM 10886 C CA . PHE B 1 257 ? 17.495 -21.892 35.932 1.00 27.44 235 PHE B CA 1
ATOM 10887 C C . PHE B 1 257 ? 17.752 -22.139 37.413 1.00 35.78 235 PHE B C 1
ATOM 10888 O O . PHE B 1 257 ? 18.558 -21.433 38.029 1.00 36.71 235 PHE B O 1
ATOM 10905 N N . LYS B 1 258 ? 17.086 -23.143 37.984 1.00 30.33 236 LYS B N 1
ATOM 10906 C CA . LYS B 1 258 ? 17.241 -23.444 39.401 1.00 30.25 236 LYS B CA 1
ATOM 10907 C C . LYS B 1 258 ? 18.291 -24.523 39.627 1.00 30.36 236 LYS B C 1
ATOM 10908 O O . LYS B 1 258 ? 18.518 -25.384 38.775 1.00 31.07 236 LYS B O 1
ATOM 10927 N N . PHE B 1 259 ? 18.931 -24.468 40.800 1.00 32.64 237 PHE B N 1
ATOM 10928 C CA . PHE B 1 259 ? 19.992 -25.403 41.156 1.00 29.33 237 PHE B CA 1
ATOM 10929 C C . PHE B 1 259 ? 19.804 -25.941 42.568 1.00 32.03 237 PHE B C 1
ATOM 10930 O O . PHE B 1 259 ? 19.435 -25.198 43.483 1.00 32.49 237 PHE B O 1
ATOM 10947 N N . LYS B 1 260 ? 20.061 -27.236 42.734 1.00 32.16 238 LYS B N 1
ATOM 10948 C CA . LYS B 1 260 ? 20.218 -27.860 44.047 1.00 29.50 238 LYS B CA 1
ATOM 10949 C C . LYS B 1 260 ? 21.624 -28.451 44.115 1.00 34.94 238 LYS B C 1
ATOM 10950 O O . LYS B 1 260 ? 21.861 -29.572 43.656 1.00 30.98 238 LYS B O 1
ATOM 10969 N N . LEU B 1 261 ? 22.555 -27.687 44.673 1.00 28.64 239 LEU B N 1
ATOM 10970 C CA . LEU B 1 261 ? 23.931 -28.133 44.821 1.00 27.35 239 LEU B CA 1
ATOM 10971 C C . LEU B 1 261 ? 24.083 -28.933 46.112 1.00 27.36 239 LEU B C 1
ATOM 10972 O O . LEU B 1 261 ? 23.195 -28.964 46.966 1.00 33.01 239 LEU B O 1
ATOM 10988 N N . ASN B 1 262 ? 25.232 -29.591 46.249 1.00 30.45 240 ASN B N 1
ATOM 10989 C CA . ASN B 1 262 ? 25.521 -30.409 47.426 1.00 31.65 240 ASN B CA 1
ATOM 10990 C C . ASN B 1 262 ? 24.381 -31.383 47.714 1.00 34.75 240 ASN B C 1
ATOM 10991 O O . ASN B 1 262 ? 23.979 -31.581 48.861 1.00 34.84 240 ASN B O 1
ATOM 11002 N N . THR B 1 263 ? 23.859 -32.001 46.655 1.00 30.32 241 THR B N 1
ATOM 11003 C CA . THR B 1 263 ? 22.667 -32.837 46.730 1.00 29.66 241 THR B CA 1
ATOM 11004 C C . THR B 1 263 ? 22.890 -34.117 45.940 1.00 32.22 241 THR B C 1
ATOM 11005 O O . THR B 1 263 ? 23.403 -34.073 44.818 1.00 30.19 241 THR B O 1
ATOM 11016 N N . LYS B 1 264 ? 22.509 -35.251 46.523 1.00 34.82 242 LYS B N 1
ATOM 11017 C CA . LYS B 1 264 ? 22.621 -36.542 45.858 1.00 33.57 242 LYS B CA 1
ATOM 11018 C C . LYS B 1 264 ? 21.243 -37.037 45.438 1.00 31.31 242 LYS B C 1
ATOM 11019 O O . LYS B 1 264 ? 20.248 -36.803 46.131 1.00 37.02 242 LYS B O 1
ATOM 11038 N N . VAL B 1 265 ? 21.191 -37.696 44.288 1.00 35.34 243 VAL B N 1
ATOM 11039 C CA . VAL B 1 265 ? 19.986 -38.386 43.844 1.00 29.22 243 VAL B CA 1
ATOM 11040 C C . VAL B 1 265 ? 20.056 -39.831 44.320 1.00 35.47 243 VAL B C 1
ATOM 11041 O O . VAL B 1 265 ? 21.034 -40.539 44.052 1.00 39.82 243 VAL B O 1
ATOM 11054 N N . THR B 1 266 ? 19.013 -40.266 45.028 1.00 36.40 244 THR B N 1
ATOM 11055 C CA . THR B 1 266 ? 18.930 -41.617 45.561 1.00 37.46 244 THR B CA 1
ATOM 11056 C C . THR B 1 266 ? 18.089 -42.551 44.698 1.00 40.94 244 THR B C 1
ATOM 11057 O O . THR B 1 266 ? 18.124 -43.766 44.920 1.00 44.10 244 THR B O 1
ATOM 11068 N N . GLY B 1 267 ? 17.333 -42.023 43.742 1.00 39.70 245 GLY B N 1
ATOM 11069 C CA . GLY B 1 267 ? 16.508 -42.865 42.897 1.00 39.25 245 GLY B CA 1
ATOM 11070 C C . GLY B 1 267 ? 15.531 -42.033 42.100 1.00 37.73 245 GLY B C 1
ATOM 11071 O O . GLY B 1 267 ? 15.365 -40.831 42.321 1.00 35.21 245 GLY B O 1
ATOM 11075 N N . ALA B 1 268 ? 14.883 -42.703 41.150 1.00 36.31 246 ALA B N 1
ATOM 11076 C CA . ALA B 1 268 ? 13.857 -42.083 40.323 1.00 36.03 246 ALA B CA 1
ATOM 11077 C C . ALA B 1 268 ? 12.827 -43.138 39.945 1.00 37.93 246 ALA B C 1
ATOM 11078 O O . ALA B 1 268 ? 13.176 -44.303 39.720 1.00 40.59 246 ALA B O 1
ATOM 11085 N N . THR B 1 269 ? 11.553 -42.742 39.952 1.00 37.79 247 THR B N 1
ATOM 11086 C CA . THR B 1 269 ? 10.450 -43.648 39.652 1.00 40.43 247 THR B CA 1
ATOM 11087 C C . THR B 1 269 ? 9.537 -43.054 38.588 1.00 36.84 247 THR B C 1
ATOM 11088 O O . THR B 1 269 ? 9.054 -41.928 38.743 1.00 36.37 247 THR B O 1
ATOM 11099 N N . LYS B 1 270 ? 9.287 -43.815 37.522 1.00 37.70 248 LYS B N 1
ATOM 11100 C CA . LYS B 1 270 ? 8.288 -43.439 36.525 1.00 38.17 248 LYS B CA 1
ATOM 11101 C C . LYS B 1 270 ? 6.890 -43.786 37.041 1.00 36.57 248 LYS B C 1
ATOM 11102 O O . LYS B 1 270 ? 6.630 -44.932 37.428 1.00 39.01 248 LYS B O 1
ATOM 11121 N N . LYS B 1 271 ? 6.004 -42.785 37.064 1.00 38.58 249 LYS B N 1
ATOM 11122 C CA . LYS B 1 271 ? 4.707 -42.870 37.726 1.00 40.19 249 LYS B CA 1
ATOM 11123 C C . LYS B 1 271 ? 3.555 -43.087 36.749 1.00 39.73 249 LYS B C 1
ATOM 11124 O O . LYS B 1 271 ? 3.673 -42.869 35.543 1.00 45.87 249 LYS B O 1
ATOM 11143 N N . SER B 1 272 ? 2.410 -43.490 37.309 1.00 45.59 250 SER B N 1
ATOM 11144 C CA . SER B 1 272 ? 1.228 -43.796 36.506 1.00 47.20 250 SER B CA 1
ATOM 11145 C C . SER B 1 272 ? 0.683 -42.578 35.769 1.00 58.01 250 SER B C 1
ATOM 11146 O O . SER B 1 272 ? -0.017 -42.736 34.762 1.00 44.41 250 SER B O 1
ATOM 11154 N N . ASP B 1 273 ? 0.933 -41.367 36.266 1.00 43.37 251 ASP B N 1
ATOM 11155 C CA . ASP B 1 273 ? 0.527 -40.172 35.534 1.00 40.25 251 ASP B CA 1
ATOM 11156 C C . ASP B 1 273 ? 1.569 -39.739 34.498 1.00 43.78 251 ASP B C 1
ATOM 11157 O O . ASP B 1 273 ? 1.442 -38.654 33.923 1.00 45.27 251 ASP B O 1
ATOM 11166 N N . GLY B 1 274 ? 2.586 -40.572 34.250 1.00 43.39 252 GLY B N 1
ATOM 11167 C CA . GLY B 1 274 ? 3.593 -40.311 33.247 1.00 47.17 252 GLY B CA 1
ATOM 11168 C C . GLY B 1 274 ? 4.758 -39.469 33.714 1.00 44.42 252 GLY B C 1
ATOM 11169 O O . GLY B 1 274 ? 5.768 -39.388 33.005 1.00 43.88 252 GLY B O 1
ATOM 11173 N N . LYS B 1 275 ? 4.662 -38.860 34.888 1.00 38.41 253 LYS B N 1
ATOM 11174 C CA . LYS B 1 275 ? 5.725 -38.021 35.410 1.00 36.44 253 LYS B CA 1
ATOM 11175 C C . LYS B 1 275 ? 6.742 -38.890 36.145 1.00 33.82 253 LYS B C 1
ATOM 11176 O O . LYS B 1 275 ? 6.601 -40.114 36.245 1.00 36.53 253 LYS B O 1
ATOM 11195 N N . ILE B 1 276 ? 7.793 -38.249 36.647 1.00 34.03 254 ILE B N 1
ATOM 11196 C CA . ILE B 1 276 ? 8.906 -38.934 37.289 1.00 31.49 254 ILE B CA 1
ATOM 11197 C C . ILE B 1 276 ? 9.134 -38.292 38.645 1.00 42.51 254 ILE B C 1
ATOM 11198 O O . ILE B 1 276 ? 9.278 -37.068 38.738 1.00 36.69 254 ILE B O 1
ATOM 11214 N N . ASP B 1 277 ? 9.192 -39.115 39.689 1.00 37.81 255 ASP B N 1
ATOM 11215 C CA . ASP B 1 277 ? 9.543 -38.655 41.026 1.00 35.80 255 ASP B CA 1
ATOM 11216 C C . ASP B 1 277 ? 11.023 -38.943 41.255 1.00 35.40 255 ASP B C 1
ATOM 11217 O O . ASP B 1 277 ? 11.451 -40.101 41.172 1.00 38.19 255 ASP B O 1
ATOM 11226 N N . VAL B 1 278 ? 11.798 -37.895 41.531 1.00 32.98 256 VAL B N 1
ATOM 11227 C CA . VAL B 1 278 ? 13.234 -38.004 41.774 1.00 29.10 256 VAL B CA 1
ATOM 11228 C C . VAL B 1 278 ? 13.460 -37.815 43.268 1.00 36.43 256 VAL B C 1
ATOM 11229 O O . VAL B 1 278 ? 13.120 -36.763 43.825 1.00 37.33 256 VAL B O 1
ATOM 11242 N N . SER B 1 279 ? 14.044 -38.820 43.914 1.00 35.16 257 SER B N 1
ATOM 11243 C CA . SER B 1 279 ? 14.331 -38.763 45.340 1.00 38.02 257 SER B CA 1
ATOM 11244 C C . SER B 1 279 ? 15.723 -38.178 45.543 1.00 40.49 257 SER B C 1
ATOM 11245 O O . SER B 1 279 ? 16.686 -38.616 44.903 1.00 35.36 257 SER B O 1
ATOM 11253 N N . ILE B 1 280 ? 15.819 -37.161 46.404 1.00 36.15 258 ILE B N 1
ATOM 11254 C CA . ILE B 1 280 ? 17.079 -36.473 46.651 1.00 32.92 258 ILE B CA 1
ATOM 11255 C C . ILE B 1 280 ? 17.333 -36.341 48.147 1.00 36.61 258 ILE B C 1
ATOM 11256 O O . ILE B 1 280 ? 16.419 -36.418 48.971 1.00 39.85 258 ILE B O 1
ATOM 11272 N N . GLU B 1 281 ? 18.604 -36.123 48.482 1.00 35.50 259 GLU B N 1
ATOM 11273 C CA . GLU B 1 281 ? 19.023 -35.901 49.854 1.00 42.53 259 GLU B CA 1
ATOM 11274 C C . GLU B 1 281 ? 20.235 -34.981 49.830 1.00 41.54 259 GLU B C 1
ATOM 11275 O O . GLU B 1 281 ? 20.927 -34.865 48.813 1.00 35.81 259 GLU B O 1
ATOM 11287 N N . ALA B 1 282 ? 20.506 -34.340 50.966 1.00 40.44 260 ALA B N 1
ATOM 11288 C CA . ALA B 1 282 ? 21.763 -33.616 51.103 1.00 39.50 260 ALA B CA 1
ATOM 11289 C C . ALA B 1 282 ? 22.914 -34.595 50.895 1.00 42.04 260 ALA B C 1
ATOM 11290 O O . ALA B 1 282 ? 22.830 -35.772 51.262 1.00 41.70 260 ALA B O 1
ATOM 11297 N N . ALA B 1 283 ? 23.995 -34.107 50.277 1.00 36.52 261 ALA B N 1
ATOM 11298 C CA . ALA B 1 283 ? 25.099 -34.998 49.936 1.00 43.09 261 ALA B CA 1
ATOM 11299 C C . ALA B 1 283 ? 25.706 -35.640 51.176 1.00 49.74 261 ALA B C 1
ATOM 11300 O O . ALA B 1 283 ? 26.173 -36.785 51.119 1.00 52.40 261 ALA B O 1
ATOM 11307 N N . SER B 1 284 ? 25.711 -34.922 52.297 1.00 48.75 262 SER B N 1
ATOM 11308 C CA . SER B 1 284 ? 26.251 -35.434 53.546 1.00 55.21 262 SER B CA 1
ATOM 11309 C C . SER B 1 284 ? 25.237 -36.241 54.339 1.00 57.68 262 SER B C 1
ATOM 11310 O O . SER B 1 284 ? 25.614 -36.883 55.327 1.00 66.77 262 SER B O 1
ATOM 11318 N N . GLY B 1 285 ? 23.968 -36.217 53.940 1.00 66.76 263 GLY B N 1
ATOM 11319 C CA . GLY B 1 285 ? 22.953 -36.981 54.631 1.00 52.66 263 GLY B CA 1
ATOM 11320 C C . GLY B 1 285 ? 21.790 -36.135 55.103 1.00 52.20 263 GLY B C 1
ATOM 11321 O O . GLY B 1 285 ? 21.970 -34.981 55.502 1.00 60.85 263 GLY B O 1
ATOM 11325 N N . GLY B 1 286 ? 20.594 -36.705 55.055 1.00 55.36 264 GLY B N 1
ATOM 11326 C CA . GLY B 1 286 ? 19.411 -36.044 55.551 1.00 55.38 264 GLY B CA 1
ATOM 11327 C C . GLY B 1 286 ? 18.730 -35.195 54.501 1.00 46.58 264 GLY B C 1
ATOM 11328 O O . GLY B 1 286 ? 19.036 -35.235 53.308 1.00 45.08 264 GLY B O 1
ATOM 11332 N N . LYS B 1 287 ? 17.774 -34.402 54.978 1.00 54.57 265 LYS B N 1
ATOM 11333 C CA . LYS B 1 287 ? 17.031 -33.468 54.137 1.00 51.67 265 LYS B CA 1
ATOM 11334 C C . LYS B 1 287 ? 16.464 -34.163 52.900 1.00 49.22 265 LYS B C 1
ATOM 11335 O O . LYS B 1 287 ? 16.610 -33.697 51.767 1.00 51.24 265 LYS B O 1
ATOM 11354 N N . ALA B 1 288 ? 15.794 -35.288 53.131 1.00 49.45 266 ALA B N 1
ATOM 11355 C CA . ALA B 1 288 ? 15.200 -36.044 52.040 1.00 48.86 266 ALA B CA 1
ATOM 11356 C C . ALA B 1 288 ? 14.014 -35.286 51.462 1.00 56.11 266 ALA B C 1
ATOM 11357 O O . ALA B 1 288 ? 13.182 -34.740 52.196 1.00 62.44 266 ALA B O 1
ATOM 11364 N N . GLU B 1 289 ? 13.941 -35.260 50.133 1.00 50.15 267 GLU B N 1
ATOM 11365 C CA . GLU B 1 289 ? 12.814 -34.659 49.445 1.00 44.41 267 GLU B CA 1
ATOM 11366 C C . GLU B 1 289 ? 12.570 -35.427 48.153 1.00 46.00 267 GLU B C 1
ATOM 11367 O O . GLU B 1 289 ? 13.392 -36.243 47.725 1.00 41.31 267 GLU B O 1
ATOM 11379 N N . VAL B 1 290 ? 11.426 -35.157 47.531 1.00 42.60 268 VAL B N 1
ATOM 11380 C CA . VAL B 1 290 ? 11.082 -35.706 46.225 1.00 42.93 268 VAL B CA 1
ATOM 11381 C C . VAL B 1 290 ? 10.693 -34.543 45.325 1.00 48.65 268 VAL B C 1
ATOM 11382 O O . VAL B 1 290 ? 9.861 -33.711 45.706 1.00 56.07 268 VAL B O 1
ATOM 11395 N N . ILE B 1 291 ? 11.288 -34.482 44.139 1.00 39.34 269 ILE B N 1
ATOM 11396 C CA . ILE B 1 291 ? 10.930 -33.486 43.138 1.00 43.23 269 ILE B CA 1
ATOM 11397 C C . ILE B 1 291 ? 10.432 -34.215 41.899 1.00 46.62 269 ILE B C 1
ATOM 11398 O O . ILE B 1 291 ? 10.941 -35.285 41.549 1.00 46.70 269 ILE B O 1
ATOM 11414 N N . THR B 1 292 ? 9.419 -33.650 41.256 1.00 40.52 270 THR B N 1
ATOM 11415 C CA . THR B 1 292 ? 8.749 -34.290 40.135 1.00 35.39 270 THR B CA 1
ATOM 11416 C C . THR B 1 292 ? 9.062 -33.543 38.843 1.00 40.58 270 THR B C 1
ATOM 11417 O O . THR B 1 292 ? 9.226 -32.318 38.839 1.00 40.47 270 THR B O 1
ATOM 11428 N N . CYS B 1 293 ? 9.168 -34.298 37.748 1.00 34.67 271 CYS B N 1
ATOM 11429 C CA . CYS B 1 293 ? 9.430 -33.702 36.447 1.00 36.51 271 CYS B CA 1
ATOM 11430 C C . CYS B 1 293 ? 8.770 -34.534 35.356 1.00 32.77 271 CYS B C 1
ATOM 11431 O O . CYS B 1 293 ? 8.304 -35.652 35.590 1.00 33.41 271 CYS B O 1
ATOM 11439 N N . ASP B 1 294 ? 8.739 -33.965 34.146 1.00 32.47 272 ASP B N 1
ATOM 11440 C CA . ASP B 1 294 ? 8.242 -34.661 32.966 1.00 32.79 272 ASP B CA 1
ATOM 11441 C C . ASP B 1 294 ? 9.360 -35.356 32.205 1.00 31.48 272 ASP B C 1
ATOM 11442 O O . ASP B 1 294 ? 9.136 -36.421 31.620 1.00 31.77 272 ASP B O 1
ATOM 11451 N N . VAL B 1 295 ? 10.561 -34.777 32.224 1.00 30.19 273 VAL B N 1
ATOM 11452 C CA . VAL B 1 295 ? 11.735 -35.337 31.566 1.00 28.94 273 VAL B CA 1
ATOM 11453 C C . VAL B 1 295 ? 12.893 -35.266 32.550 1.00 28.90 273 VAL B C 1
ATOM 11454 O O . VAL B 1 295 ? 13.099 -34.242 33.212 1.00 27.93 273 VAL B O 1
ATOM 11467 N N . LEU B 1 296 ? 13.642 -36.359 32.641 1.00 27.43 274 LEU B N 1
ATOM 11468 C CA . LEU B 1 296 ? 14.816 -36.471 33.493 1.00 26.67 274 LEU B CA 1
ATOM 11469 C C . LEU B 1 296 ? 16.025 -36.640 32.587 1.00 25.46 274 LEU B C 1
ATOM 11470 O O . LEU B 1 296 ? 16.098 -37.609 31.826 1.00 25.59 274 LEU B O 1
ATOM 11486 N N . LEU B 1 297 ? 16.956 -35.691 32.650 1.00 24.77 275 LEU B N 1
ATOM 11487 C CA . LEU B 1 297 ? 18.193 -35.754 31.876 1.00 23.57 275 LEU B CA 1
ATOM 11488 C C . LEU B 1 297 ? 19.315 -36.226 32.794 1.00 25.16 275 LEU B C 1
ATOM 11489 O O . LEU B 1 297 ? 19.617 -35.571 33.798 1.00 25.36 275 LEU B O 1
ATOM 11505 N N . VAL B 1 298 ? 19.936 -37.344 32.439 1.00 26.24 276 VAL B N 1
ATOM 11506 C CA . VAL B 1 298 ? 20.995 -37.941 33.241 1.00 25.63 276 VAL B CA 1
ATOM 11507 C C . VAL B 1 298 ? 22.317 -37.578 32.582 1.00 26.39 276 VAL B C 1
ATOM 11508 O O . VAL B 1 298 ? 22.653 -38.100 31.516 1.00 26.38 276 VAL B O 1
ATOM 11521 N N . CYS B 1 299 ? 23.088 -36.697 33.224 1.00 24.87 277 CYS B N 1
ATOM 11522 C CA A CYS B 1 299 ? 24.357 -36.232 32.615 0.56 26.30 277 CYS B CA 1
ATOM 11523 C CA B CYS B 1 299 ? 24.293 -36.121 32.667 0.44 22.98 277 CYS B CA 1
ATOM 11524 C C . CYS B 1 299 ? 25.395 -36.016 33.719 1.00 28.42 277 CYS B C 1
ATOM 11525 O O . CYS B 1 299 ? 25.917 -34.937 33.983 1.00 27.62 277 CYS B O 1
ATOM 11540 N N . ILE B 1 300 ? 25.749 -37.138 34.350 1.00 26.31 278 ILE B N 1
ATOM 11541 C CA . ILE B 1 300 ? 26.719 -37.124 35.442 1.00 28.30 278 ILE B CA 1
ATOM 11542 C C . ILE B 1 300 ? 28.158 -37.262 34.963 1.00 27.80 278 ILE B C 1
ATOM 11543 O O . ILE B 1 300 ? 29.084 -37.123 35.780 1.00 37.12 278 ILE B O 1
ATOM 11559 N N . GLY B 1 301 ? 28.380 -37.544 33.688 1.00 29.15 279 GLY B N 1
ATOM 11560 C CA . GLY B 1 301 ? 29.726 -37.620 33.164 1.00 30.27 279 GLY B CA 1
ATOM 11561 C C . GLY B 1 301 ? 29.771 -38.446 31.896 1.00 28.27 279 GLY B C 1
ATOM 11562 O O . GLY B 1 301 ? 28.763 -38.972 31.427 1.00 25.11 279 GLY B O 1
ATOM 11566 N N . ARG B 1 302 ? 30.981 -38.532 31.347 1.00 26.23 280 ARG B N 1
ATOM 11567 C CA . ARG B 1 302 ? 31.310 -39.413 30.237 1.00 25.90 280 ARG B CA 1
ATOM 11568 C C . ARG B 1 302 ? 32.584 -40.161 30.609 1.00 24.98 280 ARG B C 1
ATOM 11569 O O . ARG B 1 302 ? 33.342 -39.732 31.479 1.00 25.79 280 ARG B O 1
ATOM 11590 N N . ARG B 1 303 ? 32.819 -41.288 29.956 1.00 22.40 281 ARG B N 1
ATOM 11591 C CA . ARG B 1 303 ? 33.928 -42.150 30.320 1.00 22.72 281 ARG B CA 1
ATOM 11592 C C . ARG B 1 303 ? 34.515 -42.789 29.074 1.00 23.95 281 ARG B C 1
ATOM 11593 O O . ARG B 1 303 ? 33.832 -42.913 28.050 1.00 24.33 281 ARG B O 1
ATOM 11614 N N . PRO B 1 304 ? 35.788 -43.184 29.123 1.00 24.44 282 PRO B N 1
ATOM 11615 C CA . PRO B 1 304 ? 36.434 -43.725 27.917 1.00 26.70 282 PRO B CA 1
ATOM 11616 C C . PRO B 1 304 ? 35.784 -45.020 27.442 1.00 24.78 282 PRO B C 1
ATOM 11617 O O . PRO B 1 304 ? 35.336 -45.842 28.240 1.00 28.56 282 PRO B O 1
ATOM 11628 N N . PHE B 1 305 ? 35.736 -45.195 26.122 1.00 23.22 283 PHE B N 1
ATOM 11629 C CA . PHE B 1 305 ? 35.111 -46.356 25.496 1.00 23.91 283 PHE B CA 1
ATOM 11630 C C . PHE B 1 305 ? 36.172 -47.211 24.808 1.00 23.30 283 PHE B C 1
ATOM 11631 O O . PHE B 1 305 ? 36.837 -46.747 23.870 1.00 25.48 283 PHE B O 1
ATOM 11648 N N . THR B 1 306 ? 36.310 -48.469 25.267 1.00 25.94 284 THR B N 1
ATOM 11649 C CA . THR B 1 306 ? 37.271 -49.397 24.680 1.00 26.78 284 THR B CA 1
ATOM 11650 C C . THR B 1 306 ? 36.688 -50.798 24.487 1.00 31.10 284 THR B C 1
ATOM 11651 O O . THR B 1 306 ? 37.452 -51.764 24.357 1.00 31.74 284 THR B O 1
ATOM 11662 N N . LYS B 1 307 ? 35.363 -50.935 24.454 1.00 27.65 285 LYS B N 1
ATOM 11663 C CA . LYS B 1 307 ? 34.750 -52.257 24.494 1.00 27.24 285 LYS B CA 1
ATOM 11664 C C . LYS B 1 307 ? 35.131 -53.089 23.274 1.00 31.46 285 LYS B C 1
ATOM 11665 O O . LYS B 1 307 ? 35.073 -52.615 22.135 1.00 33.06 285 LYS B O 1
ATOM 11684 N N . ASN B 1 308 ? 35.519 -54.341 23.532 1.00 32.73 286 ASN B N 1
ATOM 11685 C CA . ASN B 1 308 ? 35.768 -55.342 22.492 1.00 35.01 286 ASN B CA 1
ATOM 11686 C C . ASN B 1 308 ? 36.839 -54.899 21.502 1.00 34.93 286 ASN B C 1
ATOM 11687 O O . ASN B 1 308 ? 36.798 -55.252 20.322 1.00 34.79 286 ASN B O 1
ATOM 11698 N N . LEU B 1 309 ? 37.826 -54.158 21.990 1.00 34.69 287 LEU B N 1
ATOM 11699 C CA . LEU B 1 309 ? 38.927 -53.664 21.175 1.00 28.77 287 LEU B CA 1
ATOM 11700 C C . LEU B 1 309 ? 40.117 -54.614 21.140 1.00 34.06 287 LEU B C 1
ATOM 11701 O O . LEU B 1 309 ? 40.992 -54.443 20.283 1.00 33.26 287 LEU B O 1
ATOM 11717 N N . GLY B 1 310 ? 40.161 -55.618 22.018 1.00 30.14 288 GLY B N 1
ATOM 11718 C CA . GLY B 1 310 ? 41.268 -56.552 22.058 1.00 34.25 288 GLY B CA 1
ATOM 11719 C C . GLY B 1 310 ? 42.389 -56.207 23.010 1.00 36.60 288 GLY B C 1
ATOM 11720 O O . GLY B 1 310 ? 43.453 -56.835 22.939 1.00 36.64 288 GLY B O 1
ATOM 11724 N N . LEU B 1 311 ? 42.183 -55.246 23.907 1.00 33.34 289 LEU B N 1
ATOM 11725 C CA . LEU B 1 311 ? 43.277 -54.761 24.738 1.00 32.82 289 LEU B CA 1
ATOM 11726 C C . LEU B 1 311 ? 43.748 -55.817 25.731 1.00 35.34 289 LEU B C 1
ATOM 11727 O O . LEU B 1 311 ? 44.953 -55.942 25.983 1.00 36.27 289 LEU B O 1
ATOM 11743 N N . GLU B 1 312 ? 42.818 -56.563 26.334 1.00 36.65 290 GLU B N 1
ATOM 11744 C CA . GLU B 1 312 ? 43.217 -57.538 27.342 1.00 40.67 290 GLU B CA 1
ATOM 11745 C C . GLU B 1 312 ? 44.146 -58.588 26.747 1.00 39.44 290 GLU B C 1
ATOM 11746 O O . GLU B 1 312 ? 45.158 -58.952 27.359 1.00 45.01 290 GLU B O 1
ATOM 11758 N N . GLU B 1 313 ? 43.812 -59.091 25.555 1.00 40.30 291 GLU B N 1
ATOM 11759 C CA . GLU B 1 313 ? 44.636 -60.103 24.903 1.00 43.36 291 GLU B CA 1
ATOM 11760 C C . GLU B 1 313 ? 46.006 -59.558 24.527 1.00 42.09 291 GLU B C 1
ATOM 11761 O O . GLU B 1 313 ? 46.988 -60.313 24.507 1.00 43.64 291 GLU B O 1
ATOM 11773 N N . LEU B 1 314 ? 46.097 -58.255 24.247 1.00 39.39 292 LEU B N 1
ATOM 11774 C CA . LEU B 1 314 ? 47.379 -57.641 23.945 1.00 37.78 292 LEU B CA 1
ATOM 11775 C C . LEU B 1 314 ? 48.201 -57.350 25.191 1.00 44.51 292 LEU B C 1
ATOM 11776 O O . LEU B 1 314 ? 49.404 -57.089 25.079 1.00 45.69 292 LEU B O 1
ATOM 11792 N N . GLY B 1 315 ? 47.581 -57.347 26.363 1.00 40.37 293 GLY B N 1
ATOM 11793 C CA . GLY B 1 315 ? 48.282 -56.970 27.569 1.00 44.13 293 GLY B CA 1
ATOM 11794 C C . GLY B 1 315 ? 48.309 -55.488 27.852 1.00 42.19 293 GLY B C 1
ATOM 11795 O O . GLY B 1 315 ? 49.126 -55.046 28.668 1.00 51.15 293 GLY B O 1
ATOM 11799 N N . ILE B 1 316 ? 47.470 -54.697 27.185 1.00 38.16 294 ILE B N 1
ATOM 11800 C CA . ILE B 1 316 ? 47.375 -53.265 27.459 1.00 34.53 294 ILE B CA 1
ATOM 11801 C C . ILE B 1 316 ? 46.352 -53.096 28.577 1.00 37.89 294 ILE B C 1
ATOM 11802 O O . ILE B 1 316 ? 45.144 -53.185 28.350 1.00 44.98 294 ILE B O 1
ATOM 11818 N N . GLU B 1 317 ? 46.833 -52.845 29.789 1.00 37.83 295 GLU B N 1
ATOM 11819 C CA . GLU B 1 317 ? 45.952 -52.666 30.931 1.00 35.06 295 GLU B CA 1
ATOM 11820 C C . GLU B 1 317 ? 45.495 -51.217 31.016 1.00 37.44 295 GLU B C 1
ATOM 11821 O O . GLU B 1 317 ? 46.227 -50.289 30.657 1.00 38.88 295 GLU B O 1
ATOM 11833 N N . LEU B 1 318 ? 44.277 -51.032 31.521 1.00 34.46 296 LEU B N 1
ATOM 11834 C CA . LEU B 1 318 ? 43.679 -49.712 31.664 1.00 33.37 296 LEU B CA 1
ATOM 11835 C C . LEU B 1 318 ? 43.961 -49.159 33.062 1.00 33.61 296 LEU B C 1
ATOM 11836 O O . LEU B 1 318 ? 44.269 -49.901 33.994 1.00 35.72 296 LEU B O 1
ATOM 11852 N N . ASP B 1 319 ? 43.863 -47.840 33.203 1.00 32.38 297 ASP B N 1
ATOM 11853 C CA . ASP B 1 319 ? 43.939 -47.210 34.522 1.00 34.66 297 ASP B CA 1
ATOM 11854 C C . ASP B 1 319 ? 42.604 -47.373 35.235 1.00 34.88 297 ASP B C 1
ATOM 11855 O O . ASP B 1 319 ? 41.643 -47.907 34.674 1.00 33.50 297 ASP B O 1
ATOM 11864 N N . PRO B 1 320 ? 42.532 -46.992 36.510 1.00 39.68 298 PRO B N 1
ATOM 11865 C CA . PRO B 1 320 ? 41.302 -47.266 37.273 1.00 38.63 298 PRO B CA 1
ATOM 11866 C C . PRO B 1 320 ? 40.068 -46.569 36.731 1.00 43.09 298 PRO B C 1
ATOM 11867 O O . PRO B 1 320 ? 38.949 -47.017 37.017 1.00 38.79 298 PRO B O 1
ATOM 11878 N N . ARG B 1 321 ? 40.226 -45.501 35.956 1.00 35.58 299 ARG B N 1
ATOM 11879 C CA . ARG B 1 321 ? 39.097 -44.792 35.370 1.00 32.74 299 ARG B CA 1
ATOM 11880 C C . ARG B 1 321 ? 38.799 -45.236 33.943 1.00 31.72 299 ARG B C 1
ATOM 11881 O O . ARG B 1 321 ? 37.928 -44.652 33.293 1.00 34.25 299 ARG B O 1
ATOM 11902 N N . GLY B 1 322 ? 39.475 -46.274 33.455 1.00 29.72 300 GLY B N 1
ATOM 11903 C CA . GLY B 1 322 ? 39.209 -46.819 32.145 1.00 31.70 300 GLY B CA 1
ATOM 11904 C C . GLY B 1 322 ? 40.012 -46.229 31.006 1.00 27.51 300 GLY B C 1
ATOM 11905 O O . GLY B 1 322 ? 39.767 -46.590 29.850 1.00 28.06 300 GLY B O 1
ATOM 11909 N N . ARG B 1 323 ? 40.958 -45.341 31.288 1.00 27.65 301 ARG B N 1
ATOM 11910 C CA . ARG B 1 323 ? 41.769 -44.736 30.245 1.00 28.22 301 ARG B CA 1
ATOM 11911 C C . ARG B 1 323 ? 42.941 -45.641 29.868 1.00 28.60 301 ARG B C 1
ATOM 11912 O O . ARG B 1 323 ? 43.382 -46.497 30.643 1.00 29.42 301 ARG B O 1
ATOM 11933 N N . ILE B 1 324 ? 43.424 -45.454 28.645 1.00 27.27 302 ILE B N 1
ATOM 11934 C CA . ILE B 1 324 ? 44.601 -46.163 28.147 1.00 26.14 302 ILE B CA 1
ATOM 11935 C C . ILE B 1 324 ? 45.836 -45.353 28.530 1.00 28.80 302 ILE B C 1
ATOM 11936 O O . ILE B 1 324 ? 45.960 -44.197 28.091 1.00 27.42 302 ILE B O 1
ATOM 11952 N N . PRO B 1 325 ? 46.760 -45.900 29.321 1.00 29.05 303 PRO B N 1
ATOM 11953 C CA . PRO B 1 325 ? 47.985 -45.158 29.642 1.00 28.03 303 PRO B CA 1
ATOM 11954 C C . PRO B 1 325 ? 48.872 -44.986 28.417 1.00 30.07 303 PRO B C 1
ATOM 11955 O O . PRO B 1 325 ? 49.052 -45.913 27.624 1.00 34.14 303 PRO B O 1
ATOM 11966 N N . VAL B 1 326 ? 49.424 -43.779 28.260 1.00 32.76 304 VAL B N 1
ATOM 11967 C CA . VAL B 1 326 ? 50.308 -43.463 27.143 1.00 26.88 304 VAL B CA 1
ATOM 11968 C C . VAL B 1 326 ? 51.454 -42.578 27.622 1.00 34.64 304 VAL B C 1
ATOM 11969 O O . VAL B 1 326 ? 51.380 -41.940 28.673 1.00 34.21 304 VAL B O 1
ATOM 11982 N N . ASN B 1 327 ? 52.530 -42.552 26.834 1.00 29.05 305 ASN B N 1
ATOM 11983 C CA . ASN B 1 327 ? 53.693 -41.722 27.124 1.00 31.46 305 ASN B CA 1
ATOM 11984 C C . ASN B 1 327 ? 53.555 -40.379 26.401 1.00 34.51 305 ASN B C 1
ATOM 11985 O O . ASN B 1 327 ? 52.510 -40.067 25.821 1.00 30.78 305 ASN B O 1
ATOM 11996 N N . THR B 1 328 ? 54.615 -39.567 26.421 1.00 30.09 306 THR B N 1
ATOM 11997 C CA . THR B 1 328 ? 54.514 -38.221 25.869 1.00 30.11 306 THR B CA 1
ATOM 11998 C C . THR B 1 328 ? 54.441 -38.220 24.346 1.00 30.63 306 THR B C 1
ATOM 11999 O O . THR B 1 328 ? 54.171 -37.170 23.755 1.00 33.05 306 THR B O 1
ATOM 12010 N N . ARG B 1 329 ? 54.674 -39.361 23.702 1.00 28.72 307 ARG B N 1
ATOM 12011 C CA . ARG B 1 329 ? 54.476 -39.512 22.266 1.00 27.26 307 ARG B CA 1
ATOM 12012 C C . ARG B 1 329 ? 53.149 -40.182 21.942 1.00 24.43 307 ARG B C 1
ATOM 12013 O O . ARG B 1 329 ? 52.875 -40.468 20.769 1.00 26.64 307 ARG B O 1
ATOM 12034 N N . PHE B 1 330 ? 52.310 -40.409 22.959 1.00 25.31 308 PHE B N 1
ATOM 12035 C CA . PHE B 1 330 ? 51.022 -41.102 22.853 1.00 23.73 308 PHE B CA 1
ATOM 12036 C C . PHE B 1 330 ? 51.156 -42.581 22.528 1.00 24.11 308 PHE B C 1
ATOM 12037 O O . PHE B 1 330 ? 50.186 -43.215 22.118 1.00 26.74 308 PHE B O 1
ATOM 12054 N N . GLN B 1 331 ? 52.330 -43.151 22.783 1.00 25.72 309 GLN B N 1
ATOM 12055 C CA . GLN B 1 331 ? 52.538 -44.586 22.678 1.00 24.62 309 GLN B CA 1
ATOM 12056 C C . GLN B 1 331 ? 51.983 -45.301 23.901 1.00 27.89 309 GLN B C 1
ATOM 12057 O O . GLN B 1 331 ? 52.238 -44.891 25.038 1.00 29.50 309 GLN B O 1
ATOM 12071 N N . THR B 1 332 ? 51.247 -46.389 23.664 1.00 28.38 310 THR B N 1
ATOM 12072 C CA . THR B 1 332 ? 50.947 -47.343 24.719 1.00 28.69 310 THR B CA 1
ATOM 12073 C C . THR B 1 332 ? 52.212 -48.132 25.062 1.00 29.54 310 THR B C 1
ATOM 12074 O O . THR B 1 332 ? 53.289 -47.908 24.503 1.00 33.63 310 THR B O 1
ATOM 12085 N N . LYS B 1 333 ? 52.072 -49.095 25.975 1.00 33.65 311 LYS B N 1
ATOM 12086 C CA . LYS B 1 333 ? 53.198 -49.954 26.319 1.00 32.59 311 LYS B CA 1
ATOM 12087 C C . LYS B 1 333 ? 53.676 -50.795 25.138 1.00 38.55 311 LYS B C 1
ATOM 12088 O O . LYS B 1 333 ? 54.785 -51.334 25.190 1.00 45.27 311 LYS B O 1
ATOM 12107 N N . ILE B 1 334 ? 52.859 -50.949 24.098 1.00 35.29 312 ILE B N 1
ATOM 12108 C CA . ILE B 1 334 ? 53.269 -51.575 22.843 1.00 34.17 312 ILE B CA 1
ATOM 12109 C C . ILE B 1 334 ? 53.610 -50.450 21.866 1.00 39.41 312 ILE B C 1
ATOM 12110 O O . ILE B 1 334 ? 52.698 -49.720 21.439 1.00 32.06 312 ILE B O 1
ATOM 12126 N N . PRO B 1 335 ? 54.879 -50.281 21.478 1.00 35.47 313 PRO B N 1
ATOM 12127 C CA . PRO B 1 335 ? 55.336 -48.959 21.009 1.00 47.65 313 PRO B CA 1
ATOM 12128 C C . PRO B 1 335 ? 54.832 -48.532 19.639 1.00 39.56 313 PRO B C 1
ATOM 12129 O O . PRO B 1 335 ? 55.005 -47.356 19.289 1.00 36.79 313 PRO B O 1
ATOM 12140 N N . ASN B 1 336 ? 54.232 -49.423 18.854 1.00 33.64 314 ASN B N 1
ATOM 12141 C CA . ASN B 1 336 ? 53.612 -49.043 17.588 1.00 31.71 314 ASN B CA 1
ATOM 12142 C C . ASN B 1 336 ? 52.102 -48.881 17.704 1.00 29.09 314 ASN B C 1
ATOM 12143 O O . ASN B 1 336 ? 51.431 -48.678 16.684 1.00 29.42 314 ASN B O 1
ATOM 12154 N N . ILE B 1 337 ? 51.550 -49.014 18.907 1.00 27.36 315 ILE B N 1
ATOM 12155 C CA . ILE B 1 337 ? 50.126 -48.824 19.160 1.00 26.09 315 ILE B CA 1
ATOM 12156 C C . ILE B 1 337 ? 49.985 -47.581 20.029 1.00 27.01 315 ILE B C 1
ATOM 12157 O O . ILE B 1 337 ? 50.601 -47.489 21.099 1.00 27.23 315 ILE B O 1
ATOM 12173 N N . TYR B 1 338 ? 49.195 -46.619 19.551 1.00 26.09 316 TYR B N 1
ATOM 12174 C CA . TYR B 1 338 ? 49.072 -45.303 20.148 1.00 24.35 316 TYR B CA 1
ATOM 12175 C C . TYR B 1 338 ? 47.616 -45.065 20.536 1.00 22.94 316 TYR B C 1
ATOM 12176 O O . TYR B 1 338 ? 46.714 -45.765 20.078 1.00 24.44 316 TYR B O 1
ATOM 12194 N N . ALA B 1 339 ? 47.378 -44.061 21.377 1.00 22.60 317 ALA B N 1
ATOM 12195 C CA . ALA B 1 339 ? 46.009 -43.695 21.731 1.00 21.39 317 ALA B CA 1
ATOM 12196 C C . ALA B 1 339 ? 45.907 -42.208 22.039 1.00 21.60 317 ALA B C 1
ATOM 12197 O O . ALA B 1 339 ? 46.817 -41.633 22.638 1.00 23.76 317 ALA B O 1
ATOM 12204 N N . ILE B 1 340 ? 44.780 -41.599 21.647 1.00 20.10 318 ILE B N 1
ATOM 12205 C CA . ILE B 1 340 ? 44.556 -40.161 21.798 1.00 19.95 318 ILE B CA 1
ATOM 12206 C C . ILE B 1 340 ? 43.090 -39.880 22.113 1.00 21.01 318 ILE B C 1
ATOM 12207 O O . ILE B 1 340 ? 42.217 -40.733 21.948 1.00 23.36 318 ILE B O 1
ATOM 12223 N N . GLY B 1 341 ? 42.828 -38.648 22.563 1.00 21.11 319 GLY B N 1
ATOM 12224 C CA . GLY B 1 341 ? 41.461 -38.176 22.695 1.00 20.82 319 GLY B CA 1
ATOM 12225 C C . GLY B 1 341 ? 40.777 -38.568 23.994 1.00 20.44 319 GLY B C 1
ATOM 12226 O O . GLY B 1 341 ? 41.405 -38.690 25.047 1.00 21.61 319 GLY B O 1
ATOM 12230 N N . ASP B 1 342 ? 39.451 -38.763 23.903 1.00 20.89 320 ASP B N 1
ATOM 12231 C CA . ASP B 1 342 ? 38.644 -39.045 25.088 1.00 21.44 320 ASP B CA 1
ATOM 12232 C C . ASP B 1 342 ? 39.004 -40.380 25.741 1.00 22.07 320 ASP B C 1
ATOM 12233 O O . ASP B 1 342 ? 38.595 -40.628 26.878 1.00 22.70 320 ASP B O 1
ATOM 12242 N N . VAL B 1 343 ? 39.754 -41.252 25.055 1.00 21.60 321 VAL B N 1
ATOM 12243 C CA . VAL B 1 343 ? 40.152 -42.553 25.607 1.00 23.56 321 VAL B CA 1
ATOM 12244 C C . VAL B 1 343 ? 41.409 -42.469 26.459 1.00 22.16 321 VAL B C 1
ATOM 12245 O O . VAL B 1 343 ? 41.758 -43.456 27.108 1.00 25.04 321 VAL B O 1
ATOM 12258 N N . VAL B 1 344 ? 42.092 -41.327 26.493 1.00 22.37 322 VAL B N 1
ATOM 12259 C CA . VAL B 1 344 ? 43.254 -41.135 27.362 1.00 22.78 322 VAL B CA 1
ATOM 12260 C C . VAL B 1 344 ? 43.020 -39.993 28.351 1.00 24.10 322 VAL B C 1
ATOM 12261 O O . VAL B 1 344 ? 41.991 -39.305 28.303 1.00 25.58 322 VAL B O 1
ATOM 12274 N N . ALA B 1 345 ? 43.990 -39.776 29.242 1.00 26.90 323 ALA B N 1
ATOM 12275 C CA . ALA B 1 345 ? 43.870 -38.776 30.296 1.00 25.14 323 ALA B CA 1
ATOM 12276 C C . ALA B 1 345 ? 43.827 -37.367 29.716 1.00 26.69 323 ALA B C 1
ATOM 12277 O O . ALA B 1 345 ? 44.153 -37.135 28.549 1.00 24.37 323 ALA B O 1
ATOM 12284 N N . GLY B 1 346 ? 43.416 -36.417 30.556 1.00 26.99 324 GLY B N 1
ATOM 12285 C CA . GLY B 1 346 ? 43.304 -35.044 30.146 1.00 24.83 324 GLY B CA 1
ATOM 12286 C C . GLY B 1 346 ? 41.873 -34.618 29.888 1.00 24.70 324 GLY B C 1
ATOM 12287 O O . GLY B 1 346 ? 40.940 -35.426 29.932 1.00 24.42 324 GLY B O 1
ATOM 12291 N N . PRO B 1 347 ? 41.682 -33.336 29.584 1.00 24.73 325 PRO B N 1
ATOM 12292 C CA . PRO B 1 347 ? 40.321 -32.815 29.390 1.00 23.04 325 PRO B CA 1
ATOM 12293 C C . PRO B 1 347 ? 39.617 -33.500 28.226 1.00 20.50 325 PRO B C 1
ATOM 12294 O O . PRO B 1 347 ? 40.191 -33.674 27.148 1.00 23.80 325 PRO B O 1
ATOM 12305 N N . MET B 1 348 ? 38.357 -33.885 28.449 1.00 21.90 326 MET B N 1
ATOM 12306 C CA . MET B 1 348 ? 37.573 -34.585 27.433 1.00 20.57 326 MET B CA 1
ATOM 12307 C C . MET B 1 348 ? 36.914 -33.544 26.530 1.00 22.04 326 MET B C 1
ATOM 12308 O O . MET B 1 348 ? 35.736 -33.203 26.660 1.00 25.37 326 MET B O 1
ATOM 12322 N N . LEU B 1 349 ? 37.706 -33.044 25.581 1.00 20.26 327 LEU B N 1
ATOM 12323 C CA . LEU B 1 349 ? 37.301 -31.949 24.710 1.00 21.13 327 LEU B CA 1
ATOM 12324 C C . LEU B 1 349 ? 37.731 -32.226 23.276 1.00 21.08 327 LEU B C 1
ATOM 12325 O O . LEU B 1 349 ? 38.716 -32.920 23.030 1.00 21.89 327 LEU B O 1
ATOM 12341 N N . ALA B 1 350 ? 36.975 -31.660 22.331 1.00 19.53 328 ALA B N 1
ATOM 12342 C CA . ALA B 1 350 ? 37.191 -31.943 20.913 1.00 20.30 328 ALA B CA 1
ATOM 12343 C C . ALA B 1 350 ? 38.520 -31.383 20.415 1.00 20.00 328 ALA B C 1
ATOM 12344 O O . ALA B 1 350 ? 39.257 -32.071 19.700 1.00 20.80 328 ALA B O 1
ATOM 12351 N N . HIS B 1 351 ? 38.836 -30.124 20.754 1.00 19.50 329 HIS B N 1
ATOM 12352 C CA . HIS B 1 351 ? 40.093 -29.543 20.287 1.00 18.42 329 HIS B CA 1
ATOM 12353 C C . HIS B 1 351 ? 41.297 -30.204 20.954 1.00 20.02 329 HIS B C 1
ATOM 12354 O O . HIS B 1 351 ? 42.386 -30.249 20.364 1.00 21.97 329 HIS B O 1
ATOM 12368 N N . LYS B 1 352 ? 41.123 -30.712 22.178 1.00 21.06 330 LYS B N 1
ATOM 12369 C CA . LYS B 1 352 ? 42.178 -31.490 22.823 1.00 20.08 330 LYS B CA 1
ATOM 12370 C C . LYS B 1 352 ? 42.441 -32.775 22.050 1.00 20.06 330 LYS B C 1
ATOM 12371 O O . LYS B 1 352 ? 43.593 -33.101 21.745 1.00 21.32 330 LYS B O 1
ATOM 12390 N N . ALA B 1 353 ? 41.376 -33.499 21.687 1.00 19.51 331 ALA B N 1
ATOM 12391 C CA . ALA B 1 353 ? 41.548 -34.729 20.921 1.00 18.96 331 ALA B CA 1
ATOM 12392 C C . ALA B 1 353 ? 42.186 -34.447 19.570 1.00 19.72 331 ALA B C 1
ATOM 12393 O O . ALA B 1 353 ? 43.075 -35.184 19.125 1.00 20.85 331 ALA B O 1
ATOM 12400 N N . GLU B 1 354 ? 41.732 -33.391 18.895 1.00 20.67 332 GLU B N 1
ATOM 12401 C CA . GLU B 1 354 ? 42.287 -33.039 17.592 1.00 19.06 332 GLU B CA 1
ATOM 12402 C C . GLU B 1 354 ? 43.782 -32.757 17.670 1.00 20.07 332 GLU B C 1
ATOM 12403 O O . GLU B 1 354 ? 44.563 -33.254 16.851 1.00 22.01 332 GLU B O 1
ATOM 12415 N N . ASP B 1 355 ? 44.208 -31.961 18.648 1.00 21.03 333 ASP B N 1
ATOM 12416 C CA A ASP B 1 355 ? 45.622 -31.618 18.713 0.45 24.67 333 ASP B CA 1
ATOM 12417 C CA B ASP B 1 355 ? 45.619 -31.608 18.764 0.55 19.32 333 ASP B CA 1
ATOM 12418 C C . ASP B 1 355 ? 46.473 -32.837 19.059 1.00 20.10 333 ASP B C 1
ATOM 12419 O O . ASP B 1 355 ? 47.565 -33.000 18.505 1.00 22.90 333 ASP B O 1
ATOM 12436 N N . GLU B 1 356 ? 45.987 -33.713 19.943 1.00 20.06 334 GLU B N 1
ATOM 12437 C CA . GLU B 1 356 ? 46.709 -34.947 20.234 1.00 21.10 334 GLU B CA 1
ATOM 12438 C C . GLU B 1 356 ? 46.856 -35.805 18.984 1.00 21.54 334 GLU B C 1
ATOM 12439 O O . GLU B 1 356 ? 47.918 -36.385 18.745 1.00 22.05 334 GLU B O 1
ATOM 12451 N N . GLY B 1 357 ? 45.801 -35.892 18.172 1.00 20.98 335 GLY B N 1
ATOM 12452 C CA . GLY B 1 357 ? 45.884 -36.667 16.946 1.00 23.17 335 GLY B CA 1
ATOM 12453 C C . GLY B 1 357 ? 46.936 -36.134 15.994 1.00 21.97 335 GLY B C 1
ATOM 12454 O O . GLY B 1 357 ? 47.720 -36.895 15.431 1.00 24.32 335 GLY B O 1
ATOM 12458 N N . ILE B 1 358 ? 46.959 -34.814 15.796 1.00 21.40 336 ILE B N 1
ATOM 12459 C CA . ILE B 1 358 ? 47.933 -34.210 14.888 1.00 22.44 336 ILE B CA 1
ATOM 12460 C C . ILE B 1 358 ? 49.350 -34.474 15.377 1.00 24.38 336 ILE B C 1
ATOM 12461 O O . ILE B 1 358 ? 50.203 -34.966 14.628 1.00 24.58 336 ILE B O 1
ATOM 12477 N N . ILE B 1 359 ? 49.633 -34.144 16.640 1.00 23.91 337 ILE B N 1
ATOM 12478 C CA . ILE B 1 359 ? 51.010 -34.281 17.104 1.00 24.04 337 ILE B CA 1
ATOM 12479 C C . ILE B 1 359 ? 51.418 -35.751 17.173 1.00 23.35 337 ILE B C 1
ATOM 12480 O O . ILE B 1 359 ? 52.594 -36.083 16.981 1.00 24.33 337 ILE B O 1
ATOM 12496 N N . CYS B 1 360 ? 50.472 -36.652 17.436 1.00 23.84 338 CYS B N 1
ATOM 12497 C CA . CYS B 1 360 ? 50.806 -38.072 17.463 1.00 25.98 338 CYS B CA 1
ATOM 12498 C C . CYS B 1 360 ? 51.296 -38.547 16.098 1.00 23.26 338 CYS B C 1
ATOM 12499 O O . CYS B 1 360 ? 52.349 -39.191 15.992 1.00 24.25 338 CYS B O 1
ATOM 12507 N N . VAL B 1 361 ? 50.553 -38.228 15.031 1.00 23.12 339 VAL B N 1
ATOM 12508 C CA . VAL B 1 361 ? 50.971 -38.688 13.706 1.00 24.73 339 VAL B CA 1
ATOM 12509 C C . VAL B 1 361 ? 52.208 -37.926 13.225 1.00 23.95 339 VAL B C 1
ATOM 12510 O O . VAL B 1 361 ? 53.020 -38.468 12.469 1.00 24.36 339 VAL B O 1
ATOM 12523 N N . GLU B 1 362 ? 52.376 -36.663 13.635 1.00 23.17 340 GLU B N 1
ATOM 12524 C CA . GLU B 1 362 ? 53.630 -35.966 13.341 1.00 21.87 340 GLU B CA 1
ATOM 12525 C C . GLU B 1 362 ? 54.810 -36.672 14.010 1.00 23.13 340 GLU B C 1
ATOM 12526 O O . GLU B 1 362 ? 55.892 -36.790 13.422 1.00 26.87 340 GLU B O 1
ATOM 12538 N N . GLY B 1 363 ? 54.605 -37.187 15.226 1.00 24.85 341 GLY B N 1
ATOM 12539 C CA . GLY B 1 363 ? 55.649 -37.962 15.874 1.00 26.39 341 GLY B CA 1
ATOM 12540 C C . GLY B 1 363 ? 55.970 -39.247 15.138 1.00 28.58 341 GLY B C 1
ATOM 12541 O O . GLY B 1 363 ? 57.140 -39.621 15.007 1.00 28.86 341 GLY B O 1
ATOM 12545 N N . MET B 1 364 ? 54.939 -39.942 14.641 1.00 25.85 342 MET B N 1
ATOM 12546 C CA . MET B 1 364 ? 55.186 -41.147 13.857 1.00 24.33 342 MET B CA 1
ATOM 12547 C C . MET B 1 364 ? 56.066 -40.840 12.651 1.00 25.46 342 MET B C 1
ATOM 12548 O O . MET B 1 364 ? 56.852 -41.693 12.211 1.00 30.00 342 MET B O 1
ATOM 12562 N N . ALA B 1 365 ? 55.927 -39.642 12.092 1.00 35.73 343 ALA B N 1
ATOM 12563 C CA . ALA B 1 365 ? 56.694 -39.213 10.933 1.00 36.61 343 ALA B CA 1
ATOM 12564 C C . ALA B 1 365 ? 58.063 -38.670 11.308 1.00 38.66 343 ALA B C 1
ATOM 12565 O O . ALA B 1 365 ? 58.826 -38.277 10.416 1.00 44.22 343 ALA B O 1
ATOM 12572 N N . GLY B 1 366 ? 58.412 -38.686 12.594 1.00 39.06 344 GLY B N 1
ATOM 12573 C CA . GLY B 1 366 ? 59.741 -38.315 13.030 1.00 43.55 344 GLY B CA 1
ATOM 12574 C C . GLY B 1 366 ? 59.838 -36.982 13.727 1.00 41.34 344 GLY B C 1
ATOM 12575 O O . GLY B 1 366 ? 60.947 -36.576 14.096 1.00 53.62 344 GLY B O 1
ATOM 12579 N N . GLY B 1 367 ? 58.726 -36.282 13.919 1.00 38.46 345 GLY B N 1
ATOM 12580 C CA . GLY B 1 367 ? 58.779 -34.970 14.517 1.00 43.07 345 GLY B CA 1
ATOM 12581 C C . GLY B 1 367 ? 58.741 -35.018 16.029 1.00 53.04 345 GLY B C 1
ATOM 12582 O O . GLY B 1 367 ? 58.616 -36.074 16.645 1.00 49.89 345 GLY B O 1
ATOM 12586 N N . ALA B 1 368 ? 58.913 -33.845 16.627 1.00 62.22 346 ALA B N 1
ATOM 12587 C CA . ALA B 1 368 ? 58.753 -33.709 18.063 1.00 57.46 346 ALA B CA 1
ATOM 12588 C C . ALA B 1 368 ? 57.270 -33.761 18.416 1.00 42.24 346 ALA B C 1
ATOM 12589 O O . ALA B 1 368 ? 56.397 -33.473 17.592 1.00 55.55 346 ALA B O 1
ATOM 12596 N N . VAL B 1 369 ? 56.987 -34.126 19.662 1.00 45.93 347 VAL B N 1
ATOM 12597 C CA . VAL B 1 369 ? 55.617 -34.263 20.147 1.00 40.65 347 VAL B CA 1
ATOM 12598 C C . VAL B 1 369 ? 55.535 -33.508 21.463 1.00 51.74 347 VAL B C 1
ATOM 12599 O O . VAL B 1 369 ? 56.167 -33.905 22.449 1.00 58.55 347 VAL B O 1
ATOM 12612 N N . HIS B 1 370 ? 54.765 -32.425 21.487 1.00 49.50 348 HIS B N 1
ATOM 12613 C CA A HIS B 1 370 ? 54.594 -31.653 22.710 0.41 61.95 348 HIS B CA 1
ATOM 12614 C CA B HIS B 1 370 ? 54.594 -31.651 22.709 0.59 63.10 348 HIS B CA 1
ATOM 12615 C C . HIS B 1 370 ? 53.242 -30.960 22.686 1.00 45.14 348 HIS B C 1
ATOM 12616 O O . HIS B 1 370 ? 52.870 -30.350 21.681 1.00 48.84 348 HIS B O 1
ATOM 12640 N N . ILE B 1 371 ? 52.518 -31.076 23.791 1.00 52.42 349 ILE B N 1
ATOM 12641 C CA . ILE B 1 371 ? 51.286 -30.340 24.026 1.00 52.70 349 ILE B CA 1
ATOM 12642 C C . ILE B 1 371 ? 51.347 -29.849 25.464 1.00 53.09 349 ILE B C 1
ATOM 12643 O O . ILE B 1 371 ? 51.781 -30.577 26.363 1.00 51.03 349 ILE B O 1
ATOM 12659 N N . ASP B 1 372 ? 50.928 -28.615 25.677 1.00 54.40 350 ASP B N 1
ATOM 12660 C CA . ASP B 1 372 ? 50.894 -27.995 27.000 1.00 46.71 350 ASP B CA 1
ATOM 12661 C C . ASP B 1 372 ? 49.411 -27.871 27.338 1.00 45.76 350 ASP B C 1
ATOM 12662 O O . ASP B 1 372 ? 48.709 -27.026 26.782 1.00 35.82 350 ASP B O 1
ATOM 12671 N N . TYR B 1 373 ? 48.927 -28.765 28.206 1.00 38.08 351 TYR B N 1
ATOM 12672 C CA . TYR B 1 373 ? 47.523 -28.793 28.613 1.00 38.41 351 TYR B CA 1
ATOM 12673 C C . TYR B 1 373 ? 47.121 -27.561 29.407 1.00 36.17 351 TYR B C 1
ATOM 12674 O O . TYR B 1 373 ? 45.929 -27.259 29.492 1.00 34.08 351 TYR B O 1
ATOM 12692 N N . ASN B 1 374 ? 48.082 -26.846 29.989 1.00 33.34 352 ASN B N 1
ATOM 12693 C CA . ASN B 1 374 ? 47.807 -25.562 30.619 1.00 32.51 352 ASN B CA 1
ATOM 12694 C C . ASN B 1 374 ? 47.389 -24.512 29.596 1.00 37.83 352 ASN B C 1
ATOM 12695 O O . ASN B 1 374 ? 46.917 -23.442 29.987 1.00 33.95 352 ASN B O 1
ATOM 12706 N N . CYS B 1 375 ? 47.565 -24.792 28.304 1.00 29.59 353 CYS B N 1
ATOM 12707 C CA . CYS B 1 375 ? 47.164 -23.897 27.226 1.00 32.23 353 CYS B CA 1
ATOM 12708 C C . CYS B 1 375 ? 45.920 -24.383 26.473 1.00 29.33 353 CYS B C 1
ATOM 12709 O O . CYS B 1 375 ? 45.602 -23.837 25.411 1.00 28.03 353 CYS B O 1
ATOM 12717 N N . VAL B 1 376 ? 45.215 -25.394 26.979 1.00 25.78 354 VAL B N 1
ATOM 12718 C CA . VAL B 1 376 ? 44.011 -25.913 26.344 1.00 26.24 354 VAL B CA 1
ATOM 12719 C C . VAL B 1 376 ? 42.800 -25.193 26.945 1.00 22.88 354 VAL B C 1
ATOM 12720 O O . VAL B 1 376 ? 42.536 -25.364 28.145 1.00 23.84 354 VAL B O 1
ATOM 12733 N N . PRO B 1 377 ? 42.038 -24.440 26.161 1.00 19.65 355 PRO B N 1
ATOM 12734 C CA . PRO B 1 377 ? 40.901 -23.702 26.724 1.00 20.50 355 PRO B CA 1
ATOM 12735 C C . PRO B 1 377 ? 39.673 -24.575 26.945 1.00 18.32 355 PRO B C 1
ATOM 12736 O O . PRO B 1 377 ? 39.527 -25.658 26.376 1.00 22.46 355 PRO B O 1
ATOM 12747 N N . SER B 1 378 ? 38.800 -24.083 27.825 1.00 20.31 356 SER B N 1
ATOM 12748 C CA . SER B 1 378 ? 37.480 -24.648 28.068 1.00 20.62 356 SER B CA 1
ATOM 12749 C C . SER B 1 378 ? 36.437 -23.576 27.787 1.00 22.30 356 SER B C 1
ATOM 12750 O O . SER B 1 378 ? 36.652 -22.402 28.102 1.00 22.19 356 SER B O 1
ATOM 12758 N N . VAL B 1 379 ? 35.298 -23.979 27.221 1.00 19.36 357 VAL B N 1
ATOM 12759 C CA . VAL B 1 379 ? 34.223 -23.043 26.902 1.00 19.08 357 VAL B CA 1
ATOM 12760 C C . VAL B 1 379 ? 32.869 -23.634 27.281 1.00 18.20 357 VAL B C 1
ATOM 12761 O O . VAL B 1 379 ? 32.623 -24.831 27.100 1.00 21.33 357 VAL B O 1
ATOM 12774 N N . ILE B 1 380 ? 31.996 -22.783 27.813 1.00 19.79 358 ILE B N 1
ATOM 12775 C CA . ILE B 1 380 ? 30.583 -23.085 28.048 1.00 20.91 358 ILE B CA 1
ATOM 12776 C C . ILE B 1 380 ? 29.786 -22.104 27.187 1.00 19.47 358 ILE B C 1
ATOM 12777 O O . ILE B 1 380 ? 29.950 -20.881 27.326 1.00 19.03 358 ILE B O 1
ATOM 12793 N N . TYR B 1 381 ? 28.939 -22.630 26.291 1.00 20.22 359 TYR B N 1
ATOM 12794 C CA . TYR B 1 381 ? 28.315 -21.819 25.246 1.00 22.85 359 TYR B CA 1
ATOM 12795 C C . TYR B 1 381 ? 26.911 -21.334 25.620 1.00 18.80 359 TYR B C 1
ATOM 12796 O O . TYR B 1 381 ? 26.053 -21.169 24.745 1.00 21.02 359 TYR B O 1
ATOM 12814 N N . THR B 1 382 ? 26.663 -21.118 26.909 1.00 20.78 360 THR B N 1
ATOM 12815 C CA . THR B 1 382 ? 25.479 -20.418 27.385 1.00 18.51 360 THR B CA 1
ATOM 12816 C C . THR B 1 382 ? 25.551 -18.949 26.966 1.00 20.67 360 THR B C 1
ATOM 12817 O O . THR B 1 382 ? 26.462 -18.525 26.249 1.00 21.66 360 THR B O 1
ATOM 12828 N N . HIS B 1 383 ? 24.570 -18.166 27.392 1.00 21.44 361 HIS B N 1
ATOM 12829 C CA . HIS B 1 383 ? 24.623 -16.713 27.240 1.00 20.79 361 HIS B CA 1
ATOM 12830 C C . HIS B 1 383 ? 24.293 -16.128 28.607 1.00 25.05 361 HIS B C 1
ATOM 12831 O O . HIS B 1 383 ? 23.132 -16.232 29.056 1.00 25.90 361 HIS B O 1
ATOM 12845 N N . PRO B 1 384 ? 25.264 -15.535 29.320 1.00 24.83 362 PRO B N 1
ATOM 12846 C CA . PRO B 1 384 ? 26.641 -15.299 28.874 1.00 22.64 362 PRO B CA 1
ATOM 12847 C C . PRO B 1 384 ? 27.445 -16.579 28.731 1.00 20.50 362 PRO B C 1
ATOM 12848 O O . PRO B 1 384 ? 27.145 -17.591 29.369 1.00 23.05 362 PRO B O 1
ATOM 12859 N N . GLU B 1 385 ? 28.461 -16.532 27.879 1.00 20.44 363 GLU B N 1
ATOM 12860 C CA . GLU B 1 385 ? 29.410 -17.621 27.757 1.00 18.97 363 GLU B CA 1
ATOM 12861 C C . GLU B 1 385 ? 30.392 -17.590 28.924 1.00 25.12 363 GLU B C 1
ATOM 12862 O O . GLU B 1 385 ? 30.515 -16.595 29.647 1.00 23.25 363 GLU B O 1
ATOM 12874 N N . VAL B 1 386 ? 31.072 -18.718 29.122 1.00 20.16 364 VAL B N 1
ATOM 12875 C CA . VAL B 1 386 ? 32.161 -18.823 30.081 1.00 20.96 364 VAL B CA 1
ATOM 12876 C C . VAL B 1 386 ? 33.332 -19.464 29.347 1.00 22.01 364 VAL B C 1
ATOM 12877 O O . VAL B 1 386 ? 33.143 -20.413 28.575 1.00 21.24 364 VAL B O 1
ATOM 12890 N N . ALA B 1 387 ? 34.538 -18.947 29.560 1.00 19.96 365 ALA B N 1
ATOM 12891 C CA . ALA B 1 387 ? 35.700 -19.566 28.944 1.00 21.00 365 ALA B CA 1
ATOM 12892 C C . ALA B 1 387 ? 36.933 -19.282 29.786 1.00 21.84 365 ALA B C 1
ATOM 12893 O O . ALA B 1 387 ? 37.061 -18.217 30.394 1.00 22.34 365 ALA B O 1
ATOM 12900 N N . TRP B 1 388 ? 37.850 -20.241 29.804 1.00 19.00 366 TRP B N 1
ATOM 12901 C CA . TRP B 1 388 ? 39.058 -20.070 30.595 1.00 19.88 366 TRP B CA 1
ATOM 12902 C C . TRP B 1 388 ? 40.198 -20.918 30.049 1.00 20.69 366 TRP B C 1
ATOM 12903 O O . TRP B 1 388 ? 39.990 -21.890 29.324 1.00 20.78 366 TRP B O 1
ATOM 12924 N N . VAL B 1 389 ? 41.418 -20.507 30.398 1.00 18.90 367 VAL B N 1
ATOM 12925 C CA . VAL B 1 389 ? 42.639 -21.212 30.026 1.00 17.88 367 VAL B CA 1
ATOM 12926 C C . VAL B 1 389 ? 43.702 -20.868 31.062 1.00 21.67 367 VAL B C 1
ATOM 12927 O O . VAL B 1 389 ? 43.683 -19.791 31.675 1.00 20.70 367 VAL B O 1
ATOM 12940 N N . GLY B 1 390 ? 44.610 -21.812 31.285 1.00 20.00 368 GLY B N 1
ATOM 12941 C CA . GLY B 1 390 ? 45.585 -21.655 32.349 1.00 19.32 368 GLY B CA 1
ATOM 12942 C C . GLY B 1 390 ? 45.029 -22.097 33.695 1.00 23.52 368 GLY B C 1
ATOM 12943 O O . GLY B 1 390 ? 44.213 -23.016 33.797 1.00 28.15 368 GLY B O 1
ATOM 12947 N N . LYS B 1 391 ? 45.494 -21.424 34.748 1.00 22.92 369 LYS B N 1
ATOM 12948 C CA . LYS B 1 391 ? 45.210 -21.821 36.121 1.00 20.72 369 LYS B CA 1
ATOM 12949 C C . LYS B 1 391 ? 44.123 -20.965 36.756 1.00 25.09 369 LYS B C 1
ATOM 12950 O O . LYS B 1 391 ? 44.034 -19.761 36.500 1.00 22.95 369 LYS B O 1
ATOM 12969 N N . SER B 1 392 ? 43.312 -21.600 37.600 1.00 22.96 370 SER B N 1
ATOM 12970 C CA . SER B 1 392 ? 42.363 -20.904 38.455 1.00 23.02 370 SER B CA 1
ATOM 12971 C C . SER B 1 392 ? 43.059 -20.395 39.718 1.00 22.18 370 SER B C 1
ATOM 12972 O O . SER B 1 392 ? 44.206 -20.748 40.014 1.00 23.80 370 SER B O 1
ATOM 12980 N N . GLU B 1 393 ? 42.343 -19.565 40.482 1.00 26.79 371 GLU B N 1
ATOM 12981 C CA . GLU B 1 393 ? 42.863 -19.108 41.764 1.00 30.02 371 GLU B CA 1
ATOM 12982 C C . GLU B 1 393 ? 43.080 -20.284 42.708 1.00 27.95 371 GLU B C 1
ATOM 12983 O O . GLU B 1 393 ? 44.062 -20.315 43.459 1.00 31.43 371 GLU B O 1
ATOM 12995 N N . GLU B 1 394 ? 42.169 -21.262 42.689 1.00 30.48 372 GLU B N 1
ATOM 12996 C CA . GLU B 1 394 ? 42.307 -22.409 43.576 1.00 33.58 372 GLU B CA 1
ATOM 12997 C C . GLU B 1 394 ? 43.550 -23.215 43.227 1.00 30.82 372 GLU B C 1
ATOM 12998 O O . GLU B 1 394 ? 44.249 -23.709 44.121 1.00 34.07 372 GLU B O 1
ATOM 13010 N N . GLN B 1 395 ? 43.847 -23.360 41.935 1.00 30.78 373 GLN B N 1
ATOM 13011 C CA . GLN B 1 395 ? 45.055 -24.074 41.534 1.00 29.06 373 GLN B CA 1
ATOM 13012 C C . GLN B 1 395 ? 46.308 -23.325 41.975 1.00 30.02 373 GLN B C 1
ATOM 13013 O O . GLN B 1 395 ? 47.256 -23.927 42.496 1.00 32.22 373 GLN B O 1
ATOM 13027 N N . LEU B 1 396 ? 46.343 -22.008 41.759 1.00 30.78 374 LEU B N 1
ATOM 13028 C CA . LEU B 1 396 ? 47.519 -21.250 42.166 1.00 32.01 374 LEU B CA 1
ATOM 13029 C C . LEU B 1 396 ? 47.725 -21.334 43.672 1.00 33.39 374 LEU B C 1
ATOM 13030 O O . LEU B 1 396 ? 48.856 -21.503 44.141 1.00 35.27 374 LEU B O 1
ATOM 13046 N N . LYS B 1 397 ? 46.643 -21.244 44.449 1.00 35.73 375 LYS B N 1
ATOM 13047 C CA . LYS B 1 397 ? 46.782 -21.347 45.896 1.00 39.53 375 LYS B CA 1
ATOM 13048 C C . LYS B 1 397 ? 47.298 -22.722 46.304 1.00 43.08 375 LYS B C 1
ATOM 13049 O O . LYS B 1 397 ? 48.189 -22.828 47.153 1.00 43.00 375 LYS B O 1
ATOM 13068 N N . GLU B 1 398 ? 46.766 -23.791 45.706 1.00 38.77 376 GLU B N 1
ATOM 13069 C CA . GLU B 1 398 ? 47.202 -25.131 46.101 1.00 42.89 376 GLU B CA 1
ATOM 13070 C C . GLU B 1 398 ? 48.659 -25.390 45.724 1.00 38.92 376 GLU B C 1
ATOM 13071 O O . GLU B 1 398 ? 49.338 -26.169 46.400 1.00 40.65 376 GLU B O 1
ATOM 13083 N N . GLU B 1 399 ? 49.147 -24.771 44.648 1.00 39.38 377 GLU B N 1
ATOM 13084 C CA . GLU B 1 399 ? 50.538 -24.899 44.221 1.00 42.89 377 GLU B CA 1
ATOM 13085 C C . GLU B 1 399 ? 51.474 -23.913 44.917 1.00 47.39 377 GLU B C 1
ATOM 13086 O O . GLU B 1 399 ? 52.690 -23.988 44.711 1.00 45.74 377 GLU B O 1
ATOM 13098 N N . GLY B 1 400 ? 50.945 -23.004 45.735 1.00 40.28 378 GLY B N 1
ATOM 13099 C CA . GLY B 1 400 ? 51.780 -22.060 46.454 1.00 41.95 378 GLY B CA 1
ATOM 13100 C C . GLY B 1 400 ? 52.378 -20.958 45.606 1.00 40.16 378 GLY B C 1
ATOM 13101 O O . GLY B 1 400 ? 53.433 -20.416 45.960 1.00 45.15 378 GLY B O 1
ATOM 13105 N N . ILE B 1 401 ? 51.728 -20.605 44.499 1.00 36.59 379 ILE B N 1
ATOM 13106 C CA . ILE B 1 401 ? 52.234 -19.590 43.582 1.00 35.14 379 ILE B CA 1
ATOM 13107 C C . ILE B 1 401 ? 51.708 -18.230 44.023 1.00 40.62 379 ILE B C 1
ATOM 13108 O O . ILE B 1 401 ? 50.506 -18.069 44.259 1.00 38.66 379 ILE B O 1
ATOM 13124 N N . GLU B 1 402 ? 52.600 -17.242 44.115 1.00 38.51 380 GLU B N 1
ATOM 13125 C CA . GLU B 1 402 ? 52.205 -15.886 44.488 1.00 38.55 380 GLU B CA 1
ATOM 13126 C C . GLU B 1 402 ? 51.721 -15.128 43.257 1.00 38.58 380 GLU B C 1
ATOM 13127 O O . GLU B 1 402 ? 52.453 -15.010 42.267 1.00 38.18 380 GLU B O 1
ATOM 13139 N N . TYR B 1 403 ? 50.475 -14.651 43.301 1.00 35.00 381 TYR B N 1
ATOM 13140 C CA . TYR B 1 403 ? 49.852 -14.048 42.132 1.00 32.60 381 TYR B CA 1
ATOM 13141 C C . TYR B 1 403 ? 49.122 -12.762 42.499 1.00 29.88 381 TYR B C 1
ATOM 13142 O O . TYR B 1 403 ? 48.878 -12.460 43.670 1.00 37.60 381 TYR B O 1
ATOM 13160 N N . LYS B 1 404 ? 48.780 -12.003 41.458 1.00 30.56 382 LYS B N 1
ATOM 13161 C CA . LYS B 1 404 ? 47.970 -10.798 41.548 1.00 31.12 382 LYS B CA 1
ATOM 13162 C C . LYS B 1 404 ? 46.786 -10.935 40.598 1.00 30.02 382 LYS B C 1
ATOM 13163 O O . LYS B 1 404 ? 46.788 -11.772 39.693 1.00 31.02 382 LYS B O 1
ATOM 13182 N N . VAL B 1 405 ? 45.775 -10.093 40.808 1.00 26.65 383 VAL B N 1
ATOM 13183 C CA . VAL B 1 405 ? 44.493 -10.212 40.124 1.00 23.55 383 VAL B CA 1
ATOM 13184 C C . VAL B 1 405 ? 44.160 -8.899 39.429 1.00 25.55 383 VAL B C 1
ATOM 13185 O O . VAL B 1 405 ? 44.265 -7.826 40.034 1.00 26.83 383 VAL B O 1
ATOM 13198 N N . GLY B 1 406 ? 43.726 -8.995 38.172 1.00 22.47 384 GLY B N 1
ATOM 13199 C CA . GLY B 1 406 ? 43.118 -7.887 37.465 1.00 25.07 384 GLY B CA 1
ATOM 13200 C C . GLY B 1 406 ? 41.739 -8.265 36.958 1.00 25.83 384 GLY B C 1
ATOM 13201 O O . GLY B 1 406 ? 41.556 -9.355 36.398 1.00 24.28 384 GLY B O 1
ATOM 13205 N N . LYS B 1 407 ? 40.758 -7.382 37.164 1.00 23.35 385 LYS B N 1
ATOM 13206 C CA . LYS B 1 407 ? 39.389 -7.626 36.741 1.00 22.30 385 LYS B CA 1
ATOM 13207 C C . LYS B 1 407 ? 38.867 -6.418 35.972 1.00 22.75 385 LYS B C 1
ATOM 13208 O O . LYS B 1 407 ? 39.228 -5.277 36.264 1.00 27.25 385 LYS B O 1
ATOM 13227 N N . PHE B 1 408 ? 38.011 -6.678 34.980 1.00 20.71 386 PHE B N 1
ATOM 13228 C CA . PHE B 1 408 ? 37.327 -5.615 34.256 1.00 19.84 386 PHE B CA 1
ATOM 13229 C C . PHE B 1 408 ? 35.916 -6.069 33.904 1.00 22.07 386 PHE B C 1
ATOM 13230 O O . PHE B 1 408 ? 35.746 -7.122 33.270 1.00 21.24 386 PHE B O 1
ATOM 13247 N N . PRO B 1 409 ? 34.885 -5.316 34.290 1.00 20.39 387 PRO B N 1
ATOM 13248 C CA . PRO B 1 409 ? 33.510 -5.758 34.020 1.00 20.40 387 PRO B CA 1
ATOM 13249 C C . PRO B 1 409 ? 33.037 -5.376 32.629 1.00 20.79 387 PRO B C 1
ATOM 13250 O O . PRO B 1 409 ? 33.331 -4.289 32.133 1.00 20.26 387 PRO B O 1
ATOM 13261 N N . PHE B 1 410 ? 32.270 -6.271 31.999 1.00 22.37 388 PHE B N 1
ATOM 13262 C CA . PHE B 1 410 ? 31.735 -5.962 30.674 1.00 20.12 388 PHE B CA 1
ATOM 13263 C C . PHE B 1 410 ? 30.785 -4.770 30.689 1.00 25.05 388 PHE B C 1
ATOM 13264 O O . PHE B 1 410 ? 30.582 -4.146 29.641 1.00 21.57 388 PHE B O 1
ATOM 13281 N N . ALA B 1 411 ? 30.215 -4.424 31.845 1.00 22.94 389 ALA B N 1
ATOM 13282 C CA . ALA B 1 411 ? 29.370 -3.238 31.937 1.00 22.91 389 ALA B CA 1
ATOM 13283 C C . ALA B 1 411 ? 30.117 -1.951 31.589 1.00 23.93 389 ALA B C 1
ATOM 13284 O O . ALA B 1 411 ? 29.475 -0.948 31.261 1.00 25.76 389 ALA B O 1
ATOM 13291 N N . ALA B 1 412 ? 31.451 -1.952 31.653 1.00 21.39 390 ALA B N 1
ATOM 13292 C CA . ALA B 1 412 ? 32.263 -0.788 31.326 1.00 21.20 390 ALA B CA 1
ATOM 13293 C C . ALA B 1 412 ? 32.878 -0.861 29.929 1.00 20.43 390 ALA B C 1
ATOM 13294 O O . ALA B 1 412 ? 33.589 0.066 29.537 1.00 24.12 390 ALA B O 1
ATOM 13301 N N . ASN B 1 413 ? 32.596 -1.923 29.170 1.00 20.01 391 ASN B N 1
ATOM 13302 C CA . ASN B 1 413 ? 33.114 -2.094 27.819 1.00 17.58 391 ASN B CA 1
ATOM 13303 C C . ASN B 1 413 ? 32.150 -1.455 26.828 1.00 20.69 391 ASN B C 1
ATOM 13304 O O . ASN B 1 413 ? 30.933 -1.644 26.930 1.00 22.45 391 ASN B O 1
ATOM 13315 N N . SER B 1 414 ? 32.697 -0.723 25.853 1.00 21.43 392 SER B N 1
ATOM 13316 C CA . SER B 1 414 ? 31.847 0.052 24.954 1.00 20.99 392 SER B CA 1
ATOM 13317 C C . SER B 1 414 ? 31.030 -0.841 24.025 1.00 21.27 392 SER B C 1
ATOM 13318 O O . SER B 1 414 ? 29.872 -0.530 23.731 1.00 23.57 392 SER B O 1
ATOM 13326 N N . ARG B 1 415 ? 31.612 -1.930 23.513 1.00 19.27 393 ARG B N 1
ATOM 13327 C CA . ARG B 1 415 ? 30.833 -2.769 22.606 1.00 20.46 393 ARG B CA 1
ATOM 13328 C C . ARG B 1 415 ? 29.698 -3.467 23.352 1.00 20.17 393 ARG B C 1
ATOM 13329 O O . ARG B 1 415 ? 28.560 -3.513 22.868 1.00 22.54 393 ARG B O 1
ATOM 13350 N N . ALA B 1 416 ? 29.987 -4.011 24.537 1.00 21.49 394 ALA B N 1
ATOM 13351 C CA . ALA B 1 416 ? 28.950 -4.659 25.334 1.00 22.42 394 ALA B CA 1
ATOM 13352 C C . ALA B 1 416 ? 27.840 -3.683 25.703 1.00 23.39 394 ALA B C 1
ATOM 13353 O O . ALA B 1 416 ? 26.657 -4.014 25.595 1.00 25.23 394 ALA B O 1
ATOM 13360 N N . LYS B 1 417 ? 28.199 -2.472 26.127 1.00 24.54 395 LYS B N 1
ATOM 13361 C CA . LYS B 1 417 ? 27.190 -1.495 26.524 1.00 24.83 395 LYS B CA 1
ATOM 13362 C C . LYS B 1 417 ? 26.363 -1.036 25.330 1.00 24.28 395 LYS B C 1
ATOM 13363 O O . LYS B 1 417 ? 25.144 -0.871 25.441 1.00 30.11 395 LYS B O 1
ATOM 13382 N N . THR B 1 418 ? 27.008 -0.829 24.180 1.00 25.83 396 THR B N 1
ATOM 13383 C CA . THR B 1 418 ? 26.288 -0.400 22.986 1.00 25.32 396 THR B CA 1
ATOM 13384 C C . THR B 1 418 ? 25.282 -1.449 22.539 1.00 26.24 396 THR B C 1
ATOM 1338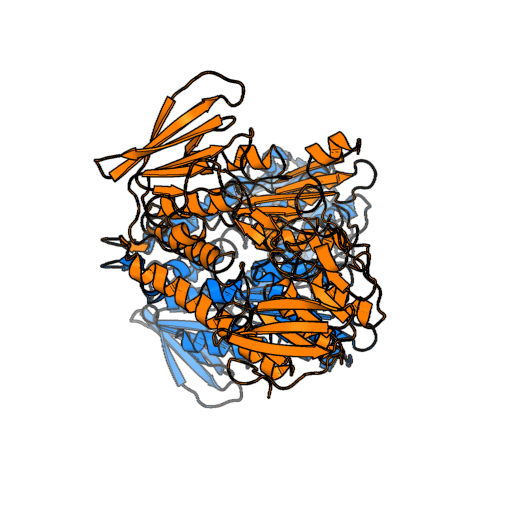5 O O . THR B 1 418 ? 24.191 -1.110 22.061 1.00 32.43 396 THR B O 1
ATOM 13396 N N . ASN B 1 419 ? 25.644 -2.724 22.654 1.00 27.28 397 ASN B N 1
ATOM 13397 C CA A ASN B 1 419 ? 24.698 -3.775 22.311 0.49 22.75 397 ASN B CA 1
ATOM 13398 C CA B ASN B 1 419 ? 24.755 -3.831 22.340 0.51 41.88 397 ASN B CA 1
ATOM 13399 C C . ASN B 1 419 ? 23.768 -4.126 23.464 1.00 32.39 397 ASN B C 1
ATOM 13400 O O . ASN B 1 419 ? 22.916 -5.009 23.305 1.00 41.30 397 ASN B O 1
ATOM 13421 N N . ALA B 1 420 ? 23.890 -3.444 24.604 1.00 31.00 398 ALA B N 1
ATOM 13422 C CA . ALA B 1 420 ? 23.068 -3.723 25.782 1.00 31.42 398 ALA B CA 1
ATOM 13423 C C . ALA B 1 420 ? 23.155 -5.201 26.162 1.00 33.86 398 ALA B C 1
ATOM 13424 O O . ALA B 1 420 ? 22.148 -5.888 26.332 1.00 44.98 398 ALA B O 1
ATOM 13431 N N . ASP B 1 421 ? 24.400 -5.684 26.309 1.00 30.32 399 ASP B N 1
ATOM 13432 C CA . ASP B 1 421 ? 24.730 -7.098 26.558 1.00 33.41 399 ASP B CA 1
ATOM 13433 C C . ASP B 1 421 ? 25.943 -7.054 27.495 1.00 25.27 399 ASP B C 1
ATOM 13434 O O . ASP B 1 421 ? 27.083 -7.208 27.054 1.00 28.69 399 ASP B O 1
ATOM 13443 N N . THR B 1 422 ? 25.700 -6.872 28.804 1.00 28.17 400 THR B N 1
ATOM 13444 C CA . THR B 1 422 ? 26.767 -6.439 29.708 1.00 30.95 400 THR B CA 1
ATOM 13445 C C . THR B 1 422 ? 27.022 -7.350 30.915 1.00 36.40 400 THR B C 1
ATOM 13446 O O . THR B 1 422 ? 27.677 -6.910 31.869 1.00 34.14 400 THR B O 1
ATOM 13457 N N . ASP B 1 423 ? 26.531 -8.586 30.926 1.00 30.17 401 ASP B N 1
ATOM 13458 C CA . ASP B 1 423 ? 26.820 -9.469 32.054 1.00 27.92 401 ASP B CA 1
ATOM 13459 C C . ASP B 1 423 ? 28.317 -9.777 32.144 1.00 23.75 401 ASP B C 1
ATOM 13460 O O . ASP B 1 423 ? 28.988 -9.952 31.127 1.00 27.52 401 ASP B O 1
ATOM 13469 N N . GLY B 1 424 ? 28.848 -9.866 33.359 1.00 24.17 402 GLY B N 1
ATOM 13470 C CA . GLY B 1 424 ? 30.113 -10.577 33.573 1.00 23.62 402 GLY B CA 1
ATOM 13471 C C . GLY B 1 424 ? 31.371 -9.731 33.619 1.00 22.37 402 GLY B C 1
ATOM 13472 O O . GLY B 1 424 ? 31.344 -8.514 33.817 1.00 22.92 402 GLY B O 1
ATOM 13476 N N . MET B 1 425 ? 32.507 -10.411 33.422 1.00 21.94 403 MET B N 1
ATOM 13477 C CA A MET B 1 425 ? 33.800 -9.754 33.553 0.38 20.19 403 MET B CA 1
ATOM 13478 C CA B MET B 1 425 ? 33.807 -9.776 33.598 0.62 21.21 403 MET B CA 1
ATOM 13479 C C . MET B 1 425 ? 34.907 -10.638 33.011 1.00 18.83 403 MET B C 1
ATOM 13480 O O . MET B 1 425 ? 34.718 -11.832 32.759 1.00 19.36 403 MET B O 1
ATOM 13507 N N . VAL B 1 426 ? 36.078 -10.016 32.823 1.00 19.87 404 VAL B N 1
ATOM 13508 C CA . VAL B 1 426 ? 37.328 -10.707 32.539 1.00 17.55 404 VAL B CA 1
ATOM 13509 C C . VAL B 1 426 ? 38.177 -10.664 33.806 1.00 21.84 404 VAL B C 1
ATOM 13510 O O . VAL B 1 426 ? 38.353 -9.594 34.405 1.00 22.22 404 VAL B O 1
ATOM 13523 N N . LYS B 1 427 ? 38.725 -11.814 34.201 1.00 19.99 405 LYS B N 1
ATOM 13524 C CA . LYS B 1 427 ? 39.640 -11.908 35.332 1.00 21.71 405 LYS B CA 1
ATOM 13525 C C . LYS B 1 427 ? 40.963 -12.505 34.872 1.00 22.81 405 LYS B C 1
ATOM 13526 O O . LYS B 1 427 ? 40.984 -13.586 34.277 1.00 21.73 405 LYS B O 1
ATOM 13545 N N . ILE B 1 428 ? 42.058 -11.792 35.145 1.00 20.01 406 ILE B N 1
ATOM 13546 C CA . ILE B 1 428 ? 43.406 -12.212 34.777 1.00 19.30 406 ILE B CA 1
ATOM 13547 C C . ILE B 1 428 ? 44.186 -12.486 36.055 1.00 22.92 406 ILE B C 1
ATOM 13548 O O . ILE B 1 428 ? 44.151 -11.677 36.991 1.00 23.63 406 ILE B O 1
ATOM 13564 N N . LEU B 1 429 ? 44.909 -13.604 36.086 1.00 21.20 407 LEU B N 1
ATOM 13565 C CA . LEU B 1 429 ? 45.824 -13.928 37.175 1.00 23.01 407 LEU B CA 1
ATOM 13566 C C . LEU B 1 429 ? 47.246 -13.824 36.631 1.00 26.99 407 LEU B C 1
ATOM 13567 O O . LEU B 1 429 ? 47.569 -14.448 35.612 1.00 24.37 407 LEU B O 1
ATOM 13583 N N . GLY B 1 430 ? 48.076 -13.014 37.282 1.00 25.98 408 GLY B N 1
ATOM 13584 C CA . GLY B 1 430 ? 49.452 -12.825 36.866 1.00 24.13 408 GLY B CA 1
ATOM 13585 C C . GLY B 1 430 ? 50.403 -13.126 38.008 1.00 28.46 408 GLY B C 1
ATOM 13586 O O . GLY B 1 430 ? 50.075 -12.914 39.176 1.00 30.77 408 GLY B O 1
ATOM 13590 N N . GLN B 1 431 ? 51.610 -13.573 37.659 1.00 26.93 409 GLN B N 1
ATOM 13591 C CA . GLN B 1 431 ? 52.585 -13.911 38.687 1.00 27.34 409 GLN B CA 1
ATOM 13592 C C . GLN B 1 431 ? 53.053 -12.621 39.348 1.00 31.71 409 GLN B C 1
ATOM 13593 O O . GLN B 1 431 ? 53.342 -11.627 38.673 1.00 33.50 409 GLN B O 1
ATOM 13607 N N . LYS B 1 432 ? 53.126 -12.638 40.682 1.00 34.39 410 LYS B N 1
ATOM 13608 C CA . LYS B 1 432 ? 53.312 -11.394 41.423 1.00 36.56 410 LYS B CA 1
ATOM 13609 C C . LYS B 1 432 ? 54.620 -10.702 41.053 1.00 40.15 410 LYS B C 1
ATOM 13610 O O . LYS B 1 432 ? 54.652 -9.477 40.887 1.00 43.02 410 LYS B O 1
ATOM 13629 N N . SER B 1 433 ? 55.712 -11.457 40.936 1.00 36.93 411 SER B N 1
ATOM 13630 C CA . SER B 1 433 ? 57.009 -10.834 40.707 1.00 64.14 411 SER B CA 1
ATOM 13631 C C . SER B 1 433 ? 57.306 -10.574 39.234 1.00 42.57 411 SER B C 1
ATOM 13632 O O . SER B 1 433 ? 57.936 -9.559 38.916 1.00 47.51 411 SER B O 1
ATOM 13640 N N . THR B 1 434 ? 56.811 -11.413 38.319 1.00 37.88 412 THR B N 1
ATOM 13641 C CA . THR B 1 434 ? 57.277 -11.386 36.942 1.00 30.66 412 THR B CA 1
ATOM 13642 C C . THR B 1 434 ? 56.236 -10.881 35.955 1.00 30.62 412 THR B C 1
ATOM 13643 O O . THR B 1 434 ? 56.574 -10.680 34.782 1.00 28.79 412 THR B O 1
ATOM 13654 N N . ASP B 1 435 ? 54.987 -10.697 36.379 1.00 27.57 413 ASP B N 1
ATOM 13655 C CA . ASP B 1 435 ? 53.892 -10.244 35.521 1.00 24.16 413 ASP B CA 1
ATOM 13656 C C . ASP B 1 435 ? 53.492 -11.261 34.456 1.00 22.22 413 ASP B C 1
ATOM 13657 O O . ASP B 1 435 ? 52.710 -10.918 33.559 1.00 23.76 413 ASP B O 1
ATOM 13666 N N . ARG B 1 436 ? 53.962 -12.506 34.541 1.00 24.21 414 ARG B N 1
ATOM 13667 C CA . ARG B 1 436 ? 53.582 -13.513 33.556 1.00 25.57 414 ARG B CA 1
ATOM 13668 C C . ARG B 1 436 ? 52.104 -13.859 33.705 1.00 20.47 414 ARG B C 1
ATOM 13669 O O . ARG B 1 436 ? 51.617 -14.056 34.822 1.00 25.14 414 ARG B O 1
ATOM 13690 N N . VAL B 1 437 ? 51.387 -13.943 32.583 1.00 23.27 415 VAL B N 1
ATOM 13691 C CA . VAL B 1 437 ? 49.996 -14.380 32.627 1.00 20.71 415 VAL B CA 1
ATOM 13692 C C . VAL B 1 437 ? 49.959 -15.843 33.054 1.00 21.99 415 VAL B C 1
ATOM 13693 O O . VAL B 1 437 ? 50.552 -16.708 32.399 1.00 23.72 415 VAL B O 1
ATOM 13706 N N . LEU B 1 438 ? 49.234 -16.127 34.136 1.00 21.50 416 LEU B N 1
ATOM 13707 C CA . LEU B 1 438 ? 49.084 -17.491 34.628 1.00 21.64 416 LEU B CA 1
ATOM 13708 C C . LEU B 1 438 ? 47.717 -18.089 34.322 1.00 22.71 416 LEU B C 1
ATOM 13709 O O . LEU B 1 438 ? 47.593 -19.315 34.230 1.00 23.31 416 LEU B O 1
ATOM 13725 N N . GLY B 1 439 ? 46.694 -17.251 34.168 1.00 23.23 417 GLY B N 1
ATOM 13726 C CA . GLY B 1 439 ? 45.365 -17.726 33.850 1.00 22.35 417 GLY B CA 1
ATOM 13727 C C . GLY B 1 439 ? 44.435 -16.616 33.415 1.00 21.88 417 GLY B C 1
ATOM 13728 O O . GLY B 1 439 ? 44.581 -15.474 33.852 1.00 22.11 417 GLY B O 1
ATOM 13732 N N . ALA B 1 440 ? 43.478 -16.952 32.551 1.00 18.76 418 ALA B N 1
ATOM 13733 C CA . ALA B 1 440 ? 42.503 -15.997 32.041 1.00 18.55 418 ALA B CA 1
ATOM 13734 C C . ALA B 1 440 ? 41.124 -16.630 32.156 1.00 18.96 418 ALA B C 1
ATOM 13735 O O . ALA B 1 440 ? 40.935 -17.789 31.767 1.00 20.83 418 ALA B O 1
ATOM 13742 N N . HIS B 1 441 ? 40.170 -15.875 32.698 1.00 19.35 419 HIS B N 1
ATOM 13743 C CA . HIS B 1 441 ? 38.843 -16.394 32.999 1.00 22.97 419 HIS B CA 1
ATOM 13744 C C . HIS B 1 441 ? 37.833 -15.357 32.562 1.00 21.00 419 HIS B C 1
ATOM 13745 O O . HIS B 1 441 ? 37.878 -14.211 33.019 1.00 21.92 419 HIS B O 1
ATOM 13759 N N . ILE B 1 442 ? 36.930 -15.757 31.675 1.00 19.37 420 ILE B N 1
ATOM 13760 C CA . ILE B 1 442 ? 36.034 -14.816 31.020 1.00 17.69 420 ILE B CA 1
ATOM 13761 C C . ILE B 1 442 ? 34.604 -15.290 31.208 1.00 18.31 420 ILE B C 1
ATOM 13762 O O . ILE B 1 442 ? 34.268 -16.427 30.853 1.00 20.22 420 ILE B O 1
ATOM 13778 N N . LEU B 1 443 ? 33.771 -14.428 31.775 1.00 19.14 421 LEU B N 1
ATOM 13779 C CA . LEU B 1 443 ? 32.344 -14.674 31.926 1.00 20.95 421 LEU B CA 1
ATOM 13780 C C . LEU B 1 443 ? 31.645 -13.507 31.246 1.00 23.19 421 LEU B C 1
ATOM 13781 O O . LEU B 1 443 ? 31.747 -12.366 31.707 1.00 20.50 421 LEU B O 1
ATOM 13797 N N . GLY B 1 444 ? 30.944 -13.782 30.153 1.00 20.21 422 GLY B N 1
ATOM 13798 C CA . GLY B 1 444 ? 30.268 -12.737 29.436 1.00 24.22 422 GLY B CA 1
ATOM 13799 C C . GLY B 1 444 ? 30.170 -12.968 27.945 1.00 22.68 422 GLY B C 1
ATOM 13800 O O . GLY B 1 444 ? 30.468 -14.046 27.432 1.00 22.83 422 GLY B O 1
ATOM 13804 N N . PRO B 1 445 ? 29.732 -11.938 27.222 1.00 23.77 423 PRO B N 1
ATOM 13805 C CA . PRO B 1 445 ? 29.601 -12.064 25.764 1.00 24.73 423 PRO B CA 1
ATOM 13806 C C . PRO B 1 445 ? 30.949 -12.355 25.122 1.00 22.86 423 PRO B C 1
ATOM 13807 O O . PRO B 1 445 ? 31.979 -11.816 25.529 1.00 25.04 423 PRO B O 1
ATOM 13818 N N . GLY B 1 446 ? 30.938 -13.242 24.128 1.00 23.04 424 GLY B N 1
ATOM 13819 C CA . GLY B 1 446 ? 32.111 -13.479 23.314 1.00 22.54 424 GLY B CA 1
ATOM 13820 C C . GLY B 1 446 ? 33.241 -14.226 23.977 1.00 21.68 424 GLY B C 1
ATOM 13821 O O . GLY B 1 446 ? 34.340 -14.275 23.415 1.00 20.44 424 GLY B O 1
ATOM 13825 N N . ALA B 1 447 ? 33.005 -14.828 25.145 1.00 21.04 425 ALA B N 1
ATOM 13826 C CA . ALA B 1 447 ? 34.082 -15.487 25.879 1.00 17.76 425 ALA B CA 1
ATOM 13827 C C . ALA B 1 447 ? 34.760 -16.574 25.051 1.00 20.69 425 ALA B C 1
ATOM 13828 O O . ALA B 1 447 ? 35.992 -16.701 25.063 1.00 20.60 425 ALA B O 1
ATOM 13835 N N . GLY B 1 448 ? 33.972 -17.362 24.316 1.00 18.74 426 GLY B N 1
ATOM 13836 C CA . GLY B 1 448 ? 34.526 -18.501 23.593 1.00 22.15 426 GLY B CA 1
ATOM 13837 C C . GLY B 1 448 ? 35.541 -18.117 22.531 1.00 20.59 426 GLY B C 1
ATOM 13838 O O . GLY B 1 448 ? 36.522 -18.833 22.305 1.00 21.51 426 GLY B O 1
ATOM 13842 N N . GLU B 1 449 ? 35.298 -17.013 21.822 1.00 19.36 427 GLU B N 1
ATOM 13843 C CA . GLU B 1 449 ? 36.283 -16.566 20.841 1.00 19.74 427 GLU B CA 1
ATOM 13844 C C . GLU B 1 449 ? 37.452 -15.855 21.522 1.00 18.16 427 GLU B C 1
ATOM 13845 O O . GLU B 1 449 ? 38.608 -16.020 21.120 1.00 18.78 427 GLU B O 1
ATOM 13857 N N . MET B 1 450 ? 37.156 -15.083 22.571 1.00 18.39 428 MET B N 1
ATOM 13858 C CA . MET B 1 450 ? 38.164 -14.267 23.233 1.00 18.07 428 MET B CA 1
ATOM 13859 C C . MET B 1 450 ? 39.235 -15.119 23.901 1.00 17.73 428 MET B C 1
ATOM 13860 O O . MET B 1 450 ? 40.407 -14.718 23.940 1.00 18.44 428 MET B O 1
ATOM 13874 N N . VAL B 1 451 ? 38.862 -16.294 24.422 1.00 17.70 429 VAL B N 1
ATOM 13875 C CA . VAL B 1 451 ? 39.817 -17.121 25.151 1.00 17.40 429 VAL B CA 1
ATOM 13876 C C . VAL B 1 451 ? 40.973 -17.583 24.274 1.00 18.35 429 VAL B C 1
ATOM 13877 O O . VAL B 1 451 ? 42.036 -17.943 24.787 1.00 20.79 429 VAL B O 1
ATOM 13890 N N . ASN B 1 452 ? 40.804 -17.572 22.956 1.00 19.07 430 ASN B N 1
ATOM 13891 C CA . ASN B 1 452 ? 41.879 -17.999 22.067 1.00 19.93 430 ASN B CA 1
ATOM 13892 C C . ASN B 1 452 ? 42.987 -16.964 21.981 1.00 20.04 430 ASN B C 1
ATOM 13893 O O . ASN B 1 452 ? 44.146 -17.331 21.770 1.00 21.32 430 ASN B O 1
ATOM 13904 N N . GLU B 1 453 ? 42.664 -15.677 22.131 1.00 19.41 431 GLU B N 1
ATOM 13905 C CA . GLU B 1 453 ? 43.722 -14.683 22.295 1.00 21.18 431 GLU B CA 1
ATOM 13906 C C . GLU B 1 453 ? 44.550 -14.995 23.542 1.00 17.57 431 GLU B C 1
ATOM 13907 O O . GLU B 1 453 ? 45.780 -14.903 23.520 1.00 18.87 431 GLU B O 1
ATOM 13919 N N . ALA B 1 454 ? 43.892 -15.387 24.637 1.00 19.80 432 ALA B N 1
ATOM 13920 C CA . ALA B 1 454 ? 44.606 -15.769 25.855 1.00 17.51 432 ALA B CA 1
ATOM 13921 C C . ALA B 1 454 ? 45.464 -17.012 25.636 1.00 18.92 432 ALA B C 1
ATOM 13922 O O . ALA B 1 454 ? 46.595 -17.087 26.129 1.00 21.33 432 ALA B O 1
ATOM 13929 N N . ALA B 1 455 ? 44.943 -18.000 24.905 1.00 19.19 433 ALA B N 1
ATOM 13930 C CA . ALA B 1 455 ? 45.721 -19.207 24.653 1.00 18.72 433 ALA B CA 1
ATOM 13931 C C . ALA B 1 455 ? 46.996 -18.887 23.882 1.00 21.27 433 ALA B C 1
ATOM 13932 O O . ALA B 1 455 ? 48.071 -19.402 24.207 1.00 21.69 433 ALA B O 1
ATOM 13939 N N . LEU B 1 456 ? 46.908 -18.013 22.879 1.00 20.64 434 LEU B N 1
ATOM 13940 C CA . LEU B 1 456 ? 48.110 -17.606 22.159 1.00 21.03 434 LEU B CA 1
ATOM 13941 C C . LEU B 1 456 ? 49.108 -16.927 23.092 1.00 21.44 434 LEU B C 1
ATOM 13942 O O . LEU B 1 456 ? 50.310 -17.207 23.035 1.00 21.59 434 LEU B O 1
ATOM 13958 N N . ALA B 1 457 ? 48.627 -16.039 23.966 1.00 19.58 435 ALA B N 1
ATOM 13959 C CA . ALA B 1 457 ? 49.520 -15.355 24.896 1.00 20.47 435 ALA B CA 1
ATOM 13960 C C . ALA B 1 457 ? 50.242 -16.353 25.792 1.00 19.39 435 ALA B C 1
ATOM 13961 O O . ALA B 1 457 ? 51.446 -16.227 26.027 1.00 22.18 435 ALA B O 1
ATOM 13968 N N . LEU B 1 458 ? 49.522 -17.351 26.304 1.00 21.03 436 LEU B N 1
ATOM 13969 C CA . LEU B 1 458 ? 50.132 -18.342 27.179 1.00 20.24 436 LEU B CA 1
ATOM 13970 C C . LEU B 1 458 ? 51.164 -19.183 26.441 1.00 21.30 436 LEU B C 1
ATOM 13971 O O . LEU B 1 458 ? 52.150 -19.610 27.042 1.00 24.33 436 LEU B O 1
ATOM 13987 N N . GLU B 1 459 ? 50.946 -19.462 25.154 1.00 22.02 437 GLU B N 1
ATOM 13988 C CA . GLU B 1 459 ? 51.930 -20.245 24.412 1.00 24.53 437 GLU B CA 1
ATOM 13989 C C . GLU B 1 459 ? 53.289 -19.544 24.412 1.00 22.50 437 GLU B C 1
ATOM 13990 O O . GLU B 1 459 ? 54.333 -20.203 24.483 1.00 25.34 437 GLU B O 1
ATOM 14001 N N . TYR B 1 460 ? 53.295 -18.207 24.386 1.00 22.50 438 TYR B N 1
ATOM 14002 C CA . TYR B 1 460 ? 54.536 -17.439 24.366 1.00 23.15 438 TYR B CA 1
ATOM 14003 C C . TYR B 1 460 ? 55.066 -17.097 25.755 1.00 22.63 438 TYR B C 1
ATOM 14004 O O . TYR B 1 460 ? 56.155 -16.530 25.862 1.00 26.42 438 TYR B O 1
ATOM 14022 N N . GLY B 1 461 ? 54.332 -17.405 26.816 1.00 22.88 439 GLY B N 1
ATOM 14023 C CA . GLY B 1 461 ? 54.737 -16.975 28.144 1.00 25.40 439 GLY B CA 1
ATOM 14024 C C . GLY B 1 461 ? 54.640 -15.474 28.294 1.00 22.43 439 GLY B C 1
ATOM 14025 O O . GLY B 1 461 ? 55.475 -14.864 28.967 1.00 24.81 439 GLY B O 1
ATOM 14029 N N . ALA B 1 462 ? 53.648 -14.864 27.653 1.00 21.24 440 ALA B N 1
ATOM 14030 C CA . ALA B 1 462 ? 53.484 -13.422 27.624 1.00 20.40 440 ALA B CA 1
ATOM 14031 C C . ALA B 1 462 ? 53.143 -12.876 29.004 1.00 23.27 440 ALA B C 1
ATOM 14032 O O . ALA B 1 462 ? 52.597 -13.572 29.865 1.00 22.41 440 ALA B O 1
ATOM 14039 N N . SER B 1 463 ? 53.480 -11.611 29.209 1.00 20.66 441 SER B N 1
ATOM 14040 C CA . SER B 1 463 ? 53.114 -10.902 30.422 1.00 21.09 441 SER B CA 1
ATOM 14041 C C . SER B 1 463 ? 51.792 -10.151 30.276 1.00 21.73 441 SER B C 1
ATOM 14042 O O . SER B 1 463 ? 51.290 -9.917 29.176 1.00 20.68 441 SER B O 1
ATOM 14050 N N . CYS B 1 464 ? 51.227 -9.781 31.428 1.00 22.84 442 CYS B N 1
ATOM 14051 C CA . CYS B 1 464 ? 50.033 -8.948 31.442 1.00 19.15 442 CYS B CA 1
ATOM 14052 C C . CYS B 1 464 ? 50.279 -7.635 30.710 1.00 19.34 442 CYS B C 1
ATOM 14053 O O . CYS B 1 464 ? 49.424 -7.178 29.943 1.00 20.79 442 CYS B O 1
ATOM 14061 N N . GLU B 1 465 ? 51.454 -7.028 30.917 1.00 22.13 443 GLU B N 1
ATOM 14062 C CA . GLU B 1 465 ? 51.800 -5.803 30.206 1.00 21.38 443 GLU B CA 1
ATOM 14063 C C . GLU B 1 465 ? 51.820 -6.020 28.699 1.00 20.50 443 GLU B C 1
ATOM 14064 O O . GLU B 1 465 ? 51.359 -5.163 27.938 1.00 21.37 443 GLU B O 1
ATOM 14076 N N . ASP B 1 466 ? 52.385 -7.142 28.246 1.00 21.24 444 ASP B N 1
ATOM 14077 C CA . ASP B 1 466 ? 52.422 -7.431 26.818 1.00 20.65 444 ASP B CA 1
ATOM 14078 C C . ASP B 1 466 ? 51.027 -7.295 26.216 1.00 19.74 444 ASP B C 1
ATOM 14079 O O . ASP B 1 466 ? 50.841 -6.681 25.159 1.00 21.53 444 ASP B O 1
ATOM 14088 N N . ILE B 1 467 ? 50.030 -7.897 26.874 1.00 19.02 445 ILE B N 1
ATOM 14089 C CA A ILE B 1 467 ? 48.679 -7.909 26.323 0.34 21.35 445 ILE B CA 1
ATOM 14090 C CA B ILE B 1 467 ? 48.674 -7.913 26.331 0.66 19.14 445 ILE B CA 1
ATOM 14091 C C . ILE B 1 467 ? 48.041 -6.526 26.432 1.00 20.82 445 ILE B C 1
ATOM 14092 O O . ILE B 1 467 ? 47.350 -6.077 25.513 1.00 19.69 445 ILE B O 1
ATOM 14123 N N . ALA B 1 468 ? 48.260 -5.839 27.555 1.00 17.88 446 ALA B N 1
ATOM 14124 C CA . ALA B 1 468 ? 47.701 -4.507 27.741 1.00 20.17 446 ALA B CA 1
ATOM 14125 C C . ALA B 1 468 ? 48.128 -3.556 26.627 1.00 23.12 446 ALA B C 1
ATOM 14126 O O . ALA B 1 468 ? 47.393 -2.623 26.298 1.00 22.20 446 ALA B O 1
ATOM 14133 N N . ARG B 1 469 ? 49.309 -3.768 26.046 1.00 19.19 447 ARG B N 1
ATOM 14134 C CA . ARG B 1 469 ? 49.866 -2.876 25.035 1.00 20.15 447 ARG B CA 1
ATOM 14135 C C . ARG B 1 469 ? 49.520 -3.278 23.601 1.00 21.31 447 ARG B C 1
ATOM 14136 O O . ARG B 1 469 ? 49.946 -2.588 22.673 1.00 23.96 447 ARG B O 1
ATOM 14157 N N . VAL B 1 470 ? 48.795 -4.383 23.393 1.00 20.46 448 VAL B N 1
ATOM 14158 C CA . VAL B 1 470 ? 48.240 -4.694 22.078 1.00 21.71 448 VAL B CA 1
ATOM 14159 C C . VAL B 1 470 ? 47.143 -3.687 21.742 1.00 20.42 448 VAL B C 1
ATOM 14160 O O . VAL B 1 470 ? 46.314 -3.335 22.594 1.00 21.81 448 VAL B O 1
ATOM 14173 N N . CYS B 1 471 ? 47.109 -3.229 20.486 1.00 22.37 449 CYS B N 1
ATOM 14174 C CA . CYS B 1 471 ? 46.133 -2.211 20.076 1.00 20.78 449 CYS B CA 1
ATOM 14175 C C . CYS B 1 471 ? 44.798 -2.854 19.679 1.00 21.77 449 CYS B C 1
ATOM 14176 O O . CYS B 1 471 ? 44.397 -2.897 18.513 1.00 23.74 449 CYS B O 1
ATOM 14184 N N . HIS B 1 472 ? 44.095 -3.351 20.695 1.00 20.34 450 HIS B N 1
ATOM 14185 C CA . HIS B 1 472 ? 42.781 -3.951 20.491 1.00 20.18 450 HIS B CA 1
ATOM 14186 C C . HIS B 1 472 ? 41.842 -2.954 19.823 1.00 19.94 450 HIS B C 1
ATOM 14187 O O . HIS B 1 472 ? 41.789 -1.791 20.213 1.00 20.41 450 HIS B O 1
ATOM 14201 N N . ALA B 1 473 ? 41.098 -3.408 18.815 1.00 20.43 451 ALA B N 1
ATOM 14202 C CA . ALA B 1 473 ? 40.210 -2.508 18.088 1.00 19.35 451 ALA B CA 1
ATOM 14203 C C . ALA B 1 473 ? 39.126 -1.941 18.999 1.00 17.49 451 ALA B C 1
ATOM 14204 O O . ALA B 1 473 ? 38.650 -2.606 19.922 1.00 19.34 451 ALA B O 1
ATOM 14211 N N . HIS B 1 474 ? 38.734 -0.691 18.727 1.00 19.20 452 HIS B N 1
ATOM 14212 C CA . HIS B 1 474 ? 37.644 -0.035 19.449 1.00 21.54 452 HIS B CA 1
ATOM 14213 C C . HIS B 1 474 ? 36.487 0.228 18.500 1.00 23.97 452 HIS B C 1
ATOM 14214 O O . HIS B 1 474 ? 36.703 0.801 17.424 1.00 28.23 452 HIS B O 1
ATOM 14228 N N . PRO B 1 475 ? 35.246 -0.141 18.853 1.00 19.97 453 PRO B N 1
ATOM 14229 C CA . PRO B 1 475 ? 34.831 -0.832 20.080 1.00 18.80 453 PRO B CA 1
ATOM 14230 C C . PRO B 1 475 ? 34.767 -2.349 19.897 1.00 18.85 453 PRO B C 1
ATOM 14231 O O . PRO B 1 475 ? 34.082 -2.807 18.986 1.00 21.69 453 PRO B O 1
ATOM 14242 N N . THR B 1 476 ? 35.486 -3.116 20.721 1.00 17.06 454 THR B N 1
ATOM 14243 C CA . THR B 1 476 ? 35.363 -4.567 20.702 1.00 16.85 454 THR B CA 1
ATOM 14244 C C . THR B 1 476 ? 35.326 -5.116 22.123 1.00 17.18 454 THR B C 1
ATOM 14245 O O . THR B 1 476 ? 35.811 -4.499 23.070 1.00 19.13 454 THR B O 1
ATOM 14256 N N . LEU B 1 477 ? 34.748 -6.306 22.256 1.00 18.82 455 LEU B N 1
ATOM 14257 C CA . LEU B 1 477 ? 34.756 -7.004 23.537 1.00 17.59 455 LEU B CA 1
ATOM 14258 C C . LEU B 1 477 ? 36.176 -7.301 23.992 1.00 16.13 455 LEU B C 1
ATOM 14259 O O . LEU B 1 477 ? 36.452 -7.296 25.195 1.00 18.85 455 LEU B O 1
ATOM 14275 N N . SER B 1 478 ? 37.098 -7.512 23.041 1.00 18.64 456 SER B N 1
ATOM 14276 C CA . SER B 1 478 ? 38.489 -7.799 23.369 1.00 17.83 456 SER B CA 1
ATOM 14277 C C . SER B 1 478 ? 39.127 -6.690 24.195 1.00 18.15 456 SER B C 1
ATOM 14278 O O . SER B 1 478 ? 40.103 -6.940 24.899 1.00 19.26 456 SER B O 1
ATOM 14286 N N . GLU B 1 479 ? 38.626 -5.462 24.105 1.00 18.51 457 GLU B N 1
ATOM 14287 C CA . GLU B 1 479 ? 39.190 -4.392 24.918 1.00 17.06 457 GLU B CA 1
ATOM 14288 C C . GLU B 1 479 ? 39.081 -4.691 26.409 1.00 17.49 457 GLU B C 1
ATOM 14289 O O . GLU B 1 479 ? 39.918 -4.232 27.191 1.00 20.08 457 GLU B O 1
ATOM 14301 N N . ALA B 1 480 ? 38.059 -5.443 26.825 1.00 19.03 458 ALA B N 1
ATOM 14302 C CA . ALA B 1 480 ? 37.943 -5.817 28.234 1.00 20.39 458 ALA B CA 1
ATOM 14303 C C . ALA B 1 480 ? 39.062 -6.761 28.648 1.00 17.78 458 ALA B C 1
ATOM 14304 O O . ALA B 1 480 ? 39.521 -6.715 29.792 1.00 20.01 458 ALA B O 1
ATOM 14311 N N . PHE B 1 481 ? 39.493 -7.632 27.735 1.00 19.27 459 PHE B N 1
ATOM 14312 C CA . PHE B 1 481 ? 40.655 -8.484 27.974 1.00 18.75 459 PHE B CA 1
ATOM 14313 C C . PHE B 1 481 ? 41.912 -7.634 28.123 1.00 18.44 459 PHE B C 1
ATOM 14314 O O . PHE B 1 481 ? 42.689 -7.826 29.064 1.00 19.17 459 PHE B O 1
ATOM 14331 N N . GLY B 1 482 ? 42.098 -6.645 27.244 1.00 18.80 460 GLY B N 1
ATOM 14332 C CA . GLY B 1 482 ? 43.208 -5.717 27.414 1.00 18.47 460 GLY B CA 1
ATOM 14333 C C . GLY B 1 482 ? 43.163 -4.987 28.743 1.00 19.85 460 GLY B C 1
ATOM 14334 O O . GLY B 1 482 ? 44.187 -4.842 29.418 1.00 20.35 460 GLY B O 1
ATOM 14338 N N . GLU B 1 483 ? 41.975 -4.520 29.141 1.00 19.65 461 GLU B N 1
ATOM 14339 C CA . GLU B 1 483 ? 41.847 -3.733 30.366 1.00 20.13 461 GLU B CA 1
ATOM 14340 C C . GLU B 1 483 ? 42.119 -4.567 31.616 1.00 19.28 461 GLU B C 1
ATOM 14341 O O . GLU B 1 483 ? 42.692 -4.059 32.589 1.00 20.06 461 GLU B O 1
ATOM 14353 N N . ALA B 1 484 ? 41.677 -5.831 31.632 1.00 18.49 462 ALA B N 1
ATOM 14354 C CA . ALA B 1 484 ? 41.929 -6.672 32.796 1.00 19.05 462 ALA B CA 1
ATOM 14355 C C . ALA B 1 484 ? 43.415 -6.970 32.938 1.00 17.24 462 ALA B C 1
ATOM 14356 O O . ALA B 1 484 ? 43.931 -7.036 34.065 1.00 21.02 462 ALA B O 1
ATOM 14363 N N . ASN B 1 485 ? 44.119 -7.127 31.812 1.00 17.80 463 ASN B N 1
ATOM 14364 C CA . ASN B 1 485 ? 45.565 -7.297 31.866 1.00 19.99 463 ASN B CA 1
ATOM 14365 C C . ASN B 1 485 ? 46.262 -6.025 32.344 1.00 18.39 463 ASN B C 1
ATOM 14366 O O . ASN B 1 485 ? 47.240 -6.094 33.098 1.00 21.00 463 ASN B O 1
ATOM 14377 N N . LEU B 1 486 ? 45.779 -4.858 31.916 1.00 20.05 464 LEU B N 1
ATOM 14378 C CA . LEU B 1 486 ? 46.335 -3.601 32.401 1.00 21.22 464 LEU B CA 1
ATOM 14379 C C . LEU B 1 486 ? 46.136 -3.454 33.902 1.00 19.60 464 LEU B C 1
ATOM 14380 O O . LEU B 1 486 ? 47.058 -3.045 34.618 1.00 22.48 464 LEU B O 1
ATOM 14396 N N . ALA B 1 487 ? 44.945 -3.793 34.402 1.00 20.00 465 ALA B N 1
ATOM 14397 C CA . ALA B 1 487 ? 44.716 -3.757 35.842 1.00 20.57 465 ALA B CA 1
ATOM 14398 C C . ALA B 1 487 ? 45.671 -4.689 36.584 1.00 20.82 465 ALA B C 1
ATOM 14399 O O . ALA B 1 487 ? 46.212 -4.319 37.632 1.00 23.43 465 ALA B O 1
ATOM 14406 N N . ALA B 1 488 ? 45.908 -5.890 36.053 1.00 21.74 466 ALA B N 1
ATOM 14407 C CA . ALA B 1 488 ? 46.814 -6.817 36.722 1.00 22.51 466 ALA B CA 1
ATOM 14408 C C . ALA B 1 488 ? 48.248 -6.301 36.705 1.00 23.91 466 ALA B C 1
ATOM 14409 O O . ALA B 1 488 ? 48.982 -6.458 37.687 1.00 29.53 466 ALA B O 1
ATOM 14416 N N . SER B 1 489 ? 48.661 -5.680 35.603 1.00 23.45 467 SER B N 1
ATOM 14417 C CA . SER B 1 489 ? 50.047 -5.267 35.427 1.00 23.34 467 SER B CA 1
ATOM 14418 C C . SER B 1 489 ? 50.349 -3.960 36.145 1.00 25.33 467 SER B C 1
ATOM 14419 O O . SER B 1 489 ? 51.341 -3.862 36.878 1.00 26.57 467 SER B O 1
ATOM 14427 N N . PHE B 1 490 ? 49.517 -2.941 35.919 1.00 26.07 468 PHE B N 1
ATOM 14428 C CA . PHE B 1 490 ? 49.748 -1.592 36.411 1.00 26.93 468 PHE B CA 1
ATOM 14429 C C . PHE B 1 490 ? 49.003 -1.299 37.704 1.00 23.63 468 PHE B C 1
ATOM 14430 O O . PHE B 1 490 ? 49.411 -0.395 38.441 1.00 28.30 468 PHE B O 1
ATOM 14447 N N . GLY B 1 491 ? 47.923 -2.028 37.983 1.00 23.60 469 GLY B N 1
ATOM 14448 C CA . GLY B 1 491 ? 47.117 -1.844 39.166 1.00 25.06 469 GLY B CA 1
ATOM 14449 C C . GLY B 1 491 ? 45.768 -1.219 38.903 1.00 27.51 469 GLY B C 1
ATOM 14450 O O . GLY B 1 491 ? 44.865 -1.350 39.742 1.00 30.52 469 GLY B O 1
ATOM 14454 N N . LYS B 1 492 ? 45.611 -0.548 37.760 1.00 23.73 470 LYS B N 1
ATOM 14455 C CA . LYS B 1 492 ? 44.403 0.182 37.418 1.00 24.86 470 LYS B CA 1
ATOM 14456 C C . LYS B 1 492 ? 44.162 0.088 35.917 1.00 22.96 470 LYS B C 1
ATOM 14457 O O . LYS B 1 492 ? 45.105 0.197 35.129 1.00 25.17 470 LYS B O 1
ATOM 14476 N N . SER B 1 493 ? 42.899 -0.101 35.530 1.00 22.01 471 SER B N 1
ATOM 14477 C CA A SER B 1 493 ? 42.470 0.014 34.146 0.50 21.51 471 SER B CA 1
ATOM 14478 C CA B SER B 1 493 ? 42.526 0.025 34.131 0.50 18.25 471 SER B CA 1
ATOM 14479 C C . SER B 1 493 ? 42.189 1.484 33.824 1.00 21.83 471 SER B C 1
ATOM 14480 O O . SER B 1 493 ? 42.208 2.350 34.700 1.00 23.63 471 SER B O 1
ATOM 14495 N N . ILE B 1 494 ? 41.895 1.762 32.552 1.00 21.11 472 ILE B N 1
ATOM 14496 C CA . ILE B 1 494 ? 41.510 3.109 32.142 1.00 19.72 472 ILE B CA 1
ATOM 14497 C C . ILE B 1 494 ? 40.039 3.366 32.452 1.00 21.32 472 ILE B C 1
ATOM 14498 O O . ILE B 1 494 ? 39.677 4.382 33.055 1.00 22.67 472 ILE B O 1
ATOM 14514 N N . ASN B 1 495 ? 39.166 2.450 32.042 1.00 20.97 473 ASN B N 1
ATOM 14515 C CA . ASN B 1 495 ? 37.733 2.710 31.969 1.00 21.52 473 ASN B CA 1
ATOM 14516 C C . ASN B 1 495 ? 36.932 2.132 33.128 1.00 24.35 473 ASN B C 1
ATOM 14517 O O . ASN B 1 495 ? 35.698 2.095 33.054 1.00 24.28 473 ASN B O 1
ATOM 14528 N N . PHE B 1 496 ? 37.589 1.691 34.191 1.00 22.11 474 PHE B N 1
ATOM 14529 C CA . PHE B 1 496 ? 36.882 1.305 35.407 1.00 22.14 474 PHE B CA 1
ATOM 14530 C C . PHE B 1 496 ? 37.746 1.559 36.640 1.00 30.82 474 PHE B C 1
ATOM 14531 O O . PHE B 1 496 ? 38.971 1.529 36.567 1.00 36.35 474 PHE B O 1
#

Secondary structure (DSSP, 8-state):
-PEEEEEEEE--SHHHHHHHHHHHHTT--EEEEE-SSSSSHHHHHHSHHHHHHHHHHHHHHHHHHSSHHHHTTEEES-EEE-HHHHHHHHHHHHHHHHHHHHHHHHHTTPEEEESEEEEEETTEEEEE-TTS-EEEEEEEEEEE---EEEPPPTT----SSSEE-HHHHTT-SS--SEEEEE--SHHHHHHHHHHHHHT-EEEEE-SSSSSS-TT--HHHHHHHHHHHHHHT-EEE-SEEEEEEEE-TTS-EEEEEEETTS---EEEEESEEEE-S-EEE--TTSSHHHHT-PPPTTSPPP--TT-B-SSTTEEE-GGGSSS---HHHHHHHHHHHHHHHTT------GGG--EEE-SSSEEEEEE--HHHHHHHT--EEEEEEEGGG-HHHHHHT----EEEEEEETTT-BEEEEEEEETTHHHHHHHHHHHHHHT-BHHHHHHS---SS-THHHHHHHHHHHHHS--S--/--EE-TT----EEEEEEEE--SHHHHHHHHHHHHTT--EEEEE-SSSSSHHHHHHSHHHHHHHHHHHHHHHHHHSSHHHHTTEEES-EEE-HHHHHHHHHHHHHHHHHHHHHHHHHHTPEEEESEEEEEETTEEEEEPTTS-EEEEEEEEEEE---EEEPPBTTB---SSSEE-HHHHTT-SS--SEEEEE--SHHHHHHHHHHHHHT-EEEEE-SSSSSS-TT--HHHHHHHHHHHHHHT-EEE-SEEEEEEEE-TTS-EEEEEEETTS---EEEEESEEEE-S-EEE--TTSSHHHHT-PPPTTSPPP--TT-B-SSTTEEE-GGGSSS---HHHHHHHHHHHHHHHTT------GGG--EEE-SSSEEEEEE--HHHHHHHT--EEEEEEEGGG-HHHHHTT----EEEEEEETTT-BEEEEEEEETTHHHHHHHHHHHHHHT-BHHHHHTS---SS-THHHHHHHHHHHHHS--S--

Foldseek 3Di:
DAAEWAEEEEAQALQRLLLQLLLLVVPTRAEYEDADPFGHPCCLPLHVQLLLLLQVVLVVLLCQQDCNCVVVVNDDDDRDDDPVVSLVVSVVRSVVVRVVSVVSCVVSVYHYHHAHWAAPDLQKIWGAHPVGDIYIYGYQFYEYEQAWDADDDPAADADLPQEHESRSLSDPPDQWQEEEEEAQAQSRVSSQLSSVSVHHQYEYEELAAFHHDPQAARVLGVLVVVVVVVSRYHYHYQKDWPHWDQDPVQKIWTWMARSVGHPIDIDITNHYYYHHDMAADCPNRHCVVVVQDADPRQAGDADQLQAGVSRSYGYFARRHDADRDSVRSNLNSNQNSVVVVPDDHDDDSQLDKDWRSHAQIKIKGAHHPVRCVVVVADKFKFKFFQCLAPVCVVSVWTDWIKMWIAGPPPQWTGMIITTTPPNVVLCVVVSVSVVVRHGLVRLLPPPDDPRDPNNRVNQRSCCRPVVHGDRD/DQEQAPPRAEAAEWAEEEEAQALQRLLLQLLLLVLPTRYEYEAADPFGHPCCLPQHVQLLLLLQVVLVVLLCVQDDNCVVVVNDDDDRDDDPVVSLVVSVVRSVVVRVVSVVSCVVSVYRYYHFHWAAPDLQWIWGQHPVRHIHIYRYQFYEYEQAKDADDDPADDAPLPQEHESRSLSPPPDQWQEEEEEAQAQSRVSSQLSSVSVHHQYEYEELAAFHHDPFAFRVLGVLVVVVVVVSRYHYHYQKDWPHWDQDPVQKIWTWMARNVGHPIDIDITNHYYYHHDMAADCPNRHCVVVVQDADPRQAGDADQLQAGVSRRYGYFARRHDADRDSVRSNLSSNLNSVVVSPDDGDDDSQLPKDWRSHAQIKIKGAHHPVRCVVVVFAKFKFKFFQCQAPVCVVSVWTDWIKMWIAGPPPQFTGMIITGGHPRVVLVVVVSVCVVVSHGLVRLLPPPDDPRDPNVRVSQRSCCRPVVHGDRD

Organism: Homo sapiens (NCBI:txid9606)

CATH classification: 3.50.50.60 (+2 more: 3.50.50.60, 3.30.390.30)